Protein AF-0000000080645502 (afdb_homodimer)

Organism: NCBI:txid888439

Solvent-accessible surface area (backbone atoms only — not comparable to full-atom values): 72955 Å² total; per-residue (Å²): 133,84,83,88,88,81,82,86,79,70,79,77,79,74,80,78,76,74,77,74,76,73,73,73,72,70,74,73,75,67,79,70,60,66,45,68,38,36,40,39,33,38,14,36,26,18,20,40,46,55,22,43,16,29,44,40,41,53,53,50,52,47,36,72,76,34,77,43,48,46,37,34,31,11,18,19,49,37,43,72,16,32,44,56,15,42,35,40,73,32,48,62,31,35,47,50,44,33,72,65,47,37,47,42,24,15,46,22,63,34,53,33,60,76,7,53,37,32,37,67,64,46,47,58,77,51,42,66,48,45,40,17,35,47,20,55,45,71,64,59,54,90,67,39,19,58,54,47,79,47,67,41,95,88,62,53,29,36,26,36,35,12,16,34,46,57,60,42,67,33,73,32,59,52,45,34,43,58,77,51,45,67,40,57,29,57,61,29,46,44,51,52,35,44,44,22,60,64,82,43,68,89,69,39,66,35,56,40,28,37,39,21,28,15,31,43,53,76,57,54,30,66,38,51,74,58,40,55,31,35,36,16,14,76,70,48,44,77,47,79,53,47,21,86,73,59,24,49,27,38,14,31,23,32,42,44,41,22,37,27,42,35,41,35,34,24,34,64,84,78,43,39,76,77,44,75,48,72,49,78,40,81,38,55,50,44,84,79,39,82,83,52,78,55,30,81,72,48,41,56,54,42,50,50,44,43,59,70,37,42,59,42,28,65,38,78,39,31,29,36,67,51,87,32,33,45,20,28,39,62,49,95,84,53,40,76,13,43,9,27,65,29,43,33,37,24,48,48,4,29,20,36,31,53,33,39,39,73,55,47,62,61,48,70,41,12,40,28,58,38,85,51,56,64,38,66,38,46,43,79,82,69,76,39,59,29,25,42,34,38,52,31,35,25,42,43,69,76,42,45,24,27,36,33,27,32,24,44,34,49,49,55,51,48,62,31,41,27,54,44,60,90,86,46,96,51,54,22,51,25,68,22,40,12,84,52,39,38,37,34,26,26,87,79,52,59,92,76,58,28,68,72,49,43,25,51,75,85,35,76,57,54,66,83,36,79,72,59,75,40,33,36,24,29,40,43,57,49,57,64,15,32,76,57,33,55,59,38,64,70,39,46,78,52,34,49,48,81,40,38,20,38,50,23,34,32,41,52,33,34,47,75,35,68,53,34,71,60,68,84,61,72,51,43,39,32,51,38,65,84,57,74,42,44,34,64,37,76,46,60,36,40,37,21,24,65,31,55,46,59,90,62,94,60,44,59,46,39,37,35,26,50,84,85,38,78,61,38,66,28,60,37,46,59,61,50,42,64,47,33,59,41,16,13,30,32,64,42,57,37,61,36,64,82,48,93,60,61,43,75,42,56,36,35,39,38,40,70,90,35,75,46,78,43,78,30,35,33,38,35,69,76,71,81,70,73,83,73,77,87,76,77,88,79,79,84,81,81,84,77,77,79,81,82,76,78,83,79,81,81,86,74,78,86,74,80,82,83,76,77,89,85,83,76,84,71,86,84,80,85,88,78,86,73,88,77,90,84,88,92,80,91,83,87,75,80,91,83,134,136,87,81,79,81,77,80,80,73,79,74,80,84,76,80,78,75,77,74,76,74,74,74,74,73,67,74,72,75,68,79,72,58,66,45,68,37,36,41,38,33,39,12,36,26,18,20,40,47,54,21,44,16,28,46,41,40,52,52,51,51,48,34,72,75,33,76,43,48,44,37,34,30,10,15,20,50,37,43,71,15,31,45,57,14,41,36,39,74,32,49,61,32,36,47,47,44,31,72,66,48,38,46,40,25,15,46,23,65,34,52,32,60,74,8,54,38,32,37,68,64,47,47,59,76,52,43,67,47,46,40,17,35,48,20,56,43,72,62,60,55,89,67,40,18,57,54,47,78,46,69,40,96,89,63,52,30,36,27,38,36,12,14,34,45,58,59,41,70,33,74,35,60,52,46,36,44,59,74,50,44,66,39,58,29,57,62,30,46,43,51,52,35,43,46,22,63,64,84,44,69,89,69,38,67,34,58,41,30,37,38,19,29,15,29,43,54,75,56,53,30,67,40,51,76,58,40,56,30,35,36,15,14,77,70,49,45,77,48,78,52,48,20,85,74,60,24,48,27,36,14,31,24,33,42,42,41,23,37,27,42,36,41,37,34,24,34,62,84,79,43,39,76,76,45,76,49,74,48,76,41,83,36,55,51,45,82,79,38,82,84,50,78,55,30,81,70,48,41,55,54,42,51,49,44,42,60,71,37,42,57,44,28,64,37,75,39,31,29,38,65,50,86,32,33,44,21,29,38,61,48,94,84,54,41,75,15,42,9,28,65,31,44,32,38,25,47,47,3,30,20,36,31,53,34,39,40,73,55,48,63,62,47,71,43,13,40,29,59,38,86,51,57,64,41,66,38,47,42,77,82,68,77,40,58,29,25,42,35,38,52,32,33,24,42,42,69,78,42,45,23,27,37,32,26,33,24,44,34,47,48,54,50,48,64,32,44,24,54,44,59,88,86,45,96,51,52,22,51,25,69,24,40,12,84,53,40,37,36,33,26,26,87,79,53,58,91,77,58,25,67,72,51,43,25,50,77,83,36,76,56,52,65,82,36,78,71,57,76,39,33,36,22,30,38,43,57,47,58,62,14,33,76,59,34,56,59,37,64,70,40,45,78,52,34,47,47,81,38,38,22,39,51,23,35,32,40,53,33,34,49,75,35,67,53,36,72,62,68,83,61,72,52,44,39,32,52,39,64,83,56,74,42,44,33,64,38,75,45,62,36,39,37,20,24,66,31,58,46,59,89,60,92,60,45,59,45,38,36,35,25,49,86,86,38,76,61,36,69,28,61,37,46,58,61,50,41,65,45,33,60,41,16,12,32,31,63,43,58,36,61,36,64,81,46,94,61,60,43,77,42,57,35,34,39,39,38,70,87,35,76,44,78,45,79,30,36,34,39,37,66,74,72,79,70,72,80,71,75,83,75,76,86,70,80,88,73,80,78,78,68,78,76,76,79,64,81,66,83,81,79,79,88,82,86,80,87,71,80,80,81,89,78,77,82,80,82,86,80,84,89,82,88,84,90,81,86,83,85,92,83,92,82,80,94,87,78,81,134

InterPro domains:
  IPR004843 Calcineurin-like, phosphoesterase domain [PF00149] (38-237)
  IPR006179 5'-Nucleotidase/apyrase [PR01607] (35-53)
  IPR006179 5'-Nucleotidase/apyrase [PR01607] (220-243)
  IPR006179 5'-Nucleotidase/apyrase [PR01607] (247-267)
  IPR006179 5'-Nucleotidase/apyrase [PR01607] (385-408)
  IPR006179 5'-Nucleotidase/apyrase [PR01607] (463-482)
  IPR006179 5'-Nucleotidase/apyrase [PTHR11575] (16-509)
  IPR008334 5'-Nucleotidase, C-terminal [PF02872] (327-490)
  IPR029052 Metallo-dependent phosphatase-like [G3DSA:3.60.21.10] (33-312)
  IPR029052 Metallo-dependent phosphatase-like [SSF56300] (31-312)
  IPR036907 5'-Nucleotidase, C-terminal domain superfamily [G3DSA:3.90.780.10] (329-524)
  IPR036907 5'-Nucleotidase, C-terminal domain superfamily [SSF55816] (336-517)

Secondary structure (DSSP, 8-state):
---------------------------------EEEEEEEEE---TT-GGGHHHHHHHHHHHHHH-S-EEEEE-S-SSSS--HHHHTTTTHHHHHHHHHHT--EE---GGGGTT-HHHIIIIIHHH-SSEEE-SSEETS-TTTEES-EEEE-TT--EEEEEEEE-TTHHHHS-GGGGTT-EE--HHHHHHHHHHHTTSS-GGG---SEEEEEEES-HHHHTT--TT-SEEE--SS--EEEEE-TT--EEEEE-STTSEEEEEEEEEETTT--EEEEEEEEEE---TTT-TTS---TTHHHHHHHHHHHHHHHHTSEEEEBSS--B--B-SSTT--B-TTS--HHHHHHHHHHHHHHHHTT---SEEEEEGGG--SSBSSTT-SSEEEHHHHHHHSTT--EEEEEEE-HHHHHHHHHTTBPPTT-SSSB-PEEE-TTEEEEE-SSS-TT--EEEEEETTEE--TT--S--EEEEEEHHHHTTGGG-GGGGG-EEEEEEEEEEHHHHHHHHHHHSTTB------SEEEEES-SEEETT-EEEEEEE--S-SSSS---SEEEEEETTEEEEEEE-B-PPPTTSS--SBEEEEEEPPP-SS-EEEEEEEEETTEEEEEEEEEEPP--------------------------------------------------------------------/---------------------------------EEEEEEEEE---TT-GGGHHHHHHHHHHHHHH-S-EEEEE-S-SSSS--HHHHTTTTHHHHHHHHHHT--EE---GGGGTT-HHHIIIIIHHH-SSEEE-SSEETS-TTTEES-EEEE-TT--EEEEEEEE-TTHHHHS-GGGGTT-EE--HHHHHHHHHHHTTSS-GGG---SEEEEEEES-HHHHTT--TT-SEEE--SS--EEEEE-TT--EEEEE-STTSEEEEEEEEEETTT--EEEEEEEEEE---TTT-TTS---TTHHHHHHHHHHHHHHHHTSEEEEBSS--B--B-SSTT--B-TTS--HHHHHHHHHHHHHHHHTT---SEEEEEGGG--SSBSSTT-SSEEEHHHHHHHSTT--EEEEEEE-HHHHHHHHHTTBPPTT-SSSB-PEEE-TTEEEEE-SSSPTT--EEEEEETTEE--TT-SS--EEEEEEHHHHTTGGG-GGGGG-EEEEEEEEEEHHHHHHHHHHHSTTB------SEEEEES-SEEETT-EEEEEEE--S-SSSS---SEEEEEETTEEEEEEE-B-PPPTTSS--SBEEEEEEPPP-SS-EEEEEEEEETTEEEEEEEEEEPP--------------------------------------------------------------------

pLDDT: mean 84.31, std 25.76, range [13.66, 98.94]

Radius of gyration: 44.19 Å; Cα contacts (8 Å, |Δi|>4): 3180; chains: 2; bounding box: 154×186×158 Å

Sequence (1378 aa):
MLRPKHRASYLPILFAMAVSLFTLSAPQARAAAQVEISIAAITDFHGHIEMAPNLSEQVTRMRAQNPNTFLVSTGDSVGGSTYVSSIAKDEPTMKILTKLGLEVSALGNHEFDAGYSDIVSRQLGQVGWDFVGSNISGVDTSKVLPYKIKTTKEGIRVGFIGATTADLPNLVNPAGLEGLAISDPVTALNNSAAALKDGDDANGEADVVVALLHEDYTAAARLGANVDAAVAGHTHTNKTTQTASGAPVVQPDCFGRLLADIELSVDASTRKVIAANSKMRTIKDATKDPSVPSDATILPMVQQATAQAKELGKEKVGTIANAAKRGVQGDPEGTENRGAESTLGNLIAEGFYQYAKGEGATPSFAIMNAGGLRTPSLDANSDGIVTVEESYNVQPFNGDMGTIDLTPAQVYKLVEQQWKPEGASRPMLKLAFSNNFFYTYDPSPNLGSKVIDIYIDKKKLDRGDTTSKLRVAGGTFLLNGGDGYTVMKEGTNFAQLPGINDLGAFNHFLAAHPGYAVSQSQGSVGITGPRNLKAGQKVTLGLSSLSWTTDEPNADTVTVQFQGKQVAAAPIDNRVVQSLDETGRSRVSFTVPQVKKSGYYPLELQFGVNKVTYPLYVQAASKPTPPSPADHADQPASVSSRPTQHRKAKKRDAGAKELAGTGISLFAAATLATALSTGGLVLLQRKRGMLRPKHRASYLPILFAMAVSLFTLSAPQARAAAQVEISIAAITDFHGHIEMAPNLSEQVTRMRAQNPNTFLVSTGDSVGGSTYVSSIAKDEPTMKILTKLGLEVSALGNHEFDAGYSDIVSRQLGQVGWDFVGSNISGVDTSKVLPYKIKTTKEGIRVGFIGATTADLPNLVNPAGLEGLAISDPVTALNNSAAALKDGDDANGEADVVVALLHEDYTAAARLGANVDAAVAGHTHTNKTTQTASGAPVVQPDCFGRLLADIELSVDASTRKVIAANSKMRTIKDATKDPSVPSDATILPMVQQATAQAKELGKEKVGTIANAAKRGVQGDPEGTENRGAESTLGNLIAEGFYQYAKGEGATPSFAIMNAGGLRTPSLDANSDGIVTVEESYNVQPFNGDMGTIDLTPAQVYKLVEQQWKPEGASRPMLKLAFSNNFFYTYDPSPNLGSKVIDIYIDKKKLDRGDTTSKLRVAGGTFLLNGGDGYTVMKEGTNFAQLPGINDLGAFNHFLAAHPGYAVSQSQGSVGITGPRNLKAGQKVTLGLSSLSWTTDEPNADTVTVQFQGKQVAAAPIDNRVVQSLDETGRSRVSFTVPQVKKSGYYPLELQFGVNKVTYPLYVQAASKPTPPSPADHADQPASVSSRPTQHRKAKKRDAGAKELAGTGISLFAAATLATALSTGGLVLLQRKRG

Nearest PDB structures (foldseek):
  1hpu-assembly2_B  TM=7.828E-01  e=1.671E-34  Escherichia coli
  1oi8-assembly1_A  TM=6.873E-01  e=1.334E-34  Escherichia coli
  4wwl-assembly1_A  TM=6.831E-01  e=1.671E-34  Escherichia coli K-12
  1oie-assembly1_A  TM=5.760E-01  e=3.284E-34  Escherichia coli
  1oid-assembly2_B  TM=5.645E-01  e=2.356E-33  Escherichia coli

Structure (mmCIF, N/CA/C/O backbone):
data_AF-0000000080645502-model_v1
#
loop_
_entity.id
_entity.type
_entity.pdbx_description
1 polymer "5'-Nucleotidase C-terminal domain-containing protein"
#
loop_
_atom_site.group_PDB
_atom_site.id
_atom_site.type_symbol
_atom_site.label_atom_id
_atom_site.label_alt_id
_atom_site.label_comp_id
_atom_site.label_asym_id
_atom_site.label_entity_id
_atom_site.label_seq_id
_atom_site.pdbx_PDB_ins_code
_atom_site.Cartn_x
_atom_site.Cartn_y
_atom_site.Cartn_z
_atom_site.occupancy
_atom_site.B_iso_or_equiv
_atom_site.auth_seq_id
_atom_site.auth_comp_id
_atom_site.auth_asym_id
_atom_site.auth_atom_id
_atom_site.pdbx_PDB_model_num
ATOM 1 N N . MET A 1 1 ? -52.969 126.875 -41.531 1 20.17 1 MET A N 1
ATOM 2 C CA . MET A 1 1 ? -53.75 126 -42.375 1 20.17 1 MET A CA 1
ATOM 3 C C . MET A 1 1 ? -53.188 124.562 -42.375 1 20.17 1 MET A C 1
ATOM 5 O O . MET A 1 1 ? -53.906 123.625 -42.562 1 20.17 1 MET A O 1
ATOM 9 N N . LEU A 1 2 ? -51.969 124.5 -42.719 1 18.64 2 LEU A N 1
ATOM 10 C CA . LEU A 1 2 ? -51.5 123.375 -43.531 1 18.64 2 LEU A CA 1
ATOM 11 C C . LEU A 1 2 ? -51.5 122.125 -42.75 1 18.64 2 LEU A C 1
ATOM 13 O O . LEU A 1 2 ? -51.188 122.125 -41.531 1 18.64 2 LEU A O 1
ATOM 17 N N . ARG A 1 3 ? -51.562 121 -43.531 1 16.94 3 ARG A N 1
ATOM 18 C CA . ARG A 1 3 ? -52.156 119.688 -43.531 1 16.94 3 ARG A CA 1
ATOM 19 C C . ARG A 1 3 ? -51.312 118.688 -42.75 1 16.94 3 ARG A C 1
ATOM 21 O O . ARG A 1 3 ? -50.156 119 -42.406 1 16.94 3 ARG A O 1
ATOM 28 N N . PRO A 1 4 ? -50.969 117.5 -43.469 1 19.77 4 PRO A N 1
ATOM 29 C CA . PRO A 1 4 ? -51.531 116.125 -43.344 1 19.77 4 PRO A CA 1
ATOM 30 C C . PRO A 1 4 ? -50.688 115.188 -42.5 1 19.77 4 PRO A C 1
ATOM 32 O O . PRO A 1 4 ? -49.594 115.562 -42.094 1 19.77 4 PRO A O 1
ATOM 35 N N . LYS A 1 5 ? -50.281 113.938 -43.156 1 18.31 5 LYS A N 1
ATOM 36 C CA . LYS A 1 5 ? -50.656 112.5 -43.188 1 18.31 5 LYS A CA 1
ATOM 37 C C . LYS A 1 5 ? -49.594 111.625 -42.562 1 18.31 5 LYS A C 1
ATOM 39 O O . LYS A 1 5 ? -48.438 112.062 -42.406 1 18.31 5 LYS A O 1
ATOM 44 N N . HIS A 1 6 ? -49.562 110.312 -43 1 18.72 6 HIS A N 1
ATOM 45 C CA . HIS A 1 6 ? -49.656 108.938 -42.562 1 18.72 6 HIS A CA 1
ATOM 46 C C . HIS A 1 6 ? -48.312 108.25 -42.5 1 18.72 6 HIS A C 1
ATOM 48 O O . HIS A 1 6 ? -48.031 107.5 -41.594 1 18.72 6 HIS A O 1
ATOM 54 N N . ARG A 1 7 ? -47.406 108.375 -43.625 1 18.27 7 ARG A N 1
ATOM 55 C CA . ARG A 1 7 ? -47.125 107.062 -44.188 1 18.27 7 ARG A CA 1
ATOM 56 C C . ARG A 1 7 ? -46.188 106.25 -43.281 1 18.27 7 ARG A C 1
ATOM 58 O O . ARG A 1 7 ? -46.5 105.062 -42.938 1 18.27 7 ARG A O 1
ATOM 65 N N . ALA A 1 8 ? -44.875 106.188 -43.656 1 19.28 8 ALA A N 1
ATOM 66 C CA . ALA A 1 8 ? -44.031 105.125 -44.219 1 19.28 8 ALA A CA 1
ATOM 67 C C . ALA A 1 8 ? -43.406 104.312 -43.125 1 19.28 8 ALA A C 1
ATOM 69 O O . ALA A 1 8 ? -43.094 104.812 -42.031 1 19.28 8 ALA A O 1
ATOM 70 N N . SER A 1 9 ? -43.281 102.938 -43.344 1 22.91 9 SER A N 1
ATOM 71 C CA . SER A 1 9 ? -43.156 101.5 -43.031 1 22.91 9 SER A CA 1
ATOM 72 C C . SER A 1 9 ? -41.719 101.188 -42.625 1 22.91 9 SER A C 1
ATOM 74 O O . SER A 1 9 ? -41.406 100 -42.5 1 22.91 9 SER A O 1
ATOM 76 N N . TYR A 1 10 ? -40.781 102.125 -42.312 1 19.52 10 TYR A N 1
ATOM 77 C CA . TYR A 1 10 ? -39.438 101.688 -42.594 1 19.52 10 TYR A CA 1
ATOM 78 C C . TYR A 1 10 ? -39.062 100.438 -41.781 1 19.52 10 TYR A C 1
ATOM 80 O O . TYR A 1 10 ? -38.312 99.625 -42.25 1 19.52 10 TYR A O 1
ATOM 88 N N . LEU A 1 11 ? -39.312 100.312 -40.5 1 23.84 11 LEU A N 1
ATOM 89 C CA . LEU A 1 11 ? -38.094 99.938 -39.812 1 23.84 11 LEU A CA 1
ATOM 90 C C . LEU A 1 11 ? -37.844 98.438 -39.938 1 23.84 11 LEU A C 1
ATOM 92 O O . LEU A 1 11 ? -38.688 97.688 -39.625 1 23.84 11 LEU A O 1
ATOM 96 N N . PRO A 1 12 ? -36.812 98 -40.844 1 22.19 12 PRO A N 1
ATOM 97 C CA . PRO A 1 12 ? -36.469 96.625 -41.094 1 22.19 12 PRO A CA 1
ATOM 98 C C . PRO A 1 12 ? -36.156 95.812 -39.812 1 22.19 12 PRO A C 1
ATOM 100 O O . PRO A 1 12 ? -35.562 96.375 -38.875 1 22.19 12 PRO A O 1
ATOM 103 N N . ILE A 1 13 ? -37.031 95 -39.344 1 24.91 13 ILE A N 1
ATOM 104 C CA . ILE A 1 13 ? -37.062 94 -38.25 1 24.91 13 ILE A CA 1
ATOM 105 C C . ILE A 1 13 ? -35.906 93 -38.375 1 24.91 13 ILE A C 1
ATOM 107 O O . ILE A 1 13 ? -35.969 92.125 -39.219 1 24.91 13 ILE A O 1
ATOM 111 N N . LEU A 1 14 ? -34.719 93.562 -38.625 1 22.25 14 LEU A N 1
ATOM 112 C CA . LEU A 1 14 ? -33.781 92.438 -38.969 1 22.25 14 LEU A CA 1
ATOM 113 C C . LEU A 1 14 ? -33.844 91.375 -37.906 1 22.25 14 LEU A C 1
ATOM 115 O O . LEU A 1 14 ? -34.312 91.562 -36.781 1 22.25 14 LEU A O 1
ATOM 119 N N . PHE A 1 15 ? -32.938 90.312 -38.094 1 24.19 15 PHE A N 1
ATOM 120 C CA . PHE A 1 15 ? -32.594 88.875 -38.188 1 24.19 15 PHE A CA 1
ATOM 121 C C . PHE A 1 15 ? -32.156 88.375 -36.844 1 24.19 15 PHE A C 1
ATOM 123 O O . PHE A 1 15 ? -31.031 88.562 -36.406 1 24.19 15 PHE A O 1
ATOM 130 N N . ALA A 1 16 ? -32.75 88.688 -35.688 1 24.88 16 ALA A N 1
ATOM 131 C CA . ALA A 1 16 ? -32.094 88.062 -34.531 1 24.88 16 ALA A CA 1
ATOM 132 C C . ALA A 1 16 ? -32.125 86.562 -34.625 1 24.88 16 ALA A C 1
ATOM 134 O O . ALA A 1 16 ? -33.188 85.938 -34.562 1 24.88 16 ALA A O 1
ATOM 135 N N . MET A 1 17 ? -31.234 86 -35.406 1 26.31 17 MET A N 1
ATOM 136 C CA . MET A 1 17 ? -31.047 84.5 -35.469 1 26.31 17 MET A CA 1
ATOM 137 C C . MET A 1 17 ? -30.812 83.938 -34.062 1 26.31 17 MET A C 1
ATOM 139 O O . MET A 1 17 ? -29.891 84.375 -33.375 1 26.31 17 MET A O 1
ATOM 143 N N . ALA A 1 18 ? -31.859 83.625 -33.375 1 28.8 18 ALA A N 1
ATOM 144 C CA . ALA A 1 18 ? -31.812 82.875 -32.125 1 28.8 18 ALA A CA 1
ATOM 145 C C . ALA A 1 18 ? -30.984 81.625 -32.312 1 28.8 18 ALA A C 1
ATOM 147 O O . ALA A 1 18 ? -31.312 80.75 -33.125 1 28.8 18 ALA A O 1
ATOM 148 N N . VAL A 1 19 ? -29.688 81.625 -32.125 1 32.03 19 VAL A N 1
ATOM 149 C CA . VAL A 1 19 ? -28.844 80.438 -32.031 1 32.03 19 VAL A CA 1
ATOM 150 C C . VAL A 1 19 ? -29.375 79.5 -30.938 1 32.03 19 VAL A C 1
ATOM 152 O O . VAL A 1 19 ? -29.453 79.875 -29.766 1 32.03 19 VAL A O 1
ATOM 155 N N . SER A 1 20 ? -30.438 78.75 -31.281 1 31.56 20 SER A N 1
ATOM 156 C CA . SER A 1 20 ? -30.844 77.625 -30.406 1 31.56 20 SER A CA 1
ATOM 157 C C . SER A 1 20 ? -29.641 76.812 -29.984 1 31.56 20 SER A C 1
ATOM 159 O O . SER A 1 20 ? -28.922 76.25 -30.828 1 31.56 20 SER A O 1
ATOM 161 N N . LEU A 1 21 ? -29.031 77.188 -28.922 1 32.97 21 LEU A N 1
ATOM 162 C CA . LEU A 1 21 ? -28.062 76.312 -28.266 1 32.97 21 LEU A CA 1
ATOM 163 C C . LEU A 1 21 ? -28.625 74.875 -28.062 1 32.97 21 LEU A C 1
ATOM 165 O O . LEU A 1 21 ? -29.609 74.75 -27.344 1 32.97 21 LEU A O 1
ATOM 169 N N . PHE A 1 22 ? -28.547 74.062 -29.094 1 36.84 22 PHE A N 1
ATOM 170 C CA . PHE A 1 22 ? -28.719 72.625 -28.922 1 36.84 22 PHE A CA 1
ATOM 171 C C . PHE A 1 22 ? -27.922 72.125 -27.719 1 36.84 22 PHE A C 1
ATOM 173 O O . PHE A 1 22 ? -26.688 72.25 -27.703 1 36.84 22 PHE A O 1
ATOM 180 N N . THR A 1 23 ? -28.516 72.25 -26.594 1 34.69 23 THR A N 1
ATOM 181 C CA . THR A 1 23 ? -27.938 71.5 -25.516 1 34.69 23 THR A CA 1
ATOM 182 C C . THR A 1 23 ? -27.766 70.062 -25.922 1 34.69 23 THR A C 1
ATOM 184 O O . THR A 1 23 ? -28.75 69.375 -26.219 1 34.69 23 THR A O 1
ATOM 187 N N . LEU A 1 24 ? -26.703 69.688 -26.531 1 36.75 24 LEU A N 1
ATOM 188 C CA . LEU A 1 24 ? -26.328 68.25 -26.625 1 36.75 24 LEU A CA 1
ATOM 189 C C . LEU A 1 24 ? -26.484 67.562 -25.281 1 36.75 24 LEU A C 1
ATOM 191 O O . LEU A 1 24 ? -25.828 67.938 -24.297 1 36.75 24 LEU A O 1
ATOM 195 N N . SER A 1 25 ? -27.656 67.062 -25.047 1 37.78 25 SER A N 1
ATOM 196 C CA . SER A 1 25 ? -27.75 66.125 -23.938 1 37.78 25 SER A CA 1
ATOM 197 C C . SER A 1 25 ? -26.578 65.125 -23.969 1 37.78 25 SER A C 1
ATOM 199 O O . SER A 1 25 ? -26.312 64.5 -24.984 1 37.78 25 SER A O 1
ATOM 201 N N . ALA A 1 26 ? -25.641 65.312 -23.172 1 39.97 26 ALA A N 1
ATOM 202 C CA . ALA A 1 26 ? -24.609 64.312 -22.953 1 39.97 26 ALA A CA 1
ATOM 203 C C . ALA A 1 26 ? -25.234 62.938 -22.828 1 39.97 26 ALA A C 1
ATOM 205 O O . ALA A 1 26 ? -26.234 62.75 -22.125 1 39.97 26 ALA A O 1
ATOM 206 N N . PRO A 1 27 ? -25.094 62.031 -23.797 1 39.38 27 PRO A N 1
ATOM 207 C CA . PRO A 1 27 ? -25.594 60.688 -23.562 1 39.38 27 PRO A CA 1
ATOM 208 C C . PRO A 1 27 ? -25.406 60.219 -22.125 1 39.38 27 PRO A C 1
ATOM 210 O O . PRO A 1 27 ? -24.359 60.469 -21.516 1 39.38 27 PRO A O 1
ATOM 213 N N . GLN A 1 28 ? -26.453 60.25 -21.344 1 35.44 28 GLN A N 1
ATOM 214 C CA . GLN A 1 28 ? -26.359 59.5 -20.094 1 35.44 28 GLN A CA 1
ATOM 215 C C . GLN A 1 28 ? -25.484 58.25 -20.266 1 35.44 28 GLN A C 1
ATOM 217 O O . GLN A 1 28 ? -25.719 57.438 -21.156 1 35.44 28 GLN A O 1
ATOM 222 N N . ALA A 1 29 ? -24.281 58.219 -19.891 1 39.03 29 ALA A N 1
ATOM 223 C CA . ALA A 1 29 ? -23.5 57 -19.781 1 39.03 29 ALA A CA 1
ATOM 224 C C . ALA A 1 29 ? -24.391 55.812 -19.359 1 39.03 29 ALA A C 1
ATOM 226 O O . ALA A 1 29 ? -24.953 55.812 -18.266 1 39.03 29 ALA A O 1
ATOM 227 N N . ARG A 1 30 ? -25.109 55.188 -20.156 1 39.12 30 ARG A N 1
ATOM 228 C CA . ARG A 1 30 ? -25.781 53.938 -19.844 1 39.12 30 ARG A CA 1
ATOM 229 C C . ARG A 1 30 ? -24.969 53.125 -18.844 1 39.12 30 ARG A C 1
ATOM 231 O O . ARG A 1 30 ? -23.797 52.812 -19.078 1 39.12 30 ARG A O 1
ATOM 238 N N . ALA A 1 31 ? -25.266 53.219 -17.5 1 45 31 ALA A N 1
ATOM 239 C CA . ALA A 1 31 ? -24.703 52.25 -16.578 1 45 31 ALA A CA 1
ATOM 240 C C . ALA A 1 31 ? -24.375 50.938 -17.281 1 45 31 ALA A C 1
ATOM 242 O O . ALA A 1 31 ? -25.234 50.312 -17.906 1 45 31 ALA A O 1
ATOM 243 N N . ALA A 1 32 ? -23.25 50.75 -17.781 1 54.38 32 ALA A N 1
ATOM 244 C CA . ALA A 1 32 ? -22.766 49.594 -18.547 1 54.38 32 ALA A CA 1
ATOM 245 C C . ALA A 1 32 ? -23.281 48.281 -17.953 1 54.38 32 ALA A C 1
ATOM 247 O O . ALA A 1 32 ? -23.359 48.125 -16.734 1 54.38 32 ALA A O 1
ATOM 248 N N . ALA A 1 33 ? -24.031 47.469 -18.625 1 81.38 33 ALA A N 1
ATOM 249 C CA . ALA A 1 33 ? -24.562 46.156 -18.281 1 81.38 33 ALA A CA 1
ATOM 250 C C . ALA A 1 33 ? -23.484 45.281 -17.641 1 81.38 33 ALA A C 1
ATOM 252 O O . ALA A 1 33 ? -22.312 45.344 -18.031 1 81.38 33 ALA A O 1
ATOM 253 N N . GLN A 1 34 ? -23.719 45 -16.328 1 92.5 34 GLN A N 1
ATOM 254 C CA . GLN A 1 34 ? -22.797 44.156 -15.555 1 92.5 34 GLN A CA 1
ATOM 255 C C . GLN A 1 34 ? -23.234 42.688 -15.586 1 92.5 34 GLN A C 1
ATOM 257 O O . GLN A 1 34 ? -24.438 42.406 -15.625 1 92.5 34 GLN A O 1
ATOM 262 N N . VAL A 1 35 ? -22.234 41.875 -15.734 1 96.62 35 VAL A N 1
ATOM 263 C CA . VAL A 1 35 ? -22.438 40.438 -15.602 1 96.62 35 VAL A CA 1
ATOM 264 C C . VAL A 1 35 ? -21.938 39.969 -14.234 1 96.62 35 VAL A C 1
ATOM 266 O O . VAL A 1 35 ? -20.781 40.219 -13.875 1 96.62 35 VAL A O 1
ATOM 269 N N . GLU A 1 36 ? -22.844 39.344 -13.438 1 97.31 36 GLU A N 1
ATOM 270 C CA . GLU A 1 36 ? -22.469 38.844 -12.125 1 97.31 36 GLU A CA 1
ATOM 271 C C . GLU A 1 36 ? -22.016 37.375 -12.195 1 97.31 36 GLU A C 1
ATOM 273 O O . GLU A 1 36 ? -22.672 36.531 -12.82 1 97.31 36 GLU A O 1
ATOM 278 N N . ILE A 1 37 ? -20.859 37.156 -11.633 1 98.19 37 ILE A N 1
ATOM 279 C CA . ILE A 1 37 ? -20.297 35.812 -11.562 1 98.19 37 ILE A CA 1
ATOM 280 C C . ILE A 1 37 ? -20.094 35.406 -10.102 1 98.19 37 ILE A C 1
ATOM 282 O O . ILE A 1 37 ? -19.547 36.188 -9.312 1 98.19 37 ILE A O 1
ATOM 286 N N . SER A 1 38 ? -20.578 34.219 -9.742 1 98.25 38 SER A N 1
ATOM 287 C CA . SER A 1 38 ? -20.375 33.688 -8.391 1 98.25 38 SER A CA 1
ATOM 288 C C . SER A 1 38 ? -19.469 32.469 -8.414 1 98.25 38 SER A C 1
ATOM 290 O O . SER A 1 38 ? -19.656 31.578 -9.227 1 98.25 38 SER A O 1
ATOM 292 N N . ILE A 1 39 ? -18.453 32.531 -7.535 1 98.69 39 ILE A N 1
ATOM 293 C CA . ILE A 1 39 ? -17.594 31.375 -7.32 1 98.69 39 ILE A CA 1
ATOM 294 C C . ILE A 1 39 ? -17.891 30.766 -5.953 1 98.69 39 ILE A C 1
ATOM 296 O O . ILE A 1 39 ? -17.656 31.391 -4.918 1 98.69 39 ILE A O 1
ATOM 300 N N . ALA A 1 40 ? -18.469 29.609 -5.914 1 98.75 40 ALA A N 1
ATOM 301 C CA . ALA A 1 40 ? -18.609 28.781 -4.715 1 98.75 40 ALA A CA 1
ATOM 302 C C . ALA A 1 40 ? -17.422 27.828 -4.562 1 98.75 40 ALA A C 1
ATOM 304 O O . ALA A 1 40 ? -17.172 27 -5.43 1 98.75 40 ALA A O 1
ATOM 305 N N . ALA A 1 41 ? -16.672 28 -3.432 1 98.81 41 ALA A N 1
ATOM 306 C CA . ALA A 1 41 ? -15.422 27.266 -3.371 1 98.81 41 ALA A CA 1
ATOM 307 C C . ALA A 1 41 ? -15.297 26.5 -2.051 1 98.81 41 ALA A C 1
ATOM 309 O O . ALA A 1 41 ? -15.664 27.031 -0.993 1 98.81 41 ALA A O 1
ATOM 310 N N . ILE A 1 42 ? -14.82 25.266 -2.123 1 98.69 42 ILE A N 1
ATOM 311 C CA . ILE A 1 42 ? -14.422 24.484 -0.958 1 98.69 42 ILE A CA 1
ATOM 312 C C . ILE A 1 42 ? -12.953 24.094 -1.075 1 98.69 42 ILE A C 1
ATOM 314 O O . ILE A 1 42 ? -12.344 24.25 -2.135 1 98.69 42 ILE A O 1
ATOM 318 N N . THR A 1 43 ? -12.391 23.703 -0.02 1 98.44 43 THR A N 1
ATOM 319 C CA . THR A 1 43 ? -11.039 23.156 0.026 1 98.44 43 THR A CA 1
ATOM 320 C C . THR A 1 43 ? -10.93 22.078 1.097 1 98.44 43 THR A C 1
ATOM 322 O O . THR A 1 43 ? -11.703 22.062 2.053 1 98.44 43 THR A O 1
ATOM 325 N N . ASP A 1 44 ? -10.031 21.094 0.867 1 98.06 44 ASP A N 1
ATOM 326 C CA . ASP A 1 44 ? -9.711 20.109 1.903 1 98.06 44 ASP A CA 1
ATOM 327 C C . ASP A 1 44 ? -10.977 19.469 2.453 1 98.06 44 ASP A C 1
ATOM 329 O O . ASP A 1 44 ? -11.188 19.422 3.668 1 98.06 44 ASP A O 1
ATOM 333 N N . PHE A 1 45 ? -11.797 18.953 1.506 1 98.25 45 PHE A N 1
ATOM 334 C CA . PHE A 1 45 ? -13.047 18.312 1.887 1 98.25 45 PHE A CA 1
ATOM 335 C C . PHE A 1 45 ? -12.789 17.016 2.635 1 98.25 45 PHE A C 1
ATOM 337 O O . PHE A 1 45 ? -13.539 16.641 3.539 1 98.25 45 PHE A O 1
ATOM 344 N N . HIS A 1 46 ? -11.82 16.234 2.271 1 97.31 46 HIS A N 1
ATOM 345 C CA . HIS A 1 46 ? -11.305 15.055 2.957 1 97.31 46 HIS A CA 1
ATOM 346 C C . HIS A 1 46 ? -12.43 14.055 3.246 1 97.31 46 HIS A C 1
ATOM 348 O O . HIS A 1 46 ? -12.477 13.461 4.328 1 97.31 46 HIS A O 1
ATOM 354 N N . GLY A 1 47 ? -13.383 13.906 2.359 1 97.19 47 GLY A N 1
ATOM 355 C CA . GLY A 1 47 ? -14.375 12.852 2.428 1 97.19 47 GLY A CA 1
ATOM 356 C C . GLY A 1 47 ? -15.469 13.125 3.447 1 97.19 47 GLY A C 1
ATOM 357 O O . GLY A 1 47 ? -16.234 12.227 3.807 1 97.19 47 GLY A O 1
ATOM 358 N N . HIS A 1 48 ? -15.555 14.312 3.943 1 96 48 HIS A N 1
ATOM 359 C CA . HIS A 1 48 ? -16.594 14.664 4.902 1 96 48 HIS A CA 1
ATOM 360 C C . HIS A 1 48 ? -17.953 14.781 4.227 1 96 48 HIS A C 1
ATOM 362 O O . HIS A 1 48 ? -18.578 15.844 4.246 1 96 48 HIS A O 1
ATOM 368 N N . ILE A 1 49 ? -18.5 13.656 3.814 1 96.69 49 ILE A N 1
ATOM 369 C CA . ILE A 1 49 ? -19.688 13.641 2.977 1 96.69 49 ILE A CA 1
ATOM 370 C C . ILE A 1 49 ? -20.922 13.992 3.814 1 96.69 49 ILE A C 1
ATOM 372 O O . ILE A 1 49 ? -21.969 14.344 3.271 1 96.69 49 ILE A O 1
ATOM 376 N N . GLU A 1 50 ? -20.844 13.938 5.176 1 93.44 50 GLU A N 1
ATOM 377 C CA . GLU A 1 50 ? -21.938 14.344 6.043 1 93.44 50 GLU A CA 1
ATOM 378 C C . GLU A 1 50 ? -22.266 15.82 5.867 1 93.44 50 GLU A C 1
ATOM 380 O O . GLU A 1 50 ? -23.375 16.266 6.176 1 93.44 50 GLU A O 1
ATOM 385 N N . MET A 1 51 ? -21.328 16.609 5.328 1 95.44 51 MET A N 1
ATOM 386 C CA . MET A 1 51 ? -21.516 18.047 5.109 1 95.44 51 MET A CA 1
ATOM 387 C C . MET A 1 51 ? -22.203 18.297 3.773 1 95.44 51 MET A C 1
ATOM 389 O O . MET A 1 51 ? -22.766 19.375 3.555 1 95.44 51 MET A O 1
ATOM 393 N N . ALA A 1 52 ? -22.25 17.328 2.891 1 96.62 52 ALA A N 1
ATOM 394 C CA . ALA A 1 52 ? -22.562 17.516 1.475 1 96.62 52 ALA A CA 1
ATOM 395 C C . ALA A 1 52 ? -24.031 17.891 1.278 1 96.62 52 ALA A C 1
ATOM 397 O O . ALA A 1 52 ? -24.359 18.703 0.415 1 96.62 52 ALA A O 1
ATOM 398 N N . PRO A 1 53 ? -24.969 17.328 2.094 1 95.56 53 PRO A N 1
ATOM 399 C CA . PRO A 1 53 ? -26.375 17.688 1.847 1 95.56 53 PRO A CA 1
ATOM 400 C C . PRO A 1 53 ? -26.641 19.172 2.047 1 95.56 53 PRO A C 1
ATOM 402 O O . PRO A 1 53 ? -27.297 19.812 1.218 1 95.56 53 PRO A O 1
ATOM 405 N N . ASN A 1 54 ? -26.125 19.734 3.084 1 95 54 ASN A N 1
ATOM 406 C CA . ASN A 1 54 ? -26.312 21.156 3.342 1 95 54 ASN A CA 1
ATOM 407 C C . ASN A 1 54 ? -25.469 22.016 2.406 1 95 54 ASN A C 1
ATOM 409 O O . ASN A 1 54 ? -25.891 23.109 2.023 1 95 54 ASN A O 1
ATOM 413 N N . LEU A 1 55 ? -24.297 21.531 2.08 1 96.44 55 LEU A N 1
ATOM 414 C CA . LEU A 1 55 ? -23.5 22.203 1.066 1 96.44 55 LEU A CA 1
ATOM 415 C C . LEU A 1 55 ? -24.25 22.312 -0.253 1 96.44 55 LEU A C 1
ATOM 417 O O . LEU A 1 55 ? -24.266 23.375 -0.881 1 96.44 55 LEU A O 1
ATOM 421 N N . SER A 1 56 ? -24.844 21.219 -0.642 1 95.81 56 SER A N 1
ATOM 422 C CA . SER A 1 56 ? -25.625 21.156 -1.872 1 95.81 56 SER A CA 1
ATOM 423 C C . SER A 1 56 ? -26.781 22.156 -1.848 1 95.81 56 SER A C 1
ATOM 425 O O . SER A 1 56 ? -27.047 22.828 -2.85 1 95.81 56 SER A O 1
ATOM 427 N N . GLU A 1 57 ? -27.422 22.219 -0.769 1 94.31 57 GLU A N 1
ATOM 428 C CA . GLU A 1 57 ? -28.516 23.172 -0.637 1 94.31 57 GLU A CA 1
ATOM 429 C C . GLU A 1 57 ? -28.047 24.609 -0.853 1 94.31 57 GLU A C 1
ATOM 431 O O . GLU A 1 57 ? -28.703 25.391 -1.55 1 94.31 57 GLU A O 1
ATOM 436 N N . GLN A 1 58 ? -26.953 24.938 -0.229 1 94.94 58 GLN A N 1
ATOM 437 C CA . GLN A 1 58 ? -26.422 26.297 -0.361 1 94.94 58 GLN A CA 1
ATOM 438 C C . GLN A 1 58 ? -26.016 26.594 -1.802 1 94.94 58 GLN A C 1
ATOM 440 O O . GLN A 1 58 ? -26.297 27.672 -2.324 1 94.94 58 GLN A O 1
ATOM 445 N N . VAL A 1 59 ? -25.375 25.703 -2.443 1 96.94 59 VAL A N 1
ATOM 446 C CA . VAL A 1 59 ? -24.922 25.891 -3.82 1 96.94 59 VAL A CA 1
ATOM 447 C C . VAL A 1 59 ? -26.141 26.016 -4.742 1 96.94 59 VAL A C 1
ATOM 449 O O . VAL A 1 59 ? -26.141 26.844 -5.66 1 96.94 59 VAL A O 1
ATOM 452 N N . THR A 1 60 ? -27.141 25.219 -4.492 1 95.25 60 THR A N 1
ATOM 453 C CA . THR A 1 60 ? -28.375 25.281 -5.277 1 95.25 60 THR A CA 1
ATOM 454 C C . THR A 1 60 ? -29.016 26.656 -5.148 1 95.25 60 THR A C 1
ATOM 456 O O . THR A 1 60 ? -29.484 27.234 -6.137 1 95.25 60 THR A O 1
ATOM 459 N N . ARG A 1 61 ? -29.031 27.156 -3.98 1 94.62 61 ARG A N 1
ATOM 460 C CA . ARG A 1 61 ? -29.594 28.484 -3.758 1 94.62 61 ARG A CA 1
ATOM 461 C C . ARG A 1 61 ? -28.766 29.547 -4.492 1 94.62 61 ARG A C 1
ATOM 463 O O . ARG A 1 61 ? -29.328 30.469 -5.09 1 94.62 61 ARG A O 1
ATOM 470 N N . MET A 1 62 ? -27.5 29.438 -4.418 1 96.62 62 MET A N 1
ATOM 471 C CA . MET A 1 62 ? -26.625 30.375 -5.125 1 96.62 62 MET A CA 1
ATOM 472 C C . MET A 1 62 ? -26.891 30.328 -6.629 1 96.62 62 MET A C 1
ATOM 474 O O . MET A 1 62 ? -26.969 31.359 -7.281 1 96.62 62 MET A O 1
ATOM 478 N N . ARG A 1 63 ? -27.047 29.141 -7.172 1 96.81 63 ARG A N 1
ATOM 479 C CA . ARG A 1 63 ? -27.281 28.969 -8.602 1 96.81 63 ARG A CA 1
ATOM 480 C C . ARG A 1 63 ? -28.656 29.5 -9 1 96.81 63 ARG A C 1
ATOM 482 O O . ARG A 1 63 ? -28.812 30.031 -10.102 1 96.81 63 ARG A O 1
ATOM 489 N N . ALA A 1 64 ? -29.578 29.406 -8.117 1 95.88 64 ALA A N 1
ATOM 490 C CA . ALA A 1 64 ? -30.906 29.953 -8.375 1 95.88 64 ALA A CA 1
ATOM 491 C C . ALA A 1 64 ? -30.859 31.469 -8.43 1 95.88 64 ALA A C 1
ATOM 493 O O . ALA A 1 64 ? -31.594 32.094 -9.203 1 95.88 64 ALA A O 1
ATOM 494 N N . GLN A 1 65 ? -30.016 32.031 -7.641 1 96.44 65 GLN A N 1
ATOM 495 C CA . GLN A 1 65 ? -29.891 33.469 -7.574 1 96.44 65 GLN A CA 1
ATOM 496 C C . GLN A 1 65 ? -29.062 34.031 -8.734 1 96.44 65 GLN A C 1
ATOM 498 O O . GLN A 1 65 ? -29.312 35.125 -9.234 1 96.44 65 GLN A O 1
ATOM 503 N N . ASN A 1 66 ? -28.078 33.281 -9.055 1 97 66 ASN A N 1
ATOM 504 C CA . ASN A 1 66 ? -27.156 33.625 -10.141 1 97 66 ASN A CA 1
ATOM 505 C C . ASN A 1 66 ? -26.75 32.406 -10.953 1 97 66 ASN A C 1
ATOM 507 O O . ASN A 1 66 ? -25.938 31.594 -10.5 1 97 66 ASN A O 1
ATOM 511 N N . PRO A 1 67 ? -27.219 32.312 -12.125 1 95.31 67 PRO A N 1
ATOM 512 C CA . PRO A 1 67 ? -26.922 31.109 -12.922 1 95.31 67 PRO A CA 1
ATOM 513 C C . PRO A 1 67 ? -25.453 31.016 -13.305 1 95.31 67 PRO A C 1
ATOM 515 O O . PRO A 1 67 ? -24.969 29.938 -13.688 1 95.31 67 PRO A O 1
ATOM 518 N N . ASN A 1 68 ? -24.75 32.125 -13.219 1 97.69 68 ASN A N 1
ATOM 519 C CA . ASN A 1 68 ? -23.312 32.094 -13.438 1 97.69 68 ASN A CA 1
ATOM 520 C C . ASN A 1 68 ? -22.547 31.766 -12.156 1 97.69 68 ASN A C 1
ATOM 522 O O . ASN A 1 68 ? -21.672 32.531 -11.742 1 97.69 68 ASN A O 1
ATOM 526 N N . THR A 1 69 ? -22.953 30.656 -11.531 1 98.25 69 THR A N 1
ATOM 527 C CA . THR A 1 69 ? -22.297 30.156 -10.312 1 98.25 69 THR A CA 1
ATOM 528 C C . THR A 1 69 ? -21.484 28.906 -10.602 1 98.25 69 THR A C 1
ATOM 530 O O . THR A 1 69 ? -22.016 27.922 -11.133 1 98.25 69 THR A O 1
ATOM 533 N N . PHE A 1 70 ? -20.188 28.953 -10.25 1 98.56 70 PHE A N 1
ATOM 534 C CA . PHE A 1 70 ? -19.297 27.812 -10.453 1 98.56 70 PHE A CA 1
ATOM 535 C C . PHE A 1 70 ? -18.828 27.234 -9.117 1 98.56 70 PHE A C 1
ATOM 537 O O . PHE A 1 70 ? -18.234 27.953 -8.305 1 98.56 70 PHE A O 1
ATOM 544 N N . LEU A 1 71 ? -19.109 25.922 -8.867 1 98.75 71 LEU A N 1
ATOM 545 C CA . LEU A 1 71 ? -18.562 25.234 -7.703 1 98.75 71 LEU A CA 1
ATOM 546 C C . LEU A 1 71 ? -17.172 24.688 -7.996 1 98.75 71 LEU A C 1
ATOM 548 O O . LEU A 1 71 ? -16.984 23.922 -8.945 1 98.75 71 LEU A O 1
ATOM 552 N N . VAL A 1 72 ? -16.172 25.125 -7.145 1 98.88 72 VAL A N 1
ATOM 553 C CA . VAL A 1 72 ? -14.781 24.75 -7.402 1 98.88 72 VAL A CA 1
ATOM 554 C C . VAL A 1 72 ? -14.125 24.281 -6.105 1 98.88 72 VAL A C 1
ATOM 556 O O . VAL A 1 72 ? -14.672 24.469 -5.02 1 98.88 72 VAL A O 1
ATOM 559 N N . SER A 1 73 ? -12.992 23.547 -6.203 1 98.81 73 SER A N 1
ATOM 560 C CA . SER A 1 73 ? -12.188 23.094 -5.074 1 98.81 73 SER A CA 1
ATOM 561 C C . SER A 1 73 ? -10.703 23.344 -5.312 1 98.81 73 SER A C 1
ATOM 563 O O . SER A 1 73 ? -10.266 23.484 -6.457 1 98.81 73 SER A O 1
ATOM 565 N N . THR A 1 74 ? -9.984 23.484 -4.23 1 98.75 74 THR A N 1
ATOM 566 C CA . THR A 1 74 ? -8.547 23.656 -4.383 1 98.75 74 THR A CA 1
ATOM 567 C C . THR A 1 74 ? -7.816 22.344 -4.141 1 98.75 74 THR A C 1
ATOM 569 O O . THR A 1 74 ? -6.586 22.312 -4.098 1 98.75 74 THR A O 1
ATOM 572 N N . GLY A 1 75 ? -8.586 21.281 -3.986 1 98.44 75 GLY A N 1
ATOM 573 C CA . GLY A 1 75 ? -7.953 19.984 -3.814 1 98.44 75 GLY A CA 1
ATOM 574 C C . GLY A 1 75 ? -8.156 19.406 -2.43 1 98.44 75 GLY A C 1
ATOM 575 O O . GLY A 1 75 ? -8.836 20 -1.591 1 98.44 75 GLY A O 1
ATOM 576 N N . ASP A 1 76 ? -7.637 18.109 -2.244 1 98.12 76 ASP A N 1
ATOM 577 C CA . ASP A 1 76 ? -7.801 17.312 -1.037 1 98.12 76 ASP A CA 1
ATOM 578 C C . ASP A 1 76 ? -9.281 17.062 -0.742 1 98.12 76 ASP A C 1
ATOM 580 O O . ASP A 1 76 ? -9.719 17.188 0.401 1 98.12 76 ASP A O 1
ATOM 584 N N . SER A 1 77 ? -10.008 16.891 -1.859 1 98.44 77 SER A N 1
ATOM 585 C CA . SER A 1 77 ? -11.383 16.438 -1.684 1 98.44 77 SER A CA 1
ATOM 586 C C . SER A 1 77 ? -11.438 15 -1.173 1 98.44 77 SER A C 1
ATOM 588 O O . SER A 1 77 ? -12.344 14.633 -0.423 1 98.44 77 SER A O 1
ATOM 590 N N . VAL A 1 78 ? -10.422 14.266 -1.646 1 96.69 78 VAL A N 1
ATOM 591 C CA . VAL A 1 78 ? -10.234 12.883 -1.22 1 96.69 78 VAL A CA 1
ATOM 592 C C . VAL A 1 78 ? -8.883 12.742 -0.52 1 96.69 78 VAL A C 1
ATOM 594 O O . VAL A 1 78 ? -8.07 13.664 -0.532 1 96.69 78 VAL A O 1
ATOM 597 N N . GLY A 1 79 ? -8.68 11.516 0.092 1 93.38 79 GLY A N 1
ATOM 598 C CA . GLY A 1 79 ? -7.453 11.297 0.84 1 93.38 79 GLY A CA 1
ATOM 599 C C . GLY A 1 79 ? -7.469 11.938 2.215 1 93.38 79 GLY A C 1
ATOM 600 O O . GLY A 1 79 ? -8.008 13.031 2.389 1 93.38 79 GLY A O 1
ATOM 601 N N . GLY A 1 80 ? -6.82 11.219 3.219 1 91.31 80 GLY A N 1
ATOM 602 C CA . GLY A 1 80 ? -7.02 11.68 4.582 1 91.31 80 GLY A CA 1
ATOM 603 C C . GLY A 1 80 ? -8.484 11.789 4.969 1 91.31 80 GLY A C 1
ATOM 604 O O . GLY A 1 80 ? -8.875 12.711 5.695 1 91.31 80 GLY A O 1
ATOM 605 N N . SER A 1 81 ? -9.289 10.922 4.379 1 93.94 81 SER A N 1
ATOM 606 C CA . SER A 1 81 ? -10.742 11.031 4.441 1 93.94 81 SER A CA 1
ATOM 607 C C . SER A 1 81 ? -11.289 10.398 5.719 1 93.94 81 SER A C 1
ATOM 609 O O . SER A 1 81 ? -10.633 9.555 6.332 1 93.94 81 SER A O 1
ATOM 611 N N . THR A 1 82 ? -12.492 10.812 6.082 1 92.75 82 THR A N 1
ATOM 612 C CA . THR A 1 82 ? -13.242 10.188 7.164 1 92.75 82 THR A CA 1
ATOM 613 C C . THR A 1 82 ? -13.445 8.703 6.895 1 92.75 82 THR A C 1
ATOM 615 O O . THR A 1 82 ? -13.344 8.25 5.75 1 92.75 82 THR A O 1
ATOM 618 N N . TYR A 1 83 ? -13.758 7.973 8 1 93.06 83 TYR A N 1
ATOM 619 C CA . TYR A 1 83 ? -13.938 6.527 7.969 1 93.06 83 TYR A CA 1
ATOM 620 C C . TYR A 1 83 ? -14.922 6.121 6.879 1 93.06 83 TYR A C 1
ATOM 622 O O . TYR A 1 83 ? -14.617 5.266 6.043 1 93.06 83 TYR A O 1
ATOM 630 N N . VAL A 1 84 ? -16.047 6.77 6.797 1 92.19 84 VAL A N 1
ATOM 631 C CA . VAL A 1 84 ? -17.156 6.383 5.918 1 92.19 84 VAL A CA 1
ATOM 632 C C . VAL A 1 84 ? -16.703 6.461 4.461 1 92.19 84 VAL A C 1
ATOM 634 O O . VAL A 1 84 ? -16.984 5.562 3.668 1 92.19 84 VAL A O 1
ATOM 637 N N . SER A 1 85 ? -15.984 7.469 4.09 1 94.06 85 SER A N 1
ATOM 638 C CA . SER A 1 85 ? -15.492 7.637 2.727 1 94.06 85 SER A CA 1
ATOM 639 C C . SER A 1 85 ? -14.281 6.746 2.461 1 94.06 85 SER A C 1
ATOM 641 O O . SER A 1 85 ? -14.195 6.102 1.413 1 94.06 85 SER A O 1
ATOM 643 N N . SER A 1 86 ? -13.422 6.652 3.406 1 92.75 86 SER A N 1
ATOM 644 C CA . SER A 1 86 ? -12.109 6.035 3.205 1 92.75 86 SER A CA 1
ATOM 645 C C . SER A 1 86 ? -12.234 4.527 3.025 1 92.75 86 SER A C 1
ATOM 647 O O . SER A 1 86 ? -11.516 3.932 2.219 1 92.75 86 SER A O 1
ATOM 649 N N . ILE A 1 87 ? -13.094 3.867 3.785 1 89.88 87 ILE A N 1
ATOM 650 C CA . ILE A 1 87 ? -13.156 2.41 3.75 1 89.88 87 ILE A CA 1
ATOM 651 C C . ILE A 1 87 ? -13.656 1.95 2.381 1 89.88 87 ILE A C 1
ATOM 653 O O . ILE A 1 87 ? -13.477 0.789 2.008 1 89.88 87 ILE A O 1
ATOM 657 N N . ALA A 1 88 ? -14.32 2.877 1.692 1 90 88 ALA A N 1
ATOM 658 C CA . ALA A 1 88 ? -14.773 2.6 0.331 1 90 88 ALA A CA 1
ATOM 659 C C . ALA A 1 88 ? -13.875 3.281 -0.695 1 90 88 ALA A C 1
ATOM 661 O O . ALA A 1 88 ? -14.32 3.629 -1.789 1 90 88 ALA A O 1
ATOM 662 N N . LYS A 1 89 ? -12.68 3.578 -0.383 1 88.62 89 LYS A N 1
ATOM 663 C CA . LYS A 1 89 ? -11.68 4.199 -1.247 1 88.62 89 LYS A CA 1
ATOM 664 C C . LYS A 1 89 ? -12.188 5.523 -1.811 1 88.62 89 LYS A C 1
ATOM 666 O O . LYS A 1 89 ? -11.961 5.828 -2.984 1 88.62 89 LYS A O 1
ATOM 671 N N . ASP A 1 90 ? -12.961 6.254 -1.119 1 95 90 ASP A N 1
ATOM 672 C CA . ASP A 1 90 ? -13.469 7.598 -1.385 1 95 90 ASP A CA 1
ATOM 673 C C . ASP A 1 90 ? -14.484 7.586 -2.529 1 95 90 ASP A C 1
ATOM 675 O O . ASP A 1 90 ? -14.812 8.641 -3.082 1 95 90 ASP A O 1
ATOM 679 N N . GLU A 1 91 ? -15.016 6.434 -2.881 1 93.5 91 GLU A N 1
ATOM 680 C CA . GLU A 1 91 ? -16.016 6.355 -3.934 1 93.5 91 GLU A CA 1
ATOM 681 C C . GLU A 1 91 ? -17.25 7.199 -3.588 1 93.5 91 GLU A C 1
ATOM 683 O O . GLU A 1 91 ? -17.734 7.969 -4.422 1 93.5 91 GLU A O 1
ATOM 688 N N . PRO A 1 92 ? -17.781 7.148 -2.332 1 95.19 92 PRO A N 1
ATOM 689 C CA . PRO A 1 92 ? -18.938 7.992 -2.02 1 95.19 92 PRO A CA 1
ATOM 690 C C . PRO A 1 92 ? -18.641 9.477 -2.184 1 95.19 92 PRO A C 1
ATOM 692 O O . PRO A 1 92 ? -19.484 10.227 -2.678 1 95.19 92 PRO A O 1
ATOM 695 N N . THR A 1 93 ? -17.438 9.906 -1.803 1 97.88 93 THR A N 1
ATOM 696 C CA . THR A 1 93 ? -17.062 11.312 -1.901 1 97.88 93 THR A CA 1
ATOM 697 C C . THR A 1 93 ? -17.047 11.766 -3.359 1 97.88 93 THR A C 1
ATOM 699 O O . THR A 1 93 ? -17.625 12.797 -3.703 1 97.88 93 THR A O 1
ATOM 702 N N . MET A 1 94 ? -16.359 10.953 -4.199 1 97.75 94 MET A N 1
ATOM 703 C CA . MET A 1 94 ? -16.25 11.305 -5.613 1 97.75 94 MET A CA 1
ATOM 704 C C . MET A 1 94 ? -17.625 11.328 -6.281 1 97.75 94 MET A C 1
ATOM 706 O O . MET A 1 94 ? -17.938 12.258 -7.02 1 97.75 94 MET A O 1
ATOM 710 N N . LYS A 1 95 ? -18.5 10.438 -5.941 1 96.44 95 LYS A N 1
ATOM 711 C CA . LYS A 1 95 ? -19.844 10.383 -6.504 1 96.44 95 LYS A CA 1
ATOM 712 C C . LYS A 1 95 ? -20.688 11.562 -6.031 1 96.44 95 LYS A C 1
ATOM 714 O O . LYS A 1 95 ? -21.391 12.188 -6.824 1 96.44 95 LYS A O 1
ATOM 719 N N . ILE A 1 96 ? -20.594 11.852 -4.812 1 97.44 96 ILE A N 1
ATOM 720 C CA . ILE A 1 96 ? -21.453 12.883 -4.211 1 97.44 96 ILE A CA 1
ATOM 721 C C . ILE A 1 96 ? -21.016 14.258 -4.707 1 97.44 96 ILE A C 1
ATOM 723 O O . ILE A 1 96 ? -21.859 15.086 -5.074 1 97.44 96 ILE A O 1
ATOM 727 N N . LEU A 1 97 ? -19.703 14.555 -4.742 1 98.38 97 LEU A N 1
ATOM 728 C CA . LEU A 1 97 ? -19.234 15.859 -5.223 1 98.38 97 LEU A CA 1
ATOM 729 C C . LEU A 1 97 ? -19.531 16.016 -6.715 1 98.38 97 LEU A C 1
ATOM 731 O O . LEU A 1 97 ? -19.797 17.125 -7.184 1 98.38 97 LEU A O 1
ATOM 735 N N . THR A 1 98 ? -19.5 14.898 -7.457 1 97.62 98 THR A N 1
ATOM 736 C CA . THR A 1 98 ? -19.922 14.922 -8.852 1 97.62 98 THR A CA 1
ATOM 737 C C . THR A 1 98 ? -21.406 15.305 -8.961 1 97.62 98 THR A C 1
ATOM 739 O O . THR A 1 98 ? -21.766 16.156 -9.781 1 97.62 98 THR A O 1
ATOM 742 N N . LYS A 1 99 ? -22.203 14.742 -8.141 1 96.56 99 LYS A N 1
ATOM 743 C CA . LYS A 1 99 ? -23.641 15.008 -8.148 1 96.56 99 LYS A CA 1
ATOM 744 C C . LYS A 1 99 ? -23.922 16.438 -7.723 1 96.56 99 LYS A C 1
ATOM 746 O O . LYS A 1 99 ? -24.875 17.062 -8.211 1 96.56 99 LYS A O 1
ATOM 751 N N . LEU A 1 100 ? -23.078 17 -6.863 1 96.75 100 LEU A N 1
ATOM 752 C CA . LEU A 1 100 ? -23.188 18.375 -6.422 1 96.75 100 LEU A CA 1
ATOM 753 C C . LEU A 1 100 ? -22.859 19.344 -7.562 1 96.75 100 LEU A C 1
ATOM 755 O O . LEU A 1 100 ? -23.203 20.531 -7.5 1 96.75 100 LEU A O 1
ATOM 759 N N . GLY A 1 101 ? -22.203 18.859 -8.516 1 97.06 101 GLY A N 1
ATOM 760 C CA . GLY A 1 101 ? -21.875 19.688 -9.664 1 97.06 101 GLY A CA 1
ATOM 761 C C . GLY A 1 101 ? -20.531 20.391 -9.516 1 97.06 101 GLY A C 1
ATOM 762 O O . GLY A 1 101 ? -20.359 21.5 -10 1 97.06 101 GLY A O 1
ATOM 763 N N . LEU A 1 102 ? -19.641 19.797 -8.68 1 98.44 102 LEU A N 1
ATOM 764 C CA . LEU A 1 102 ? -18.281 20.328 -8.719 1 98.44 102 LEU A CA 1
ATOM 765 C C . LEU A 1 102 ? -17.75 20.359 -10.148 1 98.44 102 LEU A C 1
ATOM 767 O O . LEU A 1 102 ? -17.875 19.375 -10.891 1 98.44 102 LEU A O 1
ATOM 771 N N . GLU A 1 103 ? -17.156 21.484 -10.523 1 98.06 103 GLU A N 1
ATOM 772 C CA . GLU A 1 103 ? -16.828 21.656 -11.938 1 98.06 103 GLU A CA 1
ATOM 773 C C . GLU A 1 103 ? -15.328 21.578 -12.172 1 98.06 103 GLU A C 1
ATOM 775 O O . GLU A 1 103 ? -14.875 20.984 -13.148 1 98.06 103 GLU A O 1
ATOM 780 N N . VAL A 1 104 ? -14.586 22.266 -11.281 1 98.69 104 VAL A N 1
ATOM 781 C CA . VAL A 1 104 ? -13.141 22.344 -11.445 1 98.69 104 VAL A CA 1
ATOM 782 C C . VAL A 1 104 ? -12.453 22.234 -10.086 1 98.69 104 VAL A C 1
ATOM 784 O O . VAL A 1 104 ? -12.945 22.766 -9.086 1 98.69 104 VAL A O 1
ATOM 787 N N . SER A 1 105 ? -11.367 21.5 -10.039 1 98.81 105 SER A N 1
ATOM 788 C CA . SER A 1 105 ? -10.578 21.391 -8.82 1 98.81 105 SER A CA 1
ATOM 789 C C . SER A 1 105 ? -9.086 21.391 -9.125 1 98.81 105 SER A C 1
ATOM 791 O O . SER A 1 105 ? -8.648 20.766 -10.102 1 98.81 105 SER A O 1
ATOM 793 N N . ALA A 1 106 ? -8.367 22.125 -8.328 1 98.75 106 ALA A N 1
ATOM 794 C CA . ALA A 1 106 ? -6.938 21.828 -8.266 1 98.75 106 ALA A CA 1
ATOM 795 C C . ALA A 1 106 ? -6.684 20.484 -7.602 1 98.75 106 ALA A C 1
ATOM 797 O O . ALA A 1 106 ? -7.625 19.797 -7.203 1 98.75 106 ALA A O 1
ATOM 798 N N . LEU A 1 107 ? -5.426 20.047 -7.594 1 98.25 107 LEU A N 1
ATOM 799 C CA . LEU A 1 107 ? -5.008 18.844 -6.891 1 98.25 107 LEU A CA 1
ATOM 800 C C . LEU A 1 107 ? -4.355 19.188 -5.559 1 98.25 107 LEU A C 1
ATOM 802 O O . LEU A 1 107 ? -3.443 20.016 -5.504 1 98.25 107 LEU A O 1
ATOM 806 N N . GLY A 1 108 ? -4.84 18.672 -4.504 1 97.94 108 GLY A N 1
ATOM 807 C CA . GLY A 1 108 ? -4.121 18.688 -3.238 1 97.94 108 GLY A CA 1
ATOM 808 C C . GLY A 1 108 ? -3.139 17.547 -3.094 1 97.94 108 GLY A C 1
ATOM 809 O O . GLY A 1 108 ? -3.039 16.688 -3.977 1 97.94 108 GLY A O 1
ATOM 810 N N . ASN A 1 109 ? -2.352 17.594 -2.049 1 95.5 109 ASN A N 1
ATOM 811 C CA . ASN A 1 109 ? -1.37 16.531 -1.861 1 95.5 109 ASN A CA 1
ATOM 812 C C . ASN A 1 109 ? -2.045 15.18 -1.604 1 95.5 109 ASN A C 1
ATOM 814 O O . ASN A 1 109 ? -1.519 14.133 -1.987 1 95.5 109 ASN A O 1
ATOM 818 N N . HIS A 1 110 ? -3.189 15.117 -1.088 1 95.38 110 HIS A N 1
ATOM 819 C CA . HIS A 1 110 ? -3.775 13.844 -0.677 1 95.38 110 HIS A CA 1
ATOM 820 C C . HIS A 1 110 ? -4.434 13.133 -1.855 1 95.38 110 HIS A C 1
ATOM 822 O O . HIS A 1 110 ? -4.715 11.938 -1.784 1 95.38 110 HIS A O 1
ATOM 828 N N . GLU A 1 111 ? -4.73 13.859 -2.955 1 96.81 111 GLU A N 1
ATOM 829 C CA . GLU A 1 111 ? -5.062 13.133 -4.172 1 96.81 111 GLU A CA 1
ATOM 830 C C . GLU A 1 111 ? -3.934 12.188 -4.578 1 96.81 111 GLU A C 1
ATOM 832 O O . GLU A 1 111 ? -4.168 11.18 -5.246 1 96.81 111 GLU A O 1
ATOM 837 N N . PHE A 1 112 ? -2.717 12.492 -4.102 1 91.69 112 PHE A N 1
ATOM 838 C CA . PHE A 1 112 ? -1.527 11.75 -4.496 1 91.69 112 PHE A CA 1
ATOM 839 C C . PHE A 1 112 ? -1.177 10.695 -3.451 1 91.69 112 PHE A C 1
ATOM 841 O O . PHE A 1 112 ? -0.128 10.047 -3.539 1 91.69 112 PHE A O 1
ATOM 848 N N . ASP A 1 113 ? -1.972 10.484 -2.473 1 88.5 113 ASP A N 1
ATOM 849 C CA . ASP A 1 113 ? -1.65 9.547 -1.396 1 88.5 113 ASP A CA 1
ATOM 850 C C . ASP A 1 113 ? -1.299 8.172 -1.949 1 88.5 113 ASP A C 1
ATOM 852 O O . ASP A 1 113 ? -0.383 7.512 -1.453 1 88.5 113 ASP A O 1
ATOM 856 N N . ALA A 1 114 ? -2.072 7.758 -2.939 1 82.19 114 ALA A N 1
ATOM 857 C CA . ALA A 1 114 ? -1.815 6.461 -3.561 1 82.19 114 ALA A CA 1
ATOM 858 C C . ALA A 1 114 ? -1.015 6.617 -4.852 1 82.19 114 ALA A C 1
ATOM 860 O O . ALA A 1 114 ? -1.024 5.73 -5.707 1 82.19 114 ALA A O 1
ATOM 861 N N . GLY A 1 115 ? -0.44 7.855 -5.051 1 84.44 115 GLY A N 1
ATOM 862 C CA . GLY A 1 115 ? 0.412 8.133 -6.195 1 84.44 115 GLY A CA 1
ATOM 863 C C . GLY A 1 115 ? -0.342 8.727 -7.371 1 84.44 115 GLY A C 1
ATOM 864 O O . GLY A 1 115 ? -1.573 8.68 -7.414 1 84.44 115 GLY A O 1
ATOM 865 N N . TYR A 1 116 ? 0.431 9.227 -8.375 1 88.81 116 TYR A N 1
ATOM 866 C CA . TYR A 1 116 ? -0.135 9.828 -9.578 1 88.81 116 TYR A CA 1
ATOM 867 C C . TYR A 1 116 ? -0.887 8.789 -10.398 1 88.81 116 TYR A C 1
ATOM 869 O O . TYR A 1 116 ? -1.91 9.102 -11.016 1 88.81 116 TYR A O 1
ATOM 877 N N . SER A 1 117 ? -0.418 7.613 -10.367 1 81.12 117 SER A N 1
ATOM 878 C CA . SER A 1 117 ? -1.054 6.555 -11.148 1 81.12 117 SER A CA 1
ATOM 879 C C . SER A 1 117 ? -2.482 6.305 -10.672 1 81.12 117 SER A C 1
ATOM 881 O O . SER A 1 117 ? -3.359 5.984 -11.477 1 81.12 117 SER A O 1
ATOM 883 N N . ASP A 1 118 ? -2.691 6.422 -9.406 1 87.69 118 ASP A N 1
ATOM 884 C CA . ASP A 1 118 ? -4.035 6.238 -8.859 1 87.69 118 ASP A CA 1
ATOM 885 C C . ASP A 1 118 ? -4.977 7.34 -9.344 1 87.69 118 ASP A C 1
ATOM 887 O O . ASP A 1 118 ? -6.16 7.09 -9.586 1 87.69 118 ASP A O 1
ATOM 891 N N . ILE A 1 119 ? -4.5 8.539 -9.43 1 91.19 119 ILE A N 1
ATOM 892 C CA . ILE A 1 119 ? -5.297 9.648 -9.938 1 91.19 119 ILE A CA 1
ATOM 893 C C . ILE A 1 119 ? -5.766 9.336 -11.352 1 91.19 119 ILE A C 1
ATOM 895 O O . ILE A 1 119 ? -6.953 9.461 -11.664 1 91.19 119 ILE A O 1
ATOM 899 N N . VAL A 1 120 ? -4.918 8.883 -12.148 1 86.88 120 VAL A N 1
ATOM 900 C CA . VAL A 1 120 ? -5.184 8.719 -13.578 1 86.88 120 VAL A CA 1
ATOM 901 C C . VAL A 1 120 ? -6.039 7.473 -13.797 1 86.88 120 VAL A C 1
ATOM 903 O O . VAL A 1 120 ? -6.977 7.488 -14.594 1 86.88 120 VAL A O 1
ATOM 906 N N . SER A 1 121 ? -5.785 6.434 -13.055 1 80.69 121 SER A N 1
ATOM 907 C CA . SER A 1 121 ? -6.395 5.148 -13.375 1 80.69 121 SER A CA 1
ATOM 908 C C . SER A 1 121 ? -7.707 4.953 -12.625 1 80.69 121 SER A C 1
ATOM 910 O O . SER A 1 121 ? -8.57 4.188 -13.055 1 80.69 121 SER A O 1
ATOM 912 N N . ARG A 1 122 ? -7.812 5.613 -11.547 1 87.06 122 ARG A N 1
ATOM 913 C CA . ARG A 1 122 ? -8.984 5.352 -10.719 1 87.06 122 ARG A CA 1
ATOM 914 C C . ARG A 1 122 ? -9.797 6.625 -10.5 1 87.06 122 ARG A C 1
ATOM 916 O O . ARG A 1 122 ? -10.969 6.688 -10.867 1 87.06 122 ARG A O 1
ATOM 923 N N . GLN A 1 123 ? -9.188 7.645 -9.961 1 92.06 123 GLN A N 1
ATOM 924 C CA . GLN A 1 123 ? -9.953 8.82 -9.547 1 92.06 123 GLN A CA 1
ATOM 925 C C . GLN A 1 123 ? -10.617 9.492 -10.742 1 92.06 123 GLN A C 1
ATOM 927 O O . GLN A 1 123 ? -11.805 9.812 -10.695 1 92.06 123 GLN A O 1
ATOM 932 N N . LEU A 1 124 ? -9.945 9.664 -11.82 1 92.25 124 LEU A N 1
ATOM 933 C CA . LEU A 1 124 ? -10.461 10.383 -12.977 1 92.25 124 LEU A CA 1
ATOM 934 C C . LEU A 1 124 ? -11.688 9.672 -13.555 1 92.25 124 LEU A C 1
ATOM 936 O O . LEU A 1 124 ? -12.57 10.312 -14.125 1 92.25 124 LEU A O 1
ATOM 940 N N . GLY A 1 125 ? -11.711 8.383 -13.406 1 89.5 125 GLY A N 1
ATOM 941 C CA . GLY A 1 125 ? -12.852 7.637 -13.922 1 89.5 125 GLY A CA 1
ATOM 942 C C . GLY A 1 125 ? -14.078 7.738 -13.031 1 89.5 125 GLY A C 1
ATOM 943 O O . GLY A 1 125 ? -15.18 7.355 -13.438 1 89.5 125 GLY A O 1
ATOM 944 N N . GLN A 1 126 ? -13.891 8.328 -11.891 1 92.88 126 GLN A N 1
ATOM 945 C CA . GLN A 1 126 ? -14.977 8.328 -10.914 1 92.88 126 GLN A CA 1
ATOM 946 C C . GLN A 1 126 ? -15.453 9.742 -10.617 1 92.88 126 GLN A C 1
ATOM 948 O O . GLN A 1 126 ? -16.453 9.938 -9.93 1 92.88 126 GLN A O 1
ATOM 953 N N . VAL A 1 127 ? -14.766 10.734 -11.133 1 95.94 127 VAL A N 1
ATOM 954 C CA . VAL A 1 127 ? -15.141 12.109 -10.828 1 95.94 127 VAL A CA 1
ATOM 955 C C . VAL A 1 127 ? -15.781 12.75 -12.062 1 95.94 127 VAL A C 1
ATOM 957 O O . VAL A 1 127 ? -15.547 12.312 -13.188 1 95.94 127 VAL A O 1
ATOM 960 N N . GLY A 1 128 ? -16.625 13.781 -11.797 1 96.25 128 GLY A N 1
ATOM 961 C CA . GLY A 1 128 ? -17.281 14.516 -12.875 1 96.25 128 GLY A CA 1
ATOM 962 C C . GLY A 1 128 ? -16.719 15.914 -13.07 1 96.25 128 GLY A C 1
ATOM 963 O O . GLY A 1 128 ? -17.312 16.734 -13.766 1 96.25 128 GLY A O 1
ATOM 964 N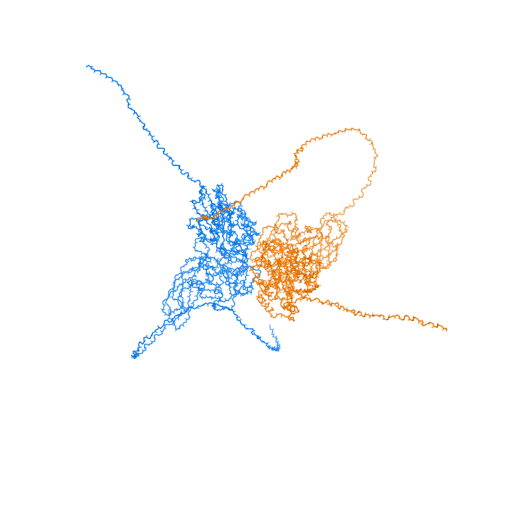 N . TRP A 1 129 ? -15.602 16.25 -12.453 1 97.94 129 TRP A N 1
ATOM 965 C CA . TRP A 1 129 ? -15 17.562 -12.586 1 97.94 129 TRP A CA 1
ATOM 966 C C . TRP A 1 129 ? -13.641 17.484 -13.281 1 97.94 129 TRP A C 1
ATOM 968 O O . TRP A 1 129 ? -13.102 16.391 -13.453 1 97.94 129 TRP A O 1
ATOM 978 N N . ASP A 1 130 ? -13.18 18.641 -13.695 1 97.81 130 ASP A N 1
ATOM 979 C CA . ASP A 1 130 ? -11.867 18.734 -14.32 1 97.81 130 ASP A CA 1
ATOM 980 C C . ASP A 1 130 ? -10.797 19.094 -13.289 1 97.81 130 ASP A C 1
ATOM 982 O O . ASP A 1 130 ? -11.016 19.953 -12.438 1 97.81 130 ASP A O 1
ATOM 986 N N . PHE A 1 131 ? -9.695 18.375 -13.391 1 98.31 131 PHE A N 1
ATOM 987 C CA . PHE A 1 131 ? -8.523 18.766 -12.609 1 98.31 131 PHE A CA 1
ATOM 988 C C . PHE A 1 131 ? -7.672 19.766 -13.383 1 98.31 131 PHE A C 1
ATOM 990 O O . PHE A 1 131 ? -7.473 19.625 -14.586 1 98.31 131 PHE A O 1
ATOM 997 N N . VAL A 1 132 ? -7.215 20.797 -12.648 1 98.5 132 VAL A N 1
ATOM 998 C CA . VAL A 1 132 ? -6.293 21.75 -13.242 1 98.5 132 VAL A CA 1
ATOM 999 C C . VAL A 1 132 ? -5.004 21.812 -12.422 1 98.5 132 VAL A C 1
ATOM 1001 O O . VAL A 1 132 ? -5.035 21.688 -11.195 1 98.5 132 VAL A O 1
ATOM 1004 N N . GLY A 1 133 ? -3.9 21.859 -13.016 1 97.69 133 GLY A N 1
ATOM 1005 C CA . GLY A 1 133 ? -2.584 21.953 -12.406 1 97.69 133 GLY A CA 1
ATOM 1006 C C . GLY A 1 133 ? -1.552 22.609 -13.305 1 97.69 133 GLY A C 1
ATOM 1007 O O . GLY A 1 133 ? -1.273 22.094 -14.398 1 97.69 133 GLY A O 1
ATOM 1008 N N . SER A 1 134 ? -0.929 23.641 -12.766 1 96.19 134 SER A N 1
ATOM 1009 C CA . SER A 1 134 ? -0.015 24.422 -13.602 1 96.19 134 SER A CA 1
ATOM 1010 C C . SER A 1 134 ? 1.435 24.203 -13.172 1 96.19 134 SER A C 1
ATOM 1012 O O . SER A 1 134 ? 2.359 24.547 -13.922 1 96.19 134 SER A O 1
ATOM 1014 N N . ASN A 1 135 ? 1.599 23.609 -11.992 1 97.69 135 ASN A N 1
ATOM 1015 C CA . ASN A 1 135 ? 2.969 23.641 -11.492 1 97.69 135 ASN A CA 1
ATOM 1016 C C . ASN A 1 135 ? 3.537 22.219 -11.359 1 97.69 135 ASN A C 1
ATOM 1018 O O . ASN A 1 135 ? 4.574 22.031 -10.727 1 97.69 135 ASN A O 1
ATOM 1022 N N . ILE A 1 136 ? 2.867 21.281 -11.867 1 95.75 136 ILE A N 1
ATOM 1023 C CA . ILE A 1 136 ? 3.365 19.906 -11.852 1 95.75 136 ILE A CA 1
ATOM 1024 C C . ILE A 1 136 ? 3.721 19.469 -13.273 1 95.75 136 ILE A C 1
ATOM 1026 O O . ILE A 1 136 ? 2.836 19.281 -14.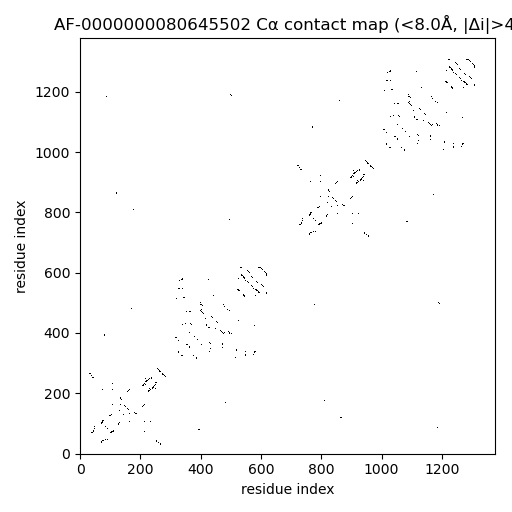109 1 95.75 136 ILE A O 1
ATOM 1030 N N . SER A 1 137 ? 4.941 19.266 -13.516 1 92.44 137 SER A N 1
ATOM 1031 C CA . SER A 1 137 ? 5.383 18.766 -14.812 1 92.44 137 SER A CA 1
ATOM 1032 C C . SER A 1 137 ? 5.434 17.25 -14.828 1 92.44 137 SER A C 1
ATOM 1034 O O . SER A 1 137 ? 5.598 16.609 -13.781 1 92.44 137 SER A O 1
ATOM 1036 N N . GLY A 1 138 ? 5.258 16.719 -16.016 1 87.38 138 GLY A N 1
ATOM 1037 C CA . GLY A 1 138 ? 5.289 15.281 -16.156 1 87.38 138 GLY A CA 1
ATOM 1038 C C . GLY A 1 138 ? 3.91 14.648 -16.156 1 87.38 138 GLY A C 1
ATOM 1039 O O . GLY A 1 138 ? 3.76 13.469 -16.469 1 87.38 138 GLY A O 1
ATOM 1040 N N . VAL A 1 139 ? 2.93 15.359 -15.82 1 89.75 139 VAL A N 1
ATOM 1041 C CA . VAL A 1 139 ? 1.562 14.852 -15.844 1 89.75 139 VAL A CA 1
ATOM 1042 C C . VAL A 1 139 ? 1.048 14.805 -17.281 1 89.75 139 VAL A C 1
ATOM 1044 O O . VAL A 1 139 ? 1.559 15.516 -18.156 1 89.75 139 VAL A O 1
ATOM 1047 N N . ASP A 1 140 ? 0.086 13.914 -17.531 1 86.56 140 ASP A N 1
ATOM 1048 C CA . ASP A 1 140 ? -0.675 13.945 -18.781 1 86.56 140 ASP A CA 1
ATOM 1049 C C . ASP A 1 140 ? -1.608 15.148 -18.828 1 86.56 140 ASP A C 1
ATOM 1051 O O . ASP A 1 140 ? -2.645 15.164 -18.156 1 86.56 140 ASP A O 1
ATOM 1055 N N . THR A 1 141 ? -1.352 16.094 -19.625 1 92.5 141 THR A N 1
ATOM 1056 C CA . THR A 1 141 ? -2.059 17.375 -19.641 1 92.5 141 THR A CA 1
ATOM 1057 C C . THR A 1 141 ? -3.455 17.203 -20.219 1 92.5 141 THR A C 1
ATOM 1059 O O . THR A 1 141 ? -4.277 18.125 -20.156 1 92.5 141 THR A O 1
ATOM 1062 N N . SER A 1 142 ? -3.727 16.062 -20.75 1 91.94 142 SER A N 1
ATOM 1063 C CA . SER A 1 142 ? -5.09 15.781 -21.172 1 91.94 142 SER A CA 1
ATOM 1064 C C . SER A 1 142 ? -5.953 15.32 -20 1 91.94 142 SER A C 1
ATOM 1066 O O . SER A 1 142 ? -7.184 15.336 -20.094 1 91.94 142 SER A O 1
ATOM 1068 N N . LYS A 1 143 ? -5.332 14.953 -18.953 1 91.81 143 LYS A N 1
ATOM 1069 C CA . LYS A 1 143 ? -6.016 14.461 -17.766 1 91.81 143 LYS A CA 1
ATOM 1070 C C . LYS A 1 143 ? -6.012 15.508 -16.656 1 91.81 143 LYS A C 1
ATOM 1072 O O . LYS A 1 143 ? -7.027 15.711 -15.992 1 91.81 143 LYS A O 1
ATOM 1077 N N . VAL A 1 144 ? -4.859 16.062 -16.438 1 94.94 144 VAL A N 1
ATOM 1078 C CA . VAL A 1 144 ? -4.707 17.234 -15.594 1 94.94 144 VAL A CA 1
ATOM 1079 C C . VAL A 1 144 ? -4.465 18.469 -16.453 1 94.94 144 VAL A C 1
ATOM 1081 O O . VAL A 1 144 ? -3.342 18.703 -16.922 1 94.94 144 VAL A O 1
ATOM 1084 N N . LEU A 1 145 ? -5.516 19.328 -16.562 1 96.44 145 LEU A N 1
ATOM 1085 C CA . LEU A 1 145 ? -5.516 20.422 -17.531 1 96.44 145 LEU A CA 1
ATOM 1086 C C . LEU A 1 145 ? -4.672 21.578 -17.031 1 96.44 145 LEU A C 1
ATOM 1088 O O . LEU A 1 145 ? -4.668 21.891 -15.836 1 96.44 145 LEU A O 1
ATOM 1092 N N . PRO A 1 146 ? -3.99 22.188 -17.984 1 95.81 146 PRO A N 1
ATOM 1093 C CA . PRO A 1 146 ? -3.287 23.391 -17.562 1 95.81 146 PRO A CA 1
ATOM 1094 C C . PRO A 1 146 ? -4.238 24.5 -17.094 1 95.81 146 PRO A C 1
ATOM 1096 O O . PRO A 1 146 ? -3.865 25.328 -16.266 1 95.81 146 PRO A O 1
ATOM 1099 N N . TYR A 1 147 ? -5.375 24.516 -17.719 1 97.75 147 TYR A N 1
ATOM 1100 C CA . TYR A 1 147 ? -6.453 25.438 -17.375 1 97.75 147 TYR A CA 1
ATOM 1101 C C . TYR A 1 147 ? -7.801 24.906 -17.844 1 97.75 147 TYR A C 1
ATOM 1103 O O . TYR A 1 147 ? -7.859 23.953 -18.625 1 97.75 147 TYR A O 1
ATOM 1111 N N . LYS A 1 148 ? -8.844 25.453 -17.25 1 98.31 148 LYS A N 1
ATOM 1112 C CA . LYS A 1 148 ? -10.195 25.172 -17.734 1 98.31 148 LYS A CA 1
ATOM 1113 C C . LYS A 1 148 ? -10.984 26.469 -17.938 1 98.31 148 LYS A C 1
ATOM 1115 O O . LYS A 1 148 ? -11.008 27.328 -17.047 1 98.31 148 LYS A O 1
ATOM 1120 N N . ILE A 1 149 ? -11.602 26.594 -19.156 1 98.06 149 ILE A N 1
ATOM 1121 C CA . ILE A 1 149 ? -12.406 27.781 -19.438 1 98.06 149 ILE A CA 1
ATOM 1122 C C . ILE A 1 149 ? -13.891 27.422 -19.375 1 98.06 149 ILE A C 1
ATOM 1124 O O . ILE A 1 149 ? -14.328 26.422 -19.953 1 98.06 149 ILE A O 1
ATOM 1128 N N . LYS A 1 150 ? -14.578 28.203 -18.562 1 97.56 150 LYS A N 1
ATOM 1129 C CA . LYS A 1 150 ? -16.031 28.172 -18.516 1 97.56 150 LYS A CA 1
ATOM 1130 C C . LYS A 1 150 ? -16.625 29.484 -19.016 1 97.56 150 LYS A C 1
ATOM 1132 O O . LYS A 1 150 ? -16.203 30.562 -18.594 1 97.56 150 LYS A O 1
ATOM 1137 N N . THR A 1 151 ? -17.672 29.391 -19.938 1 96.31 151 THR A N 1
ATOM 1138 C CA . THR A 1 151 ? -18.25 30.609 -20.516 1 96.31 151 THR A CA 1
ATOM 1139 C C . THR A 1 151 ? -19.672 30.828 -19.984 1 96.31 151 THR A C 1
ATOM 1141 O O . THR A 1 151 ? -20.5 29.922 -20.016 1 96.31 151 THR A O 1
ATOM 1144 N N . THR A 1 152 ? -19.875 32.062 -19.5 1 96.56 152 THR A N 1
ATOM 1145 C CA . THR A 1 152 ? -21.219 32.438 -19.031 1 96.56 152 THR A CA 1
ATOM 1146 C C . THR A 1 152 ? -22.172 32.562 -20.219 1 96.56 152 THR A C 1
ATOM 1148 O O . THR A 1 152 ? -21.75 32.562 -21.375 1 96.56 152 THR A O 1
ATOM 1151 N N . LYS A 1 153 ? -23.422 32.688 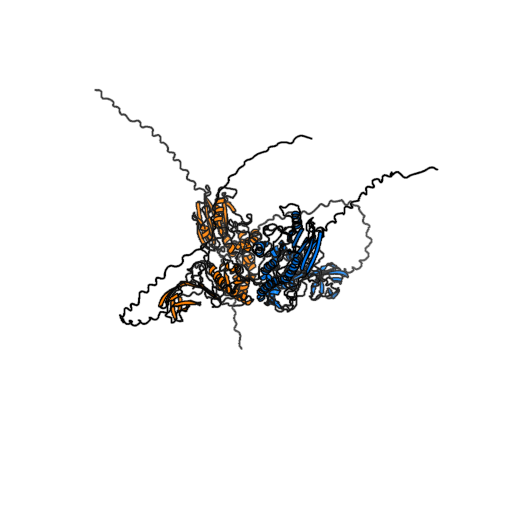-19.875 1 93 153 LYS A N 1
ATOM 1152 C CA . LYS A 1 153 ? -24.438 32.844 -20.922 1 93 153 LYS A CA 1
ATOM 1153 C C . LYS A 1 153 ? -24.25 34.156 -21.672 1 93 153 LYS A C 1
ATOM 1155 O O . LYS A 1 153 ? -24.562 34.25 -22.859 1 93 153 LYS A O 1
ATOM 1160 N N . GLU A 1 154 ? -23.688 35.125 -21.016 1 94.25 154 GLU A N 1
ATOM 1161 C CA . GLU A 1 154 ? -23.469 36.469 -21.594 1 94.25 154 GLU A CA 1
ATOM 1162 C C . GLU A 1 154 ? -22.156 36.5 -22.391 1 94.25 154 GLU A C 1
ATOM 1164 O O . GLU A 1 154 ? -21.828 37.562 -22.969 1 94.25 154 GLU A O 1
ATOM 1169 N N . GLY A 1 155 ? -21.391 35.375 -22.312 1 95.62 155 GLY A N 1
ATOM 1170 C CA . GLY A 1 155 ? -20.219 35.281 -23.156 1 95.62 155 GLY A CA 1
ATOM 1171 C C . GLY A 1 155 ? -18.938 35.625 -22.422 1 95.62 155 GLY A C 1
ATOM 1172 O O . GLY A 1 155 ? -17.875 35.719 -23.031 1 95.62 155 GLY A O 1
ATOM 1173 N N . ILE A 1 156 ? -19.047 35.812 -21.109 1 97.12 156 ILE A N 1
ATOM 1174 C CA . ILE A 1 156 ? -17.828 36.062 -20.344 1 97.12 156 ILE A CA 1
ATOM 1175 C C . ILE A 1 156 ? -17.062 34.75 -20.156 1 97.12 156 ILE A C 1
ATOM 1177 O O . ILE A 1 156 ? -17.594 33.75 -19.656 1 97.12 156 ILE A O 1
ATOM 1181 N N . ARG A 1 157 ? -15.75 34.719 -20.562 1 97.69 157 ARG A N 1
ATOM 1182 C CA . ARG A 1 157 ? -14.891 33.562 -20.406 1 97.69 157 ARG A CA 1
ATOM 1183 C C . ARG A 1 157 ? -14.18 33.594 -19.047 1 97.69 157 ARG A C 1
ATOM 1185 O O . ARG A 1 157 ? -13.359 34.469 -18.797 1 97.69 157 ARG A O 1
ATOM 1192 N N . VAL A 1 158 ? -14.523 32.625 -18.25 1 98.5 158 VAL A N 1
ATOM 1193 C CA . VAL A 1 158 ? -13.891 32.5 -16.938 1 98.5 158 VAL A CA 1
ATOM 1194 C C . VAL A 1 158 ? -12.859 31.359 -16.984 1 98.5 158 VAL A C 1
ATOM 1196 O O . VAL A 1 158 ? -13.211 30.203 -17.172 1 98.5 158 VAL A O 1
ATOM 1199 N N . GLY A 1 159 ? -11.555 31.719 -16.828 1 98.75 159 GLY A N 1
ATOM 1200 C CA . GLY A 1 159 ? -10.484 30.734 -16.797 1 98.75 159 GLY A CA 1
ATOM 1201 C C . GLY A 1 159 ? -10.117 30.297 -15.391 1 98.75 159 GLY A C 1
ATOM 1202 O O . GLY A 1 159 ? -9.859 31.125 -14.516 1 98.75 159 GLY A O 1
ATOM 1203 N N . PHE A 1 160 ? -10.148 29.047 -15.172 1 98.88 160 PHE A N 1
ATOM 1204 C CA . PHE A 1 160 ? -9.703 28.453 -13.914 1 98.88 160 PHE A CA 1
ATOM 1205 C C . PHE A 1 160 ? -8.32 27.828 -14.07 1 98.88 160 PHE A C 1
ATOM 1207 O O . PHE A 1 160 ? -8.086 27.031 -14.969 1 98.88 160 PHE A O 1
ATOM 1214 N N . ILE A 1 161 ? -7.398 28.266 -13.203 1 98.81 161 ILE A N 1
ATOM 1215 C CA . ILE A 1 161 ? -6.047 27.719 -13.148 1 98.81 161 ILE A CA 1
ATOM 1216 C C . ILE A 1 161 ? -5.77 27.156 -11.758 1 98.81 161 ILE A C 1
ATOM 1218 O O . ILE A 1 161 ? -6.355 27.625 -10.773 1 98.81 161 ILE A O 1
ATOM 1222 N N . GLY A 1 162 ? -4.953 26.109 -11.664 1 98.75 162 GLY A N 1
ATOM 1223 C CA . GLY A 1 162 ? -4.695 25.469 -10.391 1 98.75 162 GLY A CA 1
ATOM 1224 C C . GLY A 1 162 ? -3.227 25.172 -10.156 1 98.75 162 GLY A C 1
ATOM 1225 O O . GLY A 1 162 ? -2.443 25.094 -11.102 1 98.75 162 GLY A O 1
ATOM 1226 N N . ALA A 1 163 ? -2.859 25.094 -8.906 1 98.75 163 ALA A N 1
ATOM 1227 C CA . ALA A 1 163 ? -1.518 24.672 -8.516 1 98.75 163 ALA A CA 1
ATOM 1228 C C . ALA A 1 163 ? -1.537 23.984 -7.152 1 98.75 163 ALA A C 1
ATOM 1230 O O . ALA A 1 163 ? -2.455 24.188 -6.355 1 98.75 163 ALA A O 1
ATOM 1231 N N . THR A 1 164 ? -0.531 23.156 -6.969 1 98.12 164 THR A N 1
ATOM 1232 C CA . THR A 1 164 ? -0.338 22.391 -5.742 1 98.12 164 THR A CA 1
ATOM 1233 C C . THR A 1 164 ? 0.872 22.906 -4.969 1 98.12 164 THR A C 1
ATOM 1235 O O . THR A 1 164 ? 1.797 23.469 -5.555 1 98.12 164 THR A O 1
ATOM 1238 N N . THR A 1 165 ? 0.857 22.75 -3.678 1 96 165 THR A N 1
ATOM 1239 C CA . THR A 1 165 ? 1.978 23.188 -2.846 1 96 165 THR A CA 1
ATOM 1240 C C . THR A 1 165 ? 3.287 22.594 -3.361 1 96 165 THR A C 1
ATOM 1242 O O . THR A 1 165 ? 3.33 21.438 -3.785 1 96 165 THR A O 1
ATOM 1245 N N . ALA A 1 166 ? 4.348 23.391 -3.291 1 93.81 166 ALA A N 1
ATOM 1246 C CA . ALA A 1 166 ? 5.668 22.953 -3.719 1 93.81 166 ALA A CA 1
ATOM 1247 C C . ALA A 1 166 ? 6.246 21.922 -2.748 1 93.81 166 ALA A C 1
ATOM 1249 O O . ALA A 1 166 ? 7.207 21.219 -3.072 1 93.81 166 ALA A O 1
ATOM 1250 N N . ASP A 1 167 ? 5.605 21.781 -1.609 1 91.75 167 ASP A N 1
ATOM 1251 C CA . ASP A 1 167 ? 6.078 20.875 -0.574 1 91.75 167 ASP A CA 1
ATOM 1252 C C . ASP A 1 167 ? 5.57 19.453 -0.817 1 91.75 167 ASP A C 1
ATOM 1254 O O . ASP A 1 167 ? 5.832 18.547 -0.02 1 91.75 167 ASP A O 1
ATOM 1258 N N . LEU A 1 168 ? 4.902 19.172 -1.923 1 92.81 168 LEU A N 1
ATOM 1259 C CA . LEU A 1 168 ? 4.262 17.906 -2.26 1 92.81 168 LEU A CA 1
ATOM 1260 C C . LEU A 1 168 ? 5.23 16.734 -2.082 1 92.81 168 LEU A C 1
ATOM 1262 O O . LEU A 1 168 ? 4.879 15.719 -1.482 1 92.81 168 LEU A O 1
ATOM 1266 N N . PRO A 1 169 ? 6.508 16.828 -2.455 1 87.5 169 PRO A N 1
ATOM 1267 C CA . PRO A 1 169 ? 7.418 15.688 -2.338 1 87.5 169 PRO A CA 1
ATOM 1268 C C . PRO A 1 169 ? 7.652 15.266 -0.888 1 87.5 169 PRO A C 1
ATOM 1270 O O . PRO A 1 169 ? 8.055 14.133 -0.629 1 87.5 169 PRO A O 1
ATOM 1273 N N . ASN A 1 170 ? 7.379 16.203 0.058 1 86.5 170 ASN A N 1
ATOM 1274 C CA . ASN A 1 170 ? 7.586 15.898 1.47 1 86.5 170 ASN A CA 1
ATOM 1275 C C . ASN A 1 170 ? 6.297 15.43 2.135 1 86.5 170 ASN A C 1
ATOM 1277 O O . ASN A 1 170 ? 6.309 14.984 3.283 1 86.5 170 ASN A O 1
ATOM 1281 N N . LEU A 1 171 ? 5.184 15.5 1.426 1 89.94 171 LEU A N 1
ATOM 1282 C CA . LEU A 1 171 ? 3.885 15.328 2.064 1 89.94 171 LEU A CA 1
ATOM 1283 C C . LEU A 1 171 ? 3.26 13.992 1.67 1 89.94 171 LEU A C 1
ATOM 1285 O O . LEU A 1 171 ? 2.252 13.578 2.246 1 89.94 171 LEU A O 1
ATOM 1289 N N . VAL A 1 172 ? 3.846 13.336 0.678 1 86.56 172 VAL A N 1
ATOM 1290 C CA . VAL A 1 172 ? 3.381 12.023 0.228 1 86.56 172 VAL A CA 1
ATOM 1291 C C . VAL A 1 172 ? 4.574 11.102 -0.007 1 86.56 172 VAL A C 1
ATOM 1293 O O . VAL A 1 172 ? 5.727 11.539 0.079 1 86.56 172 VAL A O 1
ATOM 1296 N N . ASN A 1 173 ? 4.242 9.836 -0.139 1 74 173 ASN A N 1
ATOM 1297 C CA . ASN A 1 173 ? 5.316 8.914 -0.498 1 74 173 ASN A CA 1
ATOM 1298 C C . ASN A 1 173 ? 5.984 9.312 -1.809 1 74 173 ASN A C 1
ATOM 1300 O O . ASN A 1 173 ? 5.336 9.359 -2.855 1 74 173 ASN A O 1
ATOM 1304 N N . PRO A 1 174 ? 7.184 9.609 -1.752 1 70.62 174 PRO A N 1
ATOM 1305 C CA . PRO A 1 174 ? 7.891 10.094 -2.939 1 70.62 174 PRO A CA 1
ATOM 1306 C C . PRO A 1 174 ? 7.809 9.125 -4.113 1 70.62 174 PRO A C 1
ATOM 1308 O O . PRO A 1 174 ? 7.816 9.547 -5.273 1 70.62 174 PRO A O 1
ATOM 1311 N N . ALA A 1 175 ? 7.703 7.887 -3.84 1 65 175 ALA A N 1
ATOM 1312 C CA . ALA A 1 175 ? 7.621 6.895 -4.91 1 65 175 ALA A CA 1
ATOM 1313 C C . ALA A 1 175 ? 6.383 7.117 -5.773 1 65 175 ALA A C 1
ATOM 1315 O O . ALA A 1 175 ? 6.383 6.797 -6.965 1 65 175 ALA A O 1
ATOM 1316 N N . GLY A 1 176 ? 5.445 7.766 -5.199 1 76.38 176 GLY A N 1
ATOM 1317 C CA . GLY A 1 176 ? 4.203 8.023 -5.91 1 76.38 176 GLY A CA 1
ATOM 1318 C C . GLY A 1 176 ? 4.273 9.234 -6.816 1 76.38 176 GLY A C 1
ATOM 1319 O O . GLY A 1 176 ? 3.355 9.484 -7.602 1 76.38 176 GLY A O 1
ATOM 1320 N N . LEU A 1 177 ? 5.41 9.984 -6.801 1 79.12 177 LEU A N 1
ATOM 1321 C CA . LEU A 1 177 ? 5.539 11.227 -7.555 1 79.12 177 LEU A CA 1
ATOM 1322 C C . LEU A 1 177 ? 6.613 11.102 -8.633 1 79.12 177 LEU A C 1
ATOM 1324 O O . LEU A 1 177 ? 7.07 12.109 -9.18 1 79.12 177 LEU A O 1
ATOM 1328 N N . GLU A 1 178 ? 7.004 10.047 -8.844 1 65.25 178 GLU A N 1
ATOM 1329 C CA . GLU A 1 178 ? 8.109 9.875 -9.773 1 65.25 178 GLU A CA 1
ATOM 1330 C C . GLU A 1 178 ? 7.75 10.391 -11.164 1 65.25 178 GLU A C 1
ATOM 1332 O O . GLU A 1 178 ? 6.648 10.141 -11.656 1 65.25 178 GLU A O 1
ATOM 1337 N N . GLY A 1 179 ? 8.688 11.023 -11.781 1 73.62 179 GLY A N 1
ATOM 1338 C CA . GLY A 1 179 ? 8.492 11.625 -13.094 1 73.62 179 GLY A CA 1
ATOM 1339 C C . GLY A 1 179 ? 7.855 13 -13.023 1 73.62 179 GLY A C 1
ATOM 1340 O O . GLY A 1 179 ? 7.754 13.695 -14.047 1 73.62 179 GLY A O 1
ATOM 1341 N N . LEU A 1 180 ? 7.508 13.227 -11.789 1 87.19 180 LEU A N 1
ATOM 1342 C CA . LEU A 1 180 ? 6.875 14.531 -11.625 1 87.19 180 LEU A CA 1
ATOM 1343 C C . LEU A 1 180 ? 7.855 15.539 -11.023 1 87.19 180 LEU A C 1
ATOM 1345 O O . LEU A 1 180 ? 8.711 15.172 -10.219 1 87.19 180 LEU A O 1
ATOM 1349 N N . ALA A 1 181 ? 7.805 16.703 -11.477 1 89.94 181 ALA A N 1
ATOM 1350 C CA . ALA A 1 181 ? 8.523 17.828 -10.891 1 89.94 181 ALA A CA 1
ATOM 1351 C C . ALA A 1 181 ? 7.555 18.938 -10.461 1 89.94 181 ALA A C 1
ATOM 1353 O O . ALA A 1 181 ? 6.629 19.281 -11.195 1 89.94 181 ALA A O 1
ATOM 1354 N N . ILE A 1 182 ? 7.785 19.406 -9.312 1 94.94 182 ILE A N 1
ATOM 1355 C CA . ILE A 1 182 ? 6.898 20.406 -8.742 1 94.94 182 ILE A CA 1
ATOM 1356 C C . ILE A 1 182 ? 7.617 21.766 -8.672 1 94.94 182 ILE A C 1
ATOM 1358 O O . ILE A 1 182 ? 8.664 21.875 -8.031 1 94.94 182 ILE A O 1
ATOM 1362 N N . SER A 1 183 ? 7.066 22.75 -9.297 1 96.19 183 SER A N 1
ATOM 1363 C CA . SER A 1 183 ? 7.652 24.094 -9.289 1 96.19 183 SER A CA 1
ATOM 1364 C C . SER A 1 183 ? 6.898 25.016 -8.336 1 96.19 183 SER A C 1
ATOM 1366 O O . SER A 1 183 ? 5.941 24.594 -7.684 1 96.19 183 SER A O 1
ATOM 1368 N N . ASP A 1 184 ? 7.402 26.219 -8.203 1 96.12 184 ASP A N 1
ATOM 1369 C CA . ASP A 1 184 ? 6.758 27.203 -7.336 1 96.12 184 ASP A CA 1
ATOM 1370 C C . ASP A 1 184 ? 5.34 27.5 -7.809 1 96.12 184 ASP A C 1
ATOM 1372 O O . ASP A 1 184 ? 5.133 27.922 -8.945 1 96.12 184 ASP A O 1
ATOM 1376 N N . PRO A 1 185 ? 4.426 27.281 -6.922 1 97.88 185 PRO A N 1
ATOM 1377 C CA . PRO A 1 185 ? 3.039 27.391 -7.379 1 97.88 185 PRO A CA 1
ATOM 1378 C C . PRO A 1 185 ? 2.648 28.828 -7.727 1 97.88 185 PRO A C 1
ATOM 1380 O O . PRO A 1 185 ? 1.863 29.062 -8.648 1 97.88 185 PRO A O 1
ATOM 1383 N N . VAL A 1 186 ? 3.139 29.859 -7.051 1 98 186 VAL A N 1
ATOM 1384 C CA . VAL A 1 186 ? 2.791 31.25 -7.316 1 98 186 VAL A CA 1
ATOM 1385 C C . VAL A 1 186 ? 3.312 31.672 -8.688 1 98 186 VAL A C 1
ATOM 1387 O O . VAL A 1 186 ? 2.58 32.25 -9.484 1 98 186 VAL A O 1
ATOM 1390 N N . THR A 1 187 ? 4.535 31.281 -8.945 1 98.12 187 THR A N 1
ATOM 1391 C CA . THR A 1 187 ? 5.133 31.594 -10.242 1 98.12 187 THR A CA 1
ATOM 1392 C C . THR A 1 187 ? 4.359 30.906 -11.367 1 98.12 187 THR A C 1
ATOM 1394 O O . THR A 1 187 ? 4.062 31.531 -12.391 1 98.12 187 THR A O 1
ATOM 1397 N N . ALA A 1 188 ? 4.059 29.688 -11.148 1 98.25 188 ALA A N 1
ATOM 1398 C CA . ALA A 1 188 ? 3.352 28.922 -12.172 1 98.25 188 ALA A CA 1
ATOM 1399 C C . ALA A 1 188 ? 1.975 29.516 -12.445 1 98.25 188 ALA A C 1
ATOM 1401 O O . ALA A 1 188 ? 1.566 29.641 -13.602 1 98.25 188 ALA A O 1
ATOM 1402 N N . LEU A 1 189 ? 1.239 29.875 -11.445 1 98.75 189 LEU A N 1
ATOM 1403 C CA . LEU A 1 189 ? -0.088 30.453 -11.594 1 98.75 189 LEU A CA 1
ATOM 1404 C C . LEU A 1 189 ? -0.007 31.812 -12.281 1 98.75 189 LEU A C 1
ATOM 1406 O O . LEU A 1 189 ? -0.841 32.125 -13.133 1 98.75 189 LEU A O 1
ATOM 1410 N N . ASN A 1 190 ? 0.944 32.625 -11.898 1 98.62 190 ASN A N 1
ATOM 1411 C CA . ASN A 1 190 ? 1.111 33.938 -12.539 1 98.62 190 ASN A CA 1
ATOM 1412 C C . ASN A 1 190 ? 1.402 33.781 -14.031 1 98.62 190 ASN A C 1
ATOM 1414 O O . ASN A 1 190 ? 0.872 34.531 -14.852 1 98.62 190 ASN A O 1
ATOM 1418 N N . ASN A 1 191 ? 2.238 32.812 -14.344 1 97.94 191 ASN A N 1
ATOM 1419 C CA . ASN A 1 191 ? 2.529 32.562 -15.75 1 97.94 191 ASN A CA 1
ATOM 1420 C C . ASN A 1 191 ? 1.28 32.125 -16.516 1 97.94 191 ASN A C 1
ATOM 1422 O O . ASN A 1 191 ? 1.037 32.594 -17.625 1 97.94 191 ASN A O 1
ATOM 1426 N N . SER A 1 192 ? 0.553 31.25 -15.914 1 98.12 192 SER A N 1
ATOM 1427 C CA . SER A 1 192 ? -0.67 30.766 -16.547 1 98.12 192 SER A CA 1
ATOM 1428 C C . SER A 1 192 ? -1.687 31.891 -16.719 1 98.12 192 SER A C 1
ATOM 1430 O O . SER A 1 192 ? -2.334 31.984 -17.766 1 98.12 192 SER A O 1
ATOM 1432 N N . ALA A 1 193 ? -1.864 32.719 -15.703 1 98.56 193 ALA A N 1
ATOM 1433 C CA . ALA A 1 193 ? -2.793 33.844 -15.773 1 98.56 193 ALA A CA 1
ATOM 1434 C C . ALA A 1 193 ? -2.387 34.812 -16.875 1 98.56 193 ALA A C 1
ATOM 1436 O O . ALA A 1 193 ? -3.232 35.312 -17.625 1 98.56 193 ALA A O 1
ATOM 1437 N N . ALA A 1 194 ? -1.146 35.125 -16.953 1 97.94 194 ALA A N 1
ATOM 1438 C CA . ALA A 1 194 ? -0.635 36 -17.984 1 97.94 194 ALA A CA 1
ATOM 1439 C C . ALA A 1 194 ? -0.896 35.438 -19.375 1 97.94 194 ALA A C 1
ATOM 1441 O O . ALA A 1 194 ? -1.269 36.188 -20.297 1 97.94 194 ALA A O 1
ATOM 1442 N N . ALA A 1 195 ? -0.668 34.188 -19.484 1 97.44 195 ALA A N 1
ATOM 1443 C CA . ALA A 1 195 ? -0.878 33.531 -20.766 1 97.44 195 ALA A CA 1
ATOM 1444 C C . ALA A 1 195 ? -2.34 33.625 -21.203 1 97.44 195 ALA A C 1
ATOM 1446 O O . ALA A 1 195 ? -2.633 33.812 -22.391 1 97.44 195 ALA A O 1
ATOM 1447 N N . LEU A 1 196 ? -3.285 33.531 -20.312 1 98 196 LEU A N 1
ATOM 1448 C CA . LEU A 1 196 ? -4.711 33.531 -20.625 1 98 196 LEU A CA 1
ATOM 1449 C C . LEU A 1 196 ? -5.176 34.969 -20.938 1 98 196 LEU A C 1
ATOM 1451 O O . LEU A 1 196 ? -6.316 35.156 -21.359 1 98 196 LEU A O 1
ATOM 1455 N N . LYS A 1 197 ? -4.301 35.938 -20.719 1 96.88 197 LYS A N 1
ATOM 1456 C CA . LYS A 1 197 ? -4.699 37.312 -20.938 1 96.88 197 LYS A CA 1
ATOM 1457 C C . LYS A 1 197 ? -3.742 38.031 -21.906 1 96.88 197 LYS A C 1
ATOM 1459 O O . LYS A 1 197 ? -3.662 39.25 -21.938 1 96.88 197 LYS A O 1
ATOM 1464 N N . ASP A 1 198 ? -3.033 37.281 -22.688 1 95.31 198 ASP A N 1
ATOM 1465 C CA . ASP A 1 198 ? -2.01 37.875 -23.547 1 95.31 198 ASP A CA 1
ATOM 1466 C C . ASP A 1 198 ? -2.539 38.125 -24.953 1 95.31 198 ASP A C 1
ATOM 1468 O O . ASP A 1 198 ? -1.818 38.625 -25.812 1 95.31 198 ASP A O 1
ATOM 1472 N N . GLY A 1 199 ? -3.689 37.719 -25.266 1 93.56 199 GLY A N 1
ATOM 1473 C CA . GLY A 1 199 ? -4.297 38 -26.547 1 93.56 199 GLY A CA 1
ATOM 1474 C C . GLY A 1 199 ? -4.043 36.906 -27.562 1 93.56 199 GLY A C 1
ATOM 1475 O O . GLY A 1 199 ? -4.457 37 -28.719 1 93.56 199 GLY A O 1
ATOM 1476 N N . ASP A 1 200 ? -3.426 35.812 -27.094 1 94.44 200 ASP A N 1
ATOM 1477 C CA . ASP A 1 200 ? -3.135 34.719 -28 1 94.44 200 ASP A CA 1
ATOM 1478 C C . ASP A 1 200 ? -4.141 33.562 -27.812 1 94.44 200 ASP A C 1
ATOM 1480 O O . ASP A 1 200 ? -4.039 32.812 -26.859 1 94.44 200 ASP A O 1
ATOM 1484 N N . ASP A 1 201 ? -4.941 33.312 -28.734 1 89.06 201 ASP A N 1
ATOM 1485 C CA . ASP A 1 201 ? -6.008 32.312 -28.656 1 89.06 201 ASP A CA 1
ATOM 1486 C C . ASP A 1 201 ? -5.438 30.906 -28.609 1 89.06 201 ASP A C 1
ATOM 1488 O O . ASP A 1 201 ? -6.094 29.984 -28.125 1 89.06 201 ASP A O 1
ATOM 1492 N N . ALA A 1 202 ? -4.266 30.734 -29.031 1 88 202 ALA A N 1
ATOM 1493 C CA . ALA A 1 202 ? -3.658 29.406 -29.094 1 88 202 ALA A CA 1
ATOM 1494 C C . ALA A 1 202 ? -3.418 28.828 -27.703 1 88 202 ALA A C 1
ATOM 1496 O O . ALA A 1 202 ? -3.422 27.609 -27.516 1 88 202 ALA A O 1
ATOM 1497 N N . ASN A 1 203 ? -3.271 29.672 -26.781 1 89.06 203 ASN A N 1
ATOM 1498 C CA . ASN A 1 203 ? -3.025 29.188 -25.422 1 89.06 203 ASN A CA 1
ATOM 1499 C C . ASN A 1 203 ? -4.211 29.469 -24.5 1 89.06 203 ASN A C 1
ATOM 1501 O O . ASN A 1 203 ? -4.074 29.469 -23.281 1 89.06 203 ASN A O 1
ATOM 1505 N N . GLY A 1 204 ? -5.352 29.719 -25.141 1 90.12 204 GLY A N 1
ATOM 1506 C CA . GLY A 1 204 ? -6.562 30.031 -24.391 1 90.12 204 GLY A CA 1
ATOM 1507 C C . GLY A 1 204 ? -6.629 31.469 -23.922 1 90.12 204 GLY A C 1
ATOM 1508 O O . GLY A 1 204 ? -5.602 32.062 -23.609 1 90.12 204 GLY A O 1
ATOM 1509 N N . GLU A 1 205 ? -7.754 32.031 -23.922 1 95.56 205 GLU A N 1
ATOM 1510 C CA . GLU A 1 205 ? -7.984 33.375 -23.453 1 95.56 205 GLU A CA 1
ATOM 1511 C C . GLU A 1 205 ? -9.156 33.438 -22.469 1 95.56 205 GLU A C 1
ATOM 1513 O O . GLU A 1 205 ? -10.164 32.75 -22.672 1 95.56 205 GLU A O 1
ATOM 1518 N N . ALA A 1 206 ? -9.016 34.219 -21.5 1 98.19 206 ALA A N 1
ATOM 1519 C CA . ALA A 1 206 ? -10.062 34.406 -20.5 1 98.19 206 ALA A CA 1
ATOM 1520 C C . ALA A 1 206 ? -10.227 35.875 -20.125 1 98.19 206 ALA A C 1
ATOM 1522 O O . ALA A 1 206 ? -9.242 36.625 -20.109 1 98.19 206 ALA A O 1
ATOM 1523 N N . ASP A 1 207 ? -11.445 36.281 -19.859 1 97.81 207 ASP A N 1
ATOM 1524 C CA . ASP A 1 207 ? -11.758 37.625 -19.375 1 97.81 207 ASP A CA 1
ATOM 1525 C C . ASP A 1 207 ? -11.523 37.75 -17.875 1 97.81 207 ASP A C 1
ATOM 1527 O O . ASP A 1 207 ? -11.039 38.75 -17.391 1 97.81 207 ASP A O 1
ATOM 1531 N N . VAL A 1 208 ? -11.945 36.75 -17.141 1 98.38 208 VAL A N 1
ATOM 1532 C CA . VAL A 1 208 ? -11.773 36.594 -15.695 1 98.38 208 VAL A CA 1
ATOM 1533 C C . VAL A 1 208 ? -10.93 35.375 -15.398 1 98.38 208 VAL A C 1
ATOM 1535 O O . VAL A 1 208 ? -11.148 34.312 -15.977 1 98.38 208 VAL A O 1
ATOM 1538 N N . VAL A 1 209 ? -9.922 35.5 -14.539 1 98.75 209 VAL A N 1
ATOM 1539 C CA . VAL A 1 209 ? -9.078 34.375 -14.172 1 98.75 209 VAL A CA 1
ATOM 1540 C C . VAL A 1 209 ? -9.211 34.094 -12.672 1 98.75 209 VAL A C 1
ATOM 1542 O O . VAL A 1 209 ? -9.008 35 -11.852 1 98.75 209 VAL A O 1
ATOM 1545 N N . VAL A 1 210 ? -9.578 32.906 -12.32 1 98.88 210 VAL A N 1
ATOM 1546 C CA . VAL A 1 210 ? -9.688 32.469 -10.945 1 98.88 210 VAL A CA 1
ATOM 1547 C C . VAL A 1 210 ? -8.602 31.422 -10.656 1 98.88 210 VAL A C 1
ATOM 1549 O O . VAL A 1 210 ? -8.508 30.406 -11.352 1 98.88 210 VAL A O 1
ATOM 1552 N N . ALA A 1 211 ? -7.773 31.688 -9.609 1 98.94 211 ALA A N 1
ATOM 1553 C CA . ALA A 1 211 ? -6.695 30.781 -9.219 1 98.94 211 ALA A CA 1
ATOM 1554 C C . ALA A 1 211 ? -7.137 29.859 -8.086 1 98.94 211 ALA A C 1
ATOM 1556 O O . ALA A 1 211 ? -7.633 30.328 -7.059 1 98.94 211 ALA A O 1
ATOM 1557 N N . LEU A 1 212 ? -7.016 28.578 -8.305 1 98.94 212 LEU A N 1
ATOM 1558 C CA . LEU A 1 212 ? -7.223 27.547 -7.297 1 98.94 212 LEU A CA 1
ATOM 1559 C C . LEU A 1 212 ? -5.891 27.016 -6.789 1 98.94 212 LEU A C 1
ATOM 1561 O O . LEU A 1 212 ? -5.25 26.203 -7.457 1 98.94 212 LEU A O 1
ATOM 1565 N N . LEU A 1 213 ? -5.512 27.438 -5.598 1 98.88 213 LEU A N 1
ATOM 1566 C CA . LEU A 1 213 ? -4.18 27.141 -5.086 1 98.88 213 LEU A CA 1
ATOM 1567 C C . LEU A 1 213 ? -4.262 26.281 -3.822 1 98.88 213 LEU A C 1
ATOM 1569 O O . LEU A 1 213 ? -4.723 26.766 -2.781 1 98.88 213 LEU A O 1
ATOM 1573 N N . HIS A 1 214 ? -3.768 25.047 -3.914 1 98.62 214 HIS A N 1
ATOM 1574 C CA . HIS A 1 214 ? -3.684 24.203 -2.73 1 98.62 214 HIS A CA 1
ATOM 1575 C C . HIS A 1 214 ? -2.439 24.516 -1.909 1 98.62 214 HIS A C 1
ATOM 1577 O O . HIS A 1 214 ? -1.525 23.703 -1.807 1 98.62 214 HIS A O 1
ATOM 1583 N N . GLU A 1 215 ? -2.412 25.641 -1.39 1 97.25 215 GLU A N 1
ATOM 1584 C CA . GLU A 1 215 ? -1.419 26.234 -0.498 1 97.25 215 GLU A CA 1
ATOM 1585 C C . GLU A 1 215 ? -2.037 27.328 0.366 1 97.25 215 GLU A C 1
ATOM 1587 O O . GLU A 1 215 ? -3.158 27.781 0.109 1 97.25 215 GLU A O 1
ATOM 1592 N N . ASP A 1 216 ? -1.312 27.812 1.362 1 95.25 216 ASP A N 1
ATOM 1593 C CA . ASP A 1 216 ? -1.813 28.781 2.338 1 95.25 216 ASP A CA 1
ATOM 1594 C C . ASP A 1 216 ? -2.174 30.109 1.668 1 95.25 216 ASP A C 1
ATOM 1596 O O . ASP A 1 216 ? -1.586 30.469 0.648 1 95.25 216 ASP A O 1
ATOM 1600 N N . TYR A 1 217 ? -3.102 30.859 2.311 1 96.56 217 TYR A N 1
ATOM 1601 C CA . TYR A 1 217 ? -3.562 32.156 1.805 1 96.56 217 TYR A CA 1
ATOM 1602 C C . TYR A 1 217 ? -2.398 33.125 1.647 1 96.56 217 TYR A C 1
ATOM 1604 O O . TYR A 1 217 ? -2.439 34 0.802 1 96.56 217 TYR A O 1
ATOM 1612 N N . THR A 1 218 ? -1.327 32.938 2.455 1 95 218 THR A N 1
ATOM 1613 C CA . THR A 1 218 ? -0.186 33.844 2.367 1 95 218 THR A CA 1
ATOM 1614 C C . THR A 1 218 ? 0.49 33.719 1.004 1 95 218 THR A C 1
ATOM 1616 O O . THR A 1 218 ? 0.998 34.719 0.473 1 95 218 THR A O 1
ATOM 1619 N N . ALA A 1 219 ? 0.493 32.5 0.453 1 96.31 219 ALA A N 1
ATOM 1620 C CA . ALA A 1 219 ? 1.018 32.312 -0.897 1 96.31 219 ALA A CA 1
ATOM 1621 C C . ALA A 1 219 ? 0.068 32.906 -1.94 1 96.31 219 ALA A C 1
ATOM 1623 O O . ALA A 1 219 ? 0.503 33.562 -2.883 1 96.31 219 ALA A O 1
ATOM 1624 N N . ALA A 1 220 ? -1.199 32.688 -1.784 1 98.12 220 ALA A N 1
ATOM 1625 C CA . ALA A 1 220 ? -2.201 33.156 -2.736 1 98.12 220 ALA A CA 1
ATOM 1626 C C . ALA A 1 220 ? -2.229 34.688 -2.793 1 98.12 220 ALA A C 1
ATOM 1628 O O . ALA A 1 220 ? -2.475 35.25 -3.852 1 98.12 220 ALA A O 1
ATOM 1629 N N . ALA A 1 221 ? -1.947 35.281 -1.687 1 97.62 221 ALA A N 1
ATOM 1630 C CA . ALA A 1 221 ? -1.979 36.75 -1.606 1 97.62 221 ALA A CA 1
ATOM 1631 C C . ALA A 1 221 ? -0.858 37.375 -2.438 1 97.62 221 ALA A C 1
ATOM 1633 O O . ALA A 1 221 ? -0.891 38.562 -2.746 1 97.62 221 ALA A O 1
ATOM 1634 N N . ARG A 1 222 ? 0.046 36.562 -2.867 1 97.88 222 ARG A N 1
ATOM 1635 C CA . ARG A 1 222 ? 1.188 37.062 -3.627 1 97.88 222 ARG A CA 1
ATOM 1636 C C . ARG A 1 222 ? 0.92 36.969 -5.125 1 97.88 222 ARG A C 1
ATOM 1638 O O . ARG A 1 222 ? 1.763 37.375 -5.93 1 97.88 222 ARG A O 1
ATOM 1645 N N . LEU A 1 223 ? -0.209 36.562 -5.512 1 98.62 223 LEU A N 1
ATOM 1646 C CA . LEU A 1 223 ? -0.524 36.469 -6.93 1 98.62 223 LEU A CA 1
ATOM 1647 C C . LEU A 1 223 ? -0.654 37.844 -7.57 1 98.62 223 LEU A C 1
ATOM 1649 O O . LEU A 1 223 ? -1.01 38.812 -6.902 1 98.62 223 LEU A O 1
ATOM 1653 N N . GLY A 1 224 ? -0.42 37.875 -8.891 1 98.12 224 GLY A N 1
ATOM 1654 C CA . GLY A 1 224 ? -0.304 39.125 -9.602 1 98.12 224 GLY A CA 1
ATOM 1655 C C . GLY A 1 224 ? -1.634 39.656 -10.117 1 98.12 224 GLY A C 1
ATOM 1656 O O . GLY A 1 224 ? -2.686 39.062 -9.828 1 98.12 224 GLY A O 1
ATOM 1657 N N . ALA A 1 225 ? -1.577 40.656 -10.922 1 97.62 225 ALA A N 1
ATOM 1658 C CA . ALA A 1 225 ? -2.73 41.469 -11.289 1 97.62 225 ALA A CA 1
ATOM 1659 C C . ALA A 1 225 ? -3.594 40.75 -12.336 1 97.62 225 ALA A C 1
ATOM 1661 O O . ALA A 1 225 ? -4.746 41.156 -12.555 1 97.62 225 ALA A O 1
ATOM 1662 N N . ASN A 1 226 ? -3.027 39.75 -12.945 1 98.25 226 ASN A N 1
ATOM 1663 C CA . ASN A 1 226 ? -3.812 39.031 -13.953 1 98.25 226 ASN A CA 1
ATOM 1664 C C . ASN A 1 226 ? -4.805 38.062 -13.305 1 98.25 226 ASN A C 1
ATOM 1666 O O . ASN A 1 226 ? -5.699 37.562 -13.977 1 98.25 226 ASN A O 1
ATOM 1670 N N . VAL A 1 227 ? -4.707 37.812 -12.023 1 98.69 227 VAL A N 1
ATOM 1671 C CA . VAL A 1 227 ? -5.648 37 -11.289 1 98.69 227 VAL A CA 1
ATOM 1672 C C . VAL A 1 227 ? -6.766 37.844 -10.711 1 98.69 227 VAL A C 1
ATOM 1674 O O . VAL A 1 227 ? -6.5 38.844 -10.008 1 98.69 227 VAL A O 1
ATOM 1677 N N . ASP A 1 228 ? -7.965 37.438 -10.922 1 98.56 228 ASP A N 1
ATOM 1678 C CA . ASP A 1 228 ? -9.102 38.25 -10.516 1 98.56 228 ASP A CA 1
ATOM 1679 C C . ASP A 1 228 ? -9.703 37.75 -9.211 1 98.56 228 ASP A C 1
ATOM 1681 O O . ASP A 1 228 ? -10.445 38.469 -8.539 1 98.56 228 ASP A O 1
ATOM 1685 N N . ALA A 1 229 ? -9.477 36.562 -8.812 1 98.81 229 ALA A N 1
ATOM 1686 C CA . ALA A 1 229 ? -9.844 35.938 -7.547 1 98.81 229 ALA A CA 1
ATOM 1687 C C . ALA A 1 229 ? -8.977 34.719 -7.266 1 98.81 229 ALA A C 1
ATOM 1689 O O . ALA A 1 229 ? -8.508 34.062 -8.195 1 98.81 229 ALA A O 1
ATOM 1690 N N . ALA A 1 230 ? -8.766 34.469 -5.969 1 98.88 230 ALA A N 1
ATOM 1691 C CA . ALA A 1 230 ? -7.969 33.312 -5.594 1 98.88 230 ALA A CA 1
ATOM 1692 C C . ALA A 1 230 ? -8.602 32.562 -4.426 1 98.88 230 ALA A C 1
ATOM 1694 O O . ALA A 1 230 ? -9.117 33.188 -3.492 1 98.88 230 ALA A O 1
ATOM 1695 N N . VAL A 1 231 ? -8.625 31.281 -4.527 1 98.88 231 VAL A N 1
ATOM 1696 C CA . VAL A 1 231 ? -9.008 30.391 -3.432 1 98.88 231 VAL A CA 1
ATOM 1697 C C . VAL A 1 231 ? -7.797 29.594 -2.961 1 98.88 231 VAL A C 1
ATOM 1699 O O . VAL A 1 231 ? -7.078 29 -3.775 1 98.88 231 VAL A O 1
ATOM 1702 N N . ALA A 1 232 ? -7.52 29.688 -1.674 1 98.56 232 ALA A N 1
ATOM 1703 C CA . ALA A 1 232 ? -6.395 29 -1.062 1 98.56 232 ALA A CA 1
ATOM 1704 C C . ALA A 1 232 ? -6.859 27.766 -0.292 1 98.56 232 ALA A C 1
ATOM 1706 O O . ALA A 1 232 ? -8.055 27.453 -0.279 1 98.56 232 ALA A O 1
ATOM 1707 N N . GLY A 1 233 ? -5.883 26.938 0.218 1 97.75 233 GLY A N 1
ATOM 1708 C CA . GLY A 1 233 ? -6.18 25.719 0.954 1 97.75 233 GLY A CA 1
ATOM 1709 C C . GLY A 1 233 ? -4.961 25.125 1.642 1 97.75 233 GLY A C 1
ATOM 1710 O O . GLY A 1 233 ? -4.082 25.859 2.1 1 97.75 233 GLY A O 1
ATOM 1711 N N . HIS A 1 234 ? -4.988 23.828 1.925 1 94.5 234 HIS A N 1
ATOM 1712 C CA . HIS A 1 234 ? -3.861 23.016 2.373 1 94.5 234 HIS A CA 1
ATOM 1713 C C . HIS A 1 234 ? -3.648 23.156 3.877 1 94.5 234 HIS A C 1
ATOM 1715 O O . HIS A 1 234 ? -3.418 22.156 4.57 1 94.5 234 HIS A O 1
ATOM 1721 N N . THR A 1 235 ? -3.705 24.422 4.484 1 91.31 235 THR A N 1
ATOM 1722 C CA . THR A 1 235 ? -3.33 24.656 5.875 1 91.31 235 THR A CA 1
ATOM 1723 C C . THR A 1 235 ? -4.555 24.625 6.781 1 91.31 235 THR A C 1
ATOM 1725 O O . THR A 1 235 ? -4.445 24.828 7.992 1 91.31 235 THR A O 1
ATOM 1728 N N . HIS A 1 236 ? -5.73 24.422 6.25 1 92 236 HIS A N 1
ATOM 1729 C CA . HIS A 1 236 ? -6.969 24.266 7 1 92 236 HIS A CA 1
ATOM 1730 C C . HIS A 1 236 ? -7.281 25.5 7.824 1 92 236 HIS A C 1
ATOM 1732 O O . HIS A 1 236 ? -7.668 25.406 8.992 1 92 236 HIS A O 1
ATOM 1738 N N . THR A 1 237 ? -7.113 26.688 7.223 1 90.5 237 THR A N 1
ATOM 1739 C CA . THR A 1 237 ? -7.328 27.953 7.914 1 90.5 237 THR A CA 1
ATOM 1740 C C . THR A 1 237 ? -8.492 28.719 7.293 1 90.5 237 THR A C 1
ATOM 1742 O O . THR A 1 237 ? -8.758 28.594 6.094 1 90.5 237 THR A O 1
ATOM 1745 N N . ASN A 1 238 ? -9.234 29.406 8.133 1 93.62 238 ASN A N 1
ATOM 1746 C CA . ASN A 1 238 ? -10.258 30.344 7.676 1 93.62 238 ASN A CA 1
ATOM 1747 C C . ASN A 1 238 ? -9.703 31.75 7.551 1 93.62 238 ASN A C 1
ATOM 1749 O O . ASN A 1 238 ? -9.461 32.438 8.555 1 93.62 238 ASN A O 1
ATOM 1753 N N . LYS A 1 239 ? -9.5 32.188 6.309 1 94.19 239 LYS A N 1
ATOM 1754 C CA . LYS A 1 239 ? -8.93 33.531 6.102 1 94.19 239 LYS A CA 1
ATOM 1755 C C . LYS A 1 239 ? -9.516 34.188 4.863 1 94.19 239 LYS A C 1
ATOM 1757 O O . LYS A 1 239 ? -9.789 33.531 3.863 1 94.19 239 LYS A O 1
ATOM 1762 N N . THR A 1 240 ? -9.836 35.469 4.977 1 96.38 240 THR A N 1
ATOM 1763 C CA . THR A 1 240 ? -10.148 36.312 3.852 1 96.38 240 THR A CA 1
ATOM 1764 C C . THR A 1 240 ? -9.148 37.469 3.768 1 96.38 240 THR A C 1
ATOM 1766 O O . THR A 1 240 ? -8.898 38.156 4.762 1 96.38 240 THR A O 1
ATOM 1769 N N . THR A 1 241 ? -8.531 37.625 2.637 1 96.94 241 THR A N 1
ATOM 1770 C CA . THR A 1 241 ? -7.605 38.719 2.371 1 96.94 241 THR A CA 1
ATOM 1771 C C . THR A 1 241 ? -7.633 39.125 0.895 1 96.94 241 THR A C 1
ATOM 1773 O O . THR A 1 241 ? -8.625 38.875 0.205 1 96.94 241 THR A O 1
ATOM 1776 N N . GLN A 1 242 ? -6.711 39.875 0.435 1 97.5 242 GLN A N 1
ATOM 1777 C CA . GLN A 1 242 ? -6.633 40.281 -0.958 1 97.5 242 GLN A CA 1
ATOM 1778 C C . GLN A 1 242 ? -5.188 40.281 -1.454 1 97.5 242 GLN A C 1
ATOM 1780 O O . GLN A 1 242 ? -4.25 40.312 -0.653 1 97.5 242 GLN A O 1
ATOM 1785 N N . THR A 1 243 ? -5.113 40.156 -2.764 1 97.62 243 THR A N 1
ATOM 1786 C CA . THR A 1 243 ? -3.803 40.406 -3.365 1 97.62 243 THR A CA 1
ATOM 1787 C C . THR A 1 243 ? -3.436 41.875 -3.328 1 97.62 243 THR A C 1
ATOM 1789 O O . THR A 1 243 ? -4.262 42.719 -2.975 1 97.62 243 THR A O 1
ATOM 1792 N N . ALA A 1 244 ? -2.199 42.125 -3.697 1 96.88 244 ALA A N 1
ATOM 1793 C CA . ALA A 1 244 ? -1.763 43.531 -3.768 1 96.88 244 ALA A CA 1
ATOM 1794 C C . ALA A 1 244 ? -2.582 44.312 -4.789 1 96.88 244 ALA A C 1
ATOM 1796 O O . ALA A 1 244 ? -2.842 45.5 -4.609 1 96.88 244 ALA A O 1
ATOM 1797 N N . SER A 1 245 ? -3.027 43.625 -5.812 1 96 245 SER A N 1
ATOM 1798 C CA . SER A 1 245 ? -3.781 44.25 -6.879 1 96 245 SER A CA 1
ATOM 1799 C C . SER A 1 245 ? -5.266 44.344 -6.535 1 96 245 SER A C 1
ATOM 1801 O O . SER A 1 245 ? -6.055 44.906 -7.309 1 96 245 SER A O 1
ATOM 1803 N N . GLY A 1 246 ? -5.641 43.719 -5.43 1 96.31 246 GLY A N 1
ATOM 1804 C CA . GLY A 1 246 ? -7 43.938 -4.941 1 96.31 246 GLY A CA 1
ATOM 1805 C C . GLY A 1 246 ? -7.895 42.719 -5.172 1 96.31 246 GLY A C 1
ATOM 1806 O O . GLY A 1 246 ? -9.055 42.719 -4.75 1 96.31 246 GLY A O 1
ATOM 1807 N N . ALA A 1 247 ? -7.484 41.719 -5.805 1 97.5 247 ALA A N 1
ATOM 1808 C CA . ALA A 1 247 ? -8.297 40.531 -6.012 1 97.5 247 ALA A CA 1
ATOM 1809 C C . ALA A 1 247 ? -8.586 39.844 -4.688 1 97.5 247 ALA A C 1
ATOM 1811 O O . ALA A 1 247 ? -7.695 39.688 -3.844 1 97.5 247 ALA A O 1
ATOM 1812 N N . PRO A 1 248 ? -9.82 39.375 -4.422 1 98.25 248 PRO A N 1
ATOM 1813 C CA . PRO A 1 248 ? -10.109 38.625 -3.191 1 98.25 248 PRO A CA 1
ATOM 1814 C C . PRO A 1 248 ? -9.344 37.312 -3.104 1 98.25 248 PRO A C 1
ATOM 1816 O O . PRO A 1 248 ? -9.18 36.625 -4.113 1 98.25 248 PRO A O 1
ATOM 1819 N N . VAL A 1 249 ? -8.828 37.031 -1.924 1 98.44 249 VAL A N 1
ATOM 1820 C CA . VAL A 1 249 ? -8.219 35.75 -1.559 1 98.44 249 VAL A CA 1
ATOM 1821 C C . VAL A 1 249 ? -8.977 35.125 -0.388 1 98.44 249 VAL A C 1
ATOM 1823 O O . VAL A 1 249 ? -9.07 35.75 0.685 1 98.44 249 VAL A O 1
ATOM 1826 N N . VAL A 1 250 ? -9.5 33.938 -0.612 1 98.5 250 VAL A N 1
ATOM 1827 C CA . VAL A 1 250 ? -10.273 33.281 0.439 1 98.5 250 VAL A CA 1
ATOM 1828 C C . VAL A 1 250 ? -9.734 31.891 0.689 1 98.5 250 VAL A C 1
ATOM 1830 O O . VAL A 1 250 ? -9.312 31.203 -0.245 1 98.5 250 VAL A O 1
ATOM 1833 N N . GLN A 1 251 ? -9.648 31.469 1.887 1 97.75 251 GLN A N 1
ATOM 1834 C CA . GLN A 1 251 ? -9.406 30.094 2.312 1 97.75 251 GLN A CA 1
ATOM 1835 C C . GLN A 1 251 ? -10.508 29.609 3.248 1 97.75 251 GLN A C 1
ATOM 1837 O O . GLN A 1 251 ? -10.531 29.953 4.43 1 97.75 251 GLN A O 1
ATOM 1842 N N . PRO A 1 252 ? -11.328 28.781 2.746 1 97.5 252 PRO A N 1
ATOM 1843 C CA . PRO A 1 252 ? -12.523 28.406 3.498 1 97.5 252 PRO A CA 1
ATOM 1844 C C . PRO A 1 252 ? -12.305 27.203 4.402 1 97.5 252 PRO A C 1
ATOM 1846 O O . PRO A 1 252 ? -13.094 26.25 4.383 1 97.5 252 PRO A O 1
ATOM 1849 N N . ASP A 1 253 ? -11.305 27.297 5.254 1 95.19 253 ASP A N 1
ATOM 1850 C CA . ASP A 1 253 ? -11.055 26.297 6.297 1 95.19 253 ASP A CA 1
ATOM 1851 C C . ASP A 1 253 ? -10.836 24.922 5.699 1 95.19 253 ASP A C 1
ATOM 1853 O O . ASP A 1 253 ? -9.906 24.719 4.906 1 95.19 253 ASP A O 1
ATOM 1857 N N . CYS A 1 254 ? -11.727 23.984 6.031 1 95.69 254 CYS A N 1
ATOM 1858 C CA . CYS A 1 254 ? -11.617 22.609 5.566 1 95.69 254 CYS A CA 1
ATOM 1859 C C . CYS A 1 254 ? -12.875 21.812 5.906 1 95.69 254 CYS A C 1
ATOM 1861 O O . CYS A 1 254 ? -13.812 22.359 6.496 1 95.69 254 CYS A O 1
ATOM 1863 N N . PHE A 1 255 ? -13.008 20.531 5.324 1 95.56 255 PHE A N 1
ATOM 1864 C CA . PHE A 1 255 ? -13.969 19.484 5.688 1 95.56 255 PHE A CA 1
ATOM 1865 C C . PHE A 1 255 ? -15.375 19.875 5.262 1 95.56 255 PHE A C 1
ATOM 1867 O O . PHE A 1 255 ? -16.359 19.25 5.672 1 95.56 255 PHE A O 1
ATOM 1874 N N . GLY A 1 256 ? -15.508 20.953 4.496 1 96 256 GLY A N 1
ATOM 1875 C CA . GLY A 1 256 ? -16.812 21.406 4.047 1 96 256 GLY A CA 1
ATOM 1876 C C . GLY A 1 256 ? -17.531 22.281 5.059 1 96 256 GLY A C 1
ATOM 1877 O O . GLY A 1 256 ? -18.703 22.594 4.895 1 96 256 GLY A O 1
ATOM 1878 N N . ARG A 1 257 ? -16.812 22.734 6.059 1 93.88 257 ARG A N 1
ATOM 1879 C CA . ARG A 1 257 ? -17.422 23.5 7.137 1 93.88 257 ARG A CA 1
ATOM 1880 C C . ARG A 1 257 ? -17.766 24.922 6.676 1 93.88 257 ARG A C 1
ATOM 1882 O O . ARG A 1 257 ? -18.688 25.547 7.215 1 93.88 257 ARG A O 1
ATOM 1889 N N . LEU A 1 258 ? -16.969 25.391 5.738 1 96.25 258 LEU A N 1
ATOM 1890 C CA . LEU A 1 258 ? -17.219 26.703 5.148 1 96.25 258 LEU A CA 1
ATOM 1891 C C . LEU A 1 258 ? -17.281 26.609 3.629 1 96.25 258 LEU A C 1
ATOM 1893 O O . LEU A 1 258 ? -16.562 25.812 3.021 1 96.25 258 LEU A O 1
ATOM 1897 N N . LEU A 1 259 ? -18.141 27.344 3.092 1 98.06 259 LEU A N 1
ATOM 1898 C CA . LEU A 1 259 ? -18.25 27.594 1.659 1 98.06 259 LEU A CA 1
ATOM 1899 C C . LEU A 1 259 ? -17.891 29.047 1.341 1 98.06 259 LEU A C 1
ATOM 1901 O O . LEU A 1 259 ? -18.547 29.969 1.817 1 98.06 259 LEU A O 1
ATOM 1905 N N . ALA A 1 260 ? -16.844 29.203 0.595 1 98.62 260 ALA A N 1
ATOM 1906 C CA . ALA A 1 260 ? -16.516 30.562 0.143 1 98.62 260 ALA A CA 1
ATOM 1907 C C . ALA A 1 260 ? -17.469 31.016 -0.961 1 98.62 260 ALA A C 1
ATOM 1909 O O . ALA A 1 260 ? -17.75 30.266 -1.898 1 98.62 260 ALA A O 1
ATOM 1910 N N . ASP A 1 261 ? -17.953 32.156 -0.812 1 98.06 261 ASP A N 1
ATOM 1911 C CA . ASP A 1 261 ? -18.812 32.844 -1.781 1 98.06 261 ASP A CA 1
ATOM 1912 C C . ASP A 1 261 ? -18.141 34.125 -2.303 1 98.06 261 ASP A C 1
ATOM 1914 O O . ASP A 1 261 ? -18.156 35.156 -1.631 1 98.06 261 ASP A O 1
ATOM 1918 N N . ILE A 1 262 ? -17.578 34 -3.508 1 98.44 262 ILE A N 1
ATOM 1919 C CA . ILE A 1 262 ? -16.938 35.125 -4.156 1 98.44 262 ILE A CA 1
ATOM 1920 C C . ILE A 1 262 ? -17.859 35.688 -5.246 1 98.44 262 ILE A C 1
ATOM 1922 O O . ILE A 1 262 ? -18.281 34.969 -6.145 1 98.44 262 ILE A O 1
ATOM 1926 N N . GLU A 1 263 ? -18.141 36.938 -5.188 1 97.75 263 GLU A N 1
ATOM 1927 C CA . GLU A 1 263 ? -18.969 37.625 -6.18 1 97.75 263 GLU A CA 1
ATOM 1928 C C . GLU A 1 263 ? -18.156 38.625 -6.984 1 97.75 263 GLU A C 1
ATOM 1930 O O . GLU A 1 263 ? -17.547 39.562 -6.418 1 97.75 263 GLU A O 1
ATOM 1935 N N . LEU A 1 264 ? -18.172 38.438 -8.258 1 98.12 264 LEU A N 1
ATOM 1936 C CA . LEU A 1 264 ? -17.469 39.312 -9.18 1 98.12 264 LEU A CA 1
ATOM 1937 C C . LEU A 1 264 ? -18.453 40.031 -10.094 1 98.12 264 LEU A C 1
ATOM 1939 O O . LEU A 1 264 ? -19.344 39.406 -10.68 1 98.12 264 LEU A O 1
ATOM 1943 N N . SER A 1 265 ? -18.312 41.312 -10.188 1 97.5 265 SER A N 1
ATOM 1944 C CA . SER A 1 265 ? -19.047 42.094 -11.188 1 97.5 265 SER A CA 1
ATOM 1945 C C . SER A 1 265 ? -18.156 42.438 -12.375 1 97.5 265 SER A C 1
ATOM 1947 O O . SER A 1 265 ? -17.094 43.031 -12.219 1 97.5 265 SER A O 1
ATOM 1949 N N . VAL A 1 266 ? -18.641 42 -13.547 1 97.62 266 VAL A N 1
ATOM 1950 C CA . VAL A 1 266 ? -17.859 42.219 -14.766 1 97.62 266 VAL A CA 1
ATOM 1951 C C . VAL A 1 266 ? -18.562 43.219 -15.672 1 97.62 266 VAL A C 1
ATOM 1953 O O . VAL A 1 266 ? -19.766 43.062 -15.93 1 97.62 266 VAL A O 1
ATOM 1956 N N . ASP A 1 267 ? -17.766 44.188 -16.156 1 96.12 267 ASP A N 1
ATOM 1957 C CA . ASP A 1 267 ? -18.312 45.094 -17.141 1 96.12 267 ASP A CA 1
ATOM 1958 C C . ASP A 1 267 ? -18.562 44.406 -18.469 1 96.12 267 ASP A C 1
ATOM 1960 O O . ASP A 1 267 ? -17.641 43.781 -19.031 1 96.12 267 ASP A O 1
ATOM 1964 N N . ALA A 1 268 ? -19.688 44.469 -18.953 1 92.62 268 ALA A N 1
ATOM 1965 C CA . ALA A 1 268 ? -20.062 43.719 -20.141 1 92.62 268 ALA A CA 1
ATOM 1966 C C . ALA A 1 268 ? -19.328 44.219 -21.375 1 92.62 268 ALA A C 1
ATOM 1968 O O . ALA A 1 268 ? -19.094 43.438 -22.312 1 92.62 268 ALA A O 1
ATOM 1969 N N . SER A 1 269 ? -18.922 45.406 -21.391 1 92 269 SER A N 1
ATOM 1970 C CA . SER A 1 269 ? -18.281 46 -22.562 1 92 269 SER A CA 1
ATOM 1971 C C . SER A 1 269 ? -16.766 45.75 -22.531 1 92 269 SER A C 1
ATOM 1973 O O . SER A 1 269 ? -16.203 45.281 -23.516 1 92 269 SER A O 1
ATOM 1975 N N . THR A 1 270 ? -16.203 46.062 -21.406 1 93.88 270 THR A N 1
ATOM 1976 C CA . THR A 1 270 ? -14.758 45.938 -21.312 1 93.88 270 THR A CA 1
ATOM 1977 C C . THR A 1 270 ? -14.352 44.531 -20.906 1 93.88 270 THR A C 1
ATOM 1979 O O . THR A 1 270 ? -13.188 44.156 -21.031 1 93.88 270 THR A O 1
ATOM 1982 N N . ARG A 1 271 ? -15.281 43.844 -20.344 1 95.19 271 ARG A N 1
ATOM 1983 C CA . ARG A 1 271 ? -15.102 42.469 -19.875 1 95.19 271 ARG A CA 1
ATOM 1984 C C . ARG A 1 271 ? -14.078 42.375 -18.75 1 95.19 271 ARG A C 1
ATOM 1986 O O . ARG A 1 271 ? -13.352 41.406 -18.641 1 95.19 271 ARG A O 1
ATOM 1993 N N . LYS A 1 272 ? -14 43.438 -18.047 1 95.25 272 LYS A N 1
ATOM 1994 C CA . LYS A 1 272 ? -13.109 43.531 -16.891 1 95.25 272 LYS A CA 1
ATOM 1995 C C . LYS A 1 272 ? -13.898 43.5 -15.594 1 95.25 272 LYS A C 1
ATOM 1997 O O . LYS A 1 272 ? -15.031 43.969 -15.531 1 95.25 272 LYS A O 1
ATOM 2002 N N . VAL A 1 273 ? -13.297 42.938 -14.562 1 96.81 273 VAL A N 1
ATOM 2003 C CA . VAL A 1 273 ? -13.906 42.938 -13.234 1 96.81 273 VAL A CA 1
ATOM 2004 C C . VAL A 1 273 ? -13.898 44.344 -12.656 1 96.81 273 VAL A C 1
ATOM 2006 O O . VAL A 1 273 ? -12.852 45 -12.586 1 96.81 273 VAL A O 1
ATOM 2009 N N . ILE A 1 274 ? -15.008 44.812 -12.18 1 95.19 274 ILE A N 1
ATOM 2010 C CA . ILE A 1 274 ? -15.094 46.188 -11.688 1 95.19 274 ILE A CA 1
ATOM 2011 C C . ILE A 1 274 ? -15.398 46.156 -10.188 1 95.19 274 ILE A C 1
ATOM 2013 O O . ILE A 1 274 ? -15.234 47.188 -9.508 1 95.19 274 ILE A O 1
ATOM 2017 N N . ALA A 1 275 ? -15.875 45.062 -9.672 1 94.94 275 ALA A N 1
ATOM 2018 C CA . ALA A 1 275 ? -16.109 44.875 -8.242 1 94.94 275 ALA A CA 1
ATOM 2019 C C . ALA A 1 275 ? -15.977 43.406 -7.84 1 94.94 275 ALA A C 1
ATOM 2021 O O . ALA A 1 275 ? -16.297 42.531 -8.617 1 94.94 275 ALA A O 1
ATOM 2022 N N . ALA A 1 276 ? -15.469 43.281 -6.645 1 96 276 ALA A N 1
ATOM 2023 C CA . ALA A 1 276 ? -15.336 41.938 -6.086 1 96 276 ALA A CA 1
ATOM 2024 C C . ALA A 1 276 ? -15.641 41.906 -4.59 1 96 276 ALA A C 1
ATOM 2026 O O . ALA A 1 276 ? -15.219 42.812 -3.861 1 96 276 ALA A O 1
ATOM 2027 N N . ASN A 1 277 ? -16.422 41 -4.148 1 94.38 277 ASN A N 1
ATOM 2028 C CA . ASN A 1 277 ? -16.734 40.75 -2.746 1 94.38 277 ASN A CA 1
ATOM 2029 C C . ASN A 1 277 ? -16.656 39.25 -2.404 1 94.38 277 ASN A C 1
ATOM 2031 O O . ASN A 1 277 ? -16.797 38.406 -3.287 1 94.38 277 ASN A O 1
ATOM 2035 N N . SER A 1 278 ? -16.281 39.031 -1.136 1 96.19 278 SER A N 1
ATOM 2036 C CA . SER A 1 278 ? -16.25 37.656 -0.717 1 96.19 278 SER A CA 1
ATOM 2037 C C . SER A 1 278 ? -16.812 37.469 0.694 1 96.19 278 SER A C 1
ATOM 2039 O O . SER A 1 278 ? -16.719 38.406 1.514 1 96.19 278 SER A O 1
ATOM 2041 N N . LYS A 1 279 ? -17.422 36.406 0.943 1 95.69 279 LYS A N 1
ATOM 2042 C CA . LYS A 1 279 ? -17.891 36 2.271 1 95.69 279 LYS A CA 1
ATOM 2043 C C . LYS A 1 279 ? -17.812 34.5 2.471 1 95.69 279 LYS A C 1
ATOM 2045 O O . LYS A 1 279 ? -17.672 33.75 1.503 1 95.69 279 LYS A O 1
ATOM 2050 N N . MET A 1 280 ? -17.812 34.156 3.719 1 96.69 280 MET A N 1
ATOM 2051 C CA . MET A 1 280 ? -17.828 32.719 4.086 1 96.69 280 MET A CA 1
ATOM 2052 C C . MET A 1 280 ? -19.203 32.312 4.59 1 96.69 280 MET A C 1
ATOM 2054 O O . MET A 1 280 ? -19.797 32.969 5.426 1 96.69 280 MET A O 1
ATOM 2058 N N . ARG A 1 281 ? -19.672 31.25 4.02 1 95.88 281 ARG A N 1
ATOM 2059 C CA . ARG A 1 281 ? -20.922 30.656 4.492 1 95.88 281 ARG A CA 1
ATOM 2060 C C . ARG A 1 281 ? -20.656 29.438 5.355 1 95.88 281 ARG A C 1
ATOM 2062 O O . ARG A 1 281 ? -19.969 28.5 4.93 1 95.88 281 ARG A O 1
ATOM 2069 N N . THR A 1 282 ? -21.219 29.422 6.508 1 93.38 282 THR A N 1
ATOM 2070 C CA . THR A 1 282 ? -21.078 28.281 7.402 1 93.38 282 THR A CA 1
ATOM 2071 C C . THR A 1 282 ? -21.984 27.141 6.957 1 93.38 282 THR A C 1
ATOM 2073 O O . THR A 1 282 ? -23.172 27.344 6.668 1 93.38 282 THR A O 1
ATOM 2076 N N . ILE A 1 283 ? -21.422 25.984 6.844 1 93.62 283 ILE A N 1
ATOM 2077 C CA . ILE A 1 283 ? -22.156 24.766 6.516 1 93.62 283 ILE A CA 1
ATOM 2078 C C . ILE A 1 283 ? -22.234 23.859 7.742 1 93.62 283 ILE A C 1
ATOM 2080 O O . ILE A 1 283 ? -21.234 23.609 8.406 1 93.62 283 ILE A O 1
ATOM 2084 N N . LYS A 1 284 ? -23.406 23.375 8.016 1 89.25 284 LYS A N 1
ATOM 2085 C CA . LYS A 1 284 ? -23.594 22.5 9.164 1 89.25 284 LYS A CA 1
ATOM 2086 C C . LYS A 1 284 ? -23.672 21.031 8.727 1 89.25 284 LYS A C 1
ATOM 2088 O O . LYS A 1 284 ? -24.078 20.734 7.602 1 89.25 284 LYS A O 1
ATOM 2093 N N . ASP A 1 285 ? -23.281 20.172 9.594 1 87.56 285 ASP A N 1
ATOM 2094 C CA . ASP A 1 285 ? -23.391 18.734 9.398 1 87.56 285 ASP A CA 1
ATOM 2095 C C . ASP A 1 285 ? -24.859 18.297 9.305 1 87.56 285 ASP A C 1
ATOM 2097 O O . ASP A 1 285 ? -25.625 18.469 10.258 1 87.56 285 ASP A O 1
ATOM 2101 N N . ALA A 1 286 ? -25.234 17.719 8.227 1 84.88 286 ALA A N 1
ATOM 2102 C CA . ALA A 1 286 ? -26.625 17.375 7.938 1 84.88 286 ALA A CA 1
ATOM 2103 C C . ALA A 1 286 ? -27.094 16.219 8.805 1 84.88 286 ALA A C 1
ATOM 2105 O O . ALA A 1 286 ? -28.297 16.016 8.977 1 84.88 286 ALA A O 1
ATOM 2106 N N . THR A 1 287 ? -26.156 15.438 9.289 1 80.44 287 THR A N 1
ATOM 2107 C CA . THR A 1 287 ? -26.516 14.25 10.047 1 80.44 287 THR A CA 1
ATOM 2108 C C . THR A 1 287 ? -26.719 14.586 11.523 1 80.44 287 THR A C 1
ATOM 2110 O O . THR A 1 287 ? -27.25 13.773 12.289 1 80.44 287 THR A O 1
ATOM 2113 N N . LYS A 1 288 ? -26.375 15.773 11.938 1 79.94 288 LYS A N 1
ATOM 2114 C CA . LYS A 1 288 ? -26.438 16.125 13.352 1 79.94 288 LYS A CA 1
ATOM 2115 C C . LYS A 1 288 ? -27.562 17.125 13.609 1 79.94 288 LYS A C 1
ATOM 2117 O O . LYS A 1 288 ? -28 17.297 14.75 1 79.94 288 LYS A O 1
ATOM 2122 N N . ASP A 1 289 ? -27.969 17.906 12.531 1 77.81 289 ASP A N 1
ATOM 2123 C CA . ASP A 1 289 ? -28.984 18.922 12.719 1 77.81 289 ASP A CA 1
ATOM 2124 C C . ASP A 1 289 ? -30.156 18.719 11.75 1 77.81 289 ASP A C 1
ATOM 2126 O O . ASP A 1 289 ? -30.125 19.203 10.617 1 77.81 289 ASP A O 1
ATOM 2130 N N . PRO A 1 290 ? -31.109 18.047 12.234 1 68.81 290 PRO A N 1
ATOM 2131 C CA . PRO A 1 290 ? -32.25 17.719 11.352 1 68.81 290 PRO A CA 1
ATOM 2132 C C . PRO A 1 290 ? -33.062 18.953 10.977 1 68.81 290 PRO A C 1
ATOM 2134 O O . PRO A 1 290 ? -33.906 18.891 10.07 1 68.81 290 PRO A O 1
ATOM 2137 N N . SER A 1 291 ? -32.812 20.047 11.594 1 72.94 291 SER A N 1
ATOM 2138 C CA . SER A 1 291 ? -33.625 21.219 11.352 1 72.94 291 SER A CA 1
ATOM 2139 C C . SER A 1 291 ? -33.219 21.953 10.078 1 72.94 291 SER A C 1
ATOM 2141 O O . SER A 1 291 ? -33.969 22.781 9.555 1 72.94 291 SER A O 1
ATOM 2143 N N . VAL A 1 292 ? -32.188 21.641 9.656 1 71.69 292 VAL A N 1
ATOM 2144 C CA . VAL A 1 292 ? -31.703 22.297 8.445 1 71.69 292 VAL A CA 1
ATOM 2145 C C . VAL A 1 292 ? -32.125 21.5 7.215 1 71.69 292 VAL A C 1
ATOM 2147 O O . VAL A 1 292 ? -31.875 20.297 7.148 1 71.69 292 VAL A O 1
ATOM 2150 N N . PRO A 1 293 ? -32.875 22.172 6.379 1 71.94 293 PRO A N 1
ATOM 2151 C CA . PRO A 1 293 ? -33.219 21.453 5.16 1 71.94 293 PRO A CA 1
ATOM 2152 C C . PRO A 1 293 ? -32 20.891 4.426 1 71.94 293 PRO A C 1
ATOM 2154 O O . PRO A 1 293 ? -30.984 21.562 4.348 1 71.94 293 PRO A O 1
ATOM 2157 N N . SER A 1 294 ? -32.156 19.609 4.098 1 81 294 SER A N 1
ATOM 2158 C CA . SER A 1 294 ? -31.062 18.938 3.402 1 81 294 SER A CA 1
ATOM 2159 C C . SER A 1 294 ? -31.5 18.469 2.018 1 81 294 SER A C 1
ATOM 2161 O O . SER A 1 294 ? -32.688 18.156 1.805 1 81 294 SER A O 1
ATOM 2163 N N . ASP A 1 295 ? -30.562 18.562 1.118 1 88.44 295 ASP A N 1
ATOM 2164 C CA . ASP A 1 295 ? -30.812 18.125 -0.25 1 88.44 295 ASP A CA 1
ATOM 2165 C C . ASP A 1 295 ? -31.312 16.688 -0.274 1 88.44 295 ASP A C 1
ATOM 2167 O O . ASP A 1 295 ? -30.625 15.766 0.189 1 88.44 295 ASP A O 1
ATOM 2171 N N . ALA A 1 296 ? -32.438 16.484 -0.935 1 88.94 296 ALA A N 1
ATOM 2172 C CA . ALA A 1 296 ? -33.156 15.211 -0.888 1 88.94 296 ALA A CA 1
ATOM 2173 C C . ALA A 1 296 ? -32.5 14.164 -1.773 1 88.94 296 ALA A C 1
ATOM 2175 O O . ALA A 1 296 ? -32.75 12.969 -1.653 1 88.94 296 ALA A O 1
ATOM 2176 N N . THR A 1 297 ? -31.656 14.617 -2.584 1 91.69 297 THR A N 1
ATOM 2177 C CA . THR A 1 297 ? -30.953 13.68 -3.449 1 91.69 297 THR A CA 1
ATOM 2178 C C . THR A 1 297 ? -29.641 13.242 -2.809 1 91.69 297 THR A C 1
ATOM 2180 O O . THR A 1 297 ? -29.266 12.07 -2.879 1 91.69 297 THR A O 1
ATOM 2183 N N . ILE A 1 298 ? -28.953 14.219 -2.176 1 95.12 298 ILE A N 1
ATOM 2184 C CA . ILE A 1 298 ? -27.625 13.969 -1.655 1 95.12 298 ILE A CA 1
ATOM 2185 C C . ILE A 1 298 ? -27.719 13.234 -0.318 1 95.12 298 ILE A C 1
ATOM 2187 O O . ILE A 1 298 ? -26.906 12.359 -0.022 1 95.12 298 ILE A O 1
ATOM 2191 N N . LEU A 1 299 ? -28.656 13.562 0.479 1 93.56 299 LEU A N 1
ATOM 2192 C CA . LEU A 1 299 ? -28.766 13.016 1.825 1 93.56 299 LEU A CA 1
ATOM 2193 C C . LEU A 1 299 ? -28.891 11.492 1.78 1 93.56 299 LEU A C 1
ATOM 2195 O O . LEU A 1 299 ? -28.203 10.789 2.525 1 93.56 299 LEU A O 1
ATOM 2199 N N . PRO A 1 300 ? -29.719 10.875 0.879 1 92.12 300 PRO A N 1
ATOM 2200 C CA . PRO A 1 300 ? -29.797 9.414 0.816 1 92.12 300 PRO A CA 1
ATOM 2201 C C . PRO A 1 300 ? -28.469 8.773 0.423 1 92.12 300 PRO A C 1
ATOM 2203 O O . PRO A 1 300 ? -28.156 7.668 0.873 1 92.12 300 PRO A O 1
ATOM 2206 N N . MET A 1 301 ? -27.719 9.43 -0.412 1 94.25 301 MET A N 1
ATOM 2207 C CA . MET A 1 301 ? -26.406 8.906 -0.783 1 94.25 301 MET A CA 1
ATOM 2208 C C . MET A 1 301 ? -25.484 8.828 0.431 1 94.25 301 MET A C 1
ATOM 2210 O O . MET A 1 301 ? -24.766 7.844 0.615 1 94.25 301 MET A O 1
ATOM 2214 N N . VAL A 1 302 ? -25.5 9.898 1.217 1 94.38 302 VAL A N 1
ATOM 2215 C CA . VAL A 1 302 ? -24.719 9.945 2.439 1 94.38 302 VAL A CA 1
ATOM 2216 C C . VAL A 1 302 ? -25.172 8.852 3.398 1 94.38 302 VAL A C 1
ATOM 2218 O O . VAL A 1 302 ? -24.359 8.156 4 1 94.38 302 VAL A O 1
ATOM 2221 N N . GLN A 1 303 ? -26.469 8.688 3.525 1 91.56 303 GLN A N 1
ATOM 2222 C CA . GLN A 1 303 ? -27.031 7.688 4.422 1 91.56 303 GLN A CA 1
ATOM 2223 C C . GLN A 1 303 ? -26.656 6.277 3.982 1 91.56 303 GLN A C 1
ATOM 2225 O O . GLN A 1 303 ? -26.359 5.418 4.816 1 91.56 303 GLN A O 1
ATOM 2230 N N . GLN A 1 304 ? -26.656 6.074 2.727 1 90.69 304 GLN A N 1
ATOM 2231 C CA . GLN A 1 304 ? -26.281 4.766 2.199 1 90.69 304 GLN A CA 1
ATOM 2232 C C . GLN A 1 304 ? -24.812 4.449 2.516 1 90.69 304 GLN A C 1
ATOM 2234 O O . GLN A 1 304 ? -24.5 3.348 2.971 1 90.69 304 GLN A O 1
ATOM 2239 N N . ALA A 1 305 ? -23.938 5.387 2.225 1 92.5 305 ALA A N 1
ATOM 2240 C CA . ALA A 1 305 ? -22.531 5.191 2.52 1 92.5 305 ALA A CA 1
ATOM 2241 C C . ALA A 1 305 ? -22.297 4.965 4.012 1 92.5 305 ALA A C 1
ATOM 2243 O O . ALA A 1 305 ? -21.5 4.117 4.402 1 92.5 305 ALA A O 1
ATOM 2244 N N . THR A 1 306 ? -23.016 5.73 4.82 1 91.56 306 THR A N 1
ATOM 2245 C CA . THR A 1 306 ? -22.891 5.617 6.27 1 91.56 306 THR A CA 1
ATOM 2246 C C . THR A 1 306 ? -23.375 4.25 6.746 1 91.56 306 THR A C 1
ATOM 2248 O O . THR A 1 306 ? -22.75 3.633 7.613 1 91.56 306 THR A O 1
ATOM 2251 N N . ALA A 1 307 ? -24.453 3.762 6.227 1 87.56 307 ALA A N 1
ATOM 2252 C CA . ALA A 1 307 ? -25 2.461 6.594 1 87.56 307 ALA A CA 1
ATOM 2253 C C . ALA A 1 307 ? -24.031 1.336 6.246 1 87.56 307 ALA A C 1
ATOM 2255 O O . ALA A 1 307 ? -23.891 0.379 7.012 1 87.56 307 ALA A O 1
ATOM 2256 N N . GLN A 1 308 ? -23.453 1.506 5.168 1 83.88 308 GLN A N 1
ATOM 2257 C CA . GLN A 1 308 ? -22.5 0.496 4.703 1 83.88 308 GLN A CA 1
ATOM 2258 C C . GLN A 1 308 ? -21.297 0.397 5.641 1 83.88 308 GLN A C 1
ATOM 2260 O O . GLN A 1 308 ? -20.75 -0.687 5.836 1 83.88 308 GLN A O 1
ATOM 2265 N N . ALA A 1 309 ? -20.938 1.51 6.199 1 88.31 309 ALA A N 1
ATOM 2266 C CA . ALA A 1 309 ? -19.719 1.572 7.016 1 88.31 309 ALA A CA 1
ATOM 2267 C C . ALA A 1 309 ? -20.031 1.279 8.477 1 88.31 309 ALA A C 1
ATOM 2269 O O . ALA A 1 309 ? -19.125 1 9.266 1 88.31 309 ALA A O 1
ATOM 2270 N N . LYS A 1 310 ? -21.234 1.326 8.844 1 85.69 310 LYS A N 1
ATOM 2271 C CA . LYS A 1 310 ? -21.672 1.431 10.234 1 85.69 310 LYS A CA 1
ATOM 2272 C C . LYS A 1 310 ? -21.297 0.173 11.016 1 85.69 310 LYS A C 1
ATOM 2274 O O . LYS A 1 310 ? -20.844 0.258 12.156 1 85.69 310 LYS A O 1
ATOM 2279 N N . GLU A 1 311 ? -21.484 -0.974 10.438 1 79.75 311 GLU A N 1
ATOM 2280 C CA . GLU A 1 311 ? -21.344 -2.209 11.203 1 79.75 311 GLU A CA 1
ATOM 2281 C C . GLU A 1 311 ? -19.906 -2.406 11.672 1 79.75 311 GLU A C 1
ATOM 2283 O O . GLU A 1 311 ? -19.672 -2.711 12.844 1 79.75 311 GLU A O 1
ATOM 2288 N N . LEU A 1 312 ? -19 -2.18 10.836 1 81.94 312 LEU A N 1
ATOM 2289 C CA . LEU A 1 312 ? -17.594 -2.309 11.219 1 81.94 312 LEU A CA 1
ATOM 2290 C C . LEU A 1 312 ? -17.156 -1.129 12.078 1 81.94 312 LEU A C 1
ATOM 2292 O O . LEU A 1 312 ? -16.375 -1.296 13.016 1 81.94 312 LEU A O 1
ATOM 2296 N N . GLY A 1 313 ? -17.656 -0.018 11.82 1 90 313 GLY A N 1
ATOM 2297 C CA . GLY A 1 313 ? -17.219 1.213 12.469 1 90 313 GLY A CA 1
ATOM 2298 C C . GLY A 1 313 ? -17.609 1.282 13.938 1 90 313 GLY A C 1
ATOM 2299 O O . GLY A 1 313 ? -16.906 1.914 14.734 1 90 313 GLY A O 1
ATOM 2300 N N . LYS A 1 314 ? -18.656 0.54 14.312 1 90.88 314 LYS A N 1
ATOM 2301 C CA . LYS A 1 314 ? -19.188 0.647 15.672 1 90.88 314 LYS A CA 1
ATOM 2302 C C . LYS A 1 314 ? -18.438 -0.289 16.625 1 90.88 314 LYS A C 1
ATOM 2304 O O . LYS A 1 314 ? -18.594 -0.187 17.844 1 90.88 314 LYS A O 1
ATOM 2309 N N . GLU A 1 315 ? -17.656 -1.185 16.094 1 89.69 315 GLU A N 1
ATOM 2310 C CA . GLU A 1 315 ? -16.953 -2.143 16.938 1 89.69 315 GLU A CA 1
ATOM 2311 C C . GLU A 1 315 ? -16 -1.435 17.906 1 89.69 315 GLU A C 1
ATOM 2313 O O . GLU A 1 315 ? -15.359 -0.45 17.547 1 89.69 315 GLU A O 1
ATOM 2318 N N . LYS A 1 316 ? -15.938 -1.999 19.156 1 93.06 316 LYS A N 1
ATOM 2319 C CA . LYS A 1 316 ? -15.094 -1.427 20.203 1 93.06 316 LYS A CA 1
ATOM 2320 C C . LYS A 1 316 ? -13.633 -1.828 20.016 1 93.06 316 LYS A C 1
ATOM 2322 O O . LYS A 1 316 ? -13.328 -3.006 19.812 1 93.06 316 LYS A O 1
ATOM 2327 N N . VAL A 1 317 ? -12.734 -0.911 20.016 1 94.62 317 VAL A N 1
ATOM 2328 C CA . VAL A 1 317 ? -11.297 -1.129 19.969 1 94.62 317 VAL A CA 1
ATOM 2329 C C . VAL A 1 317 ? -10.75 -1.243 21.391 1 94.62 317 VAL A C 1
ATOM 2331 O O . VAL A 1 317 ? -9.953 -2.141 21.688 1 94.62 317 VAL A O 1
ATOM 2334 N N . GLY A 1 318 ? -11.117 -0.292 22.234 1 97.25 318 GLY A N 1
ATOM 2335 C CA . GLY A 1 318 ? -10.656 -0.214 23.609 1 97.25 318 GLY A CA 1
ATOM 2336 C C . GLY A 1 318 ? -11.281 0.93 24.375 1 97.25 318 GLY A C 1
ATOM 2337 O O . GLY A 1 318 ? -12.273 1.512 23.938 1 97.25 318 GLY A O 1
ATOM 2338 N N . THR A 1 319 ? -10.766 1.122 25.641 1 97.75 319 THR A N 1
ATOM 2339 C CA . THR A 1 319 ? -11.297 2.166 26.5 1 97.75 319 THR A CA 1
ATOM 2340 C C . THR A 1 319 ? -10.164 3.021 27.062 1 97.75 319 THR A C 1
ATOM 2342 O O . THR A 1 319 ? -9.031 2.553 27.219 1 97.75 319 THR A O 1
ATOM 2345 N N . ILE A 1 320 ? -10.469 4.285 27.25 1 98.06 320 ILE A N 1
ATOM 2346 C CA . ILE A 1 320 ? -9.523 5.211 27.875 1 98.06 320 ILE A CA 1
ATOM 2347 C C . ILE A 1 320 ? -10.164 5.844 29.109 1 98.06 320 ILE A C 1
ATOM 2349 O O . ILE A 1 320 ? -11.383 6.012 29.172 1 98.06 320 ILE A O 1
ATOM 2353 N N . ALA A 1 321 ? -9.305 6.203 30.062 1 97.5 321 ALA A N 1
ATOM 2354 C CA . ALA A 1 321 ? -9.773 6.727 31.344 1 97.5 321 ALA A CA 1
ATOM 2355 C C . ALA A 1 321 ? -9.938 8.242 31.281 1 97.5 321 ALA A C 1
ATOM 2357 O O . ALA A 1 321 ? -10.641 8.828 32.125 1 97.5 321 ALA A O 1
ATOM 2358 N N . ASN A 1 322 ? -9.273 8.906 30.406 1 96.94 322 ASN A N 1
ATOM 2359 C CA . ASN A 1 322 ? -9.352 10.352 30.188 1 96.94 322 ASN A CA 1
ATOM 2360 C C . ASN A 1 322 ? -9.086 10.703 28.734 1 96.94 322 ASN A C 1
ATOM 2362 O O . ASN A 1 322 ? -8.562 9.883 27.969 1 96.94 322 ASN A O 1
ATOM 2366 N N . ALA A 1 323 ? -9.406 11.914 28.375 1 95.94 323 ALA A N 1
ATOM 2367 C CA . ALA A 1 323 ? -9.414 12.328 26.969 1 95.94 323 ALA A CA 1
ATOM 2368 C C . ALA A 1 323 ? -7.988 12.438 26.422 1 95.94 323 ALA A C 1
ATOM 2370 O O . ALA A 1 323 ? -7.062 12.781 27.156 1 95.94 323 ALA A O 1
ATOM 2371 N N . ALA A 1 324 ? -7.805 12.141 25.172 1 98.12 324 ALA A N 1
ATOM 2372 C CA . ALA A 1 324 ? -6.633 12.438 24.359 1 98.12 324 ALA A CA 1
ATOM 2373 C C . ALA A 1 324 ? -6.977 13.391 23.219 1 98.12 324 ALA A C 1
ATOM 2375 O O . ALA A 1 324 ? -7.824 13.086 22.375 1 98.12 324 ALA A O 1
ATOM 2376 N N . LYS A 1 325 ? -6.254 14.523 23.203 1 97.69 325 LYS A N 1
ATOM 2377 C CA . LYS A 1 325 ? -6.68 15.578 22.281 1 97.69 325 LYS A CA 1
ATOM 2378 C C . LYS A 1 325 ? -5.504 16.109 21.469 1 97.69 325 LYS A C 1
ATOM 2380 O O . LYS A 1 325 ? -4.359 16.062 21.922 1 97.69 325 LYS A O 1
ATOM 2385 N N . ARG A 1 326 ? -5.816 16.594 20.25 1 96.94 326 ARG A N 1
ATOM 2386 C CA . ARG A 1 326 ? -4.832 17.219 19.375 1 96.94 326 ARG A CA 1
ATOM 2387 C C . ARG A 1 326 ? -4.582 18.672 19.781 1 96.94 326 ARG A C 1
ATOM 2389 O O . ARG A 1 326 ? -5.426 19.297 20.438 1 96.94 326 ARG A O 1
ATOM 2396 N N . GLY A 1 327 ? -3.424 19.266 19.375 1 97.12 327 GLY A N 1
ATOM 2397 C CA . GLY A 1 327 ? -3.162 20.672 19.609 1 97.12 327 GLY A CA 1
ATOM 2398 C C . GLY A 1 327 ? -4.051 21.594 18.797 1 97.12 327 GLY A C 1
ATOM 2399 O O . GLY A 1 327 ? -4.41 21.266 17.656 1 97.12 327 GLY A O 1
ATOM 2400 N N . VAL A 1 328 ? -4.367 22.719 19.406 1 95.88 328 VAL A N 1
ATOM 2401 C CA . VAL A 1 328 ? -5.207 23.672 18.688 1 95.88 328 VAL A CA 1
ATOM 2402 C C . VAL A 1 328 ? -4.562 25.062 18.75 1 95.88 328 VAL A C 1
ATOM 2404 O O . VAL A 1 328 ? -3.689 25.312 19.578 1 95.88 328 VAL A O 1
ATOM 2407 N N . GLN A 1 329 ? -5.02 25.984 17.938 1 94.25 329 GLN A N 1
ATOM 2408 C CA . GLN A 1 329 ? -4.477 27.328 17.797 1 94.25 329 GLN A CA 1
ATOM 2409 C C . GLN A 1 329 ? -5.027 28.266 18.875 1 94.25 329 GLN A C 1
ATOM 2411 O O . GLN A 1 329 ? -4.523 29.375 19.062 1 94.25 329 GLN A O 1
ATOM 2416 N N . GLY A 1 330 ? -5.938 27.859 19.656 1 92.5 330 GLY A N 1
ATOM 2417 C CA . GLY A 1 330 ? -6.508 28.703 20.688 1 92.5 330 GLY A CA 1
ATOM 2418 C C . GLY A 1 330 ? -7.617 29.609 20.188 1 92.5 330 GLY A C 1
ATOM 2419 O O . GLY A 1 330 ? -8.148 30.422 20.938 1 92.5 330 GLY A O 1
ATOM 2420 N N . ASP A 1 331 ? -8.023 29.484 18.969 1 88.44 331 ASP A N 1
ATOM 2421 C CA . ASP A 1 331 ? -9.141 30.25 18.406 1 88.44 331 ASP A CA 1
ATOM 2422 C C . ASP A 1 331 ? -10.469 29.562 18.719 1 88.44 331 ASP A C 1
ATOM 2424 O O . ASP A 1 331 ? -10.492 28.391 19.109 1 88.44 331 ASP A O 1
ATOM 2428 N N . PRO A 1 332 ? -11.539 30.281 18.688 1 81.94 332 PRO A N 1
ATOM 2429 C CA . PRO A 1 332 ? -12.844 29.734 19.031 1 81.94 332 PRO A CA 1
ATOM 2430 C C . PRO A 1 332 ? -13.219 28.516 18.188 1 81.94 332 PRO A C 1
ATOM 2432 O O . PRO A 1 332 ? -13.953 27.641 18.641 1 81.94 332 PRO A O 1
ATOM 2435 N N . GLU A 1 333 ? -12.703 28.406 17.016 1 78.56 333 GLU A N 1
ATOM 2436 C CA . GLU A 1 333 ? -13.047 27.312 16.094 1 78.56 333 GLU A CA 1
ATOM 2437 C C . GLU A 1 333 ? -12.273 26.047 16.438 1 78.56 333 GLU A C 1
ATOM 2439 O O . GLU A 1 333 ? -12.633 24.953 15.992 1 78.56 333 GLU A O 1
ATOM 2444 N N . GLY A 1 334 ? -11.289 26.188 17.203 1 87.81 334 GLY A N 1
ATOM 2445 C CA . GLY A 1 334 ? -10.484 25.031 17.562 1 87.81 334 GLY A CA 1
ATOM 2446 C C . GLY A 1 334 ? -9.625 24.531 16.406 1 87.81 334 GLY A C 1
ATOM 2447 O O . GLY A 1 334 ? -9.438 23.328 16.25 1 87.81 334 GLY A O 1
ATOM 2448 N N . THR A 1 335 ? -9.094 25.453 15.617 1 88.5 335 THR A N 1
ATOM 2449 C CA . THR A 1 335 ? -8.242 25.125 14.484 1 88.5 335 THR A CA 1
ATOM 2450 C C . THR A 1 335 ? -7.035 24.297 14.938 1 88.5 335 THR A C 1
ATOM 2452 O O . THR A 1 335 ? -6.453 24.578 15.992 1 88.5 335 THR A O 1
ATOM 2455 N N . GLU A 1 336 ? -6.684 23.328 14.148 1 92.88 336 GLU A N 1
ATOM 2456 C CA . GLU A 1 336 ? -5.566 22.453 14.477 1 92.88 336 GLU A CA 1
ATOM 2457 C C . GLU A 1 336 ? -4.254 23.219 14.555 1 92.88 336 GLU A C 1
ATOM 2459 O O . GLU A 1 336 ? -4.023 24.141 13.758 1 92.88 336 GLU A O 1
ATOM 2464 N N . ASN A 1 337 ? -3.428 22.875 15.5 1 95.81 337 ASN A N 1
ATOM 2465 C CA . ASN A 1 337 ? -2.062 23.375 15.656 1 95.81 337 ASN A CA 1
ATOM 2466 C C . ASN A 1 337 ? -1.046 22.234 15.531 1 95.81 337 ASN A C 1
ATOM 2468 O O . ASN A 1 337 ? -0.757 21.547 16.516 1 95.81 337 ASN A O 1
ATOM 2472 N N . ARG A 1 338 ? -0.438 22.094 14.359 1 96.12 338 ARG A N 1
ATOM 2473 C CA . ARG A 1 338 ? 0.474 20.984 14.102 1 96.12 338 ARG A CA 1
ATOM 2474 C C . ARG A 1 338 ? 1.863 21.266 14.656 1 96.12 338 ARG A C 1
ATOM 2476 O O . ARG A 1 338 ? 2.746 20.406 14.625 1 96.12 338 ARG A O 1
ATOM 2483 N N . GLY A 1 339 ? 2.082 22.469 15.242 1 97.44 339 GLY A N 1
ATOM 2484 C CA . GLY A 1 339 ? 3.328 22.812 15.906 1 97.44 339 GLY A CA 1
ATOM 2485 C C . GLY A 1 339 ? 3.309 22.531 17.391 1 97.44 339 GLY A C 1
ATOM 2486 O O . GLY A 1 339 ? 4.336 22.656 18.062 1 97.44 339 GLY A O 1
ATOM 2487 N N . ALA A 1 340 ? 2.209 22.172 17.875 1 97.56 340 ALA A N 1
ATOM 2488 C CA . ALA A 1 340 ? 2.064 21.984 19.312 1 97.56 340 ALA A CA 1
ATOM 2489 C C . ALA A 1 340 ? 2.156 20.5 19.688 1 97.56 340 ALA A C 1
ATOM 2491 O O . ALA A 1 340 ? 1.692 19.641 18.938 1 97.56 340 ALA A O 1
ATOM 2492 N N . GLU A 1 341 ? 2.744 20.219 20.828 1 97.94 341 GLU A N 1
ATOM 2493 C CA . GLU A 1 341 ? 2.623 18.906 21.422 1 97.94 341 GLU A CA 1
ATOM 2494 C C . GLU A 1 341 ? 1.178 18.594 21.812 1 97.94 341 GLU A C 1
ATOM 2496 O O . GLU A 1 341 ? 0.41 19.516 22.125 1 97.94 341 GLU A O 1
ATOM 2501 N N . SER A 1 342 ? 0.785 17.344 21.766 1 98.12 342 SER A N 1
ATOM 2502 C CA . SER A 1 342 ? -0.583 16.953 22.094 1 98.12 342 SER A CA 1
ATOM 2503 C C . SER A 1 342 ? -0.617 15.617 22.828 1 98.12 342 SER A C 1
ATOM 2505 O O . SER A 1 342 ? 0.258 14.773 22.641 1 98.12 342 SER A O 1
ATOM 2507 N N . THR A 1 343 ? -1.623 15.453 23.688 1 98.44 343 THR A N 1
ATOM 2508 C CA . THR A 1 343 ? -1.807 14.188 24.391 1 98.44 343 THR A CA 1
ATOM 2509 C C . THR A 1 343 ? -2.18 13.078 23.422 1 98.44 343 THR A C 1
ATOM 2511 O O . THR A 1 343 ? -1.772 11.93 23.594 1 98.44 343 THR A O 1
ATOM 2514 N N . LEU A 1 344 ? -2.906 13.438 22.391 1 98.56 344 LEU A N 1
ATOM 2515 C CA . LEU A 1 344 ? -3.303 12.461 21.375 1 98.56 344 LEU A CA 1
ATOM 2516 C C . LEU A 1 344 ? -2.086 11.922 20.641 1 98.56 344 LEU A C 1
ATOM 2518 O O . LEU A 1 344 ? -1.955 10.711 20.438 1 98.56 344 LEU A O 1
ATOM 2522 N N . GLY A 1 345 ? -1.225 12.836 20.188 1 98.5 345 GLY A N 1
ATOM 2523 C CA . GLY A 1 345 ? -0.006 12.406 19.516 1 98.5 345 GLY A CA 1
ATOM 2524 C C . GLY A 1 345 ? 0.875 11.531 20.391 1 98.5 345 GLY A C 1
ATOM 2525 O O . GLY A 1 345 ? 1.354 10.484 19.938 1 98.5 345 GLY A O 1
ATOM 2526 N N . ASN A 1 346 ? 1.09 11.945 21.641 1 98.69 346 ASN A N 1
ATOM 2527 C CA . ASN A 1 346 ? 1.896 11.18 22.578 1 98.69 346 ASN A CA 1
ATOM 2528 C C . ASN A 1 346 ? 1.295 9.797 22.844 1 98.69 346 ASN A C 1
ATOM 2530 O O . ASN A 1 346 ? 2.023 8.812 22.969 1 98.69 346 ASN A O 1
ATOM 2534 N N . LEU A 1 347 ? -0.025 9.75 22.938 1 98.75 347 LEU A N 1
ATOM 2535 C CA . LEU A 1 347 ? -0.698 8.477 23.172 1 98.75 347 LEU A CA 1
ATOM 2536 C C . LEU A 1 347 ? -0.452 7.512 22.016 1 98.75 347 LEU A C 1
ATOM 2538 O O . LEU A 1 347 ? -0.17 6.332 22.234 1 98.75 347 LEU A O 1
ATOM 2542 N N . ILE A 1 348 ? -0.586 7.988 20.797 1 98.62 348 ILE A N 1
ATOM 2543 C CA . ILE A 1 348 ? -0.411 7.129 19.641 1 98.62 348 ILE A CA 1
ATOM 2544 C C . ILE A 1 348 ? 1.044 6.68 19.531 1 98.62 348 ILE A C 1
ATOM 2546 O O . ILE A 1 348 ? 1.321 5.504 19.281 1 98.62 348 ILE A O 1
ATOM 2550 N N . ALA A 1 349 ? 1.985 7.617 19.766 1 98.75 349 ALA A N 1
ATOM 2551 C CA . ALA A 1 349 ? 3.393 7.227 19.797 1 98.75 349 ALA A CA 1
ATOM 2552 C C . ALA A 1 349 ? 3.645 6.156 20.844 1 98.75 349 ALA A C 1
ATOM 2554 O O . ALA A 1 349 ? 4.367 5.188 20.594 1 98.75 349 ALA A O 1
ATOM 2555 N N . GLU A 1 350 ? 3.047 6.332 22.047 1 98.75 350 GLU A N 1
ATOM 2556 C CA . GLU A 1 350 ? 3.166 5.324 23.094 1 98.75 350 GLU A CA 1
ATOM 2557 C C . GLU A 1 350 ? 2.582 3.988 22.641 1 98.75 350 GLU A C 1
ATOM 2559 O O . GLU A 1 350 ? 3.146 2.932 22.938 1 98.75 350 GLU A O 1
ATOM 2564 N N . GLY A 1 351 ? 1.419 4.043 22 1 98.69 351 GLY A N 1
ATOM 2565 C CA . GLY A 1 351 ? 0.833 2.826 21.453 1 98.69 351 GLY A CA 1
ATOM 2566 C C . GLY A 1 351 ? 1.753 2.096 20.5 1 98.69 351 GLY A C 1
ATOM 2567 O O . GLY A 1 351 ? 1.891 0.873 20.578 1 98.69 351 GLY A O 1
ATOM 2568 N N . PHE A 1 352 ? 2.387 2.834 19.562 1 98.5 352 PHE A N 1
ATOM 2569 C CA . PHE A 1 352 ? 3.346 2.252 18.625 1 98.5 352 PHE A CA 1
ATOM 2570 C C . PHE A 1 352 ? 4.5 1.597 19.375 1 98.5 352 PHE A C 1
ATOM 2572 O O . PHE A 1 352 ? 4.918 0.489 19.031 1 98.5 352 PHE A O 1
ATOM 2579 N N . TYR A 1 353 ? 5 2.289 20.422 1 98.62 353 TYR A N 1
ATOM 2580 C CA . TYR A 1 353 ? 6.125 1.823 21.219 1 98.62 353 TYR A CA 1
ATOM 2581 C C . TYR A 1 353 ? 5.801 0.502 21.906 1 98.62 353 TYR A C 1
ATOM 2583 O O . TYR A 1 353 ? 6.543 -0.473 21.781 1 98.62 353 TYR A O 1
ATOM 2591 N N . GLN A 1 354 ? 4.676 0.461 22.578 1 98.19 354 GLN A N 1
ATOM 2592 C CA . GLN A 1 354 ? 4.289 -0.714 23.359 1 98.19 354 GLN A CA 1
ATOM 2593 C C . GLN A 1 354 ? 3.969 -1.893 22.438 1 98.19 354 GLN A C 1
ATOM 2595 O O . GLN A 1 354 ? 4.332 -3.031 22.734 1 98.19 354 GLN A O 1
ATOM 2600 N N . TYR A 1 355 ? 3.312 -1.604 21.344 1 96.69 355 TYR A N 1
ATOM 2601 C CA . TYR A 1 355 ? 2.982 -2.68 20.422 1 96.69 355 TYR A CA 1
ATOM 2602 C C . TYR A 1 355 ? 4.242 -3.299 19.828 1 96.69 355 TYR A C 1
ATOM 2604 O O . TYR A 1 355 ? 4.395 -4.523 19.828 1 96.69 355 TYR A O 1
ATOM 2612 N N . ALA A 1 356 ? 5.094 -2.426 19.281 1 96.19 356 ALA A N 1
ATOM 2613 C CA . ALA A 1 356 ? 6.324 -2.922 18.672 1 96.19 356 ALA A CA 1
ATOM 2614 C C . ALA A 1 356 ? 7.141 -3.734 19.672 1 96.19 356 ALA A C 1
ATOM 2616 O O . ALA A 1 356 ? 7.711 -4.77 19.312 1 96.19 356 ALA A O 1
ATOM 2617 N N . LYS A 1 357 ? 7.211 -3.262 20.875 1 94.44 357 LYS A N 1
ATOM 2618 C CA . LYS A 1 357 ? 7.906 -3.982 21.938 1 94.44 357 LYS A CA 1
ATOM 2619 C C . LYS A 1 357 ? 7.285 -5.355 22.172 1 94.44 357 LYS A C 1
ATOM 2621 O O . LYS A 1 357 ? 8 -6.355 22.297 1 94.44 357 LYS A O 1
ATOM 2626 N N . GLY A 1 358 ? 6.008 -5.402 22.203 1 91.69 358 GLY A N 1
ATOM 2627 C CA . GLY A 1 358 ? 5.297 -6.652 22.422 1 91.69 358 GLY A CA 1
ATOM 2628 C C . GLY A 1 358 ? 5.484 -7.648 21.281 1 91.69 358 GLY A C 1
ATOM 2629 O O . GLY A 1 358 ? 5.391 -8.859 21.5 1 91.69 358 GLY A O 1
ATOM 2630 N N . GLU A 1 359 ? 5.777 -7.113 20.109 1 88.38 359 GLU A N 1
ATOM 2631 C CA . GLU A 1 359 ? 5.949 -7.969 18.938 1 88.38 359 GLU A CA 1
ATOM 2632 C C . GLU A 1 359 ? 7.402 -8.406 18.781 1 88.38 359 GLU A C 1
ATOM 2634 O O . GLU A 1 359 ? 7.75 -9.078 17.812 1 88.38 359 GLU A O 1
ATOM 2639 N N . GLY A 1 360 ? 8.305 -7.973 19.688 1 86.62 360 GLY A N 1
ATOM 2640 C CA . GLY A 1 360 ? 9.695 -8.398 19.672 1 86.62 360 GLY A CA 1
ATOM 2641 C C . GLY A 1 360 ? 10.594 -7.492 18.859 1 86.62 360 GLY A C 1
ATOM 2642 O O . GLY A 1 360 ? 11.766 -7.812 18.625 1 86.62 360 GLY A O 1
ATOM 2643 N N . ALA A 1 361 ? 10.07 -6.312 18.406 1 90.75 361 ALA A N 1
ATOM 2644 C CA . ALA A 1 361 ? 10.875 -5.414 17.578 1 90.75 361 ALA A CA 1
ATOM 2645 C C . ALA A 1 361 ? 11.812 -4.574 18.438 1 90.75 361 ALA A C 1
ATOM 2647 O O . ALA A 1 361 ? 12.672 -3.857 17.922 1 90.75 361 ALA A O 1
ATOM 2648 N N . THR A 1 362 ? 11.727 -4.516 19.719 1 91.75 362 THR A N 1
ATOM 2649 C CA . THR A 1 362 ? 12.602 -3.939 20.734 1 91.75 362 THR A CA 1
ATOM 2650 C C . THR A 1 362 ? 12.906 -2.48 20.406 1 91.75 362 THR A C 1
ATOM 2652 O O . THR A 1 362 ? 14.07 -2.08 20.375 1 91.75 362 THR A O 1
ATOM 2655 N N . PRO A 1 363 ? 11.977 -1.623 20.203 1 97.44 363 PRO A N 1
ATOM 2656 C CA . PRO A 1 363 ? 12.234 -0.201 19.969 1 97.44 363 PRO A CA 1
ATOM 2657 C C . PRO A 1 363 ? 12.797 0.513 21.188 1 97.44 363 PRO A C 1
ATOM 2659 O O . PRO A 1 363 ? 12.477 0.141 22.328 1 97.44 363 PRO A O 1
ATOM 2662 N N . SER A 1 364 ? 13.672 1.551 20.906 1 98.69 364 SER A N 1
ATOM 2663 C CA . SER A 1 364 ? 14.102 2.453 21.969 1 98.69 364 SER A CA 1
ATOM 2664 C C . SER A 1 364 ? 13.039 3.508 22.266 1 98.69 364 SER A C 1
ATOM 2666 O O . SER A 1 364 ? 12.906 3.963 23.406 1 98.69 364 SER A O 1
ATOM 2668 N N . PHE A 1 365 ? 12.359 3.973 21.312 1 98.81 365 PHE A N 1
ATOM 2669 C CA . PHE A 1 365 ? 11.242 4.902 21.406 1 98.81 365 PHE A CA 1
ATOM 2670 C C . PHE A 1 365 ? 10.398 4.875 20.141 1 98.81 365 PHE A C 1
ATOM 2672 O O . PHE A 1 365 ? 10.688 4.113 19.203 1 98.81 365 PHE A O 1
ATOM 2679 N N . ALA A 1 366 ? 9.234 5.559 20.125 1 98.88 366 ALA A N 1
ATOM 2680 C CA . ALA A 1 366 ? 8.367 5.656 18.953 1 98.88 366 ALA A CA 1
ATOM 2681 C C . ALA A 1 366 ? 7.945 7.102 18.703 1 98.88 366 ALA A C 1
ATOM 2683 O O . ALA A 1 366 ? 8.078 7.953 19.594 1 98.88 366 ALA A O 1
ATOM 2684 N N . ILE A 1 367 ? 7.473 7.336 17.438 1 98.75 367 ILE A N 1
ATOM 2685 C CA . ILE A 1 367 ? 7.164 8.695 17.016 1 98.75 367 ILE A CA 1
ATOM 2686 C C . ILE A 1 367 ? 5.832 8.719 16.266 1 98.75 367 ILE A C 1
ATOM 2688 O O . ILE A 1 367 ? 5.418 7.707 15.703 1 98.75 367 ILE A O 1
ATOM 2692 N N . MET A 1 368 ? 5.191 9.852 16.297 1 98.44 368 MET A N 1
ATOM 2693 C CA . MET A 1 368 ? 3.965 10.164 15.555 1 98.44 368 MET A CA 1
ATOM 2694 C C . MET A 1 368 ? 3.965 11.609 15.086 1 98.44 368 MET A C 1
ATOM 2696 O O . MET A 1 368 ? 4.34 12.516 15.844 1 98.44 368 MET A O 1
ATOM 2700 N N . ASN A 1 369 ? 3.693 11.836 13.797 1 96.88 369 ASN A N 1
ATOM 2701 C CA . ASN A 1 369 ? 3.682 13.195 13.281 1 96.88 369 ASN A CA 1
ATOM 2702 C C . ASN A 1 369 ? 2.354 13.891 13.562 1 96.88 369 ASN A C 1
ATOM 2704 O O . ASN A 1 369 ? 1.302 13.25 13.578 1 96.88 369 ASN A O 1
ATOM 2708 N N . ALA A 1 370 ? 2.389 15.148 13.672 1 96 370 ALA A N 1
ATOM 2709 C CA . ALA A 1 370 ? 1.217 15.953 14.008 1 96 370 ALA A CA 1
ATOM 2710 C C . ALA A 1 370 ? 0.19 15.922 12.875 1 96 370 ALA A C 1
ATOM 2712 O O . ALA A 1 370 ? -1.018 15.922 13.125 1 96 370 ALA A O 1
ATOM 2713 N N . GLY A 1 371 ? 0.658 15.898 11.648 1 92.62 371 GLY A N 1
ATOM 2714 C CA . GLY A 1 371 ? -0.237 15.914 10.5 1 92.62 371 GLY A CA 1
ATOM 2715 C C . GLY A 1 371 ? -1.067 14.656 10.375 1 92.62 371 GLY A C 1
ATOM 2716 O O . GLY A 1 371 ? -2.07 14.633 9.656 1 92.62 371 GLY A O 1
ATOM 2717 N N . GLY A 1 372 ? -0.678 13.656 11.086 1 93.62 372 GLY A N 1
ATOM 2718 C CA . GLY A 1 372 ? -1.403 12.398 11.055 1 93.62 372 GLY A CA 1
ATOM 2719 C C . GLY A 1 372 ? -2.6 12.367 11.984 1 93.62 372 GLY A C 1
ATOM 2720 O O . GLY A 1 372 ? -3.42 11.453 11.922 1 93.62 372 GLY A O 1
ATOM 2721 N N . LEU A 1 373 ? -2.762 13.328 12.844 1 96.12 373 LEU A N 1
ATOM 2722 C CA . LEU A 1 373 ? -3.865 13.43 13.797 1 96.12 373 LEU A CA 1
ATOM 2723 C C . LEU A 1 373 ? -5.004 14.266 13.211 1 96.12 373 LEU A C 1
ATOM 2725 O O . LEU A 1 373 ? -4.941 15.5 13.211 1 96.12 373 LEU A O 1
ATOM 2729 N N . ARG A 1 374 ? -6.109 13.586 12.852 1 93.12 374 ARG A N 1
ATOM 2730 C CA . ARG A 1 374 ? -7.004 14.305 11.945 1 93.12 374 ARG A CA 1
ATOM 2731 C C . ARG A 1 374 ? -8.297 14.688 12.656 1 93.12 374 ARG A C 1
ATOM 2733 O O . ARG A 1 374 ? -9.109 15.43 12.109 1 93.12 374 ARG A O 1
ATOM 2740 N N . THR A 1 375 ? -8.555 14.266 13.883 1 94.19 375 THR A N 1
ATOM 2741 C CA . THR A 1 375 ? -9.703 14.711 14.672 1 94.19 375 THR A CA 1
ATOM 2742 C C . THR A 1 375 ? -9.242 15.391 15.961 1 94.19 375 THR A C 1
ATOM 2744 O O . THR A 1 375 ? -8.133 15.148 16.438 1 94.19 375 THR A O 1
ATOM 2747 N N . PRO A 1 376 ? -10.094 16.219 16.5 1 94 376 PRO A N 1
ATOM 2748 C CA . PRO A 1 376 ? -9.695 16.953 17.703 1 94 376 PRO A CA 1
ATOM 2749 C C . PRO A 1 376 ? -9.5 16.047 18.906 1 94 376 PRO A C 1
ATOM 2751 O O . PRO A 1 376 ? -8.727 16.375 19.812 1 94 376 PRO A O 1
ATOM 2754 N N . SER A 1 377 ? -10.25 14.93 18.906 1 96.62 377 SER A N 1
ATOM 2755 C CA . SER A 1 377 ? -10.203 14.008 20.047 1 96.62 377 SER A CA 1
ATOM 2756 C C . SER A 1 377 ? -10.336 12.562 19.578 1 96.62 377 SER A C 1
ATOM 2758 O O . SER A 1 377 ? -11.016 12.281 18.594 1 96.62 377 SER A O 1
ATOM 2760 N N . LEU A 1 378 ? -9.648 11.672 20.344 1 97.38 378 LEU A N 1
ATOM 2761 C CA . LEU A 1 378 ? -9.758 10.25 20.062 1 97.38 378 LEU A CA 1
ATOM 2762 C C . LEU A 1 378 ? -11.164 9.742 20.344 1 97.38 378 LEU A C 1
ATOM 2764 O O . LEU A 1 378 ? -11.734 8.984 19.547 1 97.38 378 LEU A O 1
ATOM 2768 N N . ASP A 1 379 ? -11.711 10.102 21.484 1 96.06 379 ASP A N 1
ATOM 2769 C CA . ASP A 1 379 ? -13.047 9.742 21.938 1 96.06 379 ASP A CA 1
ATOM 2770 C C . ASP A 1 379 ? -14.031 10.891 21.719 1 96.06 379 ASP A C 1
ATOM 2772 O O . ASP A 1 379 ? -14.344 11.633 22.656 1 96.06 379 ASP A O 1
ATOM 2776 N N . ALA A 1 380 ? -14.555 10.953 20.547 1 91.19 380 ALA A N 1
ATOM 2777 C CA . ALA A 1 380 ? -15.305 12.125 20.094 1 91.19 380 ALA A CA 1
ATOM 2778 C C . ALA A 1 380 ? -16.578 12.32 20.922 1 91.19 380 ALA A C 1
ATOM 2780 O O . ALA A 1 380 ? -17 13.453 21.141 1 91.19 380 ALA A O 1
ATOM 2781 N N . ASN A 1 381 ? -17.172 11.258 21.453 1 92.62 381 ASN A N 1
ATOM 2782 C CA . ASN A 1 381 ? -18.422 11.391 22.203 1 92.62 381 ASN A CA 1
ATOM 2783 C C . ASN A 1 381 ? -18.188 11.367 23.703 1 92.62 381 ASN A C 1
ATOM 2785 O O . ASN A 1 381 ? -19.141 11.406 24.484 1 92.62 381 ASN A O 1
ATOM 2789 N N . SER A 1 382 ? -17 11.18 24.125 1 93.69 382 SER A N 1
ATOM 2790 C CA . SER A 1 382 ? -16.547 11.305 25.5 1 93.69 382 SER A CA 1
ATOM 2791 C C . SER A 1 382 ? -17.188 10.25 26.391 1 93.69 382 SER A C 1
ATOM 2793 O O . SER A 1 382 ? -17.531 10.523 27.547 1 93.69 382 SER A O 1
ATOM 2795 N N . ASP A 1 383 ? -17.469 9.055 25.875 1 95.88 383 ASP A N 1
ATOM 2796 C CA . ASP A 1 383 ? -18.078 8.008 26.703 1 95.88 383 ASP A CA 1
ATOM 2797 C C . ASP A 1 383 ? -17.016 7.023 27.203 1 95.88 383 ASP A C 1
ATOM 2799 O O . ASP A 1 383 ? -17.344 6.039 27.859 1 95.88 383 ASP A O 1
ATOM 2803 N N . GLY A 1 384 ? -15.805 7.293 26.859 1 96.62 384 GLY A N 1
ATOM 2804 C CA . GLY A 1 384 ? -14.703 6.469 27.328 1 96.62 384 GLY A CA 1
ATOM 2805 C C . GLY A 1 384 ? -14.453 5.25 26.469 1 96.62 384 GLY A C 1
ATOM 2806 O O . GLY A 1 384 ? -13.477 4.527 26.672 1 96.62 384 GLY A O 1
ATOM 2807 N N . ILE A 1 385 ? -15.344 5.004 25.484 1 97.06 385 ILE A N 1
ATOM 2808 C CA . ILE A 1 385 ? -15.203 3.887 24.562 1 97.06 385 ILE A CA 1
ATOM 2809 C C . ILE A 1 385 ? -14.672 4.387 23.219 1 97.06 385 ILE A C 1
ATOM 2811 O O . ILE A 1 385 ? -15.227 5.32 22.641 1 97.06 385 ILE A O 1
ATOM 2815 N N . VAL A 1 386 ? -13.531 3.887 22.797 1 97.94 386 VAL A N 1
ATOM 2816 C CA . VAL A 1 386 ? -13 4.188 21.484 1 97.94 386 VAL A CA 1
ATOM 2817 C C . VAL A 1 386 ? -13.453 3.121 20.484 1 97.94 386 VAL A C 1
ATOM 2819 O O . VAL A 1 386 ? -13.18 1.934 20.672 1 97.94 386 VAL A O 1
ATOM 2822 N N . THR A 1 387 ? -14.156 3.523 19.422 1 95.5 387 THR A N 1
ATOM 2823 C CA . THR A 1 387 ? -14.625 2.611 18.391 1 95.5 387 THR A CA 1
ATOM 2824 C C . THR A 1 387 ? -13.648 2.576 17.219 1 95.5 387 THR A C 1
ATOM 2826 O O . THR A 1 387 ? -12.727 3.385 17.156 1 95.5 387 THR A O 1
ATOM 2829 N N . VAL A 1 388 ? -13.867 1.604 16.297 1 93.5 388 VAL A N 1
ATOM 2830 C CA . VAL A 1 388 ? -13.078 1.509 15.062 1 93.5 388 VAL A CA 1
ATOM 2831 C C . VAL A 1 388 ? -13.188 2.812 14.281 1 93.5 388 VAL A C 1
ATOM 2833 O O . VAL A 1 388 ? -12.18 3.342 13.797 1 93.5 388 VAL A O 1
ATOM 2836 N N . GLU A 1 389 ? -14.375 3.367 14.164 1 93.62 389 GLU A N 1
ATOM 2837 C CA . GLU A 1 389 ? -14.586 4.609 13.43 1 93.62 389 GLU A CA 1
ATOM 2838 C C . GLU A 1 389 ? -13.828 5.77 14.078 1 93.62 389 GLU A C 1
ATOM 2840 O O . GLU A 1 389 ? -13.18 6.551 13.383 1 93.62 389 GLU A O 1
ATOM 2845 N N . GLU A 1 390 ? -13.922 5.891 15.391 1 95.38 390 GLU A N 1
ATOM 2846 C CA . GLU A 1 390 ? -13.234 6.969 16.094 1 95.38 390 GLU A CA 1
ATOM 2847 C C . GLU A 1 390 ? -11.727 6.879 15.898 1 95.38 390 GLU A C 1
ATOM 2849 O O . GLU A 1 390 ? -11.07 7.879 15.602 1 95.38 390 GLU A O 1
ATOM 2854 N N . SER A 1 391 ? -11.211 5.672 16.094 1 96.94 391 SER A N 1
ATOM 2855 C CA . SER A 1 391 ? -9.773 5.465 15.906 1 96.94 391 SER A CA 1
ATOM 2856 C C . SER A 1 391 ? -9.352 5.762 14.477 1 96.94 391 SER A C 1
ATOM 2858 O O . SER A 1 391 ? -8.336 6.418 14.25 1 96.94 391 SER A O 1
ATOM 2860 N N . TYR A 1 392 ? -10.109 5.289 13.531 1 94.88 392 TYR A N 1
ATOM 2861 C CA . TYR A 1 392 ? -9.805 5.5 12.117 1 94.88 392 TYR A CA 1
ATOM 2862 C C . TYR A 1 392 ? -9.836 6.98 11.766 1 94.88 392 TYR A C 1
ATOM 2864 O O . TYR A 1 392 ? -8.977 7.465 11.023 1 94.88 392 TYR A O 1
ATOM 2872 N N . ASN A 1 393 ? -10.773 7.699 12.266 1 94.38 393 ASN A N 1
ATOM 2873 C CA . ASN A 1 393 ? -10.914 9.117 11.945 1 94.38 393 ASN A CA 1
ATOM 2874 C C . ASN A 1 393 ? -9.719 9.922 12.438 1 94.38 393 ASN A C 1
ATOM 2876 O O . ASN A 1 393 ? -9.359 10.945 11.844 1 94.38 393 ASN A O 1
ATOM 2880 N N . VAL A 1 394 ? -9.086 9.43 13.469 1 95.88 394 VAL A N 1
ATOM 2881 C CA . VAL A 1 394 ? -7.902 10.109 13.984 1 95.88 394 VAL A CA 1
ATOM 2882 C C . VAL A 1 394 ? -6.723 9.859 13.047 1 95.88 394 VAL A C 1
ATOM 2884 O O . VAL A 1 394 ? -5.973 10.789 12.727 1 95.88 394 VAL A O 1
ATOM 2887 N N . GLN A 1 395 ? -6.523 8.578 12.609 1 94.38 395 GLN A N 1
ATOM 2888 C CA . GLN A 1 395 ? -5.402 8.164 11.773 1 94.38 395 GLN A CA 1
ATOM 2889 C C . GLN A 1 395 ? -5.891 7.543 10.469 1 94.38 395 GLN A C 1
ATOM 2891 O O . GLN A 1 395 ? -5.691 6.352 10.227 1 94.38 395 GLN A O 1
ATOM 2896 N N . PRO A 1 396 ? -6.277 8.336 9.539 1 91.06 396 PRO A N 1
ATOM 2897 C CA . PRO A 1 396 ? -7 7.766 8.398 1 91.06 396 PRO A CA 1
ATOM 2898 C C . PRO A 1 396 ? -6.09 7.465 7.215 1 91.06 396 PRO A C 1
ATOM 2900 O O . PRO A 1 396 ? -6.527 7.543 6.062 1 91.06 396 PRO A O 1
ATOM 2903 N N . PHE A 1 397 ? -4.828 7.078 7.352 1 85.19 397 PHE A N 1
ATOM 2904 C CA . PHE A 1 397 ? -3.895 7.043 6.23 1 85.19 397 PHE A CA 1
ATOM 2905 C C . PHE A 1 397 ? -3.51 5.605 5.895 1 85.19 397 PHE A C 1
ATOM 2907 O O . PHE A 1 397 ? -2.959 5.34 4.824 1 85.19 397 PHE A O 1
ATOM 2914 N N . ASN A 1 398 ? -3.734 4.684 6.773 1 83 398 ASN A N 1
ATOM 2915 C CA . ASN A 1 398 ? -3.508 3.264 6.535 1 83 398 ASN A CA 1
ATOM 2916 C C . ASN A 1 398 ? -2.059 2.984 6.145 1 83 398 ASN A C 1
ATOM 2918 O O . ASN A 1 398 ? -1.794 2.156 5.273 1 83 398 ASN A O 1
ATOM 2922 N N . GLY A 1 399 ? -1.17 3.729 6.68 1 86.06 399 GLY A N 1
ATOM 2923 C CA . GLY A 1 399 ? 0.239 3.479 6.426 1 86.06 399 GLY A CA 1
ATOM 2924 C C . GLY A 1 399 ? 0.777 2.277 7.18 1 86.06 399 GLY A C 1
ATOM 2925 O O . GLY A 1 399 ? 0.267 1.927 8.25 1 86.06 399 GLY A O 1
ATOM 2926 N N . ASP A 1 400 ? 1.837 1.668 6.637 1 88.31 400 ASP A N 1
ATOM 2927 C CA . ASP A 1 400 ? 2.482 0.543 7.309 1 88.31 400 ASP A CA 1
ATOM 2928 C C . ASP A 1 400 ? 3.244 1.005 8.547 1 88.31 400 ASP A C 1
ATOM 2930 O O . ASP A 1 400 ? 3.494 2.201 8.719 1 88.31 400 ASP A O 1
ATOM 2934 N N . MET A 1 401 ? 3.477 0.013 9.383 1 93.94 401 MET A N 1
ATOM 2935 C CA . MET A 1 401 ? 4.273 0.229 10.586 1 93.94 401 MET A CA 1
ATOM 2936 C C . MET A 1 401 ? 5.645 -0.427 10.453 1 93.94 401 MET A C 1
ATOM 2938 O O . MET A 1 401 ? 5.785 -1.463 9.797 1 93.94 401 MET A O 1
ATOM 2942 N N . GLY A 1 402 ? 6.664 0.241 11.008 1 94.88 402 GLY A N 1
ATOM 2943 C CA . GLY A 1 402 ? 7.992 -0.349 10.984 1 94.88 402 GLY A CA 1
ATOM 2944 C C . GLY A 1 402 ? 8.938 0.249 12.008 1 94.88 402 GLY A C 1
ATOM 2945 O O . GLY A 1 402 ? 8.492 0.927 12.945 1 94.88 402 GLY A O 1
ATOM 2946 N N . THR A 1 403 ? 10.188 -0.158 11.898 1 96.31 403 THR A N 1
ATOM 2947 C CA . THR A 1 403 ? 11.266 0.37 12.734 1 96.31 403 THR A CA 1
ATOM 2948 C C . THR A 1 403 ? 12.469 0.758 11.883 1 96.31 403 THR A C 1
ATOM 2950 O O . THR A 1 403 ? 12.602 0.303 10.742 1 96.31 403 THR A O 1
ATOM 2953 N N . ILE A 1 404 ? 13.297 1.661 12.367 1 96.44 404 ILE A N 1
ATOM 2954 C CA . ILE A 1 404 ? 14.555 2.08 11.758 1 96.44 404 ILE A CA 1
ATOM 2955 C C . ILE A 1 404 ? 15.555 2.457 12.852 1 96.44 404 ILE A C 1
ATOM 2957 O O . ILE A 1 404 ? 15.164 2.885 13.938 1 96.44 404 ILE A O 1
ATOM 2961 N N . ASP A 1 405 ? 16.812 2.188 12.625 1 97.5 405 ASP A N 1
ATOM 2962 C CA . ASP A 1 405 ? 17.844 2.535 13.594 1 97.5 405 ASP A CA 1
ATOM 2963 C C . ASP A 1 405 ? 18.453 3.904 13.289 1 97.5 405 ASP A C 1
ATOM 2965 O O . ASP A 1 405 ? 18.797 4.195 12.141 1 97.5 405 ASP A O 1
ATOM 2969 N N . LEU A 1 406 ? 18.562 4.727 14.297 1 98.56 406 LEU A N 1
ATOM 2970 C CA . LEU A 1 406 ? 19.297 5.988 14.266 1 98.56 406 LEU A CA 1
ATOM 2971 C C . LEU A 1 406 ? 20.391 6.008 15.312 1 98.56 406 LEU A C 1
ATOM 2973 O O . LEU A 1 406 ? 20.297 5.309 16.328 1 98.56 406 LEU A O 1
ATOM 2977 N N . THR A 1 407 ? 21.438 6.789 15.023 1 98.5 407 THR A N 1
ATOM 2978 C CA . THR A 1 407 ? 22.406 7.09 16.078 1 98.5 407 THR A CA 1
ATOM 2979 C C . THR A 1 407 ? 21.891 8.203 16.984 1 98.5 407 THR A C 1
ATOM 2981 O O . THR A 1 407 ? 20.984 8.945 16.609 1 98.5 407 THR A O 1
ATOM 2984 N N . PRO A 1 408 ? 22.484 8.289 18.234 1 98.62 408 PRO A N 1
ATOM 2985 C CA . PRO A 1 408 ? 22.109 9.422 19.078 1 98.62 408 PRO A CA 1
ATOM 2986 C C . PRO A 1 408 ? 22.281 10.766 18.375 1 98.62 408 PRO A C 1
ATOM 2988 O O . PRO A 1 408 ? 21.438 11.648 18.5 1 98.62 408 PRO A O 1
ATOM 2991 N N . ALA A 1 409 ? 23.359 10.953 17.625 1 98.62 409 ALA A N 1
ATOM 2992 C CA . ALA A 1 409 ? 23.562 12.188 16.859 1 98.62 409 ALA A CA 1
ATOM 2993 C C . ALA A 1 409 ? 22.422 12.422 15.883 1 98.62 409 ALA A C 1
ATOM 2995 O O . ALA A 1 409 ? 21.953 13.555 15.727 1 98.62 409 ALA A O 1
ATOM 2996 N N . GLN A 1 410 ? 22 11.344 15.242 1 98.62 410 GLN A N 1
ATOM 2997 C CA . GLN A 1 410 ? 20.906 11.453 14.297 1 98.62 410 GLN A CA 1
ATOM 2998 C C . GLN A 1 410 ? 19.578 11.734 15.008 1 98.62 410 GLN A C 1
ATOM 3000 O O . GLN A 1 410 ? 18.719 12.422 14.469 1 98.62 410 GLN A O 1
ATOM 3005 N N . VAL A 1 411 ? 19.391 11.234 16.219 1 98.81 411 VAL A N 1
ATOM 3006 C CA . VAL A 1 411 ? 18.188 11.523 16.984 1 98.81 411 VAL A CA 1
ATOM 3007 C C . VAL A 1 411 ? 18.141 13.008 17.328 1 98.81 411 VAL A C 1
ATOM 3009 O O . VAL A 1 411 ? 17.062 13.625 17.281 1 98.81 411 VAL A O 1
ATOM 3012 N N . TYR A 1 412 ? 19.266 13.648 17.719 1 98.69 412 TYR A N 1
ATOM 3013 C CA . TYR A 1 412 ? 19.297 15.094 17.938 1 98.69 412 TYR A CA 1
ATOM 3014 C C . TYR A 1 412 ? 18.875 15.836 16.672 1 98.69 412 TYR A C 1
ATOM 3016 O O . TYR A 1 412 ? 18.094 16.797 16.734 1 98.69 412 TYR A O 1
ATOM 3024 N N . LYS A 1 413 ? 19.391 15.414 15.539 1 98.44 413 LYS A N 1
ATOM 3025 C CA . LYS A 1 413 ? 19.016 16.016 14.266 1 98.44 413 LYS A CA 1
ATOM 3026 C C . LYS A 1 413 ? 17.516 15.859 14.008 1 98.44 413 LYS A C 1
ATOM 3028 O O . LYS A 1 413 ? 16.875 16.781 13.5 1 98.44 413 LYS A O 1
ATOM 3033 N N . LEU A 1 414 ? 17 14.656 14.297 1 98.62 414 LEU A N 1
ATOM 3034 C CA . LEU A 1 414 ? 15.578 14.383 14.141 1 98.62 414 LEU A CA 1
ATOM 3035 C C . LEU A 1 414 ? 14.734 15.391 14.914 1 98.62 414 LEU A C 1
ATOM 3037 O O . LEU A 1 414 ? 13.797 15.977 14.375 1 98.62 414 LEU A O 1
ATOM 3041 N N . VAL A 1 415 ? 15.07 15.617 16.172 1 98.81 415 VAL A N 1
ATOM 3042 C CA . VAL A 1 415 ? 14.312 16.531 17.016 1 98.81 415 VAL A CA 1
ATOM 3043 C C . VAL A 1 415 ? 14.461 17.953 16.516 1 98.81 415 VAL A C 1
ATOM 3045 O O . VAL A 1 415 ? 13.508 18.734 16.531 1 98.81 415 VAL A O 1
ATOM 3048 N N . GLU A 1 416 ? 15.625 18.344 16.016 1 98.5 416 GLU A N 1
ATOM 3049 C CA . GLU A 1 416 ? 15.875 19.672 15.469 1 98.5 416 GLU A CA 1
ATOM 3050 C C . GLU A 1 416 ? 15.008 19.938 14.242 1 98.5 416 GLU A C 1
ATOM 3052 O O . GLU A 1 416 ? 14.578 21.078 14.008 1 98.5 416 GLU A O 1
ATOM 3057 N N . GLN A 1 417 ? 14.742 18.875 13.5 1 97.62 417 GLN A N 1
ATOM 3058 C CA . GLN A 1 417 ? 14.062 19.031 12.219 1 97.62 417 GLN A CA 1
ATOM 3059 C C . GLN A 1 417 ? 12.578 19.344 12.422 1 97.62 417 GLN A C 1
ATOM 3061 O O . GLN A 1 417 ? 11.852 19.562 11.445 1 97.62 417 GLN A O 1
ATOM 3066 N N . GLN A 1 418 ? 12.117 19.406 13.68 1 98.12 418 GLN A N 1
ATOM 3067 C CA . GLN A 1 418 ? 10.75 19.844 13.953 1 98.12 418 GLN A CA 1
ATOM 3068 C C . GLN A 1 418 ? 10.547 21.297 13.547 1 98.12 418 GLN A C 1
ATOM 3070 O O . GLN A 1 418 ? 9.445 21.688 13.141 1 98.12 418 GLN A O 1
ATOM 3075 N N . TRP A 1 419 ? 11.555 22.094 13.789 1 97.81 419 TRP A N 1
ATOM 3076 C CA . TRP A 1 419 ? 11.523 23.5 13.359 1 97.81 419 TRP A CA 1
ATOM 3077 C C . TRP A 1 419 ? 11.82 23.609 11.867 1 97.81 419 TRP A C 1
ATOM 3079 O O . TRP A 1 419 ? 12.742 22.969 11.359 1 97.81 419 TRP A O 1
ATOM 3089 N N . LYS A 1 420 ? 11.008 24.344 11.164 1 94.12 420 LYS A N 1
ATOM 3090 C CA . LYS A 1 420 ? 11.125 24.453 9.711 1 94.12 420 LYS A CA 1
ATOM 3091 C C . LYS A 1 420 ? 11.766 25.766 9.305 1 94.12 420 LYS A C 1
ATOM 3093 O O . LYS A 1 420 ? 11.781 26.719 10.086 1 94.12 420 LYS A O 1
ATOM 3098 N N . PRO A 1 421 ? 12.336 25.828 8.109 1 89.94 421 PRO A N 1
ATOM 3099 C CA . PRO A 1 421 ? 13 27.047 7.656 1 89.94 421 PRO A CA 1
ATOM 3100 C C . PRO A 1 421 ? 12.039 28.219 7.457 1 89.94 421 PRO A C 1
ATOM 3102 O O . PRO A 1 421 ? 10.828 28 7.352 1 89.94 421 PRO A O 1
ATOM 3105 N N . GLU A 1 422 ? 12.656 29.312 7.453 1 86.44 422 GLU A N 1
ATOM 3106 C CA . GLU A 1 422 ? 11.883 30.516 7.191 1 86.44 422 GLU A CA 1
ATOM 3107 C C . GLU A 1 422 ? 11.133 30.406 5.867 1 86.44 422 GLU A C 1
ATOM 3109 O O . GLU A 1 422 ? 11.68 29.922 4.875 1 86.44 422 GLU A O 1
ATOM 3114 N N . GLY A 1 423 ? 9.898 30.828 5.902 1 79.06 423 GLY A N 1
ATOM 3115 C CA . GLY A 1 423 ? 9.102 30.797 4.684 1 79.06 423 GLY A CA 1
ATOM 3116 C C . GLY A 1 423 ? 8.211 29.578 4.578 1 79.06 423 GLY A C 1
ATOM 3117 O O . GLY A 1 423 ? 7.281 29.547 3.771 1 79.06 423 GLY A O 1
ATOM 3118 N N . ALA A 1 424 ? 8.461 28.609 5.426 1 84.38 424 ALA A N 1
ATOM 3119 C CA . ALA A 1 424 ? 7.586 27.453 5.445 1 84.38 424 ALA A CA 1
ATOM 3120 C C . ALA A 1 424 ? 6.176 27.828 5.887 1 84.38 424 ALA A C 1
ATOM 3122 O O . ALA A 1 424 ? 6 28.703 6.742 1 84.38 424 ALA A O 1
ATOM 3123 N N . SER A 1 425 ? 5.176 27.172 5.289 1 81.88 425 SER A N 1
ATOM 3124 C CA . SER A 1 425 ? 3.789 27.453 5.645 1 81.88 425 SER A CA 1
ATOM 3125 C C . SER A 1 425 ? 3.516 27.109 7.105 1 81.88 425 SER A C 1
ATOM 3127 O O . SER A 1 425 ? 2.605 27.672 7.719 1 81.88 425 SER A O 1
ATOM 3129 N N . ARG A 1 426 ? 4.227 26.219 7.625 1 89.81 426 ARG A N 1
ATOM 3130 C CA . ARG A 1 426 ? 4.219 25.875 9.047 1 89.81 426 ARG A CA 1
ATOM 3131 C C . ARG A 1 426 ? 5.617 25.969 9.641 1 89.81 426 ARG A C 1
ATOM 3133 O O . ARG A 1 426 ? 6.508 25.188 9.273 1 89.81 426 ARG A O 1
ATOM 3140 N N . PRO A 1 427 ? 5.766 26.906 10.586 1 93.25 427 PRO A N 1
ATOM 3141 C CA . PRO A 1 427 ? 7.105 27.109 11.141 1 93.25 427 PRO A CA 1
ATOM 3142 C C . PRO A 1 427 ? 7.598 25.922 11.953 1 93.25 427 PRO A C 1
ATOM 3144 O O . PRO A 1 427 ? 8.797 25.797 12.219 1 93.25 427 PRO A O 1
ATOM 3147 N N . MET A 1 428 ? 6.688 25.062 12.344 1 95.75 428 MET A N 1
ATOM 3148 C CA . MET A 1 428 ? 7.027 23.859 13.094 1 95.75 428 MET A CA 1
ATOM 3149 C C . MET A 1 428 ? 6.059 22.734 12.766 1 95.75 428 MET A C 1
ATOM 3151 O O . MET A 1 428 ? 4.867 22.969 12.555 1 95.75 428 MET A O 1
ATOM 3155 N N . LEU A 1 429 ? 6.582 21.562 12.617 1 96.81 429 LEU A N 1
ATOM 3156 C CA . LEU A 1 429 ? 5.832 20.297 12.617 1 96.81 429 LEU A CA 1
ATOM 3157 C C . LEU A 1 429 ? 6.277 19.406 13.766 1 96.81 429 LEU A C 1
ATOM 3159 O O . LEU A 1 429 ? 7.312 18.734 13.672 1 96.81 429 LEU A O 1
ATOM 3163 N N . LYS A 1 430 ? 5.441 19.406 14.75 1 97.88 430 LYS A N 1
ATOM 3164 C CA . LYS A 1 430 ? 5.801 18.75 16 1 97.88 430 LYS A CA 1
ATOM 3165 C C . LYS A 1 430 ? 5.781 17.234 15.859 1 97.88 430 LYS A C 1
ATOM 3167 O O . LYS A 1 430 ? 4.883 16.688 15.227 1 97.88 430 LYS A O 1
ATOM 3172 N N . LEU A 1 431 ? 6.82 16.594 16.391 1 98.06 431 LEU A N 1
ATOM 3173 C CA . LEU A 1 431 ? 6.824 15.148 16.578 1 98.06 431 LEU A CA 1
ATOM 3174 C C . LEU A 1 431 ? 6.363 14.773 17.969 1 98.06 431 LEU A C 1
ATOM 3176 O O . LEU A 1 431 ? 6.789 15.383 18.953 1 98.06 431 LEU A O 1
ATOM 3180 N N . ALA A 1 432 ? 5.438 13.883 18.047 1 98.44 432 ALA A N 1
ATOM 3181 C CA . ALA A 1 432 ? 5.113 13.25 19.328 1 98.44 432 ALA A CA 1
ATOM 3182 C C . ALA A 1 432 ? 6.016 12.055 19.594 1 98.44 432 ALA A C 1
ATOM 3184 O O . ALA A 1 432 ? 6.434 11.359 18.656 1 98.44 432 ALA A O 1
ATOM 3185 N N . PHE A 1 433 ? 6.309 11.859 20.828 1 98.69 433 PHE A N 1
ATOM 3186 C CA . PHE A 1 433 ? 7.184 10.773 21.25 1 98.69 433 PHE A CA 1
ATOM 3187 C C . PHE A 1 433 ? 6.496 9.891 22.281 1 98.69 433 PHE A C 1
ATOM 3189 O O . PHE A 1 433 ? 5.578 10.336 22.969 1 98.69 433 PHE A O 1
ATOM 3196 N N . SER A 1 434 ? 6.953 8.609 22.328 1 98.81 434 SER A N 1
ATOM 3197 C CA . SER A 1 434 ? 6.508 7.723 23.406 1 98.81 434 SER A CA 1
ATOM 3198 C C . SER A 1 434 ? 6.879 8.289 24.766 1 98.81 434 SER A C 1
ATOM 3200 O O . SER A 1 434 ? 7.773 9.133 24.875 1 98.81 434 SER A O 1
ATOM 3202 N N . ASN A 1 435 ? 6.223 7.781 25.812 1 98.31 435 ASN A N 1
ATOM 3203 C CA . ASN A 1 435 ? 6.277 8.359 27.141 1 98.31 435 ASN A CA 1
ATOM 3204 C C . ASN A 1 435 ? 7.684 8.297 27.734 1 98.31 435 ASN A C 1
ATOM 3206 O O . ASN A 1 435 ? 8.008 9.023 28.672 1 98.31 435 ASN A O 1
ATOM 3210 N N . ASN A 1 436 ? 8.523 7.465 27.25 1 98.44 436 ASN A N 1
ATOM 3211 C CA . ASN A 1 436 ? 9.867 7.293 27.812 1 98.44 436 ASN A CA 1
ATOM 3212 C C . ASN A 1 436 ? 10.852 8.281 27.203 1 98.44 436 ASN A C 1
ATOM 3214 O O . ASN A 1 436 ? 12.047 8.242 27.5 1 98.44 436 ASN A O 1
ATOM 3218 N N . PHE A 1 437 ? 10.367 9.148 26.281 1 98.69 437 PHE A N 1
ATOM 3219 C CA . PHE A 1 437 ? 11.203 10.109 25.578 1 98.69 437 PHE A CA 1
ATOM 3220 C C . PHE A 1 437 ? 10.922 11.523 26.062 1 98.69 437 PHE A C 1
ATOM 3222 O O . PHE A 1 437 ? 9.766 11.945 26.141 1 98.69 437 PHE A O 1
ATOM 3229 N N . PHE A 1 438 ? 12 12.273 26.438 1 98.5 438 PHE A N 1
ATOM 3230 C CA . PHE A 1 438 ? 11.891 13.648 26.906 1 98.5 438 PHE A CA 1
ATOM 3231 C C . PHE A 1 438 ? 13.055 14.492 26.406 1 98.5 438 PHE A C 1
ATOM 3233 O O . PHE A 1 438 ? 14.18 13.992 26.266 1 98.5 438 PHE A O 1
ATOM 3240 N N . TYR A 1 439 ? 12.719 15.852 26.078 1 98.62 439 TYR A N 1
ATOM 3241 C CA . TYR A 1 439 ? 13.844 16.703 25.688 1 98.62 439 TYR A CA 1
ATOM 3242 C C . TYR A 1 439 ? 13.617 18.141 26.125 1 98.62 439 TYR A C 1
ATOM 3244 O O . TYR A 1 439 ? 12.484 18.547 26.391 1 98.62 439 TYR A O 1
ATOM 3252 N N . THR A 1 440 ? 14.734 18.891 26.312 1 98 440 THR A N 1
ATOM 3253 C CA . THR A 1 440 ? 14.734 20.328 26.531 1 98 440 THR A CA 1
ATOM 3254 C C . THR A 1 440 ? 15.312 21.078 25.328 1 98 440 THR A C 1
ATOM 3256 O O . THR A 1 440 ? 16.141 20.516 24.594 1 98 440 THR A O 1
ATOM 3259 N N . TYR A 1 441 ? 14.805 22.25 25.156 1 98.12 441 TYR A N 1
ATOM 3260 C CA . TYR A 1 441 ? 15.266 23.047 24.016 1 98.12 441 TYR A CA 1
ATOM 3261 C C . TYR A 1 441 ? 15.281 24.531 24.359 1 98.12 441 TYR A C 1
ATOM 3263 O O . TYR A 1 441 ? 14.711 24.953 25.359 1 98.12 441 TYR A O 1
ATOM 3271 N N . ASP A 1 442 ? 16.031 25.344 23.641 1 97.62 442 ASP A N 1
ATOM 3272 C CA . ASP A 1 442 ? 16.016 26.797 23.609 1 97.62 442 ASP A CA 1
ATOM 3273 C C . ASP A 1 442 ? 15.5 27.312 22.266 1 97.62 442 ASP A C 1
ATOM 3275 O O . ASP A 1 442 ? 16.141 27.109 21.219 1 97.62 442 ASP A O 1
ATOM 3279 N N . PRO A 1 443 ? 14.32 27.984 22.312 1 95.31 443 PRO A N 1
ATOM 3280 C CA . PRO A 1 443 ? 13.75 28.422 21.047 1 95.31 443 PRO A CA 1
ATOM 3281 C C . PRO A 1 443 ? 14.555 29.547 20.391 1 95.31 443 PRO A C 1
ATOM 3283 O O . PRO A 1 443 ? 14.32 29.891 19.234 1 95.31 443 PRO A O 1
ATOM 3286 N N . SER A 1 444 ? 15.547 30.094 20.969 1 92.25 444 SER A N 1
ATOM 3287 C CA . SER A 1 444 ? 16.203 31.328 20.547 1 92.25 444 SER A CA 1
ATOM 3288 C C . SER A 1 444 ? 17.234 31.062 19.453 1 92.25 444 SER A C 1
ATOM 3290 O O . SER A 1 444 ? 17.328 31.828 18.5 1 92.25 444 SER A O 1
ATOM 3292 N N . PRO A 1 445 ? 17.984 30 19.562 1 87.88 445 PRO A N 1
ATOM 3293 C CA . PRO A 1 445 ? 19.047 29.797 18.578 1 87.88 445 PRO A CA 1
ATOM 3294 C C . PRO A 1 445 ? 18.516 29.531 17.172 1 87.88 445 PRO A C 1
ATOM 3296 O O . PRO A 1 445 ? 17.312 29.328 17 1 87.88 445 PRO A O 1
ATOM 3299 N N . ASN A 1 446 ? 19.484 29.469 16.25 1 90.19 446 ASN A N 1
ATOM 3300 C CA . ASN A 1 446 ? 19.188 29.172 14.859 1 90.19 446 ASN A CA 1
ATOM 3301 C C . ASN A 1 446 ? 18.75 27.719 14.68 1 90.19 446 ASN A C 1
ATOM 3303 O O . ASN A 1 446 ? 18.953 26.891 15.562 1 90.19 446 ASN A O 1
ATOM 3307 N N . LEU A 1 447 ? 18.156 27.516 13.453 1 93.38 447 LEU A N 1
ATOM 3308 C CA . LEU A 1 447 ? 17.75 26.172 13.094 1 93.38 447 LEU A CA 1
ATOM 3309 C C . LEU A 1 447 ? 18.906 25.188 13.203 1 93.38 447 LEU A C 1
ATOM 3311 O O . LEU A 1 447 ? 20.031 25.5 12.781 1 93.38 447 LEU A O 1
ATOM 3315 N N . GLY A 1 448 ? 18.688 24.094 13.883 1 94.75 448 GLY A N 1
ATOM 3316 C CA . GLY A 1 448 ? 19.688 23.047 14.016 1 94.75 448 GLY A CA 1
ATOM 3317 C C . GLY A 1 448 ? 20.438 23.109 15.328 1 94.75 448 GLY A C 1
ATOM 3318 O O . GLY A 1 448 ? 21.234 22.219 15.625 1 94.75 448 GLY A O 1
ATOM 3319 N N . SER A 1 449 ? 20.125 24.125 16.141 1 96.31 449 SER A N 1
ATOM 3320 C CA . SER A 1 449 ? 20.875 24.266 17.391 1 96.31 449 SER A CA 1
ATOM 3321 C C . SER A 1 449 ? 19.953 24.562 18.562 1 96.31 449 SER A C 1
ATOM 3323 O O . SER A 1 449 ? 20.375 25.172 19.547 1 96.31 449 SER A O 1
ATOM 3325 N N . LYS A 1 450 ? 18.766 24.141 18.484 1 97.94 450 LYS A N 1
ATOM 3326 C CA . LYS A 1 450 ? 17.797 24.516 19.516 1 97.94 450 LYS A CA 1
ATOM 3327 C C . LYS A 1 450 ? 17.719 23.469 20.609 1 97.94 450 LYS A C 1
ATOM 3329 O O . LYS A 1 450 ? 17.406 23.766 21.766 1 97.94 450 LYS A O 1
ATOM 3334 N N . VAL A 1 451 ? 17.969 22.219 20.359 1 98.5 451 VAL A N 1
ATOM 3335 C CA . VAL A 1 451 ? 17.812 21.125 21.312 1 98.5 451 VAL A CA 1
ATOM 3336 C C . VAL A 1 451 ? 18.969 21.141 22.312 1 98.5 451 VAL A C 1
ATOM 3338 O O . VAL A 1 451 ? 20.125 21.172 21.922 1 98.5 451 VAL A O 1
ATOM 3341 N N . ILE A 1 452 ? 18.672 21.141 23.578 1 97 452 ILE A N 1
ATOM 3342 C CA . ILE A 1 452 ? 19.672 21.172 24.625 1 97 452 ILE A CA 1
ATOM 3343 C C . ILE A 1 452 ? 20.062 19.734 25 1 97 452 ILE A C 1
ATOM 3345 O O . ILE A 1 452 ? 21.188 19.312 24.734 1 97 452 ILE A O 1
ATOM 3349 N N . ASP A 1 453 ? 19.109 19.016 25.578 1 97.31 453 ASP A N 1
ATOM 3350 C CA . ASP A 1 453 ? 19.359 17.625 25.953 1 97.31 453 ASP A CA 1
ATOM 3351 C C . ASP A 1 453 ? 18.172 16.734 25.594 1 97.31 453 ASP A C 1
ATOM 3353 O O . ASP A 1 453 ? 17.031 17.203 25.578 1 97.31 453 ASP A O 1
ATOM 3357 N N . ILE A 1 454 ? 18.5 15.469 25.281 1 98.56 454 ILE A N 1
ATOM 3358 C CA . ILE A 1 454 ? 17.5 14.438 25.047 1 98.56 454 ILE A CA 1
ATOM 3359 C C . ILE A 1 454 ? 17.688 13.312 26.062 1 98.56 454 ILE A C 1
ATOM 3361 O O . ILE A 1 454 ? 18.812 12.906 26.359 1 98.56 454 ILE A O 1
ATOM 3365 N N . TYR A 1 455 ? 16.562 12.859 26.594 1 98.25 455 TYR A N 1
ATOM 3366 C CA . TYR A 1 455 ? 16.562 11.75 27.531 1 98.25 455 TYR A CA 1
ATOM 3367 C C . TYR A 1 455 ? 15.664 10.617 27.047 1 98.25 455 TYR A C 1
ATOM 3369 O O . TYR A 1 455 ? 14.539 10.859 26.609 1 98.25 455 TYR A O 1
ATOM 3377 N N . ILE A 1 456 ? 16.141 9.375 27.078 1 98.5 456 ILE A N 1
ATOM 3378 C CA . ILE A 1 456 ? 15.367 8.156 26.859 1 98.5 456 ILE A CA 1
ATOM 3379 C C . ILE A 1 456 ? 15.453 7.266 28.109 1 98.5 456 ILE A C 1
ATOM 3381 O O . ILE A 1 456 ? 16.547 6.961 28.578 1 98.5 456 ILE A O 1
ATOM 3385 N N . ASP A 1 457 ? 14.32 6.906 28.609 1 97.75 457 ASP A N 1
ATOM 3386 C CA . ASP A 1 457 ? 14.273 6.168 29.875 1 97.75 457 ASP A CA 1
ATOM 3387 C C . ASP A 1 457 ? 15.047 6.895 30.969 1 97.75 457 ASP A C 1
ATOM 3389 O O . ASP A 1 457 ? 15.82 6.277 31.703 1 97.75 457 ASP A O 1
ATOM 3393 N N . LYS A 1 458 ? 14.945 8.188 30.938 1 95.5 458 LYS A N 1
ATOM 3394 C CA . LYS A 1 458 ? 15.523 9.078 31.938 1 95.5 458 LYS A CA 1
ATOM 3395 C C . LYS A 1 458 ? 17.047 9.086 31.859 1 95.5 458 LYS A C 1
ATOM 3397 O O . LYS A 1 458 ? 17.719 9.562 32.781 1 95.5 458 LYS A O 1
ATOM 3402 N N . LYS A 1 459 ? 17.531 8.578 30.828 1 97.06 459 LYS A N 1
ATOM 3403 C CA . LYS A 1 459 ? 18.969 8.617 30.594 1 97.06 459 LYS A CA 1
ATOM 3404 C C . LYS A 1 459 ? 19.312 9.594 29.469 1 97.06 459 LYS A C 1
ATOM 3406 O O . LYS A 1 459 ? 18.75 9.516 28.375 1 97.06 459 LYS A O 1
ATOM 3411 N N . LYS A 1 460 ? 20.281 10.422 29.766 1 97.06 460 LYS A N 1
ATOM 3412 C CA . LYS A 1 460 ? 20.703 11.414 28.781 1 97.06 460 LYS A CA 1
ATOM 3413 C C . LYS A 1 460 ? 21.391 10.758 27.594 1 97.06 460 LYS A C 1
ATOM 3415 O O . LYS A 1 460 ? 22.234 9.875 27.766 1 97.06 460 LYS A O 1
ATOM 3420 N N . LEU A 1 461 ? 20.938 11.172 26.453 1 98 461 LEU A N 1
ATOM 3421 C CA . LEU A 1 461 ? 21.562 10.703 25.234 1 98 461 LEU A CA 1
ATOM 3422 C C . LEU A 1 461 ? 22.828 11.484 24.938 1 98 461 LEU A C 1
ATOM 3424 O O . LEU A 1 461 ? 22.859 12.711 25.078 1 98 461 LEU A O 1
ATOM 3428 N N . ASP A 1 462 ? 23.906 10.82 24.469 1 97.81 462 ASP A N 1
ATOM 3429 C CA . ASP A 1 462 ? 25.156 11.461 24.094 1 97.81 462 ASP A CA 1
ATOM 3430 C C . ASP A 1 462 ? 25.047 12.078 22.703 1 97.81 462 ASP A C 1
ATOM 3432 O O . ASP A 1 462 ? 25.047 11.359 21.703 1 97.81 462 ASP A O 1
ATOM 3436 N N . ARG A 1 463 ? 25.109 13.367 22.641 1 97.25 463 ARG A N 1
ATOM 3437 C CA . ARG A 1 463 ? 24.938 14.109 21.391 1 97.25 463 ARG A CA 1
ATOM 3438 C C . ARG A 1 463 ? 26.047 13.773 20.391 1 97.25 463 ARG A C 1
ATOM 3440 O O . ARG A 1 463 ? 25.828 13.844 19.188 1 97.25 463 ARG A O 1
ATOM 3447 N N . GLY A 1 464 ? 27.172 13.445 20.859 1 97.25 464 GLY A N 1
ATOM 3448 C CA . GLY A 1 464 ? 28.328 13.211 20.016 1 97.25 464 GLY A CA 1
ATOM 3449 C C . GLY A 1 464 ? 28.453 11.773 19.547 1 97.25 464 GLY A C 1
ATOM 3450 O O . GLY A 1 464 ? 29.312 11.445 18.734 1 97.25 464 GLY A O 1
ATOM 3451 N N . ASP A 1 465 ? 27.547 10.844 19.969 1 98.06 465 ASP A N 1
ATOM 3452 C CA . ASP A 1 465 ? 27.609 9.422 19.625 1 98.06 465 ASP A CA 1
ATOM 3453 C C . ASP A 1 465 ? 27.062 9.164 18.234 1 98.06 465 ASP A C 1
ATOM 3455 O O . ASP A 1 465 ? 25.859 9.258 18 1 98.06 465 ASP A O 1
ATOM 3459 N N . THR A 1 466 ? 27.953 8.75 17.297 1 97.94 466 THR A N 1
ATOM 3460 C CA . THR A 1 466 ? 27.609 8.5 15.914 1 97.94 466 THR A CA 1
ATOM 3461 C C . THR A 1 466 ? 27.641 7.008 15.594 1 97.94 466 THR A C 1
ATOM 3463 O O . THR A 1 466 ? 27.672 6.617 14.43 1 97.94 466 THR A O 1
ATOM 3466 N N . THR A 1 467 ? 27.609 6.172 16.578 1 97 467 THR A N 1
ATOM 3467 C CA . THR A 1 467 ? 27.859 4.758 16.312 1 97 467 THR A CA 1
ATOM 3468 C C . THR A 1 467 ? 26.781 3.889 16.922 1 97 467 THR A C 1
ATOM 3470 O O . THR A 1 467 ? 26.297 2.939 16.297 1 97 467 THR A O 1
ATOM 3473 N N . SER A 1 468 ? 26.391 4.188 18.219 1 97.44 468 SER A N 1
ATOM 3474 C CA . SER A 1 468 ? 25.344 3.393 18.859 1 97.44 468 SER A CA 1
ATOM 3475 C C . SER A 1 468 ? 24.062 3.414 18.047 1 97.44 468 SER A C 1
ATOM 3477 O O . SER A 1 468 ? 23.859 4.297 17.219 1 97.44 468 SER A O 1
ATOM 3479 N N . LYS A 1 469 ? 23.266 2.379 18.203 1 96.75 469 LYS A N 1
ATOM 3480 C CA . LYS A 1 469 ? 22 2.277 17.469 1 96.75 469 LYS A CA 1
ATOM 3481 C C . LYS A 1 469 ? 20.812 2.383 18.406 1 96.75 469 LYS A C 1
ATOM 3483 O O . LYS A 1 469 ? 20.766 1.712 19.438 1 96.75 469 LYS A O 1
ATOM 3488 N N . LEU A 1 470 ? 19.953 3.287 18.078 1 98.31 470 LEU A N 1
ATOM 3489 C CA . LEU A 1 470 ? 18.641 3.422 18.703 1 98.31 470 LEU A CA 1
ATOM 3490 C C . LEU A 1 470 ? 17.531 3.096 17.719 1 98.31 470 LEU A C 1
ATOM 3492 O O . LEU A 1 470 ? 17.375 3.773 16.703 1 98.31 470 LEU A O 1
ATOM 3496 N N . ARG A 1 471 ? 16.781 2.043 18.062 1 97.5 471 ARG A N 1
ATOM 3497 C CA . ARG A 1 471 ? 15.695 1.632 17.188 1 97.5 471 ARG A CA 1
ATOM 3498 C C . ARG A 1 471 ? 14.453 2.482 17.422 1 97.5 471 ARG A C 1
ATOM 3500 O O . ARG A 1 471 ? 13.953 2.564 18.547 1 97.5 471 ARG A O 1
ATOM 3507 N N . VAL A 1 472 ? 13.961 3.092 16.328 1 98.69 472 VAL A N 1
ATOM 3508 C CA . VAL A 1 472 ? 12.789 3.963 16.344 1 98.69 472 VAL A CA 1
ATOM 3509 C C . VAL A 1 472 ? 11.609 3.252 15.695 1 98.69 472 VAL A C 1
ATOM 3511 O O . VAL A 1 472 ? 11.719 2.729 14.586 1 98.69 472 VAL A O 1
ATOM 3514 N N . ALA A 1 473 ? 10.453 3.219 16.391 1 98.5 473 ALA A N 1
ATOM 3515 C CA . ALA A 1 473 ? 9.219 2.68 15.812 1 98.5 473 ALA A CA 1
ATOM 3516 C C . ALA A 1 473 ? 8.289 3.801 15.359 1 98.5 473 ALA A C 1
ATOM 3518 O O . ALA A 1 473 ? 8.227 4.859 15.992 1 98.5 473 ALA A O 1
ATOM 3519 N N . GLY A 1 474 ? 7.602 3.605 14.258 1 97.75 474 GLY A N 1
ATOM 3520 C CA . GLY A 1 474 ? 6.633 4.566 13.758 1 97.75 474 GLY A CA 1
ATOM 3521 C C . GLY A 1 474 ? 6.062 4.191 12.406 1 97.75 474 GLY A C 1
ATOM 3522 O O . GLY A 1 474 ? 6.336 3.107 11.891 1 97.75 474 GLY A O 1
ATOM 3523 N N . GLY A 1 475 ? 5.172 5.008 11.906 1 94.56 475 GLY A N 1
ATOM 3524 C CA . GLY A 1 475 ? 4.672 4.824 10.555 1 94.56 475 GLY A CA 1
ATOM 3525 C C . GLY A 1 475 ? 5.746 4.98 9.492 1 94.56 475 GLY A C 1
ATOM 3526 O O . GLY A 1 475 ? 6.668 5.785 9.648 1 94.56 475 GLY A O 1
ATOM 3527 N N . THR A 1 476 ? 5.57 4.273 8.406 1 90.81 476 THR A N 1
ATOM 3528 C CA . THR A 1 476 ? 6.613 4.238 7.383 1 90.81 476 THR A CA 1
ATOM 3529 C C . THR A 1 476 ? 6.715 5.582 6.668 1 90.81 476 THR A C 1
ATOM 3531 O O . THR A 1 476 ? 7.766 5.922 6.117 1 90.81 476 THR A O 1
ATOM 3534 N N . PHE A 1 477 ? 5.707 6.398 6.648 1 90.12 477 PHE A N 1
ATOM 3535 C CA . PHE A 1 477 ? 5.781 7.746 6.094 1 90.12 477 PHE A CA 1
ATOM 3536 C C . PHE A 1 477 ? 6.91 8.539 6.738 1 90.12 477 PHE A C 1
ATOM 3538 O O . PHE A 1 477 ? 7.77 9.086 6.043 1 90.12 477 PHE A O 1
ATOM 3545 N N . LEU A 1 478 ? 6.957 8.555 8.062 1 93.88 478 LEU A N 1
ATOM 3546 C CA . LEU A 1 478 ? 8.016 9.25 8.789 1 93.88 478 LEU A CA 1
ATOM 3547 C C . LEU A 1 478 ? 9.344 8.531 8.633 1 93.88 478 LEU A C 1
ATOM 3549 O O . LEU A 1 478 ? 10.383 9.164 8.445 1 93.88 478 LEU A O 1
ATOM 3553 N N . LEU A 1 479 ? 9.281 7.211 8.742 1 94 479 LEU A N 1
ATOM 3554 C CA . LEU A 1 479 ? 10.516 6.438 8.695 1 94 479 LEU A CA 1
ATOM 3555 C C . LEU A 1 479 ? 11.203 6.578 7.34 1 94 479 LEU A C 1
ATOM 3557 O O . LEU A 1 479 ? 12.391 6.293 7.211 1 94 479 LEU A O 1
ATOM 3561 N N . ASN A 1 480 ? 10.422 7.059 6.426 1 87.31 480 ASN A N 1
ATOM 3562 C CA . ASN A 1 480 ? 10.977 7.297 5.098 1 87.31 480 ASN A CA 1
ATOM 3563 C C . ASN A 1 480 ? 11.273 8.773 4.867 1 87.31 480 ASN A C 1
ATOM 3565 O O . ASN A 1 480 ? 11.492 9.203 3.734 1 87.31 480 ASN A O 1
ATOM 3569 N N . GLY A 1 481 ? 11.141 9.586 5.883 1 90.81 481 GLY A N 1
ATOM 3570 C CA . GLY A 1 481 ? 11.562 10.969 5.809 1 90.81 481 GLY A CA 1
ATOM 3571 C C . GLY A 1 481 ? 10.414 11.93 5.574 1 90.81 481 GLY A C 1
ATOM 3572 O O . GLY A 1 481 ? 10.633 13.117 5.305 1 90.81 481 GLY A O 1
ATOM 3573 N N . GLY A 1 482 ? 9.258 11.477 5.648 1 88.88 482 GLY A N 1
ATOM 3574 C CA . GLY A 1 482 ? 8.094 12.32 5.434 1 88.88 482 GLY A CA 1
ATOM 3575 C C . GLY A 1 482 ? 8.062 13.531 6.352 1 88.88 482 GLY A C 1
ATOM 3576 O O . GLY A 1 482 ? 8.664 13.516 7.43 1 88.88 482 GLY A O 1
ATOM 3577 N N . ASP A 1 483 ? 7.336 14.602 5.977 1 92.06 483 ASP A N 1
ATOM 3578 C CA . ASP A 1 483 ? 7.156 15.852 6.695 1 92.06 483 ASP A CA 1
ATOM 3579 C C . ASP A 1 483 ? 8.484 16.594 6.859 1 92.06 483 ASP A C 1
ATOM 3581 O O . ASP A 1 483 ? 8.641 17.406 7.777 1 92.06 483 ASP A O 1
ATOM 3585 N N . GLY A 1 484 ? 9.461 16.25 6.027 1 90.31 484 GLY A N 1
ATOM 3586 C CA . GLY A 1 484 ? 10.734 16.938 6.035 1 90.31 484 GLY A CA 1
ATOM 3587 C C . GLY A 1 484 ? 11.703 16.406 7.074 1 90.31 484 GLY A C 1
ATOM 3588 O O . GLY A 1 484 ? 12.703 17.047 7.395 1 90.31 484 GLY A O 1
ATOM 3589 N N . TYR A 1 485 ? 11.422 15.242 7.629 1 95.38 485 TYR A N 1
ATOM 3590 C CA . TYR A 1 485 ? 12.359 14.602 8.547 1 95.38 485 TYR A CA 1
ATOM 3591 C C . TYR A 1 485 ? 13.383 13.766 7.781 1 95.38 485 TYR A C 1
ATOM 3593 O O . TYR A 1 485 ? 13.438 12.547 7.945 1 95.38 485 TYR A O 1
ATOM 3601 N N . THR A 1 486 ? 14.273 14.398 7.121 1 93.38 486 THR A N 1
ATOM 3602 C CA . THR A 1 486 ? 15.172 13.82 6.129 1 93.38 486 THR A CA 1
ATOM 3603 C C . THR A 1 486 ? 16.219 12.938 6.801 1 93.38 486 THR A C 1
ATOM 3605 O O . THR A 1 486 ? 16.766 12.031 6.172 1 93.38 486 THR A O 1
ATOM 3608 N N . VAL A 1 487 ? 16.484 13.195 8.102 1 97.12 487 VAL A N 1
ATOM 3609 C CA . VAL A 1 487 ? 17.5 12.406 8.805 1 97.12 487 VAL A CA 1
ATOM 3610 C C . VAL A 1 487 ? 17.078 10.938 8.852 1 97.12 487 VAL A C 1
ATOM 3612 O O . VAL A 1 487 ? 17.922 10.047 8.938 1 97.12 487 VAL A O 1
ATOM 3615 N N . MET A 1 488 ? 15.773 10.703 8.781 1 95.12 488 MET A N 1
ATOM 3616 C CA . MET A 1 488 ? 15.273 9.328 8.797 1 95.12 488 MET A CA 1
ATOM 3617 C C . MET A 1 488 ? 15.828 8.539 7.613 1 95.12 488 MET A C 1
ATOM 3619 O O . MET A 1 488 ? 16.047 7.332 7.719 1 95.12 488 MET A O 1
ATOM 3623 N N . LYS A 1 489 ? 16.062 9.18 6.484 1 89.12 489 LYS A N 1
ATOM 3624 C CA . LYS A 1 489 ? 16.609 8.539 5.293 1 89.12 489 LYS A CA 1
ATOM 3625 C C . LYS A 1 489 ? 18.062 8.094 5.527 1 89.12 489 LYS A C 1
ATOM 3627 O O . LYS A 1 489 ? 18.594 7.281 4.773 1 89.12 489 LYS A O 1
ATOM 3632 N N . GLU A 1 490 ? 18.656 8.656 6.555 1 94.38 490 GLU A N 1
ATOM 3633 C CA . GLU A 1 490 ? 20.031 8.297 6.898 1 94.38 490 GLU A CA 1
ATOM 3634 C C . GLU A 1 490 ? 20.078 7.078 7.812 1 94.38 490 GLU A C 1
ATOM 3636 O O . GLU A 1 490 ? 21.141 6.516 8.062 1 94.38 490 GLU A O 1
ATOM 3641 N N . GLY A 1 491 ? 18.938 6.672 8.281 1 95.69 491 GLY A N 1
ATOM 3642 C CA . GLY A 1 491 ? 18.891 5.539 9.195 1 95.69 491 GLY A CA 1
ATOM 3643 C C . GLY A 1 491 ? 19.266 4.223 8.531 1 95.69 491 GLY A C 1
ATOM 3644 O O . GLY A 1 491 ? 19.453 4.168 7.316 1 95.69 491 GLY A O 1
ATOM 3645 N N . THR A 1 492 ? 19.438 3.186 9.406 1 92.75 492 THR A N 1
ATOM 3646 C CA . THR A 1 492 ? 19.812 1.859 8.93 1 92.75 492 THR A CA 1
ATOM 3647 C C . THR A 1 492 ? 18.875 0.793 9.5 1 92.75 492 THR A C 1
ATOM 3649 O O . THR A 1 492 ? 18.094 1.07 10.406 1 92.75 492 THR A O 1
ATOM 3652 N N . ASN A 1 493 ? 18.859 -0.382 8.898 1 92.06 493 ASN A N 1
ATOM 3653 C CA . ASN A 1 493 ? 18.156 -1.563 9.375 1 92.06 493 ASN A CA 1
ATOM 3654 C C . ASN A 1 493 ? 16.641 -1.336 9.414 1 92.06 493 ASN A C 1
ATOM 3656 O O . ASN A 1 493 ? 15.992 -1.651 10.414 1 92.06 493 ASN A O 1
ATOM 3660 N N . PHE A 1 494 ? 16.172 -0.675 8.414 1 92.31 494 PHE A N 1
ATOM 3661 C CA . PHE A 1 494 ? 14.727 -0.562 8.297 1 92.31 494 PHE A CA 1
ATOM 3662 C C . PHE A 1 494 ? 14.07 -1.939 8.289 1 92.31 494 PHE A C 1
ATOM 3664 O O . PHE A 1 494 ? 14.586 -2.871 7.664 1 92.31 494 PHE A O 1
ATOM 3671 N N . ALA A 1 495 ? 12.945 -2.121 9.055 1 91.81 495 ALA A N 1
ATOM 3672 C CA . ALA A 1 495 ? 12.148 -3.344 9.055 1 91.81 495 ALA A CA 1
ATOM 3673 C C . ALA A 1 495 ? 10.664 -3.027 9.172 1 91.81 495 ALA A C 1
ATOM 3675 O O . ALA A 1 495 ? 10.242 -2.314 10.094 1 91.81 495 ALA A O 1
ATOM 3676 N N . GLN A 1 496 ? 9.93 -3.473 8.219 1 91.12 496 GLN A N 1
ATOM 3677 C CA . GLN A 1 496 ? 8.477 -3.383 8.32 1 91.12 496 GLN A CA 1
ATOM 3678 C C . GLN A 1 496 ? 7.922 -4.438 9.273 1 91.12 496 GLN A C 1
ATOM 3680 O O . GLN A 1 496 ? 8.383 -5.582 9.281 1 91.12 496 GLN A O 1
ATOM 3685 N N . LEU A 1 497 ? 6.957 -4.078 10.117 1 91.25 497 LEU A N 1
ATOM 3686 C CA . LEU A 1 497 ? 6.254 -5.07 10.922 1 91.25 497 LEU A CA 1
ATOM 3687 C C . LEU A 1 497 ? 5.227 -5.824 10.086 1 91.25 497 LEU A C 1
ATOM 3689 O O . LEU A 1 497 ? 4.355 -5.211 9.469 1 91.25 497 LEU A O 1
ATOM 3693 N N . PRO A 1 498 ? 5.371 -7.094 10.062 1 87.88 498 PRO A N 1
ATOM 3694 C CA . PRO A 1 498 ? 4.488 -7.859 9.18 1 87.88 498 PRO A CA 1
ATOM 3695 C C . PRO A 1 498 ? 3.053 -7.93 9.695 1 87.88 498 PRO A C 1
ATOM 3697 O O . PRO A 1 498 ? 2.832 -8.031 10.906 1 87.88 498 PRO A O 1
ATOM 3700 N N . GLY A 1 499 ? 2.098 -7.867 8.805 1 88.88 499 GLY A N 1
ATOM 3701 C CA . GLY A 1 499 ? 0.713 -8.211 9.086 1 88.88 499 GLY A CA 1
ATOM 3702 C C . GLY A 1 499 ? -0.058 -7.094 9.758 1 88.88 499 GLY A C 1
ATOM 3703 O O . GLY A 1 499 ? -1.213 -7.273 10.148 1 88.88 499 GLY A O 1
ATOM 3704 N N . ILE A 1 500 ? 0.618 -5.871 9.922 1 90.5 500 ILE A N 1
ATOM 3705 C CA . ILE A 1 500 ? -0.044 -4.812 10.68 1 90.5 500 ILE A CA 1
ATOM 3706 C C . ILE A 1 500 ? 0.271 -3.457 10.055 1 90.5 500 ILE A C 1
ATOM 3708 O O . ILE A 1 500 ? 1.334 -3.273 9.461 1 90.5 500 ILE A O 1
ATOM 3712 N N . ASN A 1 501 ? -0.673 -2.562 10.039 1 92.19 501 ASN A N 1
ATOM 3713 C CA . ASN A 1 501 ? -0.393 -1.165 9.727 1 92.19 501 ASN A CA 1
ATOM 3714 C C . ASN A 1 501 ? -0.391 -0.302 10.984 1 92.19 501 ASN A C 1
ATOM 3716 O O . ASN A 1 501 ? -0.519 -0.816 12.094 1 92.19 501 ASN A O 1
ATOM 3720 N N . ASP A 1 502 ? -0.131 0.972 10.859 1 94.19 502 ASP A N 1
ATOM 3721 C CA . ASP A 1 502 ? 0.031 1.853 12.016 1 94.19 502 ASP A CA 1
ATOM 3722 C C . ASP A 1 502 ? -1.265 1.951 12.82 1 94.19 502 ASP A C 1
ATOM 3724 O O . ASP A 1 502 ? -1.247 1.863 14.047 1 94.19 502 ASP A O 1
ATOM 3728 N N . LEU A 1 503 ? -2.451 2.062 12.125 1 94.88 503 LEU A N 1
ATOM 3729 C CA . LEU A 1 503 ? -3.738 2.082 12.812 1 94.88 503 LEU A CA 1
ATOM 3730 C C . LEU A 1 503 ? -3.939 0.811 13.625 1 94.88 503 LEU A C 1
ATOM 3732 O O . LEU A 1 503 ? -4.359 0.872 14.789 1 94.88 503 LEU A O 1
ATOM 3736 N N . GLY A 1 504 ? -3.668 -0.302 13.016 1 94.88 504 GLY A N 1
ATOM 3737 C CA . GLY A 1 504 ? -3.814 -1.579 13.703 1 94.88 504 GLY A CA 1
ATOM 3738 C C . GLY A 1 504 ? -2.928 -1.707 14.922 1 94.88 504 GLY A C 1
ATOM 3739 O O . GLY A 1 504 ? -3.354 -2.242 15.953 1 94.88 504 GLY A O 1
ATOM 3740 N N . ALA A 1 505 ? -1.686 -1.24 14.836 1 96.69 505 ALA A N 1
ATOM 3741 C CA . ALA A 1 505 ? -0.769 -1.279 15.977 1 96.69 505 ALA A CA 1
ATOM 3742 C C . ALA A 1 505 ? -1.338 -0.513 17.156 1 96.69 505 ALA A C 1
ATOM 3744 O O . ALA A 1 505 ? -1.304 -1 18.297 1 96.69 505 ALA A O 1
ATOM 3745 N N . PHE A 1 506 ? -1.866 0.646 16.906 1 98.12 506 PHE A N 1
ATOM 3746 C CA . PHE A 1 506 ? -2.457 1.45 17.969 1 98.12 506 PHE A CA 1
ATOM 3747 C C . PHE A 1 506 ? -3.693 0.767 18.547 1 98.12 506 PHE A C 1
ATOM 3749 O O . PHE A 1 506 ? -3.875 0.717 19.766 1 98.12 506 PHE A O 1
ATOM 3756 N N . ASN A 1 507 ? -4.562 0.247 17.672 1 96.75 507 ASN A N 1
ATOM 3757 C CA . ASN A 1 507 ? -5.785 -0.416 18.109 1 96.75 507 ASN A CA 1
ATOM 3758 C C . ASN A 1 507 ? -5.473 -1.632 18.984 1 96.75 507 ASN A C 1
ATOM 3760 O O . ASN A 1 507 ? -6.141 -1.862 20 1 96.75 507 ASN A O 1
ATOM 3764 N N . HIS A 1 508 ? -4.488 -2.412 18.609 1 95.31 508 HIS A N 1
ATOM 3765 C CA . HIS A 1 508 ? -4.09 -3.566 19.406 1 95.31 508 HIS A CA 1
ATOM 3766 C C . HIS A 1 508 ? -3.586 -3.141 20.781 1 95.31 508 HIS A C 1
ATOM 3768 O O . HIS A 1 508 ? -3.877 -3.795 21.781 1 95.31 508 HIS A O 1
ATOM 3774 N N . PHE A 1 509 ? -2.836 -2.043 20.812 1 97.69 509 PHE A N 1
ATOM 3775 C CA . PHE A 1 509 ? -2.371 -1.504 22.078 1 97.69 509 PHE A CA 1
ATOM 3776 C C . PHE A 1 509 ? -3.547 -1.153 22.984 1 97.69 509 PHE A C 1
ATOM 3778 O O . PHE A 1 509 ? -3.578 -1.546 24.156 1 97.69 509 PHE A O 1
ATOM 3785 N N . LEU A 1 510 ? -4.473 -0.437 22.422 1 97.75 510 LEU A N 1
ATOM 3786 C CA . LEU A 1 510 ? -5.602 -0.002 23.234 1 97.75 510 LEU A CA 1
ATOM 3787 C C . LEU A 1 510 ? -6.41 -1.198 23.719 1 97.75 510 LEU A C 1
ATOM 3789 O O . LEU A 1 510 ? -6.887 -1.208 24.859 1 97.75 510 LEU A O 1
ATOM 3793 N N . ALA A 1 511 ? -6.598 -2.205 22.875 1 95.81 511 ALA A N 1
ATOM 3794 C CA . ALA A 1 511 ? -7.332 -3.412 23.234 1 95.81 511 ALA A CA 1
ATOM 3795 C C . ALA A 1 511 ? -6.625 -4.156 24.375 1 95.81 511 ALA A C 1
ATOM 3797 O O . ALA A 1 511 ? -7.273 -4.734 25.234 1 95.81 511 ALA A O 1
ATOM 3798 N N . ALA A 1 512 ? -5.348 -4.117 24.391 1 96.25 512 ALA A N 1
ATOM 3799 C CA . ALA A 1 512 ? -4.539 -4.848 25.359 1 96.25 512 ALA A CA 1
ATOM 3800 C C . ALA A 1 512 ? -4.457 -4.094 26.688 1 96.25 512 ALA A C 1
ATOM 3802 O O . ALA A 1 512 ? -4.031 -4.652 27.703 1 96.25 512 ALA A O 1
ATOM 3803 N N . HIS A 1 513 ? -4.941 -2.83 26.703 1 97.44 513 HIS A N 1
ATOM 3804 C CA . HIS A 1 513 ? -4.828 -1.998 27.891 1 97.44 513 HIS A CA 1
ATOM 3805 C C . HIS A 1 513 ? -6.152 -1.32 28.219 1 97.44 513 HIS A C 1
ATOM 3807 O O . HIS A 1 513 ? -6.254 -0.092 28.188 1 97.44 513 HIS A O 1
ATOM 3813 N N . PRO A 1 514 ? -7.148 -2.084 28.625 1 97 514 PRO A N 1
ATOM 3814 C CA . PRO A 1 514 ? -8.453 -1.487 28.906 1 97 514 PRO A CA 1
ATOM 3815 C C . PRO A 1 514 ? -8.383 -0.397 29.984 1 97 514 PRO A C 1
ATOM 3817 O O . PRO A 1 514 ? -7.672 -0.55 30.969 1 97 514 PRO A O 1
ATOM 3820 N N . GLY A 1 515 ? -9.086 0.637 29.797 1 97.81 515 GLY A N 1
ATOM 3821 C CA . GLY A 1 515 ? -9.109 1.749 30.734 1 97.81 515 GLY A CA 1
ATOM 3822 C C . GLY A 1 515 ? -7.801 2.516 30.781 1 97.81 515 GLY A C 1
ATOM 3823 O O . GLY A 1 515 ? -7.414 3.029 31.828 1 97.81 515 GLY A O 1
ATOM 3824 N N . TYR A 1 516 ? -7.133 2.605 29.656 1 98.12 516 TYR A N 1
ATOM 3825 C CA . TYR A 1 516 ? -5.805 3.215 29.609 1 98.12 516 TYR A CA 1
ATOM 3826 C C . TYR A 1 516 ? -5.859 4.664 30.078 1 98.12 516 TYR A C 1
ATOM 3828 O O . TYR A 1 516 ? -6.68 5.449 29.594 1 98.12 516 TYR A O 1
ATOM 3836 N N . ALA A 1 517 ? -4.965 4.98 31.016 1 98 517 ALA A N 1
ATOM 3837 C CA . ALA A 1 517 ? -4.828 6.355 31.5 1 98 517 ALA A CA 1
ATOM 3838 C C . ALA A 1 517 ? -3.871 7.152 30.625 1 98 517 ALA A C 1
ATOM 3840 O O . ALA A 1 517 ? -2.66 6.918 30.641 1 98 517 ALA A O 1
ATOM 3841 N N . VAL A 1 518 ? -4.375 8.102 29.875 1 98.06 518 VAL A N 1
ATOM 3842 C CA . VAL A 1 518 ? -3.586 8.922 28.969 1 98.06 518 VAL A CA 1
ATOM 3843 C C . VAL A 1 518 ? -2.66 9.836 29.766 1 98.06 518 VAL A C 1
ATOM 3845 O O . VAL A 1 518 ? -3.107 10.555 30.656 1 98.06 518 VAL A O 1
ATOM 3848 N N . SER A 1 519 ? -1.401 9.781 29.438 1 97.56 519 SER A N 1
ATOM 3849 C CA . SER A 1 519 ? -0.428 10.617 30.141 1 97.56 519 SER A CA 1
ATOM 3850 C C . SER A 1 519 ? -0.72 12.102 29.922 1 97.56 519 SER A C 1
ATOM 3852 O O . SER A 1 519 ? -1.081 12.508 28.812 1 97.56 519 SER A O 1
ATOM 3854 N N . GLN A 1 520 ? -0.478 12.867 30.984 1 96.31 520 GLN A N 1
ATOM 3855 C CA . GLN A 1 520 ? -0.641 14.312 30.922 1 96.31 520 GLN A CA 1
ATOM 3856 C C . GLN A 1 520 ? 0.697 15.031 31.094 1 96.31 520 GLN A C 1
ATOM 3858 O O . GLN A 1 520 ? 0.736 16.234 31.359 1 96.31 520 GLN A O 1
ATOM 3863 N N . SER A 1 521 ? 1.728 14.289 30.984 1 96.75 521 SER A N 1
ATOM 3864 C CA . SER A 1 521 ? 3.059 14.867 31.125 1 96.75 521 SER A CA 1
ATOM 3865 C C . SER A 1 521 ? 3.551 15.453 29.812 1 96.75 521 SER A C 1
ATOM 3867 O O . SER A 1 521 ? 3.33 14.867 28.75 1 96.75 521 SER A O 1
ATOM 3869 N N . GLN A 1 522 ? 4.227 16.562 29.922 1 97.38 522 GLN A N 1
ATOM 3870 C CA . GLN A 1 522 ? 4.875 17.141 28.75 1 97.38 522 GLN A CA 1
ATOM 3871 C C . GLN A 1 522 ? 6.086 16.312 28.328 1 97.38 522 GLN A C 1
ATOM 3873 O O . GLN A 1 522 ? 6.816 15.797 29.172 1 97.38 522 GLN A O 1
ATOM 3878 N N . GLY A 1 523 ? 6.242 16.219 27.016 1 97.75 523 GLY A N 1
ATOM 3879 C CA . GLY A 1 523 ? 7.387 15.508 26.469 1 97.75 523 GLY A CA 1
ATOM 3880 C C . GLY A 1 523 ? 8.578 16.406 26.203 1 97.75 523 GLY A C 1
ATOM 3881 O O . GLY A 1 523 ? 9.672 15.93 25.906 1 97.75 523 GLY A O 1
ATOM 3882 N N . SER A 1 524 ? 8.406 17.734 26.344 1 98.25 524 SER A N 1
ATOM 3883 C CA . SER A 1 524 ? 9.492 18.688 26.141 1 98.25 524 SER A CA 1
ATOM 3884 C C . SER A 1 524 ? 9.258 19.969 26.938 1 98.25 524 SER A C 1
ATOM 3886 O O . SER A 1 524 ? 8.117 20.297 27.266 1 98.25 524 SER A O 1
ATOM 3888 N N . VAL A 1 525 ? 10.336 20.641 27.266 1 98.5 525 VAL A N 1
ATOM 3889 C CA . VAL A 1 525 ? 10.305 21.922 27.953 1 98.5 525 VAL A CA 1
ATOM 3890 C C . VAL A 1 525 ? 11.328 22.859 27.328 1 98.5 525 VAL A C 1
ATOM 3892 O O . VAL A 1 525 ? 12.477 22.469 27.094 1 98.5 525 VAL A O 1
ATOM 3895 N N . GLY A 1 526 ? 10.859 24.109 27.031 1 98.31 526 GLY A N 1
ATOM 3896 C CA . GLY A 1 526 ? 11.773 25.141 26.578 1 98.31 526 GLY A CA 1
ATOM 3897 C C . GLY A 1 526 ? 12.422 25.906 27.719 1 98.31 526 GLY A C 1
ATOM 3898 O O . GLY A 1 526 ? 11.758 26.25 28.703 1 98.31 526 GLY A O 1
ATOM 3899 N N . ILE A 1 527 ? 13.703 26.109 27.625 1 97.5 527 ILE A N 1
ATOM 3900 C CA . ILE A 1 527 ? 14.453 26.859 28.641 1 97.5 527 ILE A CA 1
ATOM 3901 C C . ILE A 1 527 ? 15.406 27.828 27.953 1 97.5 527 ILE A C 1
ATOM 3903 O O . ILE A 1 527 ? 16.266 27.438 27.172 1 97.5 527 ILE A O 1
ATOM 3907 N N . THR A 1 528 ? 15.211 29.047 28.172 1 96.94 528 THR A N 1
ATOM 3908 C CA . THR A 1 528 ? 16.078 30.109 27.688 1 96.94 528 THR A CA 1
ATOM 3909 C C . THR A 1 528 ? 16.797 30.797 28.844 1 96.94 528 THR A C 1
ATOM 3911 O O . THR A 1 528 ? 16.172 31.125 29.859 1 96.94 528 THR A O 1
ATOM 3914 N N . GLY A 1 529 ? 18.141 31.078 28.688 1 94.38 529 GLY A N 1
ATOM 3915 C CA . GLY A 1 529 ? 18.922 31.734 29.719 1 94.38 529 GLY A CA 1
ATOM 3916 C C . GLY A 1 529 ? 20.312 31.125 29.875 1 94.38 529 GLY A C 1
ATOM 3917 O O . GLY A 1 529 ? 20.656 30.156 29.188 1 94.38 529 GLY A O 1
ATOM 3918 N N . PRO A 1 530 ? 21.047 31.75 30.766 1 92.38 530 PRO A N 1
ATOM 3919 C CA . PRO A 1 530 ? 22.406 31.25 30.953 1 92.38 530 PRO A CA 1
ATOM 3920 C C . PRO A 1 530 ? 22.453 29.859 31.609 1 92.38 530 PRO A C 1
ATOM 3922 O O . PRO A 1 530 ? 21.609 29.547 32.438 1 92.38 530 PRO A O 1
ATOM 3925 N N . ARG A 1 531 ? 23.438 29.078 31.25 1 90.12 531 ARG A N 1
ATOM 3926 C CA . ARG A 1 531 ? 23.578 27.719 31.781 1 90.12 531 ARG A CA 1
ATOM 3927 C C . ARG A 1 531 ? 24.781 27.609 32.719 1 90.12 531 ARG A C 1
ATOM 3929 O O . ARG A 1 531 ? 24.938 26.609 33.406 1 90.12 531 ARG A O 1
ATOM 3936 N N . ASN A 1 532 ? 25.594 28.531 32.656 1 92.31 532 ASN A N 1
ATOM 3937 C CA . ASN A 1 532 ? 26.703 28.703 33.594 1 92.31 532 ASN A CA 1
ATOM 3938 C C . ASN A 1 532 ? 26.469 29.859 34.562 1 92.31 532 ASN A C 1
ATOM 3940 O O . ASN A 1 532 ? 26.469 31.016 34.125 1 92.31 532 ASN A O 1
ATOM 3944 N N . LEU A 1 533 ? 26.312 29.469 35.75 1 93.69 533 LEU A N 1
ATOM 3945 C CA . LEU A 1 533 ? 25.906 30.469 36.75 1 93.69 533 LEU A CA 1
ATOM 3946 C C . LEU A 1 533 ? 26.969 30.609 37.844 1 93.69 533 LEU A C 1
ATOM 3948 O O . LEU A 1 533 ? 27.828 29.75 37.969 1 93.69 533 LEU A O 1
ATOM 3952 N N . LYS A 1 534 ? 26.812 31.734 38.469 1 94.12 534 LYS A N 1
ATOM 3953 C CA . LYS A 1 534 ? 27.641 31.984 39.656 1 94.12 534 LYS A CA 1
ATOM 3954 C C . LYS A 1 534 ? 26.797 32.031 40.906 1 94.12 534 LYS A C 1
ATOM 3956 O O . LYS A 1 534 ? 25.719 32.625 40.938 1 94.12 534 LYS A O 1
ATOM 3961 N N . ALA A 1 535 ? 27.359 31.359 41.906 1 94.25 535 ALA A N 1
ATOM 3962 C CA . ALA A 1 535 ? 26.641 31.422 43.188 1 94.25 535 ALA A CA 1
ATOM 3963 C C . ALA A 1 535 ? 26.406 32.875 43.625 1 94.25 535 ALA A C 1
ATOM 3965 O O . ALA A 1 535 ? 27.297 33.719 43.5 1 94.25 535 ALA A O 1
ATOM 3966 N N . GLY A 1 536 ? 25.203 33.156 44 1 93.44 536 GLY A N 1
ATOM 3967 C CA . GLY A 1 536 ? 24.859 34.5 44.438 1 93.44 536 GLY A CA 1
ATOM 3968 C C . GLY A 1 536 ? 24.328 35.406 43.344 1 93.44 536 GLY A C 1
ATOM 3969 O O . GLY A 1 536 ? 23.75 36.438 43.594 1 93.44 536 GLY A O 1
ATOM 3970 N N . GLN A 1 537 ? 24.5 35 42.219 1 93.25 537 GLN A N 1
ATOM 3971 C CA . GLN A 1 537 ? 24.062 35.75 41.062 1 93.25 537 GLN A CA 1
ATOM 3972 C C . GLN A 1 537 ? 22.547 35.688 40.875 1 93.25 537 GLN A C 1
ATOM 3974 O O . GLN A 1 537 ? 21.953 34.625 41.062 1 93.25 537 GLN A O 1
ATOM 3979 N N . LYS A 1 538 ? 21.953 36.812 40.531 1 95.19 538 LYS A N 1
ATOM 3980 C CA . LYS A 1 538 ? 20.547 36.781 40.156 1 95.19 538 LYS A CA 1
ATOM 3981 C C . LYS A 1 538 ? 20.391 36.375 38.688 1 95.19 538 LYS A C 1
ATOM 3983 O O . LYS A 1 538 ? 21.047 36.938 37.812 1 95.19 538 LYS A O 1
ATOM 3988 N N . VAL A 1 539 ? 19.578 35.438 38.469 1 95.44 539 VAL A N 1
ATOM 3989 C CA . VAL A 1 539 ? 19.391 34.938 37.125 1 95.44 539 VAL A CA 1
ATOM 3990 C C . VAL A 1 539 ? 17.906 34.844 36.812 1 95.44 539 VAL A C 1
ATOM 3992 O O . VAL A 1 539 ? 17.078 34.688 37.688 1 95.44 539 VAL A O 1
ATOM 3995 N N . THR A 1 540 ? 17.594 35.094 35.562 1 96.81 540 THR A N 1
ATOM 3996 C CA . THR A 1 540 ? 16.234 34.906 35.031 1 96.81 540 THR A CA 1
ATOM 3997 C C . THR A 1 540 ? 16.234 33.875 33.906 1 96.81 540 THR A C 1
ATOM 3999 O O . THR A 1 540 ? 17.016 33.969 32.969 1 96.81 540 THR A O 1
ATOM 4002 N N . LEU A 1 541 ? 15.406 32.938 34.031 1 96.5 541 LEU A N 1
ATOM 4003 C CA . LEU A 1 541 ? 15.203 31.922 33 1 96.5 541 LEU A CA 1
ATOM 4004 C C . LEU A 1 541 ? 13.836 32.094 32.344 1 96.5 541 LEU A C 1
ATOM 4006 O O . LEU A 1 541 ? 12.844 32.344 33 1 96.5 541 LEU A O 1
ATOM 4010 N N . GLY A 1 542 ? 13.781 32.062 30.984 1 98.12 542 GLY A N 1
ATOM 4011 C CA . GLY A 1 542 ? 12.539 31.922 30.25 1 98.12 542 GLY A CA 1
ATOM 4012 C C . GLY A 1 542 ? 12.141 30.469 30.031 1 98.12 542 GLY A C 1
ATOM 4013 O O . GLY A 1 542 ? 12.969 29.641 29.609 1 98.12 542 GLY A O 1
ATOM 4014 N N . LEU A 1 543 ? 10.945 30.141 30.406 1 98.38 543 LEU A N 1
ATOM 4015 C CA . LEU A 1 543 ? 10.438 28.781 30.234 1 98.38 543 LEU A CA 1
ATOM 4016 C C . LEU A 1 543 ? 9.297 28.75 29.219 1 98.38 543 LEU A C 1
ATOM 4018 O O . LEU A 1 543 ? 8.57 29.734 29.078 1 98.38 543 LEU A O 1
ATOM 4022 N N . SER A 1 544 ? 9.141 27.703 28.484 1 98.31 544 SER A N 1
ATOM 4023 C CA . SER A 1 544 ? 8.016 27.469 27.578 1 98.31 544 SER A CA 1
ATOM 4024 C C . SER A 1 544 ? 7.672 25.984 27.484 1 98.31 544 SER A C 1
ATOM 4026 O O . SER A 1 544 ? 8.383 25.156 28.047 1 98.31 544 SER A O 1
ATOM 4028 N N . SER A 1 545 ? 6.508 25.656 26.844 1 98.5 545 SER A N 1
ATOM 4029 C CA . SER A 1 545 ? 6 24.297 26.688 1 98.5 545 SER A CA 1
ATOM 4030 C C . SER A 1 545 ? 5.582 23.719 28.031 1 98.5 545 SER A C 1
ATOM 4032 O O . SER A 1 545 ? 5.805 22.531 28.297 1 98.5 545 SER A O 1
ATOM 4034 N N . LEU A 1 546 ? 4.977 24.578 28.891 1 98.69 546 LEU A N 1
ATOM 4035 C CA . LEU A 1 546 ? 4.566 24.125 30.203 1 98.69 546 LEU A CA 1
ATOM 4036 C C . LEU A 1 546 ? 3.094 23.734 30.219 1 98.69 546 LEU A C 1
ATOM 4038 O O . LEU A 1 546 ? 2.586 23.234 31.219 1 98.69 546 LEU A O 1
ATOM 4042 N N . SER A 1 547 ? 2.393 24 29.094 1 98.5 547 SER A N 1
ATOM 4043 C CA . SER A 1 547 ? 0.944 23.828 29.078 1 98.5 547 SER A CA 1
ATOM 4044 C C . SER A 1 547 ? 0.48 23.156 27.797 1 98.5 547 SER A C 1
ATOM 4046 O O . SER A 1 547 ? 1.146 23.25 26.766 1 98.5 547 SER A O 1
ATOM 4048 N N . TRP A 1 548 ? -0.625 22.422 27.922 1 98.06 548 TRP A N 1
ATOM 4049 C CA . TRP A 1 548 ? -1.356 21.938 26.766 1 98.06 548 TRP A CA 1
ATOM 4050 C C . TRP A 1 548 ? -2.164 23.062 26.109 1 98.06 548 TRP A C 1
ATOM 4052 O O . TRP A 1 548 ? -2.371 24.109 26.719 1 98.06 548 TRP A O 1
ATOM 4062 N N . THR A 1 549 ? -2.641 22.844 24.859 1 98.06 549 THR A N 1
ATOM 4063 C CA . THR A 1 549 ? -3.332 23.891 24.125 1 98.06 549 THR A CA 1
ATOM 4064 C C . THR A 1 549 ? -4.844 23.766 24.281 1 98.06 549 THR A C 1
ATOM 4066 O O . THR A 1 549 ? -5.598 24.641 23.859 1 98.06 549 THR A O 1
ATOM 4069 N N . THR A 1 550 ? -5.281 22.641 24.859 1 95 550 THR A N 1
ATOM 4070 C CA . THR A 1 550 ? -6.715 22.422 25 1 95 550 THR A CA 1
ATOM 4071 C C . THR A 1 550 ? -7.105 22.391 26.484 1 95 550 THR A C 1
ATOM 4073 O O . THR A 1 550 ? -6.602 23.188 27.281 1 95 550 THR A O 1
ATOM 4076 N N . ASP A 1 551 ? -8.125 21.578 26.859 1 91.81 551 ASP A N 1
ATOM 4077 C CA . ASP A 1 551 ? -8.688 21.688 28.203 1 91.81 551 ASP A CA 1
ATOM 4078 C C . ASP A 1 551 ? -8.094 20.625 29.125 1 91.81 551 ASP A C 1
ATOM 4080 O O . ASP A 1 551 ? -8.688 20.266 30.141 1 91.81 551 ASP A O 1
ATOM 4084 N N . GLU A 1 552 ? -6.977 20.047 28.719 1 94 552 GLU A N 1
ATOM 4085 C CA . GLU A 1 552 ? -6.199 19.281 29.672 1 94 552 GLU A CA 1
ATOM 4086 C C . GLU A 1 552 ? -5.836 20.109 30.891 1 94 552 GLU A C 1
ATOM 4088 O O . GLU A 1 552 ? -5.793 21.344 30.812 1 94 552 GLU A O 1
ATOM 4093 N N . PRO A 1 553 ? -5.488 19.438 32 1 93.81 553 PRO A N 1
ATOM 4094 C CA . PRO A 1 553 ? -5.109 20.219 33.188 1 93.81 553 PRO A CA 1
ATOM 4095 C C . PRO A 1 553 ? -3.799 20.984 32.969 1 93.81 553 PRO A C 1
ATOM 4097 O O . PRO A 1 553 ? -2.768 20.375 32.688 1 93.81 553 PRO A O 1
ATOM 4100 N N . ASN A 1 554 ? -3.865 22.312 33.062 1 97.38 554 ASN A N 1
ATOM 4101 C CA . ASN A 1 554 ? -2.693 23.188 33 1 97.38 554 ASN A CA 1
ATOM 4102 C C . ASN A 1 554 ? -2.418 23.828 34.375 1 97.38 554 ASN A C 1
ATOM 4104 O O . ASN A 1 554 ? -3.35 24.203 35.094 1 97.38 554 ASN A O 1
ATOM 4108 N N . ALA A 1 555 ? -1.139 23.875 34.719 1 97.81 555 ALA A N 1
ATOM 4109 C CA . ALA A 1 555 ? -0.749 24.516 35.969 1 97.81 555 ALA A CA 1
ATOM 4110 C C . ALA A 1 555 ? -0.748 26.031 35.844 1 97.81 555 ALA A C 1
ATOM 4112 O O . ALA A 1 555 ? -0.518 26.562 34.75 1 97.81 555 ALA A O 1
ATOM 4113 N N . ASP A 1 556 ? -0.919 26.688 37 1 97.81 556 ASP A N 1
ATOM 4114 C CA . ASP A 1 556 ? -0.897 28.156 37 1 97.81 556 ASP A CA 1
ATOM 4115 C C . ASP A 1 556 ? 0.485 28.672 37.375 1 97.81 556 ASP A C 1
ATOM 4117 O O . ASP A 1 556 ? 0.794 29.844 37.156 1 97.81 556 ASP A O 1
ATOM 4121 N N . THR A 1 557 ? 1.177 27.766 38.031 1 98.31 557 THR A N 1
ATOM 4122 C CA . THR A 1 557 ? 2.475 28.188 38.531 1 98.31 557 THR A CA 1
ATOM 4123 C C . THR A 1 557 ? 3.535 27.125 38.281 1 98.31 557 THR A C 1
ATOM 4125 O O . THR A 1 557 ? 3.223 25.938 38.219 1 98.31 557 THR A O 1
ATOM 4128 N N . VAL A 1 558 ? 4.73 27.562 38.031 1 98.56 558 VAL A N 1
ATOM 4129 C CA . VAL A 1 558 ? 5.906 26.703 38 1 98.56 558 VAL A CA 1
ATOM 4130 C C . VAL A 1 558 ? 6.801 27.031 39.219 1 98.56 558 VAL A C 1
ATOM 4132 O O . VAL A 1 558 ? 6.977 28.203 39.562 1 98.56 558 VAL A O 1
ATOM 4135 N N . THR A 1 559 ? 7.254 26.016 39.875 1 98 559 THR A N 1
ATOM 4136 C CA . THR A 1 559 ? 8.195 26.188 41 1 98 559 THR A CA 1
ATOM 4137 C C . THR A 1 559 ? 9.578 25.688 40.594 1 98 559 THR A C 1
ATOM 4139 O O . THR A 1 559 ? 9.703 24.75 39.812 1 98 559 THR A O 1
ATOM 4142 N N . VAL A 1 560 ? 10.57 26.328 41.062 1 96.75 560 VAL A N 1
ATOM 4143 C CA . VAL A 1 560 ? 11.969 25.984 40.844 1 96.75 560 VAL A CA 1
ATOM 4144 C C . VAL A 1 560 ? 12.625 25.578 42.156 1 96.75 560 VAL A C 1
ATOM 4146 O O . VAL A 1 560 ? 12.586 26.328 43.125 1 96.75 560 VAL A O 1
ATOM 4149 N N . GLN A 1 561 ? 13.203 24.422 42.094 1 96.06 561 GLN A N 1
ATOM 4150 C CA . GLN A 1 561 ? 13.914 23.922 43.281 1 96.06 561 GLN A CA 1
ATOM 4151 C C . GLN A 1 561 ? 15.391 23.688 42.969 1 96.06 561 GLN A C 1
ATOM 4153 O O . GLN A 1 561 ? 15.742 23.25 41.875 1 96.06 561 GLN A O 1
ATOM 4158 N N . PHE A 1 562 ? 16.188 24.047 43.844 1 93.81 562 PHE A N 1
ATOM 4159 C CA . PHE A 1 562 ? 17.641 23.812 43.812 1 93.81 562 PHE A CA 1
ATOM 4160 C C . PHE A 1 562 ? 18.078 23.031 45.031 1 93.81 562 PHE A C 1
ATOM 4162 O O . PHE A 1 562 ? 17.906 23.5 46.156 1 93.81 562 PHE A O 1
ATOM 4169 N N . GLN A 1 563 ? 18.562 21.875 44.781 1 90.12 563 GLN A N 1
ATOM 4170 C CA . GLN A 1 563 ? 19 21 45.844 1 90.12 563 GLN A CA 1
ATOM 4171 C C . GLN A 1 563 ? 17.906 20.797 46.906 1 90.12 563 GLN A C 1
ATOM 4173 O O . GLN A 1 563 ? 18.141 20.938 48.094 1 90.12 563 GLN A O 1
ATOM 4178 N N . GLY A 1 564 ? 16.766 20.672 46.438 1 89.5 564 GLY A N 1
ATOM 4179 C CA . GLY A 1 564 ? 15.641 20.297 47.281 1 89.5 564 GLY A CA 1
ATOM 4180 C C . GLY A 1 564 ? 14.93 21.5 47.906 1 89.5 564 GLY A C 1
ATOM 4181 O O . GLY A 1 564 ? 13.898 21.344 48.562 1 89.5 564 GLY A O 1
ATOM 4182 N N . LYS A 1 565 ? 15.414 22.672 47.719 1 93.31 565 LYS A N 1
ATOM 4183 C CA . LYS A 1 565 ? 14.789 23.875 48.281 1 93.31 565 LYS A CA 1
ATOM 4184 C C . LYS A 1 565 ? 14.188 24.734 47.156 1 93.31 565 LYS A C 1
ATOM 4186 O O . LYS A 1 565 ? 14.836 24.969 46.125 1 93.31 565 LYS A O 1
ATOM 4191 N N . GLN A 1 566 ? 13.047 25.172 47.469 1 96.12 566 GLN A N 1
ATOM 4192 C CA . GLN A 1 566 ? 12.414 26.062 46.469 1 96.12 566 GLN A CA 1
ATOM 4193 C C . GLN A 1 566 ? 13.102 27.422 46.438 1 96.12 566 GLN A C 1
ATOM 4195 O O . GLN A 1 566 ? 13.242 28.094 47.469 1 96.12 566 GLN A O 1
ATOM 4200 N N . VAL A 1 567 ? 13.43 27.891 45.312 1 96.06 567 VAL A N 1
ATOM 4201 C CA . VAL A 1 567 ? 14.172 29.141 45.188 1 96.06 567 VAL A CA 1
ATOM 4202 C C . VAL A 1 567 ? 13.344 30.156 44.438 1 96.06 567 VAL A C 1
ATOM 4204 O O . VAL A 1 567 ? 13.625 31.359 44.469 1 96.06 567 VAL A O 1
ATOM 4207 N N . ALA A 1 568 ? 12.352 29.719 43.781 1 97.12 568 ALA A N 1
ATOM 4208 C CA . ALA A 1 568 ? 11.508 30.641 43.031 1 97.12 568 ALA A CA 1
ATOM 4209 C C . ALA A 1 568 ? 10.172 30 42.656 1 97.12 568 ALA A C 1
ATOM 4211 O O . ALA A 1 568 ? 10.031 28.781 42.719 1 97.12 568 ALA A O 1
ATOM 4212 N N . ALA A 1 569 ? 9.203 30.688 42.406 1 97.94 569 ALA A N 1
ATOM 4213 C CA . ALA A 1 569 ? 7.918 30.344 41.781 1 97.94 569 ALA A CA 1
ATOM 4214 C C . ALA A 1 569 ? 7.438 31.453 40.844 1 97.94 569 ALA A C 1
ATOM 4216 O O . ALA A 1 569 ? 7.676 32.625 41.125 1 97.94 569 ALA A O 1
ATOM 4217 N N . ALA A 1 570 ? 6.863 31.172 39.812 1 98.44 570 ALA A N 1
ATOM 4218 C CA . ALA A 1 570 ? 6.387 32.188 38.875 1 98.44 570 ALA A CA 1
ATOM 4219 C C . ALA A 1 570 ? 5.098 31.719 38.188 1 98.44 570 ALA A C 1
ATOM 4221 O O . ALA A 1 570 ? 4.867 30.516 38.031 1 98.44 570 ALA A O 1
ATOM 4222 N N . PRO A 1 571 ? 4.238 32.688 37.875 1 98.44 571 PRO A N 1
ATOM 4223 C CA . PRO A 1 571 ? 3.025 32.312 37.156 1 98.44 571 PRO A CA 1
ATOM 4224 C C . PRO A 1 571 ? 3.318 31.797 35.75 1 98.44 571 PRO A C 1
ATOM 4226 O O . PRO A 1 571 ? 4.332 32.156 35.156 1 98.44 571 PRO A O 1
ATOM 4229 N N . ILE A 1 572 ? 2.471 30.906 35.281 1 98.62 572 ILE A N 1
ATOM 4230 C CA . ILE A 1 572 ? 2.52 30.391 33.906 1 98.62 572 ILE A CA 1
ATOM 4231 C C . ILE A 1 572 ? 1.462 31.094 33.062 1 98.62 572 ILE A C 1
ATOM 4233 O O . ILE A 1 572 ? 0.289 31.156 33.438 1 98.62 572 ILE A O 1
ATOM 4237 N N . ASP A 1 573 ? 1.896 31.734 31.953 1 98.56 573 ASP A N 1
ATOM 4238 C CA . ASP A 1 573 ? 0.97 32.219 30.938 1 98.56 573 ASP A CA 1
ATOM 4239 C C . ASP A 1 573 ? 0.496 31.078 30.031 1 98.56 573 ASP A C 1
ATOM 4241 O O . ASP A 1 573 ? 1.218 30.656 29.125 1 98.56 573 ASP A O 1
ATOM 4245 N N . ASN A 1 574 ? -0.681 30.609 30.234 1 98 574 ASN A N 1
ATOM 4246 C CA . ASN A 1 574 ? -1.21 29.438 29.562 1 98 574 ASN A CA 1
ATOM 4247 C C . ASN A 1 574 ? -1.858 29.781 28.219 1 98 574 ASN A C 1
ATOM 4249 O O . ASN A 1 574 ? -2.486 28.938 27.594 1 98 574 ASN A O 1
ATOM 4253 N N . ARG A 1 575 ? -1.747 31.047 27.75 1 95.5 575 ARG A N 1
ATOM 4254 C CA . ARG A 1 575 ? -2.271 31.406 26.438 1 95.5 575 ARG A CA 1
ATOM 4255 C C . ARG A 1 575 ? -1.578 30.609 25.344 1 95.5 575 ARG A C 1
ATOM 4257 O O . ARG A 1 575 ? -0.355 30.453 25.359 1 95.5 575 ARG A O 1
ATOM 4264 N N . VAL A 1 576 ? -2.426 30.156 24.453 1 97.88 576 VAL A N 1
ATOM 4265 C CA . VAL A 1 576 ? -1.901 29.312 23.375 1 97.88 576 VAL A CA 1
ATOM 4266 C C . VAL A 1 576 ? -0.93 30.109 22.516 1 97.88 576 VAL A C 1
ATOM 4268 O O . VAL A 1 576 ? -1.218 31.25 22.141 1 97.88 576 VAL A O 1
ATOM 4271 N N . VAL A 1 577 ? 0.233 29.609 22.297 1 96.75 577 VAL A N 1
ATOM 4272 C CA . VAL A 1 577 ? 1.161 30.125 21.297 1 96.75 577 VAL A CA 1
ATOM 4273 C C . VAL A 1 577 ? 0.93 29.406 19.953 1 96.75 577 VAL A C 1
ATOM 4275 O O . VAL A 1 577 ? 1.145 28.203 19.844 1 96.75 577 VAL A O 1
ATOM 4278 N N . GLN A 1 578 ? 0.568 30.094 18.969 1 93.75 578 GLN A N 1
ATOM 4279 C CA . GLN A 1 578 ? 0.131 29.531 17.703 1 93.75 578 GLN A CA 1
ATOM 4280 C C . GLN A 1 578 ? 1.308 28.938 16.922 1 93.75 578 GLN A C 1
ATOM 4282 O O . GLN A 1 578 ? 2.398 29.516 16.906 1 93.75 578 GLN A O 1
ATOM 4287 N N . SER A 1 579 ? 1.104 27.766 16.406 1 93.81 579 SER A N 1
ATOM 4288 C CA . SER A 1 579 ? 1.917 27.094 15.391 1 93.81 579 SER A CA 1
ATOM 4289 C C . SER A 1 579 ? 3.277 26.688 15.953 1 93.81 579 SER A C 1
ATOM 4291 O O . SER A 1 579 ? 4.168 26.281 15.203 1 93.81 579 SER A O 1
ATOM 4293 N N . LEU A 1 580 ? 3.521 26.875 17.297 1 95.81 580 LEU A N 1
ATOM 4294 C CA . LEU A 1 580 ? 4.762 26.484 17.953 1 95.81 580 LEU A CA 1
ATOM 4295 C C . LEU A 1 580 ? 4.477 25.688 19.219 1 95.81 580 LEU A C 1
ATOM 4297 O O . LEU A 1 580 ? 3.375 25.766 19.781 1 95.81 580 LEU A O 1
ATOM 4301 N N . ASP A 1 581 ? 5.5 24.953 19.641 1 97.38 581 ASP A N 1
ATOM 4302 C CA . ASP A 1 581 ? 5.395 24.234 20.906 1 97.38 581 ASP A CA 1
ATOM 4303 C C . ASP A 1 581 ? 5.902 25.078 22.078 1 97.38 581 ASP A C 1
ATOM 4305 O O . ASP A 1 581 ? 6.816 24.672 22.797 1 97.38 581 ASP A O 1
ATOM 4309 N N . GLU A 1 582 ? 5.203 26.219 22.328 1 98.25 582 GLU A N 1
ATOM 4310 C CA . GLU A 1 582 ? 5.672 27.141 23.375 1 98.25 582 GLU A CA 1
ATOM 4311 C C . GLU A 1 582 ? 4.531 27.547 24.297 1 98.25 582 GLU A C 1
ATOM 4313 O O . GLU A 1 582 ? 4.688 28.453 25.125 1 98.25 582 GLU A O 1
ATOM 4318 N N . THR A 1 583 ? 3.395 26.906 24.125 1 98.5 583 THR A N 1
ATOM 4319 C CA . THR A 1 583 ? 2.297 27.203 25.047 1 98.5 583 THR A CA 1
ATOM 4320 C C . THR A 1 583 ? 2.703 26.922 26.484 1 98.5 583 THR A C 1
ATOM 4322 O O . THR A 1 583 ? 3.303 25.875 26.781 1 98.5 583 THR A O 1
ATOM 4325 N N . GLY A 1 584 ? 2.326 27.828 27.375 1 98.56 584 GLY A N 1
ATOM 4326 C CA . GLY A 1 584 ? 2.809 27.781 28.75 1 98.56 584 GLY A CA 1
ATOM 4327 C C . GLY A 1 584 ? 4.164 28.422 28.938 1 98.56 584 GLY A C 1
ATOM 4328 O O . GLY A 1 584 ? 5.18 27.734 29.047 1 98.56 584 GLY A O 1
ATOM 4329 N N . ARG A 1 585 ? 4.152 29.766 28.969 1 98.62 585 ARG A N 1
ATOM 4330 C CA . ARG A 1 585 ? 5.387 30.531 29.125 1 98.62 585 ARG A CA 1
ATOM 4331 C C . ARG A 1 585 ? 5.516 31.078 30.547 1 98.62 585 ARG A C 1
ATOM 4333 O O . ARG A 1 585 ? 4.512 31.391 31.188 1 98.62 585 ARG A O 1
ATOM 4340 N N . SER A 1 586 ? 6.695 31.078 30.984 1 98.56 586 SER A N 1
ATOM 4341 C CA . SER A 1 586 ? 6.984 31.656 32.281 1 98.56 586 SER A CA 1
ATOM 4342 C C . SER A 1 586 ? 8.383 32.25 32.344 1 98.56 586 SER A C 1
ATOM 4344 O O . SER A 1 586 ? 9.25 31.891 31.531 1 98.56 586 SER A O 1
ATOM 4346 N N . ARG A 1 587 ? 8.516 33.25 33.062 1 98.12 587 ARG A N 1
ATOM 4347 C CA . ARG A 1 587 ? 9.812 33.812 33.406 1 98.12 587 ARG A CA 1
ATOM 4348 C C . ARG A 1 587 ? 10.109 33.688 34.906 1 98.12 587 ARG A C 1
ATOM 4350 O O . ARG A 1 587 ? 9.352 34.188 35.75 1 98.12 587 ARG A O 1
ATOM 4357 N N . VAL A 1 588 ? 11.18 33.031 35.219 1 97 588 VAL A N 1
ATOM 4358 C CA . VAL A 1 588 ? 11.5 32.75 36.625 1 97 588 VAL A CA 1
ATOM 4359 C C . VAL A 1 588 ? 12.836 33.406 36.969 1 97 588 VAL A C 1
ATOM 4361 O O . VAL A 1 588 ? 13.828 33.219 36.281 1 97 588 VAL A O 1
ATOM 4364 N N . SER A 1 589 ? 12.789 34.156 38 1 96.88 589 SER A N 1
ATOM 4365 C CA . SER A 1 589 ? 14 34.781 38.5 1 96.88 589 SER A CA 1
ATOM 4366 C C . SER A 1 589 ? 14.352 34.281 39.906 1 96.88 589 SER A C 1
ATOM 4368 O O . SER A 1 589 ? 13.469 34.062 40.75 1 96.88 589 SER A O 1
ATOM 4370 N N . PHE A 1 590 ? 15.641 34.062 40.156 1 95.5 590 PHE A N 1
ATOM 4371 C CA . PHE A 1 590 ? 16.109 33.656 41.5 1 95.5 590 PHE A CA 1
ATOM 4372 C C . PHE A 1 590 ? 17.594 33.969 41.656 1 95.5 590 PHE A C 1
ATOM 4374 O O . PHE A 1 590 ? 18.281 34.25 40.688 1 95.5 590 PHE A O 1
ATOM 4381 N N . THR A 1 591 ? 17.938 34 42.875 1 95.19 591 THR A N 1
ATOM 4382 C CA . THR A 1 591 ? 19.359 34.094 43.219 1 95.19 591 THR A CA 1
ATOM 4383 C C . THR A 1 591 ? 19.969 32.719 43.344 1 95.19 591 THR A C 1
ATOM 4385 O O . THR A 1 591 ? 19.484 31.875 44.094 1 95.19 591 THR A O 1
ATOM 4388 N N . VAL A 1 592 ? 21.031 32.469 42.656 1 94.56 592 VAL A N 1
ATOM 4389 C CA . VAL A 1 592 ? 21.703 31.172 42.656 1 94.56 592 VAL A CA 1
ATOM 4390 C C . VAL A 1 592 ? 22.234 30.875 44.062 1 94.56 592 VAL A C 1
ATOM 4392 O O . VAL A 1 592 ? 23.016 31.656 44.594 1 94.56 592 VAL A O 1
ATOM 4395 N N . PRO A 1 593 ? 21.844 29.859 44.594 1 94 593 PRO A N 1
ATOM 4396 C CA . PRO A 1 593 ? 22.312 29.562 45.938 1 94 593 PRO A CA 1
ATOM 4397 C C . PRO A 1 593 ? 23.828 29.312 46 1 94 593 PRO A C 1
ATOM 4399 O O . PRO A 1 593 ? 24.438 28.938 44.969 1 94 593 PRO A O 1
ATOM 4402 N N . GLN A 1 594 ? 24.344 29.438 47.188 1 92.56 594 GLN A N 1
ATOM 4403 C CA . GLN A 1 594 ? 25.75 29.125 47.406 1 92.56 594 GLN A CA 1
ATOM 4404 C C . GLN A 1 594 ? 26 27.625 47.344 1 92.56 594 GLN A C 1
ATOM 4406 O O . GLN A 1 594 ? 25.156 26.828 47.781 1 92.56 594 GLN A O 1
ATOM 4411 N N . VAL A 1 595 ? 27.125 27.266 46.719 1 93.94 595 VAL A N 1
ATOM 4412 C CA . VAL A 1 595 ? 27.531 25.859 46.688 1 93.94 595 VAL A CA 1
ATOM 4413 C C . VAL A 1 595 ? 28.953 25.703 47.188 1 93.94 595 VAL A C 1
ATOM 4415 O O . VAL A 1 595 ? 29.766 26.625 47.094 1 93.94 595 VAL A O 1
ATOM 4418 N N . LYS A 1 596 ? 29.25 24.594 47.688 1 91.94 596 LYS A N 1
ATOM 4419 C CA . LYS A 1 596 ? 30.578 24.328 48.25 1 91.94 596 LYS A CA 1
ATOM 4420 C C . LYS A 1 596 ? 31.609 24.109 47.125 1 91.94 596 LYS A C 1
ATOM 4422 O O . LYS A 1 596 ? 32.781 24.469 47.281 1 91.94 596 LYS A O 1
ATOM 4427 N N . LYS A 1 597 ? 31.203 23.422 46.062 1 95.06 597 LYS A N 1
ATOM 4428 C CA . LYS A 1 597 ? 32.062 23.094 44.938 1 95.06 597 LYS A CA 1
ATOM 4429 C C . LYS A 1 597 ? 31.422 23.469 43.594 1 95.06 597 LYS A C 1
ATOM 4431 O O . LYS A 1 597 ? 30.219 23.281 43.406 1 95.06 597 LYS A O 1
ATOM 4436 N N . SER A 1 598 ? 32.312 24.031 42.781 1 95.56 598 SER A N 1
ATOM 4437 C CA . SER A 1 598 ? 31.812 24.297 41.438 1 95.56 598 SER A CA 1
ATOM 4438 C C . SER A 1 598 ? 31.469 23 40.719 1 95.56 598 SER A C 1
ATOM 4440 O O . SER A 1 598 ? 32.156 21.984 40.906 1 95.56 598 SER A O 1
ATOM 4442 N N . GLY A 1 599 ? 30.359 23 39.938 1 94.94 599 GLY A N 1
ATOM 4443 C CA . GLY A 1 599 ? 29.922 21.812 39.219 1 94.94 599 GLY A CA 1
ATOM 4444 C C . GLY A 1 599 ? 28.484 21.906 38.719 1 94.94 599 GLY A C 1
ATOM 4445 O O . GLY A 1 599 ? 27.891 22.984 38.75 1 94.94 599 GLY A O 1
ATOM 4446 N N . TYR A 1 600 ? 28.062 20.75 38.188 1 94.12 600 TYR A N 1
ATOM 4447 C CA . TYR A 1 600 ? 26.672 20.688 37.719 1 94.12 600 TYR A CA 1
ATOM 4448 C C . TYR A 1 600 ? 25.734 20.344 38.875 1 94.12 600 TYR A C 1
ATOM 4450 O O . TYR A 1 600 ? 26 19.422 39.625 1 94.12 600 TYR A O 1
ATOM 4458 N N . TYR A 1 601 ? 24.688 21.125 38.969 1 94.31 601 TYR A N 1
ATOM 4459 C CA . TYR A 1 601 ? 23.641 20.891 39.969 1 94.31 601 TYR A CA 1
ATOM 4460 C C . TYR A 1 601 ? 22.266 20.812 39.312 1 94.31 601 TYR A C 1
ATOM 4462 O O . TYR A 1 601 ? 22 21.547 38.344 1 94.31 601 TYR A O 1
ATOM 4470 N N . PRO A 1 602 ? 21.469 19.953 39.844 1 93.69 602 PRO A N 1
ATOM 4471 C CA . PRO A 1 602 ? 20.141 19.844 39.25 1 93.69 602 PRO A CA 1
ATOM 4472 C C . PRO A 1 602 ? 19.219 20.984 39.656 1 93.69 602 PRO A C 1
ATOM 4474 O O . PRO A 1 602 ? 19.094 21.297 40.844 1 93.69 602 PRO A O 1
ATOM 4477 N N . LEU A 1 603 ? 18.75 21.641 38.719 1 94 603 LEU A N 1
ATOM 4478 C CA . LEU A 1 603 ? 17.594 22.5 38.875 1 94 603 LEU A CA 1
ATOM 4479 C C . LEU A 1 603 ? 16.297 21.75 38.594 1 94 603 LEU A C 1
ATOM 4481 O O . LEU A 1 603 ? 16.141 21.188 37.5 1 94 603 LEU A O 1
ATOM 4485 N N . GLU A 1 604 ? 15.367 21.719 39.5 1 96.56 604 GLU A N 1
ATOM 4486 C CA . GLU A 1 604 ? 14.125 20.984 39.312 1 96.56 604 GLU A CA 1
ATOM 4487 C C . GLU A 1 604 ? 12.953 21.922 39.062 1 96.56 604 GLU A C 1
ATOM 4489 O O . GLU A 1 604 ? 12.695 22.844 39.844 1 96.56 604 GLU A O 1
ATOM 4494 N N . LEU A 1 605 ? 12.328 21.734 38 1 97.5 605 LEU A N 1
ATOM 4495 C CA . LEU A 1 605 ? 11.094 22.438 37.656 1 97.5 605 LEU A CA 1
ATOM 4496 C C . LEU A 1 605 ? 9.875 21.578 37.969 1 97.5 605 LEU A C 1
ATOM 4498 O O . LEU A 1 605 ? 9.828 20.406 37.562 1 97.5 605 LEU A O 1
ATOM 4502 N N . GLN A 1 606 ? 8.922 22.141 38.656 1 97.69 606 GLN A N 1
ATOM 4503 C CA . GLN A 1 606 ? 7.68 21.422 38.938 1 97.69 606 GLN A CA 1
ATOM 4504 C C . GLN A 1 606 ? 6.469 22.234 38.5 1 97.69 606 GLN A C 1
ATOM 4506 O O . GLN A 1 606 ? 6.316 23.406 38.875 1 97.69 606 GLN A O 1
ATOM 4511 N N . PHE A 1 607 ? 5.637 21.734 37.688 1 97.69 607 PHE A N 1
ATOM 4512 C CA . PHE A 1 607 ? 4.375 22.312 37.25 1 97.69 607 PHE A CA 1
ATOM 4513 C C . PHE A 1 607 ? 3.373 21.219 36.906 1 97.69 607 PHE A C 1
ATOM 4515 O O . PHE A 1 607 ? 3.689 20.281 36.156 1 97.69 607 PHE A O 1
ATOM 4522 N N . GLY A 1 608 ? 2.158 21.312 37.469 1 95.81 608 GLY A N 1
ATOM 4523 C CA . GLY A 1 608 ? 1.216 20.203 37.312 1 95.81 608 GLY A CA 1
ATOM 4524 C C . GLY A 1 608 ? 1.792 18.859 37.688 1 95.81 608 GLY A C 1
ATOM 4525 O O . GLY A 1 608 ? 2.34 18.719 38.812 1 95.81 608 GLY A O 1
ATOM 4526 N N . VAL A 1 609 ? 1.63 17.891 36.781 1 96.25 609 VAL A N 1
ATOM 4527 C CA . VAL A 1 609 ? 2.109 16.547 37.094 1 96.25 609 VAL A CA 1
ATOM 4528 C C . VAL A 1 609 ? 3.574 16.422 36.656 1 96.25 609 VAL A C 1
ATOM 4530 O O . VAL A 1 609 ? 4.195 15.375 36.875 1 96.25 609 VAL A O 1
ATOM 4533 N N . ASN A 1 610 ? 4.137 17.453 36.094 1 96.94 610 ASN A N 1
ATOM 4534 C CA . ASN A 1 610 ? 5.465 17.406 35.5 1 96.94 610 ASN A CA 1
ATOM 4535 C C . ASN A 1 610 ? 6.555 17.734 36.5 1 96.94 610 ASN A C 1
ATOM 4537 O O . ASN A 1 610 ? 6.402 18.656 37.312 1 96.94 610 ASN A O 1
ATOM 4541 N N . LYS A 1 611 ? 7.574 16.922 36.5 1 95.31 611 LYS A N 1
ATOM 4542 C CA . LYS A 1 611 ? 8.836 17.156 37.188 1 95.31 611 LYS A CA 1
ATOM 4543 C C . LYS A 1 611 ? 10.016 17.031 36.219 1 95.31 611 LYS A C 1
ATOM 4545 O O . LYS A 1 611 ? 10.273 15.953 35.688 1 95.31 611 LYS A O 1
ATOM 4550 N N . VAL A 1 612 ? 10.672 18.125 36.031 1 96 612 VAL A N 1
ATOM 4551 C CA . VAL A 1 612 ? 11.758 18.172 35.062 1 96 612 VAL A CA 1
ATOM 4552 C C . VAL A 1 612 ? 13.062 18.547 35.75 1 96 612 VAL A C 1
ATOM 4554 O O . VAL A 1 612 ? 13.109 19.516 36.531 1 96 612 VAL A O 1
ATOM 4557 N N . THR A 1 613 ? 14.039 17.766 35.562 1 94.38 613 THR A N 1
ATOM 4558 C CA . THR A 1 613 ? 15.367 18.062 36.094 1 94.38 613 THR A CA 1
ATOM 4559 C C . THR A 1 613 ? 16.25 18.656 35 1 94.38 613 THR A C 1
ATOM 4561 O O . THR A 1 613 ? 16.406 18.078 33.906 1 94.38 613 THR A O 1
ATOM 4564 N N . TYR A 1 614 ? 16.828 19.75 35.25 1 93.62 614 TYR A N 1
ATOM 4565 C CA . TYR A 1 614 ? 17.688 20.5 34.344 1 93.62 614 TYR A CA 1
ATOM 4566 C C . TYR A 1 614 ? 19.047 20.781 34.969 1 93.62 614 TYR A C 1
ATOM 4568 O O . TYR A 1 614 ? 19.156 21.531 35.938 1 93.62 614 TYR A O 1
ATOM 4576 N N . PRO A 1 615 ? 20.094 20.203 34.438 1 93 615 PRO A N 1
ATOM 4577 C CA . PRO A 1 615 ? 21.422 20.438 35 1 93 615 PRO A CA 1
ATOM 4578 C C . PRO A 1 615 ? 21.969 21.828 34.688 1 93 615 PRO A C 1
ATOM 4580 O O . PRO A 1 615 ? 21.984 22.219 33.5 1 93 615 PRO A O 1
ATOM 4583 N N . LEU A 1 616 ? 22.469 22.516 35.688 1 92.5 616 LEU A N 1
ATOM 4584 C CA . LEU A 1 616 ? 23.109 23.812 35.531 1 92.5 616 LEU A CA 1
ATOM 4585 C C . LEU A 1 616 ? 24.5 23.812 36.156 1 92.5 616 LEU A C 1
ATOM 4587 O O . LEU A 1 616 ? 24.688 23.234 37.219 1 92.5 616 LEU A O 1
ATOM 4591 N N . TYR A 1 617 ? 25.391 24.406 35.469 1 94.06 617 TYR A N 1
ATOM 4592 C CA . TYR A 1 617 ? 26.703 24.594 36.094 1 94.06 617 TYR A CA 1
ATOM 4593 C C . TYR A 1 617 ? 26.734 25.797 37 1 94.06 617 TYR A C 1
ATOM 4595 O O . TYR A 1 617 ? 26.312 26.891 36.594 1 94.06 617 TYR A O 1
ATOM 4603 N N . VAL A 1 618 ? 27.234 25.609 38.25 1 95.19 618 VAL A N 1
ATOM 4604 C CA . VAL A 1 618 ? 27.312 26.688 39.219 1 95.19 618 VAL A CA 1
ATOM 4605 C C . VAL A 1 618 ? 28.766 26.844 39.688 1 95.19 618 VAL A C 1
ATOM 4607 O O . VAL A 1 618 ? 29.359 25.891 40.188 1 95.19 618 VAL A O 1
ATOM 4610 N N . GLN A 1 619 ? 29.266 28.031 39.5 1 95.25 619 GLN A N 1
ATOM 4611 C CA . GLN A 1 619 ? 30.578 28.359 40.031 1 95.25 619 GLN A CA 1
ATOM 4612 C C . GLN A 1 619 ? 30.484 28.781 41.5 1 95.25 619 GLN A C 1
ATOM 4614 O O . GLN A 1 619 ? 29.719 29.672 41.844 1 95.25 619 GLN A O 1
ATOM 4619 N N . ALA A 1 620 ? 31.281 28.141 42.344 1 92.94 620 ALA A N 1
ATOM 4620 C CA . ALA A 1 620 ? 31.281 28.453 43.781 1 92.94 620 ALA A CA 1
ATOM 4621 C C . ALA A 1 620 ? 31.906 29.828 44.031 1 92.94 620 ALA A C 1
ATOM 4623 O O . ALA A 1 620 ? 32.719 30.297 43.219 1 92.94 620 ALA A O 1
ATOM 4624 N N . ALA A 1 621 ? 31.469 30.578 45.062 1 81.12 621 ALA A N 1
ATOM 4625 C CA . ALA A 1 621 ? 32.031 31.875 45.438 1 81.12 621 ALA A CA 1
ATOM 4626 C C . ALA A 1 621 ? 33.5 31.719 45.844 1 81.12 621 ALA A C 1
ATOM 4628 O O . ALA A 1 621 ? 33.875 30.719 46.469 1 81.12 621 ALA A O 1
ATOM 4629 N N . SER A 1 622 ? 34.469 32.312 45.25 1 67.19 622 SER A N 1
ATOM 4630 C CA . SER A 1 622 ? 35.875 32.312 45.656 1 67.19 622 SER A CA 1
ATOM 4631 C C . SER A 1 622 ? 36 32.719 47.125 1 67.19 622 SER A C 1
ATOM 4633 O O . SER A 1 622 ? 35.344 33.656 47.594 1 67.19 622 SER A O 1
ATOM 4635 N N . LYS A 1 623 ? 36.469 31.891 48.062 1 57.34 623 LYS A N 1
ATOM 4636 C CA . LYS A 1 623 ? 36.812 32.375 49.375 1 57.34 623 LYS A CA 1
ATOM 4637 C C . LYS A 1 623 ? 37.625 33.656 49.312 1 57.34 623 LYS A C 1
ATOM 4639 O O . LYS A 1 623 ? 38.562 33.781 48.5 1 57.34 623 LYS A O 1
ATOM 4644 N N . PRO A 1 624 ? 37.156 34.75 49.875 1 50.16 624 PRO A N 1
ATOM 4645 C CA . PRO A 1 624 ? 38.062 35.875 49.906 1 50.16 624 PRO A CA 1
ATOM 4646 C C . PRO A 1 624 ? 39.469 35.5 50.375 1 50.16 624 PRO A C 1
ATOM 4648 O O . PRO A 1 624 ? 39.625 34.781 51.375 1 50.16 624 PRO A O 1
ATOM 4651 N N . THR A 1 625 ? 40.406 35.281 49.469 1 46.31 625 THR A N 1
ATOM 4652 C CA . THR A 1 625 ? 41.75 35.156 49.938 1 46.31 625 THR A CA 1
ATOM 4653 C C . THR A 1 625 ? 42.094 36.25 50.969 1 46.31 625 THR A C 1
ATOM 4655 O O . THR A 1 625 ? 41.812 37.406 50.719 1 46.31 625 THR A O 1
ATOM 4658 N N . PRO A 1 626 ? 42.406 35.938 52.156 1 47.09 626 PRO A N 1
ATOM 4659 C CA . PRO A 1 626 ? 42.812 37 53.062 1 47.09 626 PRO A CA 1
ATOM 4660 C C . PRO A 1 626 ? 43.812 37.969 52.438 1 47.09 626 PRO A C 1
ATOM 4662 O O . PRO A 1 626 ? 44.594 37.594 51.562 1 47.09 626 PRO A O 1
ATOM 4665 N N . PRO A 1 627 ? 43.688 39.281 52.594 1 40.16 627 PRO A N 1
ATOM 4666 C CA . PRO A 1 627 ? 44.594 40.281 52.031 1 40.16 627 PRO A CA 1
ATOM 4667 C C . PRO A 1 627 ? 46.062 39.938 52.25 1 40.16 627 PRO A C 1
ATOM 4669 O O . PRO A 1 627 ? 46.469 39.594 53.375 1 40.16 627 PRO A O 1
ATOM 4672 N N . SER A 1 628 ? 46.781 39.438 51.25 1 38.62 628 SER A N 1
ATOM 4673 C CA . SER A 1 628 ? 48.219 39.25 51.375 1 38.62 628 SER A CA 1
ATOM 4674 C C . SER A 1 628 ? 48.906 40.531 51.844 1 38.62 628 SER A C 1
ATOM 4676 O O . SER A 1 628 ? 48.5 41.625 51.469 1 38.62 628 SER A O 1
ATOM 4678 N N . PRO A 1 629 ? 49.781 40.531 52.844 1 38.81 629 PRO A N 1
ATOM 4679 C CA . PRO A 1 629 ? 50.5 41.719 53.312 1 38.81 629 PRO A CA 1
ATOM 4680 C C . PRO A 1 629 ? 51.125 42.531 52.188 1 38.81 629 PRO A C 1
ATOM 4682 O O . PRO A 1 629 ? 51.438 41.969 51.125 1 38.81 629 PRO A O 1
ATOM 4685 N N . ALA A 1 630 ? 51.188 43.781 52.312 1 34.75 630 ALA A N 1
ATOM 4686 C CA . ALA A 1 630 ? 51.594 44.906 51.438 1 34.75 630 ALA A CA 1
ATOM 4687 C C . ALA A 1 630 ? 53.031 44.719 50.938 1 34.75 630 ALA A C 1
ATOM 4689 O O . ALA A 1 630 ? 53.969 44.75 51.719 1 34.75 630 ALA A O 1
ATOM 4690 N N . ASP A 1 631 ? 53.188 43.844 49.781 1 25.72 631 ASP A N 1
ATOM 4691 C CA . ASP A 1 631 ? 54.531 43.719 49.188 1 25.72 631 ASP A CA 1
ATOM 4692 C C . ASP A 1 631 ? 55.062 45.062 48.719 1 25.72 631 ASP A C 1
ATOM 4694 O O . ASP A 1 631 ? 54.281 45.938 48.344 1 25.72 631 ASP A O 1
ATOM 4698 N N . HIS A 1 632 ? 56.375 45.344 48.875 1 28.09 632 HIS A N 1
ATOM 4699 C CA . HIS A 1 632 ? 57.25 46.469 48.656 1 28.09 632 HIS A CA 1
ATOM 4700 C C . HIS A 1 632 ? 57.25 46.906 47.188 1 28.09 632 HIS A C 1
ATOM 4702 O O . HIS A 1 632 ? 57 46.094 46.312 1 28.09 632 HIS A O 1
ATOM 4708 N N . ALA A 1 633 ? 57.375 48.188 46.969 1 26.27 633 ALA A N 1
ATOM 4709 C CA . ALA A 1 633 ? 57.344 49.156 45.875 1 26.27 633 ALA A CA 1
ATOM 4710 C C . ALA A 1 633 ? 58.375 48.812 44.812 1 26.27 633 ALA A C 1
ATOM 4712 O O . ALA A 1 633 ? 59.562 49.031 45 1 26.27 633 ALA A O 1
ATOM 4713 N N . ASP A 1 634 ? 58.156 47.5 44.062 1 20.86 634 ASP A N 1
ATOM 4714 C CA . ASP A 1 634 ? 59.188 47.312 43.031 1 20.86 634 ASP A CA 1
ATOM 4715 C C . ASP A 1 634 ? 59.125 48.406 41.969 1 20.86 634 ASP A C 1
ATOM 4717 O O . ASP A 1 634 ? 58.062 49 41.781 1 20.86 634 ASP A O 1
ATOM 4721 N N . GLN A 1 635 ? 60.188 48.562 41.219 1 22.33 635 GLN A N 1
ATOM 4722 C CA . GLN A 1 635 ? 60.906 49.531 40.406 1 22.33 635 GLN A CA 1
ATOM 4723 C C . GLN A 1 635 ? 60.281 49.688 39.031 1 22.33 635 GLN A C 1
ATOM 4725 O O . GLN A 1 635 ? 59.688 48.719 38.5 1 22.33 635 GLN A O 1
ATOM 4730 N N . PRO A 1 636 ? 60.25 50.812 38.344 1 19.92 636 PRO A N 1
ATOM 4731 C CA . PRO A 1 636 ? 59.625 51.438 37.219 1 19.92 636 PRO A CA 1
ATOM 4732 C C . PRO A 1 636 ? 60.062 50.844 35.875 1 19.92 636 PRO A C 1
ATOM 4734 O O . PRO A 1 636 ? 61.219 50.938 35.5 1 19.92 636 PRO A O 1
ATOM 4737 N N . ALA A 1 637 ? 59.562 49.562 35.531 1 21.33 637 ALA A N 1
ATOM 4738 C CA . ALA A 1 637 ? 60.094 49.125 34.25 1 21.33 637 ALA A CA 1
ATOM 4739 C C . ALA A 1 637 ? 59.781 50.125 33.156 1 21.33 637 ALA A C 1
ATOM 4741 O O . ALA A 1 637 ? 58.75 50.781 33.188 1 21.33 637 ALA A O 1
ATOM 4742 N N . SER A 1 638 ? 60.75 50.312 32.281 1 19.41 638 SER A N 1
ATOM 4743 C CA . SER A 1 638 ? 61.094 51.156 31.109 1 19.41 638 SER A CA 1
ATOM 4744 C C . SER A 1 638 ? 60.25 50.75 29.891 1 19.41 638 SER A C 1
ATOM 4746 O O . SER A 1 638 ? 60.062 49.562 29.625 1 19.41 638 SER A O 1
ATOM 4748 N N . VAL A 1 639 ? 59.375 51.625 29.297 1 20.38 639 VAL A N 1
ATOM 4749 C CA . VAL A 1 639 ? 58.281 51.656 28.328 1 20.38 639 VAL A CA 1
ATOM 4750 C C . VAL A 1 639 ? 58.844 51.469 26.906 1 20.38 639 VAL A C 1
ATOM 4752 O O . VAL A 1 639 ? 59.125 52.438 26.219 1 20.38 639 VAL A O 1
ATOM 4755 N N . SER A 1 640 ? 59.719 50.406 26.719 1 18.09 640 SER A N 1
ATOM 4756 C CA . SER A 1 640 ? 60.281 50.562 25.375 1 18.09 640 SER A CA 1
ATOM 4757 C C . SER A 1 640 ? 59.219 50.312 24.312 1 18.09 640 SER A C 1
ATOM 4759 O O . SER A 1 640 ? 58.25 49.562 24.547 1 18.09 640 SER A O 1
ATOM 4761 N N . SER A 1 641 ? 59.125 51.031 23.172 1 17.56 641 SER A N 1
ATOM 4762 C CA . SER A 1 641 ? 58.406 51.625 22.047 1 17.56 641 SER A CA 1
ATOM 4763 C C . SER A 1 641 ? 58.219 50.594 20.922 1 17.56 641 SER A C 1
ATOM 4765 O O . SER A 1 641 ? 57.656 50.906 19.875 1 17.56 641 SER A O 1
ATOM 4767 N N . ARG A 1 642 ? 58.562 49.188 21.172 1 18.36 642 ARG A N 1
ATOM 4768 C CA . ARG A 1 642 ? 58.906 48.781 19.797 1 18.36 642 ARG A CA 1
ATOM 4769 C C . ARG A 1 642 ? 57.656 48.75 18.922 1 18.36 642 ARG A C 1
ATOM 4771 O O . ARG A 1 642 ? 56.562 48.469 19.391 1 18.36 642 ARG A O 1
ATOM 4778 N N . PRO A 1 643 ? 57.875 48.719 17.547 1 19.64 643 PRO A N 1
ATOM 4779 C CA . PRO A 1 643 ? 57.25 49.125 16.281 1 19.64 643 PRO A CA 1
ATOM 4780 C C . PRO A 1 643 ? 56.375 48.031 15.68 1 19.64 643 PRO A C 1
ATOM 4782 O O . PRO A 1 643 ? 56.844 46.938 15.406 1 19.64 643 PRO A O 1
ATOM 4785 N N . THR A 1 644 ? 55.188 47.781 16.266 1 18.25 644 THR A N 1
ATOM 4786 C CA . THR A 1 644 ? 54.344 46.625 16.016 1 18.25 644 THR A CA 1
ATOM 4787 C C . THR A 1 644 ? 53.844 46.625 14.57 1 18.25 644 THR A C 1
ATOM 4789 O O . THR A 1 644 ? 53.188 47.562 14.125 1 18.25 644 THR A O 1
ATOM 4792 N N . GLN A 1 645 ? 54.656 45.844 13.812 1 17.48 645 GLN A N 1
ATOM 4793 C CA . GLN A 1 645 ? 54.531 45.656 12.375 1 17.48 645 GLN A CA 1
ATOM 4794 C C . GLN A 1 645 ? 53.219 44.938 12.047 1 17.48 645 GLN A C 1
ATOM 4796 O O . GLN A 1 645 ? 52.656 44.25 12.883 1 17.48 645 GLN A O 1
ATOM 4801 N N . HIS A 1 646 ? 52.531 45.25 10.945 1 17.75 646 HIS A N 1
ATOM 4802 C CA . HIS A 1 646 ? 51.281 45.312 10.211 1 17.75 646 HIS A CA 1
ATOM 4803 C C . HIS A 1 646 ? 50.906 43.938 9.633 1 17.75 646 HIS A C 1
ATOM 4805 O O . HIS A 1 646 ? 49.938 43.812 8.875 1 17.75 646 HIS A O 1
ATOM 4811 N N . ARG A 1 647 ? 51.406 42.844 10.328 1 16.25 647 ARG A N 1
ATOM 4812 C CA . ARG A 1 647 ? 51.281 41.781 9.336 1 16.25 647 ARG A CA 1
ATOM 4813 C C . ARG A 1 647 ? 49.812 41.469 9.023 1 16.25 647 ARG A C 1
ATOM 4815 O O . ARG A 1 647 ? 48.969 41.5 9.914 1 16.25 647 ARG A O 1
ATOM 4822 N N . LYS A 1 648 ? 49.562 41.156 7.703 1 17.03 648 LYS A N 1
ATOM 4823 C CA . LYS A 1 648 ? 48.562 41 6.668 1 17.03 648 LYS A CA 1
ATOM 4824 C C . LYS A 1 648 ? 47.875 39.625 6.754 1 17.03 648 LYS A C 1
ATOM 4826 O O . LYS A 1 648 ? 48.531 38.594 6.598 1 17.03 648 LYS A O 1
ATOM 4831 N N . ALA A 1 649 ? 46.938 39.406 7.562 1 16.64 649 ALA A N 1
ATOM 4832 C CA . ALA A 1 649 ? 46.281 38.156 7.887 1 16.64 649 ALA A CA 1
ATOM 4833 C C . ALA A 1 649 ? 45.5 37.625 6.695 1 16.64 649 ALA A C 1
ATOM 4835 O O . ALA A 1 649 ? 44.562 38.281 6.215 1 16.64 649 ALA A O 1
ATOM 4836 N N . LYS A 1 650 ? 46.156 36.812 5.98 1 16.42 650 LYS A N 1
ATOM 4837 C CA . LYS A 1 650 ? 45.594 36.094 4.848 1 16.42 650 LYS A CA 1
ATOM 4838 C C . LYS A 1 650 ? 44.375 35.25 5.277 1 16.42 650 LYS A C 1
ATOM 4840 O O . LYS A 1 650 ? 44.281 34.812 6.43 1 16.42 650 LYS A O 1
ATOM 4845 N N . LYS A 1 651 ? 43.469 35 4.301 1 16.62 651 LYS A N 1
ATOM 4846 C CA . LYS A 1 651 ? 42.156 34.531 3.873 1 16.62 651 LYS A CA 1
ATOM 4847 C C . LYS A 1 651 ? 42.094 33 3.891 1 16.62 651 LYS A C 1
ATOM 4849 O O . LYS A 1 651 ? 42.906 32.344 3.24 1 16.62 651 LYS A O 1
ATOM 4854 N N . ARG A 1 652 ? 41.562 32.344 4.797 1 15.48 652 ARG A N 1
ATOM 4855 C CA . ARG A 1 652 ? 41.469 30.938 5.18 1 15.48 652 ARG A CA 1
ATOM 4856 C C . ARG A 1 652 ? 40.875 30.094 4.066 1 15.48 652 ARG A C 1
ATOM 4858 O O . ARG A 1 652 ? 41.438 29.078 3.656 1 15.48 652 ARG A O 1
ATOM 4865 N N . ASP A 1 653 ? 39.594 29.547 3.984 1 16.33 653 ASP A N 1
ATOM 4866 C CA . ASP A 1 653 ? 39.375 28.188 4.449 1 16.33 653 ASP A CA 1
ATOM 4867 C C . ASP A 1 653 ? 38.844 27.297 3.32 1 16.33 653 ASP A C 1
ATOM 4869 O O . ASP A 1 653 ? 38.281 26.219 3.57 1 16.33 653 ASP A O 1
ATOM 4873 N N . ALA A 1 654 ? 39.156 27.328 2.082 1 17.28 654 ALA A N 1
ATOM 4874 C CA . ALA A 1 654 ? 38.375 26.562 1.103 1 17.28 654 ALA A CA 1
ATOM 4875 C C . ALA A 1 654 ? 38.375 25.078 1.448 1 17.28 654 ALA A C 1
ATOM 4877 O O . ALA A 1 654 ? 39.375 24.547 1.955 1 17.28 654 ALA A O 1
ATOM 4878 N N . GLY A 1 655 ? 37.281 24.344 1.557 1 16.83 655 GLY A N 1
ATOM 4879 C CA . GLY A 1 655 ? 36.656 23.094 1.942 1 16.83 655 GLY A CA 1
ATOM 4880 C C . GLY A 1 655 ? 37 21.938 1.035 1 16.83 655 GLY A C 1
ATOM 4881 O O . GLY A 1 655 ? 36.375 20.875 1.093 1 16.83 655 GLY A O 1
ATOM 4882 N N . ALA A 1 656 ? 38 21.922 0.24 1 15.62 656 ALA A N 1
ATOM 4883 C CA . ALA A 1 656 ? 37.906 20.906 -0.81 1 15.62 656 ALA A CA 1
ATOM 4884 C C . ALA A 1 656 ? 37.719 19.516 -0.215 1 15.62 656 ALA A C 1
ATOM 4886 O O . ALA A 1 656 ? 37.531 19.375 0.997 1 15.62 656 ALA A O 1
ATOM 4887 N N . LYS A 1 657 ? 38.594 18.5 -0.609 1 15.95 657 LYS A N 1
ATOM 4888 C CA . LYS A 1 657 ? 38.594 17.281 -1.431 1 15.95 657 LYS A CA 1
ATOM 4889 C C . LYS A 1 657 ? 38.625 16.031 -0.563 1 15.95 657 LYS A C 1
ATOM 4891 O O . LYS A 1 657 ? 39.469 15.891 0.323 1 15.95 657 LYS A O 1
ATOM 4896 N N . GLU A 1 658 ? 37.562 15.352 -0.373 1 16.27 658 GLU A N 1
ATOM 4897 C CA . GLU A 1 658 ? 37.219 14.102 0.286 1 16.27 658 GLU A CA 1
ATOM 4898 C C . GLU A 1 658 ? 38.094 12.945 -0.232 1 16.27 658 GLU A C 1
ATOM 4900 O O . GLU A 1 658 ? 37.906 11.797 0.182 1 16.27 658 GLU A O 1
ATOM 4905 N N . LEU A 1 659 ? 39.031 12.945 -1.024 1 15.53 659 LEU A N 1
ATOM 4906 C CA . LEU A 1 659 ? 39.125 11.758 -1.864 1 15.53 659 LEU A CA 1
ATOM 4907 C C . LEU A 1 659 ? 39.438 10.523 -1.03 1 15.53 659 LEU A C 1
ATOM 4909 O O . LEU A 1 659 ? 38.781 9.5 -1.125 1 15.53 659 LEU A O 1
ATOM 4913 N N . ALA A 1 660 ? 40.688 9.922 -0.899 1 15.64 660 ALA A N 1
ATOM 4914 C CA . ALA A 1 660 ? 41.25 8.773 -1.609 1 15.64 660 ALA A CA 1
ATOM 4915 C C . ALA A 1 660 ? 41.5 7.613 -0.657 1 15.64 660 ALA A C 1
ATOM 4917 O O . ALA A 1 660 ? 41.688 6.469 -1.093 1 15.64 660 ALA A O 1
ATOM 4918 N N . GLY A 1 661 ? 41.438 7.559 0.699 1 15.34 661 GLY A N 1
ATOM 4919 C CA . GLY A 1 661 ? 42.562 6.758 1.097 1 15.34 661 GLY A CA 1
ATOM 4920 C C . GLY A 1 661 ? 42.375 5.273 0.861 1 15.34 661 GLY A C 1
ATOM 4921 O O . GLY A 1 661 ? 41.25 4.812 0.668 1 15.34 661 GLY A O 1
ATOM 4922 N N . THR A 1 662 ? 43.406 4.488 1.45 1 16.25 662 THR A N 1
ATOM 4923 C CA . THR A 1 662 ? 44.375 3.426 1.183 1 16.25 662 THR A CA 1
ATOM 4924 C C . THR A 1 662 ? 43.812 2.074 1.636 1 16.25 662 THR A C 1
ATOM 4926 O O . THR A 1 662 ? 43.781 1.125 0.85 1 16.25 662 THR A O 1
ATOM 4929 N N . GLY A 1 663 ? 44.375 1.449 2.662 1 15.54 663 GLY A N 1
ATOM 4930 C CA . GLY A 1 663 ? 45.156 0.221 2.709 1 15.54 663 GLY A CA 1
ATOM 4931 C C . GLY A 1 663 ? 44.344 -0.969 3.213 1 15.54 663 GLY A C 1
ATOM 4932 O O . GLY A 1 663 ? 43.438 -0.811 4.008 1 15.54 663 GLY A O 1
ATOM 4933 N N . ILE A 1 664 ? 44.375 -2.172 2.611 1 16.52 664 ILE A N 1
ATOM 4934 C CA . ILE A 1 664 ? 43.844 -3.52 2.48 1 16.52 664 ILE A CA 1
ATOM 4935 C C . ILE A 1 664 ? 44.281 -4.379 3.656 1 16.52 664 ILE A C 1
ATOM 4937 O O . ILE A 1 664 ? 43.906 -5.539 3.777 1 16.52 664 ILE A O 1
ATOM 4941 N N . SER A 1 665 ? 44.781 -3.859 4.789 1 15.15 665 SER A N 1
ATOM 4942 C CA . SER A 1 665 ? 45.594 -4.945 5.316 1 15.15 665 SER A CA 1
ATOM 4943 C C . SER A 1 665 ? 44.75 -6.148 5.699 1 15.15 665 SER A C 1
ATOM 4945 O O . SER A 1 665 ? 43.562 -6 6.062 1 15.15 665 SER A O 1
ATOM 4947 N N . LEU A 1 666 ? 45.406 -7.398 5.68 1 16.03 666 LEU A N 1
ATOM 4948 C CA . LEU A 1 666 ? 45.406 -8.844 5.508 1 16.03 666 LEU A CA 1
ATOM 4949 C C . LEU A 1 666 ? 45.188 -9.547 6.844 1 16.03 666 LEU A C 1
ATOM 4951 O O . LEU A 1 666 ? 45.219 -10.781 6.918 1 16.03 666 LEU A O 1
ATOM 4955 N N . PHE A 1 667 ? 44.594 -8.93 7.777 1 15.39 667 PHE A N 1
ATOM 4956 C CA . PHE A 1 667 ? 44.969 -9.734 8.938 1 15.39 667 PHE A CA 1
ATOM 4957 C C . PHE A 1 667 ? 44.469 -11.164 8.789 1 15.39 667 PHE A C 1
ATOM 4959 O O . PHE A 1 667 ? 43.438 -11.406 8.188 1 15.39 667 PHE A O 1
ATOM 4966 N N . ALA A 1 668 ? 45.375 -12.094 9.289 1 15.43 668 ALA A N 1
ATOM 4967 C CA . ALA A 1 668 ? 45.781 -13.492 9.391 1 15.43 668 ALA A CA 1
ATOM 4968 C C . ALA A 1 668 ? 44.75 -14.305 10.18 1 15.43 668 ALA A C 1
ATOM 4970 O O . ALA A 1 668 ? 43.938 -13.742 10.922 1 15.43 668 ALA A O 1
ATOM 4971 N N . ALA A 1 669 ? 45.188 -15.523 10.586 1 15.23 669 ALA A N 1
ATOM 4972 C CA . ALA A 1 669 ? 44.906 -16.953 10.508 1 15.23 669 ALA A CA 1
ATOM 4973 C C . ALA A 1 669 ? 44.188 -17.438 11.758 1 15.23 669 ALA A C 1
ATOM 4975 O O . ALA A 1 669 ? 43.188 -18.156 11.664 1 15.23 669 ALA A O 1
ATOM 4976 N N . ALA A 1 670 ? 44.781 -17.391 13.039 1 14.88 670 ALA A N 1
ATOM 4977 C CA . ALA A 1 670 ? 45.156 -18.703 13.531 1 14.88 670 ALA A CA 1
ATOM 4978 C C . ALA A 1 670 ? 43.969 -19.406 14.18 1 14.88 670 ALA A C 1
ATOM 4980 O O . ALA A 1 670 ? 43.594 -20.5 13.773 1 14.88 670 ALA A O 1
ATOM 4981 N N . THR A 1 671 ? 44.031 -19.75 15.578 1 15.52 671 THR A N 1
ATOM 4982 C CA . THR A 1 671 ? 44.281 -21.016 16.25 1 15.52 671 THR A CA 1
ATOM 4983 C C . THR A 1 671 ? 42.969 -21.625 16.719 1 15.52 671 THR A C 1
ATOM 4985 O O . THR A 1 671 ? 42 -20.922 16.969 1 15.52 671 THR A O 1
ATOM 4988 N N . LEU A 1 672 ? 42.938 -23.047 16.969 1 15.84 672 LEU A N 1
ATOM 4989 C CA . LEU A 1 672 ? 42.25 -24.328 17.016 1 15.84 672 LEU A CA 1
ATOM 4990 C C . LEU A 1 672 ? 41.531 -24.516 18.344 1 15.84 672 LEU A C 1
ATOM 4992 O O . LEU A 1 672 ? 40.5 -25.188 18.391 1 15.84 672 LEU A O 1
ATOM 4996 N N . ALA A 1 673 ? 41.781 -23.797 19.453 1 15.8 673 ALA A N 1
ATOM 4997 C CA . ALA A 1 673 ? 41.906 -24.766 20.531 1 15.8 673 ALA A CA 1
ATOM 4998 C C . ALA A 1 673 ? 40.562 -25.406 20.844 1 15.8 673 ALA A C 1
ATOM 5000 O O . ALA A 1 673 ? 39.531 -24.75 20.781 1 15.8 673 ALA A O 1
ATOM 5001 N N . THR A 1 674 ? 40.594 -26.766 21.281 1 16.14 674 THR A N 1
ATOM 5002 C CA . THR A 1 674 ? 39.969 -28.062 21.453 1 16.14 674 THR A CA 1
ATOM 5003 C C . THR A 1 674 ? 39.094 -28.078 22.703 1 16.14 674 THR A C 1
ATOM 5005 O O . THR A 1 674 ? 38.219 -28.922 22.844 1 16.14 674 THR A O 1
ATOM 5008 N N . ALA A 1 675 ? 39 -27.141 23.609 1 15.69 675 ALA A N 1
ATOM 5009 C CA . ALA A 1 675 ? 38.969 -27.828 24.891 1 15.69 675 ALA A CA 1
ATOM 5010 C C . ALA A 1 675 ? 37.656 -28.625 25.031 1 15.69 675 ALA A C 1
ATOM 5012 O O . ALA A 1 675 ? 36.594 -28.125 24.734 1 15.69 675 ALA A O 1
ATOM 5013 N N . LEU A 1 676 ? 37.75 -29.969 25.531 1 15.88 676 LEU A N 1
ATOM 5014 C CA . LEU A 1 676 ? 37.094 -31.25 25.719 1 15.88 676 LEU A CA 1
ATOM 5015 C C . LEU A 1 676 ? 36.125 -31.172 26.906 1 15.88 676 LEU A C 1
ATOM 5017 O O . LEU A 1 676 ? 35.094 -31.875 26.922 1 15.88 676 LEU A O 1
ATOM 5021 N N . SER A 1 677 ? 36.281 -30.469 28.078 1 15.06 677 SER A N 1
ATOM 5022 C CA . SER A 1 677 ? 36.219 -31.344 29.234 1 15.06 677 SER A CA 1
ATOM 5023 C C . SER A 1 677 ? 34.812 -31.906 29.453 1 15.06 677 SER A C 1
ATOM 5025 O O . SER A 1 677 ? 33.844 -31.359 28.953 1 15.06 677 SER A O 1
ATOM 5027 N N . THR A 1 678 ? 34.656 -32.688 30.719 1 15.66 678 THR A N 1
ATOM 5028 C CA . THR A 1 678 ? 34.375 -33.938 31.391 1 15.66 678 THR A CA 1
ATOM 5029 C C . THR A 1 678 ? 32.938 -33.906 31.953 1 15.66 678 THR A C 1
ATOM 5031 O O . THR A 1 678 ? 32.156 -34.844 31.703 1 15.66 678 THR A O 1
ATOM 5034 N N . GLY A 1 679 ? 32.625 -33.469 33.312 1 15.45 679 GLY A N 1
ATOM 5035 C CA . GLY A 1 679 ? 32.375 -34.406 34.375 1 15.45 679 GLY A CA 1
ATOM 5036 C C . GLY A 1 679 ? 30.922 -34.781 34.531 1 15.45 679 GLY A C 1
ATOM 5037 O O . GLY A 1 679 ? 30.062 -34.188 33.844 1 15.45 679 GLY A O 1
ATOM 5038 N N . GLY A 1 680 ? 30.312 -34.688 35.875 1 16.34 680 GLY A N 1
ATOM 5039 C CA . GLY A 1 680 ? 29.906 -35.594 36.938 1 16.34 680 GLY A CA 1
ATOM 5040 C C . GLY A 1 680 ? 28.406 -35.844 36.969 1 16.34 680 GLY A C 1
ATOM 5041 O O . GLY A 1 680 ? 27.625 -35.094 36.406 1 16.34 680 GLY A O 1
ATOM 5042 N N . LEU A 1 681 ? 27.953 -36.875 37.906 1 16.7 681 LEU A N 1
ATOM 5043 C CA . LEU A 1 681 ? 27.109 -38 38.312 1 16.7 681 LEU A CA 1
ATOM 5044 C C . LEU A 1 681 ? 25.828 -37.531 38.969 1 16.7 681 LEU A C 1
ATOM 5046 O O . LEU A 1 681 ? 24.75 -38.062 38.688 1 16.7 681 LEU A O 1
ATOM 5050 N N . VAL A 1 682 ? 25.797 -36.75 40.094 1 17.03 682 VAL A N 1
ATOM 5051 C CA . VAL A 1 682 ? 25.281 -37.438 41.281 1 17.03 682 VAL A CA 1
ATOM 5052 C C . VAL A 1 682 ? 23.766 -37.562 41.219 1 17.03 682 VAL A C 1
ATOM 5054 O O . VAL A 1 682 ? 23.109 -36.812 40.5 1 17.03 682 VAL A O 1
ATOM 5057 N N . LEU A 1 683 ? 23.141 -38.031 42.5 1 17.12 683 LEU A N 1
ATOM 5058 C CA . LEU A 1 683 ? 22.422 -39.031 43.281 1 17.12 683 LEU A CA 1
ATOM 5059 C C . LEU A 1 683 ? 20.969 -38.594 43.469 1 17.12 683 LEU A C 1
ATOM 5061 O O . LEU A 1 683 ? 20.047 -39.375 43.219 1 17.12 683 LEU A O 1
ATOM 5065 N N . LEU A 1 684 ? 20.688 -37.969 44.656 1 17.89 684 LEU A N 1
ATOM 5066 C CA . LEU A 1 684 ? 19.953 -38.594 45.75 1 17.89 684 LEU A CA 1
ATOM 5067 C C . LEU A 1 684 ? 18.453 -38.469 45.562 1 17.89 684 LEU A C 1
ATOM 5069 O O . LEU A 1 684 ? 17.984 -37.562 44.875 1 17.89 684 LEU A O 1
ATOM 5073 N N . GLN A 1 685 ? 17.719 -39.156 46.562 1 19.12 685 GLN A N 1
ATOM 5074 C CA . GLN A 1 685 ? 16.672 -40 47.125 1 19.12 685 GLN A CA 1
ATOM 5075 C C . GLN A 1 685 ? 15.461 -39.219 47.562 1 19.12 685 GLN A C 1
ATOM 5077 O O . GLN A 1 685 ? 14.367 -39.75 47.75 1 19.12 685 GLN A O 1
ATOM 5082 N N . ARG A 1 686 ? 15.617 -37.969 47.938 1 17.28 686 ARG A N 1
ATOM 5083 C CA . ARG A 1 686 ? 14.938 -37.875 49.219 1 17.28 686 ARG A CA 1
ATOM 5084 C C . ARG A 1 686 ? 13.477 -38.281 49.094 1 17.28 686 ARG A C 1
ATOM 5086 O O . ARG A 1 686 ? 12.914 -38.281 48 1 17.28 686 ARG A O 1
ATOM 5093 N N . LYS A 1 687 ? 12.781 -37.719 50 1 17.39 687 LYS A N 1
ATOM 5094 C CA . LYS A 1 687 ? 12.047 -38.031 51.219 1 17.39 687 LYS A CA 1
ATOM 5095 C C . LYS A 1 687 ? 10.617 -38.438 50.906 1 17.39 687 LYS A C 1
ATOM 5097 O O . LYS A 1 687 ? 10.062 -38.062 49.875 1 17.39 687 LYS A O 1
ATOM 5102 N N . ARG A 1 688 ? 9.961 -38.656 52.156 1 19.06 688 ARG A N 1
ATOM 5103 C CA . ARG A 1 688 ? 9.18 -39.344 53.156 1 19.06 688 ARG A CA 1
ATOM 5104 C C . ARG A 1 688 ? 7.695 -39 53.031 1 19.06 688 ARG A C 1
ATOM 5106 O O . ARG A 1 688 ? 6.852 -39.906 53 1 19.06 688 ARG A O 1
ATOM 5113 N N . GLY A 1 689 ? 7.191 -38.156 54.156 1 21.78 689 GLY A N 1
ATOM 5114 C CA . GLY A 1 689 ? 5.883 -38.188 54.781 1 21.78 689 GLY A CA 1
ATOM 5115 C C . GLY A 1 689 ? 4.773 -37.656 53.906 1 21.78 689 GLY A C 1
ATOM 5116 O O . GLY A 1 689 ? 5.016 -36.844 53.031 1 21.78 689 GLY A O 1
ATOM 5117 N N . MET B 1 1 ? 78.125 -60.5 -103.875 1 22.91 1 MET B N 1
ATOM 5118 C CA . MET B 1 1 ? 76.688 -60.531 -103.625 1 22.91 1 MET B CA 1
ATOM 5119 C C . MET B 1 1 ? 76.312 -59.719 -102.375 1 22.91 1 MET B C 1
ATOM 5121 O O . MET B 1 1 ? 77 -59.812 -101.375 1 22.91 1 MET B O 1
ATOM 5125 N N . LEU B 1 2 ? 75.375 -58.688 -102.438 1 23.02 2 LEU B N 1
ATOM 5126 C CA . LEU B 1 2 ? 75.188 -57.281 -102.125 1 23.02 2 LEU B CA 1
ATOM 5127 C C . LEU B 1 2 ? 74.375 -57.188 -100.812 1 23.02 2 LEU B C 1
ATOM 5129 O O . LEU B 1 2 ? 73.188 -57.406 -100.812 1 23.02 2 LEU B O 1
ATOM 5133 N N . ARG B 1 3 ? 74.812 -57.844 -99.625 1 23.52 3 ARG B N 1
ATOM 5134 C CA . ARG B 1 3 ? 74.062 -58.219 -98.438 1 23.52 3 ARG B CA 1
ATOM 5135 C C . ARG B 1 3 ? 73.688 -57 -97.625 1 23.52 3 ARG B C 1
ATOM 5137 O O . ARG B 1 3 ? 74.5 -56.281 -97.125 1 23.52 3 ARG B O 1
ATOM 5144 N N . PRO B 1 4 ? 72.5 -56.344 -97.938 1 22.88 4 PRO B N 1
ATOM 5145 C CA . PRO B 1 4 ? 72.062 -55 -97.562 1 22.88 4 PRO B CA 1
ATOM 5146 C C . PRO B 1 4 ? 71.875 -54.875 -96.062 1 22.88 4 PRO B C 1
ATOM 5148 O O . PRO B 1 4 ? 71.5 -55.844 -95.375 1 22.88 4 PRO B O 1
ATOM 5151 N N . LYS B 1 5 ? 72.5 -53.844 -95.312 1 24.69 5 LYS B N 1
ATOM 5152 C CA . LYS B 1 5 ? 72.875 -53.25 -94.062 1 24.69 5 LYS B CA 1
ATOM 5153 C C . LYS B 1 5 ? 71.75 -52.656 -93.312 1 24.69 5 LYS B C 1
ATOM 5155 O O . LYS B 1 5 ? 71.312 -51.531 -93.562 1 24.69 5 LYS B O 1
ATOM 5160 N N . HIS B 1 6 ? 70.688 -53.531 -93.25 1 20.59 6 HIS B N 1
ATOM 5161 C CA . HIS B 1 6 ? 69.375 -53 -92.938 1 20.59 6 HIS B CA 1
ATOM 5162 C C . HIS B 1 6 ? 69.375 -52.125 -91.688 1 20.59 6 HIS B C 1
ATOM 5164 O O . HIS B 1 6 ? 70.312 -52.219 -90.875 1 20.59 6 HIS B O 1
ATOM 5170 N N . ARG B 1 7 ? 68.312 -51.375 -91.375 1 21.67 7 ARG B N 1
ATOM 5171 C CA . ARG B 1 7 ? 67.625 -50.094 -91.125 1 21.67 7 ARG B CA 1
ATOM 5172 C C . ARG B 1 7 ? 67.188 -49.969 -89.688 1 21.67 7 ARG B C 1
ATOM 5174 O O . ARG B 1 7 ? 66 -50.156 -89.312 1 21.67 7 ARG B O 1
ATOM 5181 N N . ALA B 1 8 ? 67.938 -50.594 -88.688 1 21.98 8 ALA B N 1
ATOM 5182 C CA . ALA B 1 8 ? 67.25 -50.781 -87.438 1 21.98 8 ALA B CA 1
ATOM 5183 C C . ALA B 1 8 ? 66.812 -49.438 -86.812 1 21.98 8 ALA B C 1
ATOM 5185 O O . ALA B 1 8 ? 67.688 -48.531 -86.75 1 21.98 8 ALA B O 1
ATOM 5186 N N . SER B 1 9 ? 65.625 -49.031 -86.938 1 22.47 9 SER B N 1
ATOM 5187 C CA . SER B 1 9 ? 64.875 -47.812 -86.625 1 22.47 9 SER B CA 1
ATOM 5188 C C . SER B 1 9 ? 64.875 -47.5 -85.125 1 22.47 9 SER B C 1
ATOM 5190 O O . SER B 1 9 ? 63.969 -47.875 -84.438 1 22.47 9 SER B O 1
ATOM 5192 N N . TYR B 1 10 ? 66 -47.75 -84.438 1 25.09 10 TYR B N 1
ATOM 5193 C CA . TYR B 1 10 ? 65.812 -47.688 -82.938 1 25.09 10 TYR B CA 1
ATOM 5194 C C . TYR B 1 10 ? 65.312 -46.312 -82.562 1 25.09 10 TYR B C 1
ATOM 5196 O O . TYR B 1 10 ? 65.812 -45.281 -83 1 25.09 10 TYR B O 1
ATOM 5204 N N . LEU B 1 11 ? 64 -46.219 -82.25 1 25.44 11 LEU B N 1
ATOM 5205 C CA . LEU B 1 11 ? 63.094 -45.156 -81.875 1 25.44 11 LEU B CA 1
ATOM 5206 C C . LEU B 1 11 ? 63.625 -44.438 -80.625 1 25.44 11 LEU B C 1
ATOM 5208 O O . LEU B 1 11 ? 64.125 -45.062 -79.688 1 25.44 11 LEU B O 1
ATOM 5212 N N . PRO B 1 12 ? 63.906 -43.094 -80.812 1 24.75 12 PRO B N 1
ATOM 5213 C CA . PRO B 1 12 ? 64.5 -42.188 -79.812 1 24.75 12 PRO B CA 1
ATOM 5214 C C . PRO B 1 12 ? 63.719 -42.125 -78.5 1 24.75 12 PRO B C 1
ATOM 5216 O O . PRO B 1 12 ? 62.5 -42.375 -78.5 1 24.75 12 PRO B O 1
ATOM 5219 N N . ILE B 1 13 ? 64.25 -42.562 -77.438 1 27.53 13 ILE B N 1
ATOM 5220 C CA . ILE B 1 13 ? 63.969 -42.531 -76 1 27.53 13 ILE B CA 1
ATOM 5221 C C . ILE B 1 13 ? 63.625 -41.094 -75.562 1 27.53 13 ILE B C 1
ATOM 5223 O O . ILE B 1 13 ? 64.5 -40.219 -75.625 1 27.53 13 ILE B O 1
ATOM 5227 N N . LEU B 1 14 ? 62.5 -40.531 -76.188 1 23.17 14 LEU B N 1
ATOM 5228 C CA . LEU B 1 14 ? 62.156 -39.156 -75.812 1 23.17 14 LEU B CA 1
ATOM 5229 C C . LEU B 1 14 ? 62.125 -38.969 -74.312 1 23.17 14 LEU B C 1
ATOM 5231 O O . LEU B 1 14 ? 62.031 -39.938 -73.562 1 23.17 14 LEU B O 1
ATOM 5235 N N . PHE B 1 15 ? 61.781 -37.625 -73.938 1 25.77 15 PHE B N 1
ATOM 5236 C CA . PHE B 1 15 ? 61.969 -36.469 -73 1 25.77 15 PHE B CA 1
ATOM 5237 C C . PHE B 1 15 ? 61.062 -36.625 -71.812 1 25.77 15 PHE B C 1
ATOM 5239 O O . PHE B 1 15 ? 59.844 -36.469 -71.875 1 25.77 15 PHE B O 1
ATOM 5246 N N . ALA B 1 16 ? 61.031 -37.75 -71.125 1 26.59 16 ALA B N 1
ATOM 5247 C CA . ALA B 1 16 ? 60.062 -37.781 -70 1 26.59 16 ALA B CA 1
ATOM 5248 C C . ALA B 1 16 ? 60.281 -36.656 -69.062 1 26.59 16 ALA B C 1
ATOM 5250 O O . ALA B 1 16 ? 61.25 -36.625 -68.312 1 26.59 16 ALA B O 1
ATOM 5251 N N . MET B 1 17 ? 59.969 -35.375 -69.438 1 26.66 17 MET B N 1
ATOM 5252 C CA . MET B 1 17 ? 60.031 -34.281 -68.5 1 26.66 17 MET B CA 1
ATOM 5253 C C . MET B 1 17 ? 59.125 -34.562 -67.312 1 26.66 17 MET B C 1
ATOM 5255 O O . MET B 1 17 ? 57.938 -34.875 -67.438 1 26.66 17 MET B O 1
ATOM 5259 N N . ALA B 1 18 ? 59.688 -35.062 -66.25 1 29.14 18 ALA B N 1
ATOM 5260 C CA . ALA B 1 18 ? 59.125 -35.25 -64.875 1 29.14 18 ALA B CA 1
ATOM 5261 C C . ALA B 1 18 ? 58.375 -34 -64.438 1 29.14 18 ALA B C 1
ATOM 5263 O O . ALA B 1 18 ? 59 -32.938 -64.25 1 29.14 18 ALA B O 1
ATOM 5264 N N . VAL B 1 19 ? 57.156 -33.688 -64.875 1 32.19 19 VAL B N 1
ATOM 5265 C CA . VAL B 1 19 ? 56.344 -32.656 -64.25 1 32.19 19 VAL B CA 1
ATOM 5266 C C . VAL B 1 19 ? 56.188 -32.938 -62.781 1 32.19 19 VAL B C 1
ATOM 5268 O O . VAL B 1 19 ? 55.656 -33.969 -62.375 1 32.19 19 VAL B O 1
ATOM 5271 N N . SER B 1 20 ? 57.156 -32.469 -61.969 1 32.16 20 SER B N 1
ATOM 5272 C CA . SER B 1 20 ? 56.969 -32.406 -60.5 1 32.16 20 SER B CA 1
ATOM 5273 C C . SER B 1 20 ? 55.656 -31.75 -60.156 1 32.16 20 SER B C 1
ATOM 5275 O O . SER B 1 20 ? 55.406 -30.609 -60.5 1 32.16 20 SER B O 1
ATOM 5277 N N . LEU B 1 21 ? 54.594 -32.5 -60.219 1 32.59 21 LEU B N 1
ATOM 5278 C CA . LEU B 1 21 ? 53.344 -32.031 -59.656 1 32.59 21 LEU B CA 1
ATOM 5279 C C . LEU B 1 21 ? 53.531 -31.469 -58.25 1 32.59 21 LEU B C 1
ATOM 5281 O O . LEU B 1 21 ? 53.938 -32.188 -57.344 1 32.59 21 LEU B O 1
ATOM 5285 N N . PHE B 1 22 ? 53.812 -30.188 -58.156 1 38.22 22 PHE B N 1
ATOM 5286 C CA . PHE B 1 22 ? 53.656 -29.453 -56.906 1 38.22 22 PHE B CA 1
ATOM 5287 C C . PHE B 1 22 ? 52.281 -29.719 -56.281 1 38.22 22 PHE B C 1
ATOM 5289 O O . PHE B 1 22 ? 51.25 -29.438 -56.906 1 38.22 22 PHE B O 1
ATOM 5296 N N . THR B 1 23 ? 52.219 -30.812 -55.594 1 34.28 23 THR B N 1
ATOM 5297 C CA . THR B 1 23 ? 51.062 -30.922 -54.719 1 34.28 23 THR B CA 1
ATOM 5298 C C . THR B 1 23 ? 50.844 -29.641 -53.906 1 34.28 23 THR B C 1
ATOM 5300 O O . THR B 1 23 ? 51.688 -29.266 -53.094 1 34.28 23 THR B O 1
ATOM 5303 N N . LEU B 1 24 ? 50.156 -28.672 -54.438 1 37.62 24 LEU B N 1
ATOM 5304 C CA . LEU B 1 24 ? 49.594 -27.625 -53.594 1 37.62 24 LEU B CA 1
ATOM 5305 C C . LEU B 1 24 ? 48.906 -28.219 -52.375 1 37.62 24 LEU B C 1
ATOM 5307 O O . LEU B 1 24 ? 47.969 -28.969 -52.5 1 37.62 24 LEU B O 1
ATOM 5311 N N . SER B 1 25 ? 49.688 -28.406 -51.344 1 37.34 25 SER B N 1
ATOM 5312 C CA . SER B 1 25 ? 49.031 -28.656 -50.031 1 37.34 25 SER B CA 1
ATOM 5313 C C . SER B 1 25 ? 47.844 -27.734 -49.844 1 37.34 25 SER B C 1
ATOM 5315 O O . SER B 1 25 ? 47.938 -26.516 -50 1 37.34 25 SER B O 1
ATOM 5317 N N . ALA B 1 26 ? 46.688 -28.172 -50.062 1 40.56 26 ALA B N 1
ATOM 5318 C CA . ALA B 1 26 ? 45.469 -27.453 -49.656 1 40.56 26 ALA B CA 1
ATOM 5319 C C . ALA B 1 26 ? 45.656 -26.844 -48.281 1 40.56 26 ALA B C 1
ATOM 5321 O O . ALA B 1 26 ? 46.125 -27.516 -47.344 1 40.56 26 ALA B O 1
ATOM 5322 N N . PRO B 1 27 ? 45.781 -25.547 -48.156 1 39.91 27 PRO B N 1
ATOM 5323 C CA . PRO B 1 27 ? 45.781 -25 -46.781 1 39.91 27 PRO B CA 1
ATOM 5324 C C . PRO B 1 27 ? 44.844 -25.75 -45.844 1 39.91 27 PRO B C 1
ATOM 5326 O O . PRO B 1 27 ? 43.75 -26.109 -46.25 1 39.91 27 PRO B O 1
ATOM 5329 N N . GLN B 1 28 ? 45.375 -26.641 -45 1 35.56 28 GLN B N 1
ATOM 5330 C CA . GLN B 1 28 ? 44.531 -27.078 -43.875 1 35.56 28 GLN B CA 1
ATOM 5331 C C . GLN B 1 28 ? 43.562 -25.984 -43.438 1 35.56 28 GLN B C 1
ATOM 5333 O O . GLN B 1 28 ? 44 -24.859 -43.188 1 35.56 28 GLN B O 1
ATOM 5338 N N . ALA B 1 29 ? 42.375 -25.984 -43.781 1 39.34 29 ALA B N 1
ATOM 5339 C CA . ALA B 1 29 ? 41.344 -25.125 -43.156 1 39.34 29 ALA B CA 1
ATOM 5340 C C . ALA B 1 29 ? 41.688 -24.891 -41.688 1 39.34 29 ALA B C 1
ATOM 5342 O O . ALA B 1 29 ? 41.688 -25.828 -40.906 1 39.34 29 ALA B O 1
ATOM 5343 N N . ARG B 1 30 ? 42.531 -24.047 -41.312 1 39.44 30 ARG B N 1
ATOM 5344 C CA . ARG B 1 30 ? 42.688 -23.656 -39.906 1 39.44 30 ARG B CA 1
ATOM 5345 C C . ARG B 1 30 ? 41.375 -23.734 -39.156 1 39.44 30 ARG B C 1
ATOM 5347 O O . ARG B 1 30 ? 40.375 -23.125 -39.594 1 39.44 30 ARG B O 1
ATOM 5354 N N . ALA B 1 31 ? 41.062 -24.844 -38.438 1 46.12 31 ALA B N 1
ATOM 5355 C CA . ALA B 1 31 ? 39.969 -24.828 -37.469 1 46.12 31 ALA B CA 1
ATOM 5356 C C . ALA B 1 31 ? 39.656 -23.406 -37 1 46.12 31 ALA B C 1
ATOM 5358 O O . ALA B 1 31 ? 40.531 -22.719 -36.469 1 46.12 31 ALA B O 1
ATOM 5359 N N . ALA B 1 32 ? 38.812 -22.703 -37.594 1 54.75 32 ALA B N 1
ATOM 5360 C CA . ALA B 1 32 ? 38.438 -21.328 -37.312 1 54.75 32 ALA B CA 1
ATOM 5361 C C . ALA B 1 32 ? 38.375 -21.062 -35.812 1 54.75 32 ALA B C 1
ATOM 5363 O O . ALA B 1 32 ? 37.906 -21.922 -35.031 1 54.75 32 ALA B O 1
ATOM 5364 N N . ALA B 1 33 ? 39.094 -20.203 -35.219 1 81.31 33 ALA B N 1
ATOM 5365 C CA . ALA B 1 33 ? 39.125 -19.734 -33.844 1 81.31 33 ALA B CA 1
ATOM 5366 C C . ALA B 1 33 ? 37.719 -19.469 -33.312 1 81.31 33 ALA B C 1
ATOM 5368 O O . ALA B 1 33 ? 36.875 -18.969 -34.031 1 81.31 33 ALA B O 1
ATOM 5369 N N . GLN B 1 34 ? 37.312 -20.359 -32.344 1 92.69 34 GLN B N 1
ATOM 5370 C CA . GLN B 1 34 ? 36 -20.219 -31.703 1 92.69 34 GLN B CA 1
ATOM 5371 C C . GLN B 1 34 ? 36.094 -19.391 -30.438 1 92.69 34 GLN B C 1
ATOM 5373 O O . GLN B 1 34 ? 37.125 -19.422 -29.734 1 92.69 34 GLN B O 1
ATOM 5378 N N . VAL B 1 35 ? 35.094 -18.547 -30.281 1 96.62 35 VAL B N 1
ATOM 5379 C CA . VAL B 1 35 ? 34.938 -17.797 -29.047 1 96.62 35 VAL B CA 1
ATOM 5380 C C . VAL B 1 35 ? 33.812 -18.438 -28.203 1 96.62 35 VAL B C 1
ATOM 5382 O O . VAL B 1 35 ? 32.719 -18.641 -28.688 1 96.62 35 VAL B O 1
ATOM 5385 N N . GLU B 1 36 ? 34.156 -18.844 -26.969 1 97.31 36 GLU B N 1
ATOM 5386 C CA . GLU B 1 36 ? 33.188 -19.453 -26.078 1 97.31 36 GLU B CA 1
ATOM 5387 C C . GLU B 1 36 ? 32.5 -18.391 -25.203 1 97.31 36 GLU B C 1
ATOM 5389 O O . GLU B 1 36 ? 33.188 -17.547 -24.609 1 97.31 36 GLU B O 1
ATOM 5394 N N . ILE B 1 37 ? 31.203 -18.438 -25.234 1 98.19 37 ILE B N 1
ATOM 5395 C CA . ILE B 1 37 ? 30.391 -17.547 -24.406 1 98.19 37 ILE B CA 1
ATOM 5396 C C . ILE B 1 37 ? 29.516 -18.359 -23.453 1 98.19 37 ILE B C 1
ATOM 5398 O O . ILE B 1 37 ? 28.875 -19.328 -23.875 1 98.19 37 ILE B O 1
ATOM 5402 N N . SER B 1 38 ? 29.562 -18 -22.172 1 98.25 38 SER B N 1
ATOM 5403 C CA . SER B 1 38 ? 28.703 -18.656 -21.188 1 98.25 38 SER B CA 1
ATOM 5404 C C . SER B 1 38 ? 27.656 -17.688 -20.641 1 98.25 38 SER B C 1
ATOM 5406 O O . SER B 1 38 ? 27.969 -16.562 -20.281 1 98.25 38 SER B O 1
ATOM 5408 N N . ILE B 1 39 ? 26.406 -18.172 -20.656 1 98.69 39 ILE B N 1
ATOM 5409 C CA . ILE B 1 39 ? 25.312 -17.438 -20.031 1 98.69 39 ILE B CA 1
ATOM 5410 C C . ILE B 1 39 ? 24.875 -18.156 -18.75 1 98.69 39 ILE B C 1
ATOM 5412 O O . ILE B 1 39 ? 24.375 -19.281 -18.812 1 98.69 39 ILE B O 1
ATOM 5416 N N . ALA B 1 40 ? 25.125 -17.594 -17.625 1 98.75 40 ALA B N 1
ATOM 5417 C CA . ALA B 1 40 ? 24.578 -18.016 -16.344 1 98.75 40 ALA B CA 1
ATOM 5418 C C . ALA B 1 40 ? 23.266 -17.297 -16.047 1 98.75 40 ALA B C 1
ATOM 5420 O O . ALA B 1 40 ? 23.234 -16.062 -15.945 1 98.75 40 ALA B O 1
ATOM 5421 N N . ALA B 1 41 ? 22.172 -18.094 -15.898 1 98.81 41 ALA B N 1
ATOM 5422 C CA . ALA B 1 41 ? 20.891 -17.422 -15.828 1 98.81 41 ALA B CA 1
ATOM 5423 C C . ALA B 1 41 ? 20.062 -17.938 -14.641 1 98.81 41 ALA B C 1
ATOM 5425 O O . ALA B 1 41 ? 20.062 -19.125 -14.344 1 98.81 41 ALA B O 1
ATOM 5426 N N . ILE B 1 42 ? 19.422 -17 -13.93 1 98.69 42 ILE B N 1
ATOM 5427 C CA . ILE B 1 42 ? 18.422 -17.312 -12.914 1 98.69 42 ILE B CA 1
ATOM 5428 C C . ILE B 1 42 ? 17.078 -16.688 -13.297 1 98.69 42 ILE B C 1
ATOM 5430 O O . ILE B 1 42 ? 17.016 -15.852 -14.203 1 98.69 42 ILE B O 1
ATOM 5434 N N . THR B 1 43 ? 16.062 -17.141 -12.719 1 98.44 43 THR B N 1
ATOM 5435 C CA . THR B 1 43 ? 14.734 -16.547 -12.836 1 98.44 43 THR B CA 1
ATOM 5436 C C . THR B 1 43 ? 13.969 -16.672 -11.523 1 98.44 43 THR B C 1
ATOM 5438 O O . THR B 1 43 ? 14.25 -17.547 -10.711 1 98.44 43 THR B O 1
ATOM 5441 N N . ASP B 1 44 ? 13.062 -15.688 -11.266 1 98.06 44 ASP B N 1
ATOM 5442 C CA . ASP B 1 44 ? 12.148 -15.805 -10.133 1 98.06 44 ASP B CA 1
ATOM 5443 C C . ASP B 1 44 ? 12.906 -16.094 -8.844 1 98.06 44 ASP B C 1
ATOM 5445 O O . ASP B 1 44 ? 12.57 -17.031 -8.109 1 98.06 44 ASP B O 1
ATOM 5449 N N . PHE B 1 45 ? 13.906 -15.219 -8.586 1 98.25 45 PHE B N 1
ATOM 5450 C CA . PHE B 1 45 ? 14.727 -15.375 -7.395 1 98.25 45 PHE B CA 1
ATOM 5451 C C . PHE B 1 45 ? 13.914 -15.086 -6.137 1 98.25 45 PHE B C 1
ATOM 5453 O O . PHE B 1 45 ? 14.125 -15.711 -5.094 1 98.25 45 PHE B O 1
ATOM 5460 N N . HIS B 1 46 ? 13.039 -14.125 -6.137 1 97.31 46 HIS B N 1
ATOM 5461 C CA . HIS B 1 46 ? 12.055 -13.805 -5.105 1 97.31 46 HIS B CA 1
ATOM 5462 C C . HIS B 1 46 ? 12.719 -13.641 -3.742 1 97.31 46 HIS B C 1
ATOM 5464 O O . HIS B 1 46 ? 12.188 -14.102 -2.73 1 97.31 46 HIS B O 1
ATOM 5470 N N . GLY B 1 47 ? 13.898 -13.062 -3.684 1 97.19 47 GLY B N 1
ATOM 5471 C CA . GLY B 1 47 ? 14.531 -12.68 -2.434 1 97.19 47 GLY B CA 1
ATOM 5472 C C . GLY B 1 47 ? 15.125 -13.852 -1.677 1 97.19 47 GLY B C 1
ATOM 5473 O O . GLY B 1 47 ? 15.461 -13.734 -0.496 1 97.19 47 GLY B O 1
ATOM 5474 N N . HIS B 1 48 ? 15.242 -14.984 -2.295 1 96 48 HIS B N 1
ATOM 5475 C CA . HIS B 1 48 ? 15.828 -16.156 -1.646 1 96 48 HIS B CA 1
ATOM 5476 C C . HIS B 1 48 ? 17.344 -16 -1.508 1 96 48 HIS B C 1
ATOM 5478 O O . HIS B 1 48 ? 18.094 -16.812 -2.047 1 96 48 HIS B O 1
ATOM 5484 N N . ILE B 1 49 ? 17.75 -15.102 -0.636 1 96.75 49 ILE B N 1
ATOM 5485 C CA . ILE B 1 49 ? 19.156 -14.711 -0.55 1 96.75 49 ILE B CA 1
ATOM 5486 C C . ILE B 1 49 ? 19.969 -15.82 0.11 1 96.75 49 ILE B C 1
ATOM 5488 O O . ILE B 1 49 ? 21.203 -15.852 0.011 1 96.75 49 ILE B O 1
ATOM 5492 N N . GLU B 1 50 ? 19.328 -16.797 0.806 1 93.44 50 GLU B N 1
ATOM 5493 C CA . GLU B 1 50 ? 20.031 -17.938 1.393 1 93.44 50 GLU B CA 1
ATOM 5494 C C . GLU B 1 50 ? 20.703 -18.797 0.316 1 93.44 50 GLU B C 1
ATOM 5496 O O . GLU B 1 50 ? 21.641 -19.531 0.601 1 93.44 50 GLU B O 1
ATOM 5501 N N . MET B 1 51 ? 20.25 -18.672 -0.935 1 95.56 51 MET B N 1
ATOM 5502 C CA . MET B 1 51 ? 20.812 -19.438 -2.049 1 95.56 51 MET B CA 1
ATOM 5503 C C . MET B 1 51 ? 22.031 -18.719 -2.633 1 95.56 51 MET B C 1
ATOM 5505 O O . MET B 1 51 ? 22.844 -19.344 -3.324 1 95.56 51 MET B O 1
ATOM 5509 N N . ALA B 1 52 ? 22.234 -17.469 -2.33 1 96.75 52 ALA B N 1
ATOM 5510 C CA . ALA B 1 52 ? 23.141 -16.578 -3.057 1 96.75 52 ALA B CA 1
ATOM 5511 C C . ALA B 1 52 ? 24.594 -16.953 -2.826 1 96.75 52 ALA B C 1
ATOM 5513 O O . ALA B 1 52 ? 25.422 -16.875 -3.742 1 96.75 52 ALA B O 1
ATOM 5514 N N . PRO B 1 53 ? 24.984 -17.422 -1.594 1 95.69 53 PRO B N 1
ATOM 5515 C CA . PRO B 1 53 ? 26.406 -17.75 -1.416 1 95.69 53 PRO B CA 1
ATOM 5516 C C . PRO B 1 53 ? 26.859 -18.875 -2.332 1 95.69 53 PRO B C 1
ATOM 5518 O O . PRO B 1 53 ? 27.922 -18.781 -2.955 1 95.69 53 PRO B O 1
ATOM 5521 N N . ASN B 1 54 ? 26.094 -19.906 -2.441 1 95.19 54 ASN B N 1
ATOM 5522 C CA . ASN B 1 54 ? 26.453 -21.016 -3.307 1 95.19 54 ASN B CA 1
ATOM 5523 C C . ASN B 1 54 ? 26.281 -20.672 -4.781 1 95.19 54 ASN B C 1
ATOM 5525 O O . ASN B 1 54 ? 27.031 -21.141 -5.633 1 95.19 54 ASN B O 1
ATOM 5529 N N . LEU B 1 55 ? 25.266 -19.891 -5.07 1 96.56 55 LEU B N 1
ATOM 5530 C CA . LEU B 1 55 ? 25.125 -19.359 -6.426 1 96.56 55 LEU B CA 1
ATOM 5531 C C . LEU B 1 55 ? 26.359 -18.594 -6.852 1 96.56 55 LEU B C 1
ATOM 5533 O O . LEU B 1 55 ? 26.859 -18.781 -7.965 1 96.56 55 LEU B O 1
ATOM 5537 N N . SER B 1 56 ? 26.812 -17.734 -5.977 1 95.88 56 SER B N 1
ATOM 5538 C CA . SER B 1 56 ? 28 -16.938 -6.223 1 95.88 56 SER B CA 1
ATOM 5539 C C . SER B 1 56 ? 29.219 -17.812 -6.496 1 95.88 56 SER B C 1
ATOM 5541 O O . SER B 1 56 ? 30.016 -17.531 -7.395 1 95.88 56 SER B O 1
ATOM 5543 N N . GLU B 1 57 ? 29.359 -18.812 -5.738 1 94.44 57 GLU B N 1
ATOM 5544 C CA . GLU B 1 57 ? 30.469 -19.719 -5.938 1 94.44 57 GLU B CA 1
ATOM 5545 C C . GLU B 1 57 ? 30.438 -20.344 -7.328 1 94.44 57 GLU B C 1
ATOM 5547 O O . GLU B 1 57 ? 31.469 -20.438 -8 1 94.44 57 GLU B O 1
ATOM 5552 N N . GLN B 1 58 ? 29.281 -20.797 -7.719 1 95.06 58 GLN B N 1
ATOM 5553 C CA . GLN B 1 58 ? 29.156 -21.422 -9.031 1 95.06 58 GLN B CA 1
ATOM 5554 C C . GLN B 1 58 ? 29.453 -20.438 -10.148 1 95.06 58 GLN B C 1
ATOM 5556 O O . GLN B 1 58 ? 30.156 -20.766 -11.109 1 95.06 58 GLN B O 1
ATOM 5561 N N . VAL B 1 59 ? 28.969 -19.266 -10.07 1 97 59 VAL B N 1
ATOM 5562 C CA . VAL B 1 59 ? 29.188 -18.25 -11.086 1 97 59 VAL B CA 1
ATOM 5563 C C . VAL B 1 59 ? 30.672 -17.875 -11.141 1 97 59 VAL B C 1
ATOM 5565 O O . VAL B 1 59 ? 31.234 -17.703 -12.227 1 97 59 VAL B O 1
ATOM 5568 N N . THR B 1 60 ? 31.297 -17.781 -9.984 1 95.38 60 THR B N 1
ATOM 5569 C CA . THR B 1 60 ? 32.719 -17.484 -9.922 1 95.38 60 THR B CA 1
ATOM 5570 C C . THR B 1 60 ? 33.531 -18.562 -10.633 1 95.38 60 THR B C 1
ATOM 5572 O O . THR B 1 60 ? 34.469 -18.266 -11.375 1 95.38 60 THR B O 1
ATOM 5575 N N . ARG B 1 61 ? 33.156 -19.766 -10.422 1 94.75 61 ARG B N 1
ATOM 5576 C CA . ARG B 1 61 ? 33.844 -20.875 -11.086 1 94.75 61 ARG B CA 1
ATOM 5577 C C . ARG B 1 61 ? 33.656 -20.812 -12.602 1 94.75 61 ARG B C 1
ATOM 5579 O O . ARG B 1 61 ? 34.594 -21.047 -13.359 1 94.75 61 ARG B O 1
ATOM 5586 N N . MET B 1 62 ? 32.469 -20.531 -13.008 1 96.62 62 MET B N 1
ATOM 5587 C CA . MET B 1 62 ? 32.188 -20.391 -14.43 1 96.62 62 MET B CA 1
ATOM 5588 C C . MET B 1 62 ? 33.031 -19.281 -15.047 1 96.62 62 MET B C 1
ATOM 5590 O O . MET B 1 62 ? 33.594 -19.453 -16.141 1 96.62 62 MET B O 1
ATOM 5594 N N . ARG B 1 63 ? 33.125 -18.172 -14.359 1 96.88 63 ARG B N 1
ATOM 5595 C CA . ARG B 1 63 ? 33.906 -17.031 -14.844 1 96.88 63 ARG B CA 1
ATOM 5596 C C . ARG B 1 63 ? 35.406 -17.344 -14.883 1 96.88 63 ARG B C 1
ATOM 5598 O O . ARG B 1 63 ? 36.094 -16.875 -15.766 1 96.88 63 ARG B O 1
ATOM 5605 N N . ALA B 1 64 ? 35.812 -18.125 -13.977 1 95.94 64 ALA B N 1
ATOM 5606 C CA . ALA B 1 64 ? 37.219 -18.562 -13.969 1 95.94 64 ALA B CA 1
ATOM 5607 C C . ALA B 1 64 ? 37.531 -19.453 -15.172 1 95.94 64 ALA B C 1
ATOM 5609 O O . ALA B 1 64 ? 38.625 -19.391 -15.719 1 95.94 64 ALA B O 1
ATOM 5610 N N . GLN B 1 65 ? 36.562 -20.219 -15.539 1 96.44 65 GLN B N 1
ATOM 5611 C CA . GLN B 1 65 ? 36.719 -21.141 -16.656 1 96.44 65 GLN B CA 1
ATOM 5612 C C . GLN B 1 65 ? 36.594 -20.422 -17.984 1 96.44 65 GLN B C 1
ATOM 5614 O O . GLN B 1 65 ? 37.25 -20.766 -18.969 1 96.44 65 GLN B O 1
ATOM 5619 N N . ASN B 1 66 ? 35.688 -19.516 -18.016 1 97 66 ASN B N 1
ATOM 5620 C CA . ASN B 1 66 ? 35.406 -18.719 -19.203 1 97 66 ASN B CA 1
ATOM 5621 C C . ASN B 1 66 ? 35.125 -17.266 -18.844 1 97 66 ASN B C 1
ATOM 5623 O O . ASN B 1 66 ? 34.031 -16.938 -18.359 1 97 66 ASN B O 1
ATOM 5627 N N . PRO B 1 67 ? 36.031 -16.406 -19.172 1 95.38 67 PRO B N 1
ATOM 5628 C CA . PRO B 1 67 ? 35.844 -15.008 -18.781 1 95.38 67 PRO B CA 1
ATOM 5629 C C . PRO B 1 67 ? 34.656 -14.352 -19.516 1 95.38 67 PRO B C 1
ATOM 5631 O O . PRO B 1 67 ? 34.188 -13.297 -19.094 1 95.38 67 PRO B O 1
ATOM 5634 N N . ASN B 1 68 ? 34.25 -14.953 -20.609 1 97.69 68 ASN B N 1
ATOM 5635 C CA . ASN B 1 68 ? 33.062 -14.469 -21.297 1 97.69 68 ASN B CA 1
ATOM 5636 C C . ASN B 1 68 ? 31.781 -15.07 -20.719 1 97.69 68 ASN B C 1
ATOM 5638 O O . ASN B 1 68 ? 30.984 -15.664 -21.438 1 97.69 68 ASN B O 1
ATOM 5642 N N . THR B 1 69 ? 31.641 -14.93 -19.391 1 98.25 69 THR B N 1
ATOM 5643 C CA . THR B 1 69 ? 30.469 -15.414 -18.672 1 98.25 69 THR B CA 1
ATOM 5644 C C . THR B 1 69 ? 29.609 -14.25 -18.203 1 98.25 69 THR B C 1
ATOM 5646 O O . THR B 1 69 ? 30.094 -13.352 -17.516 1 98.25 69 THR B O 1
ATOM 5649 N N . PHE B 1 70 ? 28.312 -14.266 -18.609 1 98.56 70 PHE B N 1
ATOM 5650 C CA . PHE B 1 70 ? 27.359 -13.227 -18.219 1 98.56 70 PHE B CA 1
ATOM 5651 C C . PHE B 1 70 ? 26.281 -13.789 -17.297 1 98.56 70 PHE B C 1
ATOM 5653 O O . PHE B 1 70 ? 25.562 -14.719 -17.672 1 98.56 70 PHE B O 1
ATOM 5660 N N . LEU B 1 71 ? 26.156 -13.211 -16.062 1 98.75 71 LEU B N 1
ATOM 5661 C CA . LEU B 1 71 ? 25.047 -13.555 -15.18 1 98.75 71 LEU B CA 1
ATOM 5662 C C . LEU B 1 71 ? 23.812 -12.703 -15.492 1 98.75 71 LEU B C 1
ATOM 5664 O O . LEU B 1 71 ? 23.891 -11.469 -15.469 1 98.75 71 LEU B O 1
ATOM 5668 N N . VAL B 1 72 ? 22.672 -13.406 -15.805 1 98.88 72 VAL B N 1
ATOM 5669 C CA . VAL B 1 72 ? 21.484 -12.688 -16.234 1 98.88 72 VAL B CA 1
ATOM 5670 C C . VAL B 1 72 ? 20.266 -13.242 -15.5 1 98.88 72 VAL B C 1
ATOM 5672 O O . VAL B 1 72 ? 20.328 -14.297 -14.867 1 98.88 72 VAL B O 1
ATOM 5675 N N . SER B 1 73 ? 19.141 -12.477 -15.469 1 98.81 73 SER B N 1
ATOM 5676 C CA . SER B 1 73 ? 17.875 -12.875 -14.883 1 98.81 73 SER B CA 1
ATOM 5677 C C . SER B 1 73 ? 16.703 -12.539 -15.812 1 98.81 73 SER B C 1
ATOM 5679 O O . SER B 1 73 ? 16.828 -11.664 -16.672 1 98.81 73 SER B O 1
ATOM 5681 N N . THR B 1 74 ? 15.656 -13.305 -15.672 1 98.75 74 THR B N 1
ATOM 5682 C CA . THR B 1 74 ? 14.477 -12.992 -16.469 1 98.75 74 THR B CA 1
ATOM 5683 C C . THR B 1 74 ? 13.453 -12.203 -15.656 1 98.75 74 THR B C 1
ATOM 5685 O O . THR B 1 74 ? 12.344 -11.953 -16.125 1 98.75 74 THR B O 1
ATOM 5688 N N . GLY B 1 75 ? 13.844 -11.828 -14.461 1 98.44 75 GLY B N 1
ATOM 5689 C CA . GLY B 1 75 ? 12.945 -11.023 -13.648 1 98.44 75 GLY B CA 1
ATOM 5690 C C . GLY B 1 75 ? 12.438 -11.75 -12.422 1 98.44 75 GLY B C 1
ATOM 5691 O O . GLY B 1 75 ? 12.805 -12.898 -12.18 1 98.44 75 GLY B O 1
ATOM 5692 N N . ASP B 1 76 ? 11.625 -10.984 -11.57 1 98.12 76 ASP B N 1
ATOM 5693 C CA . ASP B 1 76 ? 11.102 -11.438 -10.289 1 98.12 76 ASP B CA 1
ATOM 5694 C C . ASP B 1 76 ? 12.234 -11.82 -9.336 1 98.12 76 ASP B C 1
ATOM 5696 O O . ASP B 1 76 ? 12.18 -12.859 -8.68 1 98.12 76 ASP B O 1
ATOM 5700 N N . SER B 1 77 ? 13.312 -11.008 -9.461 1 98.38 77 SER B N 1
ATOM 5701 C CA . SER B 1 77 ? 14.359 -11.148 -8.453 1 98.38 77 SER B CA 1
ATOM 5702 C C . SER B 1 77 ? 13.891 -10.664 -7.09 1 98.38 77 SER B C 1
ATOM 5704 O O . SER B 1 77 ? 14.305 -11.195 -6.059 1 98.38 77 SER B O 1
ATOM 5706 N N . VAL B 1 78 ? 13.031 -9.641 -7.195 1 96.69 78 VAL B N 1
ATOM 5707 C CA . VAL B 1 78 ? 12.398 -9.07 -6.008 1 96.69 78 VAL B CA 1
ATOM 5708 C C . VAL B 1 78 ? 10.883 -9.234 -6.105 1 96.69 78 VAL B C 1
ATOM 5710 O O . VAL B 1 78 ? 10.359 -9.625 -7.152 1 96.69 78 VAL B O 1
ATOM 5713 N N . GLY B 1 79 ? 10.188 -8.883 -4.957 1 93.5 79 GLY B N 1
ATOM 5714 C CA . GLY B 1 79 ? 8.742 -9.055 -4.926 1 93.5 79 GLY B CA 1
ATOM 5715 C C . GLY B 1 79 ? 8.32 -10.492 -4.711 1 93.5 79 GLY B C 1
ATOM 5716 O O . GLY B 1 79 ? 8.945 -11.422 -5.23 1 93.5 79 GLY B O 1
ATOM 5717 N N . GLY B 1 80 ? 7.188 -10.656 -3.918 1 91.25 80 GLY B N 1
ATOM 5718 C CA . GLY B 1 80 ? 6.887 -12.016 -3.5 1 91.25 80 GLY B CA 1
ATOM 5719 C C . GLY B 1 80 ? 8.047 -12.688 -2.787 1 91.25 80 GLY B C 1
ATOM 5720 O O . GLY B 1 80 ? 8.273 -13.883 -2.957 1 91.25 80 GLY B O 1
ATOM 5721 N N . SER B 1 81 ? 8.812 -11.891 -2.092 1 93.81 81 SER B N 1
ATOM 5722 C CA . SER B 1 81 ? 10.094 -12.32 -1.546 1 93.81 81 SER B CA 1
ATOM 5723 C C . SER B 1 81 ? 9.922 -13.008 -0.196 1 93.81 81 SER B C 1
ATOM 5725 O O . SER B 1 81 ? 8.906 -12.812 0.479 1 93.81 81 SER B O 1
ATOM 5727 N N . THR B 1 82 ? 10.906 -13.789 0.173 1 93 82 THR B N 1
ATOM 5728 C CA . THR B 1 82 ? 10.992 -14.375 1.507 1 93 82 THR B CA 1
ATOM 5729 C C . THR B 1 82 ? 10.961 -13.289 2.578 1 93 82 THR B C 1
ATOM 5731 O O . THR B 1 82 ? 11.258 -12.125 2.297 1 93 82 THR B O 1
ATOM 5734 N N . TYR B 1 83 ? 10.617 -13.742 3.752 1 92.19 83 TYR B N 1
ATOM 5735 C CA . TYR B 1 83 ? 10.477 -12.859 4.91 1 92.19 83 TYR B CA 1
ATOM 5736 C C . TYR B 1 83 ? 11.719 -11.992 5.086 1 92.19 83 TYR B C 1
ATOM 5738 O O . TYR B 1 83 ? 11.617 -10.773 5.195 1 92.19 83 TYR B O 1
ATOM 5746 N N . VAL B 1 84 ? 12.906 -12.57 5.07 1 92.25 84 VAL B N 1
ATOM 5747 C CA . VAL B 1 84 ? 14.164 -11.898 5.383 1 92.25 84 VAL B CA 1
ATOM 5748 C C . VAL B 1 84 ? 14.391 -10.75 4.398 1 92.25 84 VAL B C 1
ATOM 5750 O O . VAL B 1 84 ? 14.789 -9.656 4.801 1 92.25 84 VAL B O 1
ATOM 5753 N N . SER B 1 85 ? 14.117 -10.953 3.146 1 94.06 85 SER B N 1
ATOM 5754 C CA . SER B 1 85 ? 14.297 -9.922 2.129 1 94.06 85 SER B CA 1
ATOM 5755 C C . SER B 1 85 ? 13.148 -8.914 2.162 1 94.06 85 SER B C 1
ATOM 5757 O O . SER B 1 85 ? 13.375 -7.707 2.082 1 94.06 85 SER B O 1
ATOM 5759 N N . SER B 1 86 ? 11.969 -9.383 2.357 1 92.75 86 SER B N 1
ATOM 5760 C CA . SER B 1 86 ? 10.766 -8.578 2.178 1 92.75 86 SER B CA 1
ATOM 5761 C C . SER B 1 86 ? 10.633 -7.527 3.279 1 92.75 86 SER B C 1
ATOM 5763 O O . SER B 1 86 ? 10.211 -6.398 3.021 1 92.75 86 SER B O 1
ATOM 5765 N N . ILE B 1 87 ? 10.945 -7.867 4.523 1 89.75 87 ILE B N 1
ATOM 5766 C CA . ILE B 1 87 ? 10.711 -6.949 5.637 1 89.75 87 ILE B CA 1
ATOM 5767 C C . ILE B 1 87 ? 11.625 -5.734 5.5 1 89.75 87 ILE B C 1
ATOM 5769 O O . ILE B 1 87 ? 11.383 -4.695 6.113 1 89.75 87 ILE B O 1
ATOM 5773 N N . ALA B 1 88 ? 12.695 -5.922 4.73 1 90 88 ALA B N 1
ATOM 5774 C CA . ALA B 1 88 ? 13.602 -4.816 4.438 1 90 88 ALA B CA 1
ATOM 5775 C C . ALA B 1 88 ? 13.375 -4.273 3.031 1 90 88 ALA B C 1
ATOM 5777 O O . ALA B 1 88 ? 14.297 -3.756 2.4 1 90 88 ALA B O 1
ATOM 5778 N N . LYS B 1 89 ? 12.266 -4.445 2.473 1 88.69 89 LYS B N 1
ATOM 5779 C CA . LYS B 1 89 ? 11.867 -3.967 1.152 1 88.69 89 LYS B CA 1
ATOM 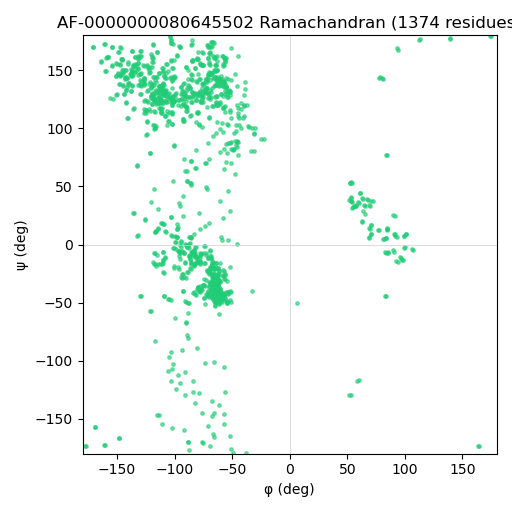5780 C C . LYS B 1 89 ? 12.82 -4.465 0.073 1 88.69 89 LYS B C 1
ATOM 5782 O O . LYS B 1 89 ? 13.18 -3.723 -0.843 1 88.69 89 LYS B O 1
ATOM 5787 N N . ASP B 1 90 ? 13.367 -5.605 0.196 1 95.06 90 ASP B N 1
ATOM 5788 C CA . ASP B 1 90 ? 14.211 -6.344 -0.746 1 95.06 90 ASP B CA 1
ATOM 5789 C C . ASP B 1 90 ? 15.578 -5.688 -0.894 1 95.06 90 ASP B C 1
ATOM 5791 O O . ASP B 1 90 ? 16.312 -5.984 -1.834 1 95.06 90 ASP B O 1
ATOM 5795 N N . GLU B 1 91 ? 15.953 -4.812 0.021 1 93.5 91 GLU B N 1
ATOM 5796 C CA . GLU B 1 91 ? 17.266 -4.176 -0.03 1 93.5 91 GLU B CA 1
ATOM 5797 C C . GLU B 1 91 ? 18.375 -5.219 0.01 1 93.5 91 GLU B C 1
ATOM 5799 O O . GLU B 1 91 ? 19.312 -5.16 -0.788 1 93.5 91 GLU B O 1
ATOM 5804 N N . PRO B 1 92 ? 18.312 -6.25 0.906 1 95.12 92 PRO B N 1
ATOM 5805 C CA . PRO B 1 92 ? 19.391 -7.25 0.903 1 95.12 92 PRO B CA 1
ATOM 5806 C C . PRO B 1 92 ? 19.5 -7.98 -0.431 1 95.12 92 PRO B C 1
ATOM 5808 O O . PRO B 1 92 ? 20.609 -8.25 -0.896 1 95.12 92 PRO B O 1
ATOM 5811 N N . THR B 1 93 ? 18.391 -8.289 -1.058 1 97.88 93 THR B N 1
ATOM 5812 C CA . THR B 1 93 ? 18.391 -9.008 -2.328 1 97.88 93 THR B CA 1
ATOM 5813 C C . THR B 1 93 ? 19.078 -8.18 -3.414 1 97.88 93 THR B C 1
ATOM 5815 O O . THR B 1 93 ? 19.953 -8.68 -4.129 1 97.88 93 THR B O 1
ATOM 5818 N N . MET B 1 94 ? 18.656 -6.906 -3.51 1 97.75 94 MET B N 1
ATOM 5819 C CA . MET B 1 94 ? 19.203 -6.027 -4.531 1 97.75 94 MET B CA 1
ATOM 5820 C C . MET B 1 94 ? 20.703 -5.824 -4.32 1 97.75 94 MET B C 1
ATOM 5822 O O . MET B 1 94 ? 21.484 -5.91 -5.266 1 97.75 94 MET B O 1
ATOM 5826 N N . LYS B 1 95 ? 21.156 -5.703 -3.104 1 96.44 95 LYS B N 1
ATOM 5827 C CA . LYS B 1 95 ? 22.578 -5.527 -2.787 1 96.44 95 LYS B CA 1
ATOM 5828 C C . LYS B 1 95 ? 23.359 -6.793 -3.098 1 96.44 95 LYS B C 1
ATOM 5830 O O . LYS B 1 95 ? 24.453 -6.727 -3.676 1 96.44 95 LYS B O 1
ATOM 5835 N N . ILE B 1 96 ? 22.844 -7.895 -2.742 1 97.44 96 ILE B N 1
ATOM 5836 C CA . ILE B 1 96 ? 23.547 -9.164 -2.867 1 97.44 96 ILE B CA 1
ATOM 5837 C C . ILE B 1 96 ? 23.672 -9.547 -4.34 1 97.44 96 ILE B C 1
ATOM 5839 O O . ILE B 1 96 ? 24.734 -9.961 -4.801 1 97.44 96 ILE B O 1
ATOM 5843 N N . LEU B 1 97 ? 22.578 -9.422 -5.133 1 98.38 97 LEU B N 1
ATOM 5844 C CA . LEU B 1 97 ? 22.656 -9.766 -6.551 1 98.38 97 LEU B CA 1
ATOM 5845 C C . LEU B 1 97 ? 23.562 -8.797 -7.297 1 98.38 97 LEU B C 1
ATOM 5847 O O . LEU B 1 97 ? 24.219 -9.188 -8.266 1 98.38 97 LEU B O 1
ATOM 5851 N N . THR B 1 98 ? 23.609 -7.531 -6.836 1 97.62 98 THR B N 1
ATOM 5852 C CA . THR B 1 98 ? 24.562 -6.578 -7.379 1 97.62 98 THR B CA 1
ATOM 5853 C C . THR B 1 98 ? 26 -7.039 -7.113 1 97.62 98 THR B C 1
ATOM 5855 O O . THR B 1 98 ? 26.844 -7.023 -8.016 1 97.62 98 THR B O 1
ATOM 5858 N N . LYS B 1 99 ? 26.25 -7.48 -5.934 1 96.69 99 LYS B N 1
ATOM 5859 C CA . LYS B 1 99 ? 27.578 -7.945 -5.547 1 96.69 99 LYS B CA 1
ATOM 5860 C C . LYS B 1 99 ? 27.953 -9.219 -6.301 1 96.69 99 LYS B C 1
ATOM 5862 O O . LYS B 1 99 ? 29.125 -9.43 -6.617 1 96.69 99 LYS B O 1
ATOM 5867 N N . LEU B 1 100 ? 26.969 -10.039 -6.637 1 96.81 100 LEU B N 1
ATOM 5868 C CA . LEU B 1 100 ? 27.172 -11.25 -7.418 1 96.81 100 LEU B CA 1
ATOM 5869 C C . LEU B 1 100 ? 27.562 -10.914 -8.852 1 96.81 100 LEU B C 1
ATOM 5871 O O . LEU B 1 100 ? 28.078 -11.766 -9.57 1 96.81 100 LEU B O 1
ATOM 5875 N N . GLY B 1 101 ? 27.281 -9.742 -9.242 1 97.12 101 GLY B N 1
ATOM 5876 C CA . GLY B 1 101 ? 27.625 -9.312 -10.586 1 97.12 101 GLY B CA 1
ATOM 5877 C C . GLY B 1 101 ? 26.531 -9.586 -11.602 1 97.12 101 GLY B C 1
ATOM 5878 O O . GLY B 1 101 ? 26.812 -9.875 -12.766 1 97.12 101 GLY B O 1
ATOM 5879 N N . LEU B 1 102 ? 25.25 -9.672 -11.117 1 98.44 102 LEU B N 1
ATOM 5880 C CA . LEU B 1 102 ? 24.172 -9.68 -12.094 1 98.44 102 LEU B CA 1
ATOM 5881 C C . LEU B 1 102 ? 24.312 -8.508 -13.062 1 98.44 102 LEU B C 1
ATOM 5883 O O . LEU B 1 102 ? 24.531 -7.375 -12.641 1 98.44 102 LEU B O 1
ATOM 5887 N N . GLU B 1 103 ? 24.188 -8.805 -14.352 1 98.06 103 GLU B N 1
ATOM 5888 C CA . GLU B 1 103 ? 24.531 -7.766 -15.328 1 98.06 103 GLU B CA 1
ATOM 5889 C C . GLU B 1 103 ? 23.281 -7.227 -16.016 1 98.06 103 GLU B C 1
ATOM 5891 O O . GLU B 1 103 ? 23.156 -6.02 -16.234 1 98.06 103 GLU B O 1
ATOM 5896 N N . VAL B 1 104 ? 22.406 -8.18 -16.391 1 98.69 104 VAL B N 1
ATOM 5897 C CA . VAL B 1 104 ? 21.203 -7.801 -17.141 1 98.69 104 VAL B CA 1
ATOM 5898 C C . VAL B 1 104 ? 20.016 -8.617 -16.641 1 98.69 104 VAL B C 1
ATOM 5900 O O . VAL B 1 104 ? 20.141 -9.805 -16.344 1 98.69 104 VAL B O 1
ATOM 5903 N N . SER B 1 105 ? 18.875 -7.969 -16.516 1 98.81 105 SER B N 1
ATOM 5904 C CA . SER B 1 105 ? 17.656 -8.656 -16.141 1 98.81 105 SER B CA 1
ATOM 5905 C C . SER B 1 105 ? 16.453 -8.109 -16.906 1 98.81 105 SER B C 1
ATOM 5907 O O . SER B 1 105 ? 16.344 -6.898 -17.125 1 98.81 105 SER B O 1
ATOM 5909 N N . ALA B 1 106 ? 15.641 -9.016 -17.375 1 98.75 106 ALA B N 1
ATOM 5910 C CA . ALA B 1 106 ? 14.281 -8.578 -17.719 1 98.75 106 ALA B CA 1
ATOM 5911 C C . ALA B 1 106 ? 13.5 -8.188 -16.469 1 98.75 106 ALA B C 1
ATOM 5913 O O . ALA B 1 106 ? 14.023 -8.25 -15.352 1 98.75 106 ALA B O 1
ATOM 5914 N N . LEU B 1 107 ? 12.305 -7.672 -16.656 1 98.25 107 LEU B N 1
ATOM 5915 C CA . LEU B 1 107 ? 11.391 -7.363 -15.562 1 98.25 107 LEU B CA 1
ATOM 5916 C C . LEU B 1 107 ? 10.328 -8.445 -15.414 1 98.25 107 LEU B C 1
ATOM 5918 O O . LEU B 1 107 ? 9.664 -8.805 -16.391 1 98.25 107 LEU B O 1
ATOM 5922 N N . GLY B 1 108 ? 10.203 -9.023 -14.289 1 97.94 108 GLY B N 1
ATOM 5923 C CA . GLY B 1 108 ? 9.047 -9.836 -13.961 1 97.94 108 GLY B CA 1
ATOM 5924 C C . GLY B 1 108 ? 7.883 -9.031 -13.422 1 97.94 108 GLY B C 1
ATOM 5925 O O . GLY B 1 108 ? 7.988 -7.812 -13.258 1 97.94 108 GLY B O 1
ATOM 5926 N N . ASN B 1 109 ? 6.75 -9.68 -13.266 1 95.5 109 ASN B N 1
ATOM 5927 C CA . ASN B 1 109 ? 5.582 -8.961 -12.766 1 95.5 109 ASN B CA 1
ATOM 5928 C C . ASN B 1 109 ? 5.793 -8.469 -11.344 1 95.5 109 ASN B C 1
ATOM 5930 O O . ASN B 1 109 ? 5.266 -7.418 -10.961 1 95.5 109 ASN B O 1
ATOM 5934 N N . HIS B 1 110 ? 6.59 -9.062 -10.555 1 95.25 110 HIS B N 1
ATOM 5935 C CA . HIS B 1 110 ? 6.676 -8.711 -9.141 1 95.25 110 HIS B CA 1
ATOM 5936 C C . HIS B 1 110 ? 7.598 -7.516 -8.93 1 95.25 110 HIS B C 1
ATOM 5938 O O . HIS B 1 110 ? 7.574 -6.887 -7.867 1 95.25 110 HIS B O 1
ATOM 5944 N N . GLU B 1 111 ? 8.461 -7.195 -9.914 1 96.81 111 GLU B N 1
ATOM 5945 C CA . GLU B 1 111 ? 9.109 -5.891 -9.836 1 96.81 111 GLU B CA 1
ATOM 5946 C C . GLU B 1 111 ? 8.086 -4.762 -9.797 1 96.81 111 GLU B C 1
ATOM 5948 O O . GLU B 1 111 ? 8.367 -3.678 -9.281 1 96.81 111 GLU B O 1
ATOM 5953 N N . PHE B 1 112 ? 6.871 -5.062 -10.297 1 91.75 112 PHE B N 1
ATOM 5954 C CA . PHE B 1 112 ? 5.824 -4.055 -10.43 1 91.75 112 PHE B CA 1
ATOM 5955 C C . PHE B 1 112 ? 4.859 -4.117 -9.25 1 91.75 112 PHE B C 1
ATOM 5957 O O . PHE B 1 112 ? 3.834 -3.434 -9.242 1 91.75 112 PHE B O 1
ATOM 5964 N N . ASP B 1 113 ? 5.113 -4.887 -8.266 1 88.5 113 ASP B N 1
ATOM 5965 C CA . ASP B 1 113 ? 4.188 -5.059 -7.148 1 88.5 113 ASP B CA 1
ATOM 5966 C C . ASP B 1 113 ? 3.812 -3.711 -6.531 1 88.5 113 ASP B C 1
ATOM 5968 O O . ASP B 1 113 ? 2.656 -3.486 -6.172 1 88.5 113 ASP B O 1
ATOM 5972 N N . ALA B 1 114 ? 4.832 -2.861 -6.391 1 82.19 114 ALA B N 1
ATOM 5973 C CA . ALA B 1 114 ? 4.59 -1.534 -5.832 1 82.19 114 ALA B CA 1
ATOM 5974 C C . ALA B 1 114 ? 4.453 -0.49 -6.938 1 82.19 114 ALA B C 1
ATOM 5976 O O . ALA B 1 114 ? 4.621 0.707 -6.691 1 82.19 114 ALA B O 1
ATOM 5977 N N . GLY B 1 115 ? 4.297 -0.989 -8.203 1 84.44 115 GLY B N 1
ATOM 5978 C CA . GLY B 1 115 ? 4.078 -0.114 -9.344 1 84.44 115 GLY B CA 1
ATOM 5979 C C . GLY B 1 115 ? 5.359 0.255 -10.07 1 84.44 115 GLY B C 1
ATOM 5980 O O . GLY B 1 115 ? 6.457 0.068 -9.539 1 84.44 115 GLY B O 1
ATOM 5981 N N . TYR B 1 116 ? 5.18 0.837 -11.266 1 88.62 116 TYR B N 1
ATOM 5982 C CA . TYR B 1 116 ? 6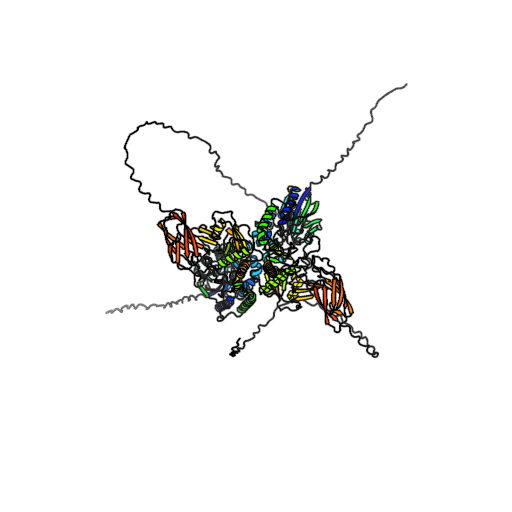.305 1.258 -12.094 1 88.62 116 TYR B CA 1
ATOM 5983 C C . TYR B 1 116 ? 7.098 2.369 -11.414 1 88.62 116 TYR B C 1
ATOM 5985 O O . TYR B 1 116 ? 8.32 2.428 -11.531 1 88.62 116 TYR B O 1
ATOM 5993 N N . SER B 1 117 ? 6.43 3.188 -10.711 1 81.31 117 SER B N 1
ATOM 5994 C CA . SER B 1 117 ? 7.094 4.297 -10.039 1 81.31 117 SER B CA 1
ATOM 5995 C C . SER B 1 117 ? 8.117 3.793 -9.023 1 81.31 117 SER B C 1
ATOM 5997 O O . SER B 1 117 ? 9.156 4.414 -8.82 1 81.31 117 SER B O 1
ATOM 5999 N N . ASP B 1 118 ? 7.773 2.691 -8.375 1 87.38 118 ASP B N 1
ATOM 6000 C CA . ASP B 1 118 ? 8.703 2.113 -7.406 1 87.38 118 ASP B CA 1
ATOM 6001 C C . ASP B 1 118 ? 9.961 1.594 -8.094 1 87.38 118 ASP B C 1
ATOM 6003 O O . ASP B 1 118 ? 11.055 1.682 -7.535 1 87.38 118 ASP B O 1
ATOM 6007 N N . ILE B 1 119 ? 9.82 1.026 -9.242 1 91.38 119 ILE B N 1
ATOM 6008 C CA . ILE B 1 119 ? 10.969 0.553 -10.008 1 91.38 119 ILE B CA 1
ATOM 6009 C C . ILE B 1 119 ? 11.914 1.718 -10.289 1 91.38 119 ILE B C 1
ATOM 6011 O O . ILE B 1 119 ? 13.117 1.624 -10.047 1 91.38 119 ILE B O 1
ATOM 6015 N N . VAL B 1 120 ? 11.414 2.791 -10.711 1 86.94 120 VAL B N 1
ATOM 6016 C CA . VAL B 1 120 ? 12.211 3.918 -11.188 1 86.94 120 VAL B CA 1
ATOM 6017 C C . VAL B 1 120 ? 12.797 4.68 -10 1 86.94 120 VAL B C 1
ATOM 6019 O O . VAL B 1 120 ? 13.961 5.078 -10.023 1 86.94 120 VAL B O 1
ATOM 6022 N N . SER B 1 121 ? 12.047 4.805 -8.938 1 80.56 121 SER B N 1
ATOM 6023 C CA . SER B 1 121 ? 12.453 5.719 -7.875 1 80.56 121 SER B CA 1
ATOM 6024 C C . SER B 1 121 ? 13.258 4.996 -6.801 1 80.56 121 SER B C 1
ATOM 6026 O O . SER B 1 121 ? 14.039 5.617 -6.078 1 80.56 121 SER B O 1
ATOM 6028 N N . ARG B 1 122 ? 13.023 3.758 -6.707 1 87 122 ARG B N 1
ATOM 6029 C CA . ARG B 1 122 ? 13.664 3.049 -5.605 1 87 122 ARG B CA 1
ATOM 6030 C C . ARG B 1 122 ? 14.555 1.926 -6.121 1 87 122 ARG B C 1
ATOM 6032 O O . ARG B 1 122 ? 15.766 1.919 -5.867 1 87 122 ARG B O 1
ATOM 6039 N N . GLN B 1 123 ? 14.016 1.014 -6.875 1 92.25 123 GLN B N 1
ATOM 6040 C CA . GLN B 1 123 ? 14.758 -0.187 -7.242 1 92.25 123 GLN B CA 1
ATOM 6041 C C . GLN B 1 123 ? 15.992 0.161 -8.078 1 92.25 123 GLN B C 1
ATOM 6043 O O . GLN B 1 123 ? 17.094 -0.323 -7.805 1 92.25 123 GLN B O 1
ATOM 6048 N N . LEU B 1 124 ? 15.875 1.005 -9.047 1 92.44 124 LEU B N 1
ATOM 6049 C CA . LEU B 1 124 ? 16.969 1.339 -9.961 1 92.44 124 LEU B CA 1
ATOM 6050 C C . LEU B 1 124 ? 18.125 1.974 -9.203 1 92.44 124 LEU B C 1
ATOM 6052 O O . LEU B 1 124 ? 19.281 1.833 -9.602 1 92.44 124 LEU B O 1
ATOM 6056 N N . GLY B 1 125 ? 17.812 2.652 -8.133 1 89.44 125 GLY B N 1
ATOM 6057 C CA . GLY B 1 125 ? 18.875 3.266 -7.352 1 89.44 125 GLY B CA 1
ATOM 6058 C C . GLY B 1 125 ? 19.625 2.277 -6.473 1 89.44 125 GLY B C 1
ATOM 6059 O O . GLY B 1 125 ? 20.672 2.596 -5.922 1 89.44 125 GLY B O 1
ATOM 6060 N N . GLN B 1 126 ? 19.109 1.082 -6.422 1 92.94 126 GLN B N 1
ATOM 6061 C CA . GLN B 1 126 ? 19.672 0.121 -5.473 1 92.94 126 GLN B CA 1
ATOM 6062 C C . GLN B 1 126 ? 20.266 -1.083 -6.195 1 92.94 126 GLN B C 1
ATOM 6064 O O . GLN B 1 126 ? 20.922 -1.925 -5.578 1 92.94 126 GLN B O 1
ATOM 6069 N N . VAL B 1 127 ? 20.078 -1.174 -7.484 1 95.94 127 VAL B N 1
ATOM 6070 C CA . VAL B 1 127 ? 20.562 -2.334 -8.219 1 95.94 127 VAL B CA 1
ATOM 6071 C C . VAL B 1 127 ? 21.781 -1.937 -9.055 1 95.94 127 VAL B C 1
ATOM 6073 O O . VAL B 1 127 ? 21.953 -0.762 -9.391 1 95.94 127 VAL B O 1
ATOM 6076 N N . GLY B 1 128 ? 22.641 -2.949 -9.359 1 96.31 128 GLY B N 1
ATOM 6077 C CA . GLY B 1 128 ? 23.828 -2.725 -10.18 1 96.31 128 GLY B CA 1
ATOM 6078 C C . GLY B 1 128 ? 23.703 -3.326 -11.57 1 96.31 128 GLY B C 1
ATOM 6079 O O . GLY B 1 128 ? 24.703 -3.445 -12.289 1 96.31 128 GLY B O 1
ATOM 6080 N N . TRP B 1 129 ? 22.516 -3.768 -12 1 97.94 129 TRP B N 1
ATOM 6081 C CA . TRP B 1 129 ? 22.312 -4.359 -13.312 1 97.94 129 TRP B CA 1
ATOM 6082 C C . TRP B 1 129 ? 21.391 -3.498 -14.164 1 97.94 129 TRP B C 1
ATOM 6084 O O . TRP B 1 129 ? 20.75 -2.572 -13.656 1 97.94 129 TRP B O 1
ATOM 6094 N N . ASP B 1 130 ? 21.406 -3.811 -15.453 1 97.81 130 ASP B N 1
ATOM 6095 C CA . ASP B 1 130 ? 20.516 -3.113 -16.375 1 97.81 130 ASP B CA 1
ATOM 6096 C C . ASP B 1 130 ? 19.219 -3.891 -16.578 1 97.81 130 ASP B C 1
ATOM 6098 O O . ASP B 1 130 ? 19.234 -5.117 -16.703 1 97.81 130 ASP B O 1
ATOM 6102 N N . PHE B 1 131 ? 18.125 -3.137 -16.531 1 98.31 131 PHE B N 1
ATOM 6103 C CA . PHE B 1 131 ? 16.844 -3.719 -16.922 1 98.31 131 PHE B CA 1
ATOM 6104 C C . PHE B 1 131 ? 16.625 -3.582 -18.422 1 98.31 131 PHE B C 1
ATOM 6106 O O . PHE B 1 131 ? 16.922 -2.537 -19.016 1 98.31 131 PHE B O 1
ATOM 6113 N N . VAL B 1 132 ? 16.141 -4.676 -19.031 1 98.5 132 VAL B N 1
ATOM 6114 C CA . VAL B 1 132 ? 15.766 -4.625 -20.438 1 98.5 132 VAL B CA 1
ATOM 6115 C C . VAL B 1 132 ? 14.297 -5 -20.609 1 98.5 132 VAL B C 1
ATOM 6117 O O . VAL B 1 132 ? 13.789 -5.859 -19.875 1 98.5 132 VAL B O 1
ATOM 6120 N N . GLY B 1 133 ? 13.586 -4.375 -21.422 1 97.69 133 GLY B N 1
ATOM 6121 C CA . GLY B 1 133 ? 12.188 -4.617 -21.719 1 97.69 133 GLY B CA 1
ATOM 6122 C C . GLY B 1 133 ? 11.789 -4.117 -23.109 1 97.69 133 GLY B C 1
ATOM 6123 O O . GLY B 1 133 ? 11.906 -2.926 -23.391 1 97.69 133 GLY B O 1
ATOM 6124 N N . SER B 1 134 ? 11.219 -5.035 -23.875 1 96.19 134 SER B N 1
ATOM 6125 C CA . SER B 1 134 ? 10.914 -4.695 -25.266 1 96.19 134 SER B CA 1
ATOM 6126 C C . SER B 1 134 ? 9.414 -4.574 -25.484 1 96.19 134 SER B C 1
ATOM 6128 O O . SER B 1 134 ? 8.977 -4.023 -26.5 1 96.19 134 SER B O 1
ATOM 6130 N N . ASN B 1 135 ? 8.656 -5.066 -24.484 1 97.69 135 ASN B N 1
ATOM 6131 C CA . ASN B 1 135 ? 7.238 -5.164 -24.812 1 97.69 135 ASN B CA 1
ATOM 6132 C C . ASN B 1 135 ? 6.387 -4.273 -23.922 1 97.69 135 ASN B C 1
ATOM 6134 O O . ASN B 1 135 ? 5.164 -4.41 -23.875 1 97.69 135 ASN B O 1
ATOM 6138 N N . ILE B 1 136 ? 7.004 -3.445 -23.203 1 95.88 136 ILE B N 1
ATOM 6139 C CA . ILE B 1 136 ? 6.273 -2.504 -22.359 1 95.88 136 ILE B CA 1
ATOM 6140 C C . ILE B 1 136 ? 6.461 -1.084 -22.891 1 95.88 136 ILE B C 1
ATOM 6142 O O . ILE B 1 136 ? 7.555 -0.519 -22.797 1 95.88 136 ILE B O 1
ATOM 6146 N N . SER B 1 137 ? 5.438 -0.521 -23.359 1 92.56 137 SER B N 1
ATOM 6147 C CA . SER B 1 137 ? 5.484 0.863 -23.828 1 92.56 137 SER B CA 1
ATOM 6148 C C . SER B 1 137 ? 5.141 1.833 -22.703 1 92.56 137 SER B C 1
ATOM 6150 O O . SER B 1 137 ? 4.434 1.472 -21.75 1 92.56 137 SER B O 1
ATOM 6152 N N . GLY B 1 138 ? 5.68 3.016 -22.844 1 87.38 138 GLY B N 1
ATOM 6153 C CA . GLY B 1 138 ? 5.406 4.031 -21.828 1 87.38 138 GLY B CA 1
ATOM 6154 C C . GLY B 1 138 ? 6.488 4.117 -20.766 1 87.38 138 GLY B C 1
ATOM 6155 O O . GLY B 1 138 ? 6.496 5.055 -19.969 1 87.38 138 GLY B O 1
ATOM 6156 N N . VAL B 1 139 ? 7.355 3.227 -20.734 1 89.81 139 VAL B N 1
ATOM 6157 C CA . VAL B 1 139 ? 8.461 3.27 -19.781 1 89.81 139 VAL B CA 1
ATOM 6158 C C . VAL B 1 139 ? 9.508 4.277 -20.266 1 89.81 139 VAL B C 1
ATOM 6160 O O . VAL B 1 139 ? 9.57 4.613 -21.438 1 89.81 139 VAL B O 1
ATOM 6163 N N . ASP B 1 140 ? 10.273 4.82 -19.312 1 86.5 140 ASP B N 1
ATOM 6164 C CA . ASP B 1 140 ? 11.477 5.582 -19.641 1 86.5 140 ASP B CA 1
ATOM 6165 C C . ASP B 1 140 ? 12.578 4.676 -20.188 1 86.5 140 ASP B C 1
ATOM 6167 O O . ASP B 1 140 ? 13.227 3.951 -19.422 1 86.5 140 ASP B O 1
ATOM 6171 N N . THR B 1 141 ? 12.875 4.742 -21.422 1 92.56 141 THR B N 1
ATOM 6172 C CA . THR B 1 141 ? 13.773 3.814 -22.094 1 92.56 141 THR B CA 1
ATOM 6173 C C . THR B 1 141 ? 15.227 4.07 -21.688 1 92.56 141 THR B C 1
ATOM 6175 O O . THR B 1 141 ? 16.109 3.279 -22.016 1 92.56 141 THR B O 1
ATOM 6178 N N . SER B 1 142 ? 15.445 5.117 -20.969 1 92 142 SER B N 1
ATOM 6179 C CA . SER B 1 142 ? 16.766 5.332 -20.406 1 92 142 SER B CA 1
ATOM 6180 C C . SER B 1 142 ? 16.953 4.543 -19.109 1 92 142 SER B C 1
ATOM 6182 O O . SER B 1 142 ? 18.078 4.348 -18.656 1 92 142 SER B O 1
ATOM 6184 N N . LYS B 1 143 ? 15.898 4.125 -18.562 1 92 143 LYS B N 1
ATOM 6185 C CA . LYS B 1 143 ? 15.906 3.385 -17.312 1 92 143 LYS B CA 1
ATOM 6186 C C . LYS B 1 143 ? 15.656 1.897 -17.547 1 92 143 LYS B C 1
ATOM 6188 O O . LYS B 1 143 ? 16.328 1.049 -16.953 1 92 143 LYS B O 1
ATOM 6193 N N . VAL B 1 144 ? 14.656 1.632 -18.344 1 95 144 VAL B N 1
ATOM 6194 C CA . VAL B 1 144 ? 14.406 0.293 -18.859 1 95 144 VAL B CA 1
ATOM 6195 C C . VAL B 1 144 ? 14.812 0.231 -20.344 1 95 144 VAL B C 1
ATOM 6197 O O . VAL B 1 144 ? 14.062 0.674 -21.203 1 95 144 VAL B O 1
ATOM 6200 N N . LEU B 1 145 ? 15.961 -0.445 -20.578 1 96.5 145 LEU B N 1
ATOM 6201 C CA . LEU B 1 145 ? 16.594 -0.386 -21.891 1 96.5 145 LEU B CA 1
ATOM 6202 C C . LEU B 1 145 ? 15.883 -1.308 -22.891 1 96.5 145 LEU B C 1
ATOM 6204 O O . LEU B 1 145 ? 15.445 -2.4 -22.516 1 96.5 145 LEU B O 1
ATOM 6208 N N . PRO B 1 146 ? 15.797 -0.812 -24.109 1 95.94 146 PRO B N 1
ATOM 6209 C CA . PRO B 1 146 ? 15.258 -1.729 -25.109 1 95.94 146 PRO B CA 1
ATOM 6210 C C . PRO B 1 146 ? 16.125 -2.965 -25.312 1 95.94 146 PRO B C 1
ATOM 6212 O O . PRO B 1 146 ? 15.625 -4.031 -25.672 1 95.94 146 PRO B O 1
ATOM 6215 N N . TYR B 1 147 ? 17.406 -2.752 -25.172 1 97.75 147 TYR B N 1
ATOM 6216 C CA . TYR B 1 147 ? 18.391 -3.816 -25.234 1 97.75 147 TYR B CA 1
ATOM 6217 C C . TYR B 1 147 ? 19.672 -3.412 -24.516 1 97.75 147 TYR B C 1
ATOM 6219 O O . TYR B 1 147 ? 19.859 -2.244 -24.156 1 97.75 147 TYR B O 1
ATOM 6227 N N . LYS B 1 148 ? 20.469 -4.406 -24.188 1 98.31 148 LYS B N 1
ATOM 6228 C CA . LYS B 1 148 ? 21.797 -4.16 -23.656 1 98.31 148 LYS B CA 1
ATOM 6229 C C . LYS B 1 148 ? 22.844 -4.973 -24.422 1 98.31 148 LYS B C 1
ATOM 6231 O O . LYS B 1 148 ? 22.688 -6.18 -24.609 1 98.31 148 LYS B O 1
ATOM 6236 N N . ILE B 1 149 ? 23.938 -4.277 -24.875 1 98.12 149 ILE B N 1
ATOM 6237 C CA . ILE B 1 149 ? 25.016 -4.953 -25.578 1 98.12 149 ILE B CA 1
ATOM 6238 C C . ILE B 1 149 ? 26.219 -5.098 -24.656 1 98.12 149 ILE B C 1
ATOM 6240 O O . ILE B 1 149 ? 26.641 -4.129 -24.031 1 98.12 149 ILE B O 1
ATOM 6244 N N . LYS B 1 150 ? 26.656 -6.344 -24.547 1 97.56 150 LYS B N 1
ATOM 6245 C CA . LYS B 1 150 ? 27.922 -6.652 -23.906 1 97.56 150 LYS B CA 1
ATOM 6246 C C . LYS B 1 150 ? 28.922 -7.215 -24.906 1 97.56 150 LYS B C 1
ATOM 6248 O O . LYS B 1 150 ? 28.594 -8.102 -25.703 1 97.56 150 LYS B O 1
ATOM 6253 N N . THR B 1 151 ? 30.203 -6.688 -24.859 1 96.38 151 THR B N 1
ATOM 6254 C CA . THR B 1 151 ? 31.219 -7.113 -25.828 1 96.38 151 THR B CA 1
ATOM 6255 C C . THR B 1 151 ? 32.281 -7.953 -25.156 1 96.38 151 THR B C 1
ATOM 6257 O O . THR B 1 151 ? 32.844 -7.551 -24.141 1 96.38 151 THR B O 1
ATOM 6260 N N . THR B 1 152 ? 32.531 -9.148 -25.766 1 96.62 152 THR B N 1
ATOM 6261 C CA . THR B 1 152 ? 33.594 -9.992 -25.234 1 96.62 152 THR B CA 1
ATOM 6262 C C . THR B 1 152 ? 34.969 -9.391 -25.531 1 96.62 152 THR B C 1
ATOM 6264 O O . THR B 1 152 ? 35.062 -8.43 -26.312 1 96.62 152 THR B O 1
ATOM 6267 N N . LYS B 1 153 ? 35.969 -9.977 -24.922 1 92.94 153 LYS B N 1
ATOM 6268 C CA . LYS B 1 153 ? 37.312 -9.5 -25.156 1 92.94 153 LYS B CA 1
ATOM 6269 C C . LYS B 1 153 ? 37.75 -9.703 -26.609 1 92.94 153 LYS B C 1
ATOM 6271 O O . LYS B 1 153 ? 38.531 -8.922 -27.141 1 92.94 153 LYS B O 1
ATOM 6276 N N . GLU B 1 154 ? 37.188 -10.68 -27.25 1 94.25 154 GLU B N 1
ATOM 6277 C CA . GLU B 1 154 ? 37.5 -11.023 -28.625 1 94.25 154 GLU B CA 1
ATOM 6278 C C . GLU B 1 154 ? 36.688 -10.188 -29.609 1 94.25 154 GLU B C 1
ATOM 6280 O O . GLU B 1 154 ? 36.844 -10.32 -30.828 1 94.25 154 GLU B O 1
ATOM 6285 N N . GLY B 1 155 ? 35.75 -9.398 -29.047 1 95.56 155 GLY B N 1
ATOM 6286 C CA . GLY B 1 155 ? 35.031 -8.453 -29.875 1 95.56 155 GLY B CA 1
ATOM 6287 C C . GLY B 1 155 ? 33.656 -8.938 -30.297 1 95.56 155 GLY B C 1
ATOM 6288 O O . GLY B 1 155 ? 33 -8.32 -31.141 1 95.56 155 GLY B O 1
ATOM 6289 N N . ILE B 1 156 ? 33.25 -10.078 -29.734 1 97.12 156 ILE B N 1
ATOM 6290 C CA . ILE B 1 156 ? 31.906 -10.555 -30.047 1 97.12 156 ILE B CA 1
ATOM 6291 C C . ILE B 1 156 ? 30.891 -9.719 -29.281 1 97.12 156 ILE B C 1
ATOM 6293 O O . ILE B 1 156 ? 30.953 -9.602 -28.062 1 97.12 156 ILE B O 1
ATOM 6297 N N . ARG B 1 157 ? 29.891 -9.141 -30.016 1 97.5 157 ARG B N 1
ATOM 6298 C CA . ARG B 1 157 ? 28.812 -8.352 -29.406 1 97.5 157 ARG B CA 1
ATOM 6299 C C . ARG B 1 157 ? 27.625 -9.234 -29.047 1 97.5 157 ARG B C 1
ATOM 6301 O O . ARG B 1 157 ? 26.969 -9.789 -29.922 1 97.5 157 ARG B O 1
ATOM 6308 N N . VAL B 1 158 ? 27.406 -9.312 -27.781 1 98.56 158 VAL B N 1
ATOM 6309 C CA . VAL B 1 158 ? 26.266 -10.078 -27.266 1 98.56 158 VAL B CA 1
ATOM 6310 C C . VAL B 1 158 ? 25.141 -9.125 -26.875 1 98.56 158 VAL B C 1
ATOM 6312 O O . VAL B 1 158 ? 25.281 -8.344 -25.938 1 98.56 158 VAL B O 1
ATOM 6315 N N . GLY B 1 159 ? 24 -9.203 -27.609 1 98.75 159 GLY B N 1
ATOM 6316 C CA . GLY B 1 159 ? 22.828 -8.391 -27.297 1 98.75 159 GLY B CA 1
ATOM 6317 C C . GLY B 1 159 ? 21.828 -9.102 -26.406 1 98.75 159 GLY B C 1
ATOM 6318 O O . GLY B 1 159 ? 21.406 -10.227 -26.703 1 98.75 159 GLY B O 1
ATOM 6319 N N . PHE B 1 160 ? 21.5 -8.5 -25.328 1 98.88 160 PHE B N 1
ATOM 6320 C CA . PHE B 1 160 ? 20.469 -8.984 -24.438 1 98.88 160 PHE B CA 1
ATOM 6321 C C . PHE B 1 160 ? 19.172 -8.195 -24.625 1 98.88 160 PHE B C 1
ATOM 6323 O O . PHE B 1 160 ? 19.188 -6.969 -24.562 1 98.88 160 PHE B O 1
ATOM 6330 N N . ILE B 1 161 ? 18.094 -8.93 -24.891 1 98.81 161 ILE B N 1
ATOM 6331 C CA . ILE B 1 161 ? 16.766 -8.352 -25.016 1 98.81 161 ILE B CA 1
ATOM 6332 C C . ILE B 1 161 ? 15.82 -9 -24 1 98.81 161 ILE B C 1
ATOM 6334 O O . ILE B 1 161 ? 16.031 -10.148 -23.609 1 98.81 161 ILE B O 1
ATOM 6338 N N . GLY B 1 162 ? 14.844 -8.258 -23.5 1 98.75 162 GLY B N 1
ATOM 6339 C CA . GLY B 1 162 ? 13.953 -8.766 -22.469 1 98.75 162 GLY B CA 1
ATOM 6340 C C . GLY B 1 162 ? 12.492 -8.453 -22.75 1 98.75 162 GLY B C 1
ATOM 6341 O O . GLY B 1 162 ? 12.18 -7.527 -23.484 1 98.75 162 GLY B O 1
ATOM 6342 N N . ALA B 1 163 ? 11.625 -9.258 -22.203 1 98.75 163 ALA B N 1
ATOM 6343 C CA . ALA B 1 163 ? 10.188 -9.016 -22.234 1 98.75 163 ALA B CA 1
ATOM 6344 C C . ALA B 1 163 ? 9.492 -9.617 -21.016 1 98.75 163 ALA B C 1
ATOM 6346 O O . ALA B 1 163 ? 10.016 -10.547 -20.391 1 98.75 163 ALA B O 1
ATOM 6347 N N . THR B 1 164 ? 8.359 -9.039 -20.734 1 98.12 164 THR B N 1
ATOM 6348 C CA . THR B 1 164 ? 7.516 -9.453 -19.609 1 98.12 164 THR B CA 1
ATOM 6349 C C . THR B 1 164 ? 6.23 -10.102 -20.109 1 98.12 164 THR B C 1
ATOM 6351 O O . THR B 1 164 ? 5.777 -9.82 -21.219 1 98.12 164 THR B O 1
ATOM 6354 N N . THR B 1 165 ? 5.68 -10.984 -19.344 1 96.12 165 THR B N 1
ATOM 6355 C CA . THR B 1 165 ? 4.43 -11.641 -19.703 1 96.12 165 THR B CA 1
ATOM 6356 C C . THR B 1 165 ? 3.363 -10.617 -20.078 1 96.12 165 THR B C 1
ATOM 6358 O O . THR B 1 165 ? 3.258 -9.57 -19.422 1 96.12 165 THR B O 1
ATOM 6361 N N . ALA B 1 166 ? 2.561 -10.938 -21.078 1 93.88 166 ALA B N 1
ATOM 6362 C CA . ALA B 1 166 ? 1.475 -10.062 -21.516 1 93.88 166 ALA B CA 1
ATOM 6363 C C . ALA B 1 166 ? 0.346 -10.039 -20.484 1 93.88 166 ALA B C 1
ATOM 6365 O O . ALA B 1 166 ? -0.515 -9.156 -20.516 1 93.88 166 ALA B O 1
ATOM 6366 N N . ASP B 1 167 ? 0.418 -10.953 -19.547 1 91.75 167 ASP B N 1
ATOM 6367 C CA . ASP B 1 167 ? -0.623 -11.07 -18.531 1 91.75 167 ASP B CA 1
ATOM 6368 C C . ASP B 1 167 ? -0.366 -10.117 -17.359 1 91.75 167 ASP B C 1
ATOM 6370 O O . ASP B 1 167 ? -1.115 -10.102 -16.391 1 91.75 167 ASP B O 1
ATOM 6374 N N . LEU B 1 168 ? 0.62 -9.242 -17.438 1 92.81 168 LEU B N 1
ATOM 6375 C CA . LEU B 1 168 ? 1.063 -8.336 -16.375 1 92.81 168 LEU B CA 1
ATOM 6376 C C . LEU B 1 168 ? -0.109 -7.543 -15.82 1 92.81 168 LEU B C 1
ATOM 6378 O O . LEU B 1 168 ? -0.264 -7.438 -14.602 1 92.81 168 LEU B O 1
ATOM 6382 N N . PRO B 1 169 ? -1.064 -7.051 -16.594 1 87.62 169 PRO B N 1
ATOM 6383 C CA . PRO B 1 169 ? -2.156 -6.238 -16.062 1 87.62 169 PRO B CA 1
ATOM 6384 C C . PRO B 1 169 ? -3.057 -7.023 -15.102 1 87.62 169 PRO B C 1
ATOM 6386 O O . PRO B 1 169 ? -3.76 -6.43 -14.281 1 87.62 169 PRO B O 1
ATOM 6389 N N . ASN B 1 170 ? -3.014 -8.375 -15.219 1 86.56 170 ASN B N 1
ATOM 6390 C CA . ASN B 1 170 ? -3.85 -9.203 -14.352 1 86.56 170 ASN B CA 1
ATOM 6391 C C . ASN B 1 170 ? -3.084 -9.688 -13.125 1 86.56 170 ASN B C 1
ATOM 6393 O O . ASN B 1 170 ? -3.67 -10.273 -12.219 1 86.56 170 ASN B O 1
ATOM 6397 N N . LEU B 1 171 ? -1.789 -9.43 -13.078 1 90 171 LEU B N 1
ATOM 6398 C CA . LEU B 1 171 ? -0.944 -10.078 -12.078 1 90 171 LEU B CA 1
ATOM 6399 C C . LEU B 1 171 ? -0.512 -9.078 -11.008 1 90 171 LEU B C 1
ATOM 6401 O O . LEU B 1 171 ? 0.05 -9.477 -9.984 1 90 171 LEU B O 1
ATOM 6405 N N . VAL B 1 172 ? -0.76 -7.801 -11.25 1 86.38 172 VAL B N 1
ATOM 6406 C CA . VAL B 1 172 ? -0.437 -6.746 -10.297 1 86.38 172 VAL B CA 1
ATOM 6407 C C . VAL B 1 172 ? -1.588 -5.746 -10.219 1 86.38 172 VAL B C 1
ATOM 6409 O O . VAL B 1 172 ? -2.553 -5.84 -10.984 1 86.38 172 VAL B O 1
ATOM 6412 N N . ASN B 1 173 ? -1.502 -4.93 -9.188 1 73.81 173 ASN B N 1
ATOM 6413 C CA . ASN B 1 173 ? -2.492 -3.859 -9.117 1 73.81 173 ASN B CA 1
ATOM 6414 C C . ASN B 1 173 ? -2.449 -2.98 -10.367 1 73.81 173 ASN B C 1
ATOM 6416 O O . ASN B 1 173 ? -1.426 -2.359 -10.656 1 73.81 173 ASN B O 1
ATOM 6420 N N . PRO B 1 174 ? -3.477 -2.951 -11.062 1 70.94 174 PRO B N 1
ATOM 6421 C CA . PRO B 1 174 ? -3.498 -2.203 -12.32 1 70.94 174 PRO B CA 1
ATOM 6422 C C . PRO B 1 174 ? -3.135 -0.732 -12.141 1 70.94 174 PRO B C 1
ATOM 6424 O O . PRO B 1 174 ? -2.568 -0.116 -13.047 1 70.94 174 PRO B O 1
ATOM 6427 N N . ALA B 1 175 ? -3.414 -0.193 -11.031 1 65.38 175 ALA B N 1
ATOM 6428 C CA . ALA B 1 175 ? -3.1 1.211 -10.781 1 65.38 175 ALA B CA 1
ATOM 6429 C C . ALA B 1 175 ? -1.596 1.459 -10.867 1 65.38 175 ALA B C 1
ATOM 6431 O O . ALA B 1 175 ? -1.161 2.557 -11.227 1 65.38 175 ALA B O 1
ATOM 6432 N N . GLY B 1 176 ? -0.875 0.426 -10.672 1 76.38 176 GLY B N 1
ATOM 6433 C CA . GLY B 1 176 ? 0.575 0.535 -10.703 1 76.38 176 GLY B CA 1
ATOM 6434 C C . GLY B 1 176 ? 1.146 0.486 -12.109 1 76.38 176 GLY B C 1
ATOM 6435 O O . GLY B 1 176 ? 2.336 0.729 -12.312 1 76.38 176 GLY B O 1
ATOM 6436 N N . LEU B 1 177 ? 0.295 0.254 -13.141 1 79.25 177 LEU B N 1
ATOM 6437 C CA . LEU B 1 177 ? 0.752 0.079 -14.508 1 79.25 177 LEU B CA 1
ATOM 6438 C C . LEU B 1 177 ? 0.227 1.196 -15.406 1 79.25 177 LEU B C 1
ATOM 6440 O O . LEU B 1 177 ? 0.264 1.084 -16.641 1 79.25 177 LEU B O 1
ATOM 6444 N N . GLU B 1 178 ? -0.254 2.094 -14.883 1 65.94 178 GLU B N 1
ATOM 6445 C CA . GLU B 1 178 ? -0.878 3.139 -15.688 1 65.94 178 GLU B CA 1
ATOM 6446 C C . GLU B 1 178 ? 0.134 3.789 -16.625 1 65.94 178 GLU B C 1
ATOM 6448 O O . GLU B 1 178 ? 1.259 4.094 -16.219 1 65.94 178 GLU B O 1
ATOM 6453 N N . GLY B 1 179 ? -0.309 4.07 -17.797 1 73.69 179 GLY B N 1
ATOM 6454 C CA . GLY B 1 179 ? 0.539 4.648 -18.828 1 73.69 179 GLY B CA 1
ATOM 6455 C C . GLY B 1 179 ? 1.364 3.613 -19.578 1 73.69 179 GLY B C 1
ATOM 6456 O O . GLY B 1 179 ? 2.031 3.936 -20.562 1 73.69 179 GLY B O 1
ATOM 6457 N N . LEU B 1 180 ? 1.188 2.467 -18.984 1 87.44 180 LEU B N 1
ATOM 6458 C CA . LEU B 1 180 ? 1.946 1.397 -19.625 1 87.44 180 LEU B CA 1
ATOM 6459 C C . LEU B 1 180 ? 1.039 0.53 -20.5 1 87.44 180 LEU B C 1
ATOM 6461 O O . LEU B 1 180 ? -0.135 0.336 -20.172 1 87.44 180 LEU B O 1
ATOM 6465 N N . ALA B 1 181 ? 1.518 0.134 -21.578 1 90.06 181 ALA B N 1
ATOM 6466 C CA . ALA B 1 181 ? 0.873 -0.862 -22.438 1 90.06 181 ALA B CA 1
ATOM 6467 C C . ALA B 1 181 ? 1.78 -2.07 -22.641 1 90.06 181 ALA B C 1
ATOM 6469 O O . ALA B 1 181 ? 2.979 -1.919 -22.891 1 90.06 181 ALA B O 1
ATOM 6470 N N . ILE B 1 182 ? 1.198 -3.188 -22.531 1 94.94 182 ILE B N 1
ATOM 6471 C CA . ILE B 1 182 ? 1.958 -4.43 -22.641 1 94.94 182 ILE B CA 1
ATOM 6472 C C . ILE B 1 182 ? 1.573 -5.16 -23.922 1 94.94 182 ILE B C 1
ATOM 6474 O O . ILE B 1 182 ? 0.406 -5.508 -24.109 1 94.94 182 ILE B O 1
ATOM 6478 N N . SER B 1 183 ? 2.531 -5.414 -24.766 1 96.31 183 SER B N 1
ATOM 6479 C CA . SER B 1 183 ? 2.287 -6.129 -26.016 1 96.31 183 SER B CA 1
ATOM 6480 C C . SER B 1 183 ? 2.746 -7.578 -25.922 1 96.31 183 SER B C 1
ATOM 6482 O O . SER B 1 183 ? 3.232 -8.016 -24.875 1 96.31 183 SER B O 1
ATOM 6484 N N . ASP B 1 184 ? 2.486 -8.32 -26.969 1 96.19 184 ASP B N 1
ATOM 6485 C CA . ASP B 1 184 ? 2.896 -9.727 -27.016 1 96.19 184 ASP B CA 1
ATOM 6486 C C . ASP B 1 184 ? 4.41 -9.859 -26.891 1 96.19 184 ASP B C 1
ATOM 6488 O O . ASP B 1 184 ? 5.156 -9.297 -27.688 1 96.19 184 ASP B O 1
ATOM 6492 N N . PRO B 1 185 ? 4.801 -10.578 -25.875 1 97.88 185 PRO B N 1
ATOM 6493 C CA . PRO B 1 185 ? 6.242 -10.594 -25.625 1 97.88 185 PRO B CA 1
ATOM 6494 C C . PRO B 1 185 ? 7.031 -11.305 -26.719 1 97.88 185 PRO B C 1
ATOM 6496 O O . PRO B 1 185 ? 8.156 -10.914 -27.031 1 97.88 185 PRO B O 1
ATOM 6499 N N . VAL B 1 186 ? 6.531 -12.352 -27.375 1 98.06 186 VAL B N 1
ATOM 6500 C CA . VAL B 1 186 ? 7.238 -13.094 -28.406 1 98.06 186 VAL B CA 1
ATOM 6501 C C . VAL B 1 186 ? 7.438 -12.203 -29.641 1 98.06 186 VAL B C 1
ATOM 6503 O O . VAL B 1 186 ? 8.539 -12.117 -30.172 1 98.06 186 VAL B O 1
ATOM 6506 N N . THR B 1 187 ? 6.391 -11.516 -30 1 98.12 187 THR B N 1
ATOM 6507 C CA . THR B 1 187 ? 6.469 -10.602 -31.125 1 98.12 187 THR B CA 1
ATOM 6508 C C . THR B 1 187 ? 7.48 -9.484 -30.859 1 98.12 187 THR B C 1
ATOM 6510 O O . THR B 1 187 ? 8.297 -9.164 -31.719 1 98.12 187 THR B O 1
ATOM 6513 N N . ALA B 1 188 ? 7.395 -8.953 -29.688 1 98.25 188 ALA B N 1
ATOM 6514 C CA . ALA B 1 188 ? 8.289 -7.855 -29.328 1 98.25 188 ALA B CA 1
ATOM 6515 C C . ALA B 1 188 ? 9.75 -8.305 -29.359 1 98.25 188 ALA B C 1
ATOM 6517 O O . ALA B 1 188 ? 10.617 -7.594 -29.859 1 98.25 188 ALA B O 1
ATOM 6518 N N . LEU B 1 189 ? 10.047 -9.438 -28.797 1 98.75 189 LEU B N 1
ATOM 6519 C CA . LEU B 1 189 ? 11.406 -9.961 -28.766 1 98.75 189 LEU B CA 1
ATOM 6520 C C . LEU B 1 189 ? 11.906 -10.266 -30.172 1 98.75 189 LEU B C 1
ATOM 6522 O O . LEU B 1 189 ? 13.062 -9.992 -30.5 1 98.75 189 LEU B O 1
ATOM 6526 N N . ASN B 1 190 ? 11.086 -10.867 -31 1 98.62 190 ASN B N 1
ATOM 6527 C CA . ASN B 1 190 ? 11.477 -11.148 -32.375 1 98.62 190 ASN B CA 1
ATOM 6528 C C . ASN B 1 190 ? 11.812 -9.867 -33.125 1 98.62 190 ASN B C 1
ATOM 6530 O O . ASN B 1 190 ? 12.781 -9.828 -33.906 1 98.62 190 ASN B O 1
ATOM 6534 N N . ASN B 1 191 ? 10.984 -8.867 -32.938 1 97.94 191 ASN B N 1
ATOM 6535 C CA . ASN B 1 191 ? 11.258 -7.586 -33.562 1 97.94 191 ASN B CA 1
ATOM 6536 C C . ASN B 1 191 ? 12.586 -7 -33.094 1 97.94 191 ASN B C 1
ATOM 6538 O O . ASN B 1 191 ? 13.359 -6.484 -33.906 1 97.94 191 ASN B O 1
ATOM 6542 N N . SER B 1 192 ? 12.805 -7.059 -31.828 1 98.06 192 SER B N 1
ATOM 6543 C CA . SER B 1 192 ? 14.047 -6.539 -31.266 1 98.06 192 SER B CA 1
ATOM 6544 C C . SER B 1 192 ? 15.25 -7.312 -31.781 1 98.06 192 SER B C 1
ATOM 6546 O O . SER B 1 192 ? 16.281 -6.719 -32.125 1 98.06 192 SER B O 1
ATOM 6548 N N . ALA B 1 193 ? 15.156 -8.633 -31.812 1 98.56 193 ALA B N 1
ATOM 6549 C CA . ALA B 1 193 ? 16.25 -9.469 -32.312 1 98.56 193 ALA B CA 1
ATOM 6550 C C . ALA B 1 193 ? 16.547 -9.164 -33.781 1 98.56 193 ALA B C 1
ATOM 6552 O O . ALA B 1 193 ? 17.719 -9.07 -34.188 1 98.56 193 ALA B O 1
ATOM 6553 N N . ALA B 1 194 ? 15.547 -9.016 -34.562 1 98 194 ALA B N 1
ATOM 6554 C CA . ALA B 1 194 ? 15.711 -8.68 -35.969 1 98 194 ALA B CA 1
ATOM 6555 C C . ALA B 1 194 ? 16.406 -7.332 -36.156 1 98 194 ALA B C 1
ATOM 6557 O O . ALA B 1 194 ? 17.281 -7.176 -37 1 98 194 ALA B O 1
ATOM 6558 N N . ALA B 1 195 ? 15.992 -6.422 -35.344 1 97.5 195 ALA B N 1
ATOM 6559 C CA . ALA B 1 195 ? 16.578 -5.086 -35.406 1 97.5 195 ALA B CA 1
ATOM 6560 C C . ALA B 1 195 ? 18.062 -5.125 -35.094 1 97.5 195 ALA B C 1
ATOM 6562 O O . ALA B 1 195 ? 18.859 -4.402 -35.688 1 97.5 195 ALA B O 1
ATOM 6563 N N . LEU B 1 196 ? 18.5 -5.945 -34.156 1 98 196 LEU B N 1
ATOM 6564 C CA . LEU B 1 196 ? 19.891 -6.027 -33.75 1 98 196 LEU B CA 1
ATOM 6565 C C . LEU B 1 196 ? 20.734 -6.766 -34.781 1 98 196 LEU B C 1
ATOM 6567 O O . LEU B 1 196 ? 21.969 -6.82 -34.656 1 98 196 LEU B O 1
ATOM 6571 N N . LYS B 1 197 ? 20.078 -7.336 -35.781 1 96.94 197 LYS B N 1
ATOM 6572 C CA . LYS B 1 197 ? 20.812 -8.109 -36.781 1 96.94 197 LYS B CA 1
ATOM 6573 C C . LYS B 1 197 ? 20.516 -7.613 -38.188 1 96.94 197 LYS B C 1
ATOM 6575 O O . LYS B 1 197 ? 20.703 -8.344 -39.188 1 96.94 197 LYS B O 1
ATOM 6580 N N . ASP B 1 198 ? 20.078 -6.41 -38.344 1 95.44 198 ASP B N 1
ATOM 6581 C CA . ASP B 1 198 ? 19.641 -5.926 -39.656 1 95.44 198 ASP B CA 1
ATOM 6582 C C . ASP B 1 198 ? 20.75 -5.117 -40.312 1 95.44 198 ASP B C 1
ATOM 6584 O O . ASP B 1 198 ? 20.578 -4.629 -41.438 1 95.44 198 ASP B O 1
ATOM 6588 N N . GLY B 1 199 ? 21.797 -4.883 -39.719 1 93.56 199 GLY B N 1
ATOM 6589 C CA . GLY B 1 199 ? 22.938 -4.199 -40.312 1 93.56 199 GLY B CA 1
ATOM 6590 C C . GLY B 1 199 ? 22.906 -2.695 -40.094 1 93.56 199 GLY B C 1
ATOM 6591 O O . GLY B 1 199 ? 23.781 -1.977 -40.594 1 93.56 199 GLY B O 1
ATOM 6592 N N . ASP B 1 200 ? 21.938 -2.266 -39.281 1 94.38 200 ASP B N 1
ATOM 6593 C CA . ASP B 1 200 ? 21.828 -0.835 -39.031 1 94.38 200 ASP B CA 1
ATOM 6594 C C . ASP B 1 200 ? 22.406 -0.484 -37.656 1 94.38 200 ASP B C 1
ATOM 6596 O O . ASP B 1 200 ? 21.75 -0.703 -36.625 1 94.38 200 ASP B O 1
ATOM 6600 N N . ASP B 1 201 ? 23.438 0.214 -37.562 1 89.12 201 ASP B N 1
ATOM 6601 C CA . ASP B 1 201 ? 24.141 0.54 -36.344 1 89.12 201 ASP B CA 1
ATOM 6602 C C . ASP B 1 201 ? 23.328 1.501 -35.469 1 89.12 201 ASP B C 1
ATOM 6604 O O . ASP B 1 201 ? 23.516 1.562 -34.25 1 89.12 201 ASP B O 1
ATOM 6608 N N . ALA B 1 202 ? 22.422 2.164 -36.031 1 87.81 202 ALA B N 1
ATOM 6609 C CA . ALA B 1 202 ? 21.641 3.17 -35.344 1 87.81 202 ALA B CA 1
ATOM 6610 C C . ALA B 1 202 ? 20.734 2.521 -34.281 1 87.81 202 ALA B C 1
ATOM 6612 O O . ALA B 1 202 ? 20.406 3.137 -33.281 1 87.81 202 ALA B O 1
ATOM 6613 N N . ASN B 1 203 ? 20.391 1.343 -34.531 1 89.31 203 ASN B N 1
ATOM 6614 C CA . ASN B 1 203 ? 19.5 0.664 -33.594 1 89.31 203 ASN B CA 1
ATOM 6615 C C . ASN B 1 203 ? 20.219 -0.447 -32.844 1 89.31 203 ASN B C 1
ATOM 6617 O O . ASN B 1 203 ? 19.594 -1.331 -32.25 1 89.31 203 ASN B O 1
ATOM 6621 N N . GLY B 1 204 ? 21.562 -0.371 -32.875 1 90.5 204 GLY B N 1
ATOM 6622 C CA . GLY B 1 204 ? 22.375 -1.378 -32.219 1 90.5 204 GLY B CA 1
ATOM 6623 C C . GLY B 1 204 ? 22.547 -2.643 -33.031 1 90.5 204 GLY B C 1
ATOM 6624 O O . GLY B 1 204 ? 21.625 -3.049 -33.75 1 90.5 204 GLY B O 1
ATOM 6625 N N . GLU B 1 205 ? 23.656 -3.213 -33 1 95.62 205 GLU B N 1
ATOM 6626 C CA . GLU B 1 205 ? 23.953 -4.465 -33.688 1 95.62 205 GLU B CA 1
ATOM 6627 C C . GLU B 1 205 ? 24.594 -5.48 -32.75 1 95.62 205 GLU B C 1
ATOM 6629 O O . GLU B 1 205 ? 25.438 -5.125 -31.938 1 95.62 205 GLU B O 1
ATOM 6634 N N . ALA B 1 206 ? 24.219 -6.68 -32.906 1 98.19 206 ALA B N 1
ATOM 6635 C CA . ALA B 1 206 ? 24.766 -7.773 -32.094 1 98.19 206 ALA B CA 1
ATOM 6636 C C . ALA B 1 206 ? 25.062 -8.992 -32.969 1 98.19 206 ALA B C 1
ATOM 6638 O O . ALA B 1 206 ? 24.359 -9.266 -33.938 1 98.19 206 ALA B O 1
ATOM 6639 N N . ASP B 1 207 ? 26.125 -9.711 -32.625 1 97.81 207 ASP B N 1
ATOM 6640 C CA . ASP B 1 207 ? 26.484 -10.969 -33.281 1 97.81 207 ASP B CA 1
ATOM 6641 C C . ASP B 1 207 ? 25.672 -12.133 -32.688 1 97.81 207 ASP B C 1
ATOM 6643 O O . ASP B 1 207 ? 25.25 -13.031 -33.438 1 97.81 207 ASP B O 1
ATOM 6647 N N . VAL B 1 208 ? 25.531 -12.164 -31.406 1 98.38 208 VAL B N 1
ATOM 6648 C CA . VAL B 1 208 ? 24.75 -13.125 -30.641 1 98.38 208 VAL B CA 1
ATOM 6649 C C . VAL B 1 208 ? 23.609 -12.406 -29.922 1 98.38 208 VAL B C 1
ATOM 6651 O O . VAL B 1 208 ? 23.828 -11.352 -29.312 1 98.38 208 VAL B O 1
ATOM 6654 N N . VAL B 1 209 ? 22.391 -12.93 -30 1 98.75 209 VAL B N 1
ATOM 6655 C CA . VAL B 1 209 ? 21.266 -12.328 -29.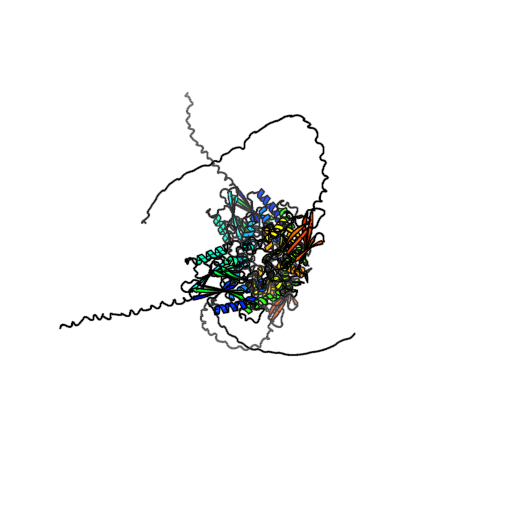312 1 98.75 209 VAL B CA 1
ATOM 6656 C C . VAL B 1 209 ? 20.703 -13.312 -28.297 1 98.75 209 VAL B C 1
ATOM 6658 O O . VAL B 1 209 ? 20.359 -14.453 -28.641 1 98.75 209 VAL B O 1
ATOM 6661 N N . VAL B 1 210 ? 20.625 -12.93 -27.062 1 98.88 210 VAL B N 1
ATOM 6662 C CA . VAL B 1 210 ? 20.062 -13.711 -25.969 1 98.88 210 VAL B CA 1
ATOM 6663 C C . VAL B 1 210 ? 18.766 -13.055 -25.5 1 98.88 210 VAL B C 1
ATOM 6665 O O . VAL B 1 210 ? 18.75 -11.883 -25.125 1 98.88 210 VAL B O 1
ATOM 6668 N N . ALA B 1 211 ? 17.641 -13.844 -25.516 1 98.94 211 ALA B N 1
ATOM 6669 C CA . ALA B 1 211 ? 16.344 -13.344 -25.078 1 98.94 211 ALA B CA 1
ATOM 6670 C C . ALA B 1 211 ? 16.062 -13.727 -23.625 1 98.94 211 ALA B C 1
ATOM 6672 O O . ALA B 1 211 ? 16.172 -14.898 -23.25 1 98.94 211 ALA B O 1
ATOM 6673 N N . LEU B 1 212 ? 15.789 -12.75 -22.812 1 98.94 212 LEU B N 1
ATOM 6674 C CA . LEU B 1 212 ? 15.336 -12.914 -21.438 1 98.94 212 LEU B CA 1
ATOM 6675 C C . LEU B 1 212 ? 13.836 -12.688 -21.328 1 98.94 212 LEU B C 1
ATOM 6677 O O . LEU B 1 212 ? 13.375 -11.539 -21.328 1 98.94 212 LEU B O 1
ATOM 6681 N N . LEU B 1 213 ? 13.086 -13.773 -21.203 1 98.88 213 LEU B N 1
ATOM 6682 C CA . LEU B 1 213 ? 11.633 -13.688 -21.281 1 98.88 213 LEU B CA 1
ATOM 6683 C C . LEU B 1 213 ? 11.008 -14.141 -19.953 1 98.88 213 LEU B C 1
ATOM 6685 O O . LEU B 1 213 ? 11.078 -15.312 -19.594 1 98.88 213 LEU B O 1
ATOM 6689 N N . HIS B 1 214 ? 10.352 -13.203 -19.266 1 98.62 214 HIS B N 1
ATOM 6690 C CA . HIS B 1 214 ? 9.602 -13.555 -18.062 1 98.62 214 HIS B CA 1
ATOM 6691 C C . HIS B 1 214 ? 8.227 -14.109 -18.422 1 98.62 214 HIS B C 1
ATOM 6693 O O . HIS B 1 214 ? 7.207 -13.484 -18.125 1 98.62 214 HIS B O 1
ATOM 6699 N N . GLU B 1 215 ? 8.227 -15.18 -19.016 1 97.25 215 GLU B N 1
ATOM 6700 C CA . GLU B 1 215 ? 7.098 -16.016 -19.438 1 97.25 215 GLU B CA 1
ATOM 6701 C C . GLU B 1 215 ? 7.508 -17.469 -19.562 1 97.25 215 GLU B C 1
ATOM 6703 O O . GLU B 1 215 ? 8.703 -17.797 -19.562 1 97.25 215 GLU B O 1
ATOM 6708 N N . ASP B 1 216 ? 6.555 -18.391 -19.734 1 95.31 216 ASP B N 1
ATOM 6709 C CA . ASP B 1 216 ? 6.789 -19.828 -19.766 1 95.31 216 ASP B CA 1
ATOM 6710 C C . ASP B 1 216 ? 7.66 -20.219 -20.953 1 95.31 216 ASP B C 1
ATOM 6712 O O . ASP B 1 216 ? 7.641 -19.562 -21.984 1 95.31 216 ASP B O 1
ATOM 6716 N N . TYR B 1 217 ? 8.375 -21.359 -20.812 1 96.56 217 TYR B N 1
ATOM 6717 C CA . TYR B 1 217 ? 9.266 -21.875 -21.844 1 96.56 217 TYR B CA 1
ATOM 6718 C C . TYR B 1 217 ? 8.5 -22.125 -23.141 1 96.56 217 TYR B C 1
ATOM 6720 O O . TYR B 1 217 ? 9.078 -22.047 -24.234 1 96.56 217 TYR B O 1
ATOM 6728 N N . THR B 1 218 ? 7.172 -22.375 -23.047 1 95 218 THR B N 1
ATOM 6729 C CA . THR B 1 218 ? 6.383 -22.625 -24.234 1 95 218 THR B CA 1
ATOM 6730 C C . THR B 1 218 ? 6.332 -21.391 -25.125 1 95 218 THR B C 1
ATOM 6732 O O . THR B 1 218 ? 6.309 -21.484 -26.359 1 95 218 THR B O 1
ATOM 6735 N N . ALA B 1 219 ? 6.312 -20.234 -24.5 1 96.38 219 ALA B N 1
ATOM 6736 C CA . ALA B 1 219 ? 6.371 -18.984 -25.266 1 96.38 219 ALA B CA 1
ATOM 6737 C C . ALA B 1 219 ? 7.766 -18.75 -25.828 1 96.38 219 ALA B C 1
ATOM 6739 O O . ALA B 1 219 ? 7.91 -18.359 -27 1 96.38 219 ALA B O 1
ATOM 6740 N N . ALA B 1 220 ? 8.766 -19 -25.047 1 98.12 220 ALA B N 1
ATOM 6741 C CA . ALA B 1 220 ? 10.148 -18.797 -25.469 1 98.12 220 ALA B CA 1
ATOM 6742 C C . ALA B 1 220 ? 10.508 -19.703 -26.641 1 98.12 220 ALA B C 1
ATOM 6744 O O . ALA B 1 220 ? 11.289 -19.312 -27.516 1 98.12 220 ALA B O 1
ATOM 6745 N N . ALA B 1 221 ? 9.938 -20.844 -26.672 1 97.69 221 ALA B N 1
ATOM 6746 C CA . ALA B 1 221 ? 10.234 -21.828 -27.719 1 97.69 221 ALA B CA 1
ATOM 6747 C C . ALA B 1 221 ? 9.719 -21.344 -29.062 1 97.69 221 ALA B C 1
ATOM 6749 O O . ALA B 1 221 ? 10.125 -21.844 -30.109 1 97.69 221 ALA B O 1
ATOM 6750 N N . ARG B 1 222 ? 8.93 -20.312 -29.047 1 97.88 222 ARG B N 1
ATOM 6751 C CA . ARG B 1 222 ? 8.336 -19.812 -30.281 1 97.88 222 ARG B CA 1
ATOM 6752 C C . ARG B 1 222 ? 9.188 -18.688 -30.875 1 97.88 222 ARG B C 1
ATOM 6754 O O . ARG B 1 222 ? 8.859 -18.141 -31.938 1 97.88 222 ARG B O 1
ATOM 6761 N N . LEU B 1 223 ? 10.258 -18.375 -30.281 1 98.62 223 LEU B N 1
ATOM 6762 C CA . LEU B 1 223 ? 11.109 -17.297 -30.781 1 98.62 223 LEU B CA 1
ATOM 6763 C C . LEU B 1 223 ? 11.773 -17.688 -32.094 1 98.62 223 LEU B C 1
ATOM 6765 O O . LEU B 1 223 ? 12.016 -18.875 -32.344 1 98.62 223 LEU B O 1
ATOM 6769 N N . GLY B 1 224 ? 12.117 -16.656 -32.875 1 98.12 224 GLY B N 1
ATOM 6770 C CA . GLY B 1 224 ? 12.578 -16.875 -34.25 1 98.12 224 GLY B CA 1
ATOM 6771 C C . GLY B 1 224 ? 14.07 -17.094 -34.344 1 98.12 224 GLY B C 1
ATOM 6772 O O . GLY B 1 224 ? 14.766 -17.172 -33.344 1 98.12 224 GLY B O 1
ATOM 6773 N N . ALA B 1 225 ? 14.562 -17.094 -35.531 1 97.62 225 ALA B N 1
ATOM 6774 C CA . ALA B 1 225 ? 15.906 -17.578 -35.875 1 97.62 225 ALA B CA 1
ATOM 6775 C C . ALA B 1 225 ? 16.953 -16.531 -35.5 1 97.62 225 ALA B C 1
ATOM 6777 O O . ALA B 1 225 ? 18.156 -16.844 -35.438 1 97.62 225 ALA B O 1
ATOM 6778 N N . ASN B 1 226 ? 16.516 -15.32 -35.281 1 98.25 226 ASN B N 1
ATOM 6779 C CA . ASN B 1 226 ? 17.484 -14.289 -34.906 1 98.25 226 ASN B CA 1
ATOM 6780 C C . ASN B 1 226 ? 17.891 -14.391 -33.469 1 98.25 226 ASN B C 1
ATOM 6782 O O . ASN B 1 226 ? 18.844 -13.742 -33.031 1 98.25 226 ASN B O 1
ATOM 6786 N N . VAL B 1 227 ? 17.234 -15.18 -32.656 1 98.69 227 VAL B N 1
ATOM 6787 C CA . VAL B 1 227 ? 17.578 -15.414 -31.266 1 98.69 227 VAL B CA 1
ATOM 6788 C C . VAL B 1 227 ? 18.5 -16.625 -31.156 1 98.69 227 VAL B C 1
ATOM 6790 O O . VAL B 1 227 ? 18.188 -17.703 -31.672 1 98.69 227 VAL B O 1
ATOM 6793 N N . ASP B 1 228 ? 19.562 -16.453 -30.453 1 98.56 228 ASP B N 1
ATOM 6794 C CA . ASP B 1 228 ? 20.562 -17.516 -30.391 1 98.56 228 ASP B CA 1
ATOM 6795 C C . ASP B 1 228 ? 20.453 -18.312 -29.109 1 98.56 228 ASP B C 1
ATOM 6797 O O . ASP B 1 228 ? 20.969 -19.422 -29 1 98.56 228 ASP B O 1
ATOM 6801 N N . ALA B 1 229 ? 19.828 -17.828 -28.109 1 98.81 229 ALA B N 1
ATOM 6802 C CA . ALA B 1 229 ? 19.5 -18.484 -26.844 1 98.81 229 ALA B CA 1
ATOM 6803 C C . ALA B 1 229 ? 18.359 -17.75 -26.125 1 98.81 229 ALA B C 1
ATOM 6805 O O . ALA B 1 229 ? 18.203 -16.547 -26.297 1 98.81 229 ALA B O 1
ATOM 6806 N N . ALA B 1 230 ? 17.578 -18.531 -25.375 1 98.88 230 ALA B N 1
ATOM 6807 C CA . ALA B 1 230 ? 16.484 -17.922 -24.641 1 98.88 230 ALA B CA 1
ATOM 6808 C C . ALA B 1 230 ? 16.406 -18.484 -23.219 1 98.88 230 ALA B C 1
ATOM 6810 O O . ALA B 1 230 ? 16.594 -19.672 -23 1 98.88 230 ALA B O 1
ATOM 6811 N N . VAL B 1 231 ? 16.188 -17.609 -22.281 1 98.88 231 VAL B N 1
ATOM 6812 C CA . VAL B 1 231 ? 15.898 -17.969 -20.906 1 98.88 231 VAL B CA 1
ATOM 6813 C C . VAL B 1 231 ? 14.461 -17.578 -20.562 1 98.88 231 VAL B C 1
ATOM 6815 O O . VAL B 1 231 ? 14.039 -16.453 -20.828 1 98.88 231 VAL B O 1
ATOM 6818 N N . ALA B 1 232 ? 13.703 -18.562 -20.094 1 98.56 232 ALA B N 1
ATOM 6819 C CA . ALA B 1 232 ? 12.305 -18.359 -19.734 1 98.56 232 ALA B CA 1
ATOM 6820 C C . ALA B 1 232 ? 12.141 -18.266 -18.219 1 98.56 232 ALA B C 1
ATOM 6822 O O . ALA B 1 232 ? 13.125 -18.344 -17.469 1 98.56 232 ALA B O 1
ATOM 6823 N N . GLY B 1 233 ? 10.898 -17.938 -17.75 1 97.75 233 GLY B N 1
ATOM 6824 C CA . GLY B 1 233 ? 10.602 -17.812 -16.328 1 97.75 233 GLY B CA 1
ATOM 6825 C C . GLY B 1 233 ? 9.117 -17.703 -16.047 1 97.75 233 GLY B C 1
ATOM 6826 O O . GLY B 1 233 ? 8.297 -18.312 -16.734 1 97.75 233 GLY B O 1
ATOM 6827 N N . HIS B 1 234 ? 8.742 -17.125 -14.898 1 94.44 234 HIS B N 1
ATOM 6828 C CA . HIS B 1 234 ? 7.391 -16.719 -14.531 1 94.44 234 HIS B CA 1
ATOM 6829 C C . HIS B 1 234 ? 6.602 -17.891 -13.961 1 94.44 234 HIS B C 1
ATOM 6831 O O . HIS B 1 234 ? 5.902 -17.75 -12.961 1 94.44 234 HIS B O 1
ATOM 6837 N N . THR B 1 235 ? 6.668 -19.141 -14.602 1 91.38 235 THR B N 1
ATOM 6838 C CA . THR B 1 235 ? 5.805 -20.266 -14.234 1 91.38 235 THR B CA 1
ATOM 6839 C C . THR B 1 235 ? 6.504 -21.172 -13.234 1 91.38 235 THR B C 1
ATOM 6841 O O . THR B 1 235 ? 5.945 -22.203 -12.828 1 91.38 235 THR B O 1
ATOM 6844 N N . HIS B 1 236 ? 7.719 -20.906 -12.859 1 92 236 HIS B N 1
ATOM 6845 C CA . HIS B 1 236 ? 8.469 -21.641 -11.844 1 92 236 HIS B CA 1
ATOM 6846 C C . HIS B 1 236 ? 8.656 -23.094 -12.242 1 92 236 HIS B C 1
ATOM 6848 O O . HIS B 1 236 ? 8.484 -24 -11.422 1 92 236 HIS B O 1
ATOM 6854 N N . THR B 1 237 ? 9.016 -23.328 -13.5 1 90.62 237 THR B N 1
ATOM 6855 C CA . THR B 1 237 ? 9.18 -24.688 -14.023 1 90.62 237 THR B CA 1
ATOM 6856 C C . THR B 1 237 ? 10.625 -24.938 -14.438 1 90.62 237 THR B C 1
ATOM 6858 O O . THR B 1 237 ? 11.336 -24 -14.828 1 90.62 237 THR B O 1
ATOM 6861 N N . ASN B 1 238 ? 11.07 -26.156 -14.219 1 93.62 238 ASN B N 1
ATOM 6862 C CA . ASN B 1 238 ? 12.359 -26.609 -14.734 1 93.62 238 ASN B CA 1
ATOM 6863 C C . ASN B 1 238 ? 12.219 -27.266 -16.109 1 93.62 238 ASN B C 1
ATOM 6865 O O . ASN B 1 238 ? 11.727 -28.406 -16.203 1 93.62 238 ASN B O 1
ATOM 6869 N N . LYS B 1 239 ? 12.648 -26.562 -17.156 1 94.19 239 LYS B N 1
ATOM 6870 C CA . LYS B 1 239 ? 12.508 -27.109 -18.5 1 94.19 239 LYS B CA 1
ATOM 6871 C C . LYS B 1 239 ? 13.68 -26.719 -19.391 1 94.19 239 LYS B C 1
ATOM 6873 O O . LYS B 1 239 ? 14.211 -25.609 -19.266 1 94.19 239 LYS B O 1
ATOM 6878 N N . THR B 1 240 ? 14.18 -27.656 -20.156 1 96.44 240 THR B N 1
ATOM 6879 C CA . THR B 1 240 ? 15.109 -27.406 -21.25 1 96.44 240 THR B CA 1
ATOM 6880 C C . THR B 1 240 ? 14.5 -27.844 -22.578 1 96.44 240 THR B C 1
ATOM 6882 O O . THR B 1 240 ? 14 -28.969 -22.703 1 96.44 240 THR B O 1
ATOM 6885 N N . THR B 1 241 ? 14.445 -26.953 -23.531 1 96.94 241 THR B N 1
ATOM 6886 C CA . THR B 1 241 ? 13.961 -27.234 -24.875 1 96.94 241 THR B CA 1
ATOM 6887 C C . THR B 1 241 ? 14.688 -26.359 -25.891 1 96.94 241 THR B C 1
ATOM 6889 O O . THR B 1 241 ? 15.805 -25.891 -25.656 1 96.94 241 THR B O 1
ATOM 6892 N N . GLN B 1 242 ? 14.219 -26.281 -27.094 1 97.5 242 GLN B N 1
ATOM 6893 C CA . GLN B 1 242 ? 14.82 -25.484 -28.156 1 97.5 242 GLN B CA 1
ATOM 6894 C C . GLN B 1 242 ? 13.75 -24.797 -29 1 97.5 242 GLN B C 1
ATOM 6896 O O . GLN B 1 242 ? 12.586 -25.219 -28.984 1 97.5 242 GLN B O 1
ATOM 6901 N N . THR B 1 243 ? 14.211 -23.719 -29.594 1 97.69 243 THR B N 1
ATOM 6902 C CA . THR B 1 243 ? 13.344 -23.125 -30.609 1 97.69 243 THR B CA 1
ATOM 6903 C C . THR B 1 243 ? 13.312 -23.984 -31.859 1 97.69 243 THR B C 1
ATOM 6905 O O . THR B 1 243 ? 14.07 -24.953 -31.984 1 97.69 243 THR B O 1
ATOM 6908 N N . ALA B 1 244 ? 12.422 -23.594 -32.75 1 96.94 244 ALA B N 1
ATOM 6909 C CA . ALA B 1 244 ? 12.359 -24.312 -34.031 1 96.94 244 ALA B CA 1
ATOM 6910 C C . ALA B 1 244 ? 13.672 -24.188 -34.781 1 96.94 244 ALA B C 1
ATOM 6912 O O . ALA B 1 244 ? 14.07 -25.125 -35.5 1 96.94 244 ALA B O 1
ATOM 6913 N N . SER B 1 245 ? 14.344 -23.094 -34.594 1 96 245 SER B N 1
ATOM 6914 C CA . SER B 1 245 ? 15.594 -22.859 -35.312 1 96 245 SER B CA 1
ATOM 6915 C C . SER B 1 245 ? 16.781 -23.484 -34.594 1 96 245 SER B C 1
ATOM 6917 O O . SER B 1 245 ? 17.906 -23.406 -35.062 1 96 245 SER B O 1
ATOM 6919 N N . GLY B 1 246 ? 16.531 -24.016 -33.406 1 96.38 246 GLY B N 1
ATOM 6920 C CA . GLY B 1 246 ? 17.562 -24.797 -32.75 1 96.38 246 GLY B CA 1
ATOM 6921 C C . GLY B 1 246 ? 18.203 -24.062 -31.578 1 96.38 246 GLY B C 1
ATOM 6922 O O . GLY B 1 246 ? 19.062 -24.625 -30.875 1 96.38 246 GLY B O 1
ATOM 6923 N N . ALA B 1 247 ? 17.891 -22.891 -31.312 1 97.5 247 ALA B N 1
ATOM 6924 C CA . ALA B 1 247 ? 18.453 -22.156 -30.172 1 97.5 247 ALA B CA 1
ATOM 6925 C C . ALA B 1 247 ? 18.016 -22.781 -28.859 1 97.5 247 ALA B C 1
ATOM 6927 O O . ALA B 1 247 ? 16.844 -23.156 -28.703 1 97.5 247 ALA B O 1
ATOM 6928 N N . PRO B 1 248 ? 18.906 -22.953 -27.844 1 98.25 248 PRO B N 1
ATOM 6929 C CA . PRO B 1 248 ? 18.484 -23.484 -26.547 1 98.25 248 PRO B CA 1
ATOM 6930 C C . PRO B 1 248 ? 17.5 -22.578 -25.828 1 98.25 248 PRO B C 1
ATOM 6932 O O . PRO B 1 248 ? 17.625 -21.359 -25.875 1 98.25 248 PRO B O 1
ATOM 6935 N N . VAL B 1 249 ? 16.484 -23.188 -25.25 1 98.44 249 VAL B N 1
ATOM 6936 C CA . VAL B 1 249 ? 15.531 -22.547 -24.359 1 98.44 249 VAL B CA 1
ATOM 6937 C C . VAL B 1 249 ? 15.586 -23.219 -22.984 1 98.44 249 VAL B C 1
ATOM 6939 O O . VAL B 1 249 ? 15.344 -24.422 -22.859 1 98.44 249 VAL B O 1
ATOM 6942 N N . VAL B 1 250 ? 15.898 -22.406 -21.969 1 98.5 250 VAL B N 1
ATOM 6943 C CA . VAL B 1 250 ? 16.016 -22.953 -20.625 1 98.5 250 VAL B CA 1
ATOM 6944 C C . VAL B 1 250 ? 15.141 -22.172 -19.656 1 98.5 250 VAL B C 1
ATOM 6946 O O . VAL B 1 250 ? 15.008 -20.953 -19.781 1 98.5 250 VAL B O 1
ATOM 6949 N N . GLN B 1 251 ? 14.477 -22.797 -18.766 1 97.75 251 GLN B N 1
ATOM 6950 C CA . GLN B 1 251 ? 13.797 -22.219 -17.625 1 97.75 251 GLN B CA 1
ATOM 6951 C C . GLN B 1 251 ? 14.281 -22.859 -16.312 1 97.75 251 GLN B C 1
ATOM 6953 O O . GLN B 1 251 ? 13.867 -23.969 -15.977 1 97.75 251 GLN B O 1
ATOM 6958 N N . PRO B 1 252 ? 15.047 -22.141 -15.609 1 97.5 252 PRO B N 1
ATOM 6959 C CA . PRO B 1 252 ? 15.719 -22.734 -14.445 1 97.5 252 PRO B CA 1
ATOM 6960 C C . PRO B 1 252 ? 14.891 -22.625 -13.164 1 97.5 252 PRO B C 1
ATOM 6962 O O . PRO B 1 252 ? 15.406 -22.188 -12.133 1 97.5 252 PRO B O 1
ATOM 6965 N N . ASP B 1 253 ? 13.664 -23.109 -13.227 1 95.19 253 ASP B N 1
ATOM 6966 C CA . ASP B 1 253 ? 12.805 -23.234 -12.055 1 95.19 253 ASP B CA 1
ATOM 6967 C C . ASP B 1 253 ? 12.562 -21.875 -11.398 1 95.19 253 ASP B C 1
ATOM 6969 O O . ASP B 1 253 ? 12.039 -20.969 -12.031 1 95.19 253 ASP B O 1
ATOM 6973 N N . CYS B 1 254 ? 13.016 -21.734 -10.164 1 95.69 254 CYS B N 1
ATOM 6974 C CA . CYS B 1 254 ? 12.828 -20.516 -9.398 1 95.69 254 CYS B CA 1
ATOM 6975 C C . CYS B 1 254 ? 13.641 -20.547 -8.109 1 95.69 254 CYS B C 1
ATOM 6977 O O . CYS B 1 254 ? 14.336 -21.531 -7.836 1 95.69 254 CYS B O 1
ATOM 6979 N N . PHE B 1 255 ? 13.727 -19.344 -7.371 1 95.5 255 PHE B N 1
ATOM 6980 C CA . PHE B 1 255 ? 14.203 -19.172 -6.004 1 95.5 255 PHE B CA 1
ATOM 6981 C C . PHE B 1 255 ? 15.711 -19.391 -5.93 1 95.5 255 PHE B C 1
ATOM 6983 O O . PHE B 1 255 ? 16.266 -19.516 -4.836 1 95.5 255 PHE B O 1
ATOM 6990 N N . GLY B 1 256 ? 16.375 -19.5 -7.074 1 96.06 256 GLY B N 1
ATOM 6991 C CA . GLY B 1 256 ? 17.812 -19.703 -7.098 1 96.06 256 GLY B CA 1
ATOM 6992 C C . GLY B 1 256 ? 18.203 -21.172 -6.953 1 96.06 256 GLY B C 1
ATOM 6993 O O . GLY B 1 256 ? 19.375 -21.484 -6.781 1 96.06 256 GLY B O 1
ATOM 6994 N N . ARG B 1 257 ? 17.25 -22.062 -7.074 1 93.94 257 ARG B N 1
ATOM 6995 C CA . ARG B 1 257 ? 17.5 -23.484 -6.863 1 93.94 257 ARG B CA 1
ATOM 6996 C C . ARG B 1 257 ? 18.297 -24.078 -8.023 1 93.94 257 ARG B C 1
ATOM 6998 O O . ARG B 1 257 ? 19.016 -25.062 -7.844 1 93.94 257 ARG B O 1
ATOM 7005 N N . LEU B 1 258 ? 18.078 -23.5 -9.188 1 96.31 258 LEU B N 1
ATOM 7006 C CA . LEU B 1 258 ? 18.828 -23.906 -10.367 1 96.31 258 LEU B CA 1
ATOM 7007 C C . LEU B 1 258 ? 19.484 -22.719 -11.047 1 96.31 258 LEU B C 1
ATOM 7009 O O . LEU B 1 258 ? 18.938 -21.609 -11.047 1 96.31 258 LEU B O 1
ATOM 7013 N N . LEU B 1 259 ? 20.625 -22.953 -11.5 1 98.06 259 LEU B N 1
ATOM 7014 C CA . LEU B 1 259 ? 21.359 -22.047 -12.375 1 98.06 259 LEU B CA 1
ATOM 7015 C C . LEU B 1 259 ? 21.484 -22.625 -13.781 1 98.06 259 LEU B C 1
ATOM 7017 O O . LEU B 1 259 ? 22.047 -23.703 -13.969 1 98.06 259 LEU B O 1
ATOM 7021 N N . ALA B 1 260 ? 20.906 -21.938 -14.719 1 98.62 260 ALA B N 1
ATOM 7022 C CA . ALA B 1 260 ? 21.078 -22.359 -16.109 1 98.62 260 ALA B CA 1
ATOM 7023 C C . ALA B 1 260 ? 22.484 -22 -16.609 1 98.62 260 ALA B C 1
ATOM 7025 O O . ALA B 1 260 ? 22.953 -20.891 -16.391 1 98.62 260 ALA B O 1
ATOM 7026 N N . ASP B 1 261 ? 23.094 -22.938 -17.203 1 98.06 261 ASP B N 1
ATOM 7027 C CA . ASP B 1 261 ? 24.391 -22.797 -17.859 1 98.06 261 ASP B CA 1
ATOM 7028 C C . ASP B 1 261 ? 24.281 -23.047 -19.359 1 98.06 261 ASP B C 1
ATOM 7030 O O . ASP B 1 261 ? 24.219 -24.203 -19.797 1 98.06 261 ASP B O 1
ATOM 7034 N N . ILE B 1 262 ? 24.266 -21.953 -20.109 1 98.44 262 ILE B N 1
ATOM 7035 C CA . ILE B 1 262 ? 24.203 -22.031 -21.562 1 98.44 262 ILE B CA 1
ATOM 7036 C C . ILE B 1 262 ? 25.578 -21.75 -22.156 1 98.44 262 ILE B C 1
ATOM 7038 O O . ILE B 1 262 ? 26.172 -20.703 -21.875 1 98.44 262 ILE B O 1
ATOM 7042 N N . GLU B 1 263 ? 26.078 -22.625 -22.953 1 97.75 263 GLU B N 1
ATOM 7043 C CA . GLU B 1 263 ? 27.359 -22.469 -23.625 1 97.75 263 GLU B CA 1
ATOM 7044 C C . GLU B 1 263 ? 27.172 -22.312 -25.125 1 97.75 263 GLU B C 1
ATOM 7046 O O . GLU B 1 263 ? 26.609 -23.188 -25.781 1 97.75 263 GLU B O 1
ATOM 7051 N N . LEU B 1 264 ? 27.688 -21.219 -25.609 1 98.12 264 LEU B N 1
ATOM 7052 C CA . LEU B 1 264 ? 27.641 -20.922 -27.031 1 98.12 264 LEU B CA 1
ATOM 7053 C C . LEU B 1 264 ? 29.031 -20.891 -27.625 1 98.12 264 LEU B C 1
ATOM 7055 O O . LEU B 1 264 ? 29.938 -20.234 -27.078 1 98.12 264 LEU B O 1
ATOM 7059 N N . SER B 1 265 ? 29.219 -21.578 -28.688 1 97.5 265 SER B N 1
ATOM 7060 C CA . SER B 1 265 ? 30.438 -21.469 -29.484 1 97.5 265 SER B CA 1
ATOM 7061 C C . SER B 1 265 ? 30.219 -20.594 -30.703 1 97.5 265 SER B C 1
ATOM 7063 O O . SER B 1 265 ? 29.344 -20.875 -31.531 1 97.5 265 SER B O 1
ATOM 7065 N N . VAL B 1 266 ? 31.047 -19.562 -30.797 1 97.62 266 VAL B N 1
ATOM 7066 C CA . VAL B 1 266 ? 30.906 -18.594 -31.875 1 97.62 266 VAL B CA 1
ATOM 7067 C C . VAL B 1 266 ? 32.125 -18.672 -32.812 1 97.62 266 VAL B C 1
ATOM 7069 O O . VAL B 1 266 ? 33.25 -18.641 -32.344 1 97.62 266 VAL B O 1
ATOM 7072 N N . ASP B 1 267 ? 31.812 -18.734 -34.094 1 96.12 267 ASP B N 1
ATOM 7073 C CA . ASP B 1 267 ? 32.906 -18.672 -35.062 1 96.12 267 ASP B CA 1
ATOM 7074 C C . ASP B 1 267 ? 33.531 -17.281 -35.125 1 96.12 267 ASP B C 1
ATOM 7076 O O . ASP B 1 267 ? 32.812 -16.297 -35.312 1 96.12 267 ASP B O 1
ATOM 7080 N N . ALA B 1 268 ? 34.75 -17.203 -34.969 1 92.81 268 ALA B N 1
ATOM 7081 C CA . ALA B 1 268 ? 35.406 -15.914 -34.812 1 92.81 268 ALA B CA 1
ATOM 7082 C C . ALA B 1 268 ? 35.375 -15.133 -36.125 1 92.81 268 ALA B C 1
ATOM 7084 O O . ALA B 1 268 ? 35.406 -13.898 -36.125 1 92.81 268 ALA B O 1
ATOM 7085 N N . SER B 1 269 ? 35.281 -15.766 -37.188 1 92.12 269 SER B N 1
ATOM 7086 C CA . SER B 1 269 ? 35.312 -15.117 -38.5 1 92.12 269 SER B CA 1
ATOM 7087 C C . SER B 1 269 ? 33.906 -14.672 -38.938 1 92.12 269 SER B C 1
ATOM 7089 O O . SER B 1 269 ? 33.688 -13.508 -39.281 1 92.12 269 SER B O 1
ATOM 7091 N N . THR B 1 270 ? 33 -15.602 -38.844 1 93.94 270 THR B N 1
ATOM 7092 C CA . THR B 1 270 ? 31.656 -15.297 -39.281 1 93.94 270 THR B CA 1
ATOM 7093 C C . THR B 1 270 ? 30.828 -14.633 -38.188 1 93.94 270 THR B C 1
ATOM 7095 O O . THR B 1 270 ? 29.781 -14.062 -38.438 1 93.94 270 THR B O 1
ATOM 7098 N N . ARG B 1 271 ? 31.281 -14.836 -37 1 95.12 271 ARG B N 1
ATOM 7099 C CA . ARG B 1 271 ? 30.641 -14.289 -35.812 1 95.12 271 ARG B CA 1
ATOM 7100 C C . ARG B 1 271 ? 29.25 -14.883 -35.594 1 95.12 271 ARG B C 1
ATOM 7102 O O . ARG B 1 271 ? 28.359 -14.211 -35.094 1 95.12 271 ARG B O 1
ATOM 7109 N N . LYS B 1 272 ? 29.109 -16.047 -36.094 1 95.25 272 LYS B N 1
ATOM 7110 C CA . LYS B 1 272 ? 27.859 -16.797 -35.938 1 95.25 272 LYS B CA 1
ATOM 7111 C C . LYS B 1 272 ? 28 -17.906 -34.938 1 95.25 272 LYS B C 1
ATOM 7113 O O . LYS B 1 272 ? 29.078 -18.5 -34.781 1 95.25 272 LYS B O 1
ATOM 7118 N N . VAL B 1 273 ? 26.938 -18.25 -34.25 1 96.81 273 VAL B N 1
ATOM 7119 C CA . VAL B 1 273 ? 26.922 -19.375 -33.312 1 96.81 273 VAL B CA 1
ATOM 7120 C C . VAL B 1 273 ? 26.969 -20.688 -34.094 1 96.81 273 VAL B C 1
ATOM 7122 O O . VAL B 1 273 ? 26.141 -20.922 -34.969 1 96.81 273 VAL B O 1
ATOM 7125 N N . ILE B 1 274 ? 27.844 -21.547 -33.719 1 95.12 274 ILE B N 1
ATOM 7126 C CA . ILE B 1 274 ? 27.984 -22.781 -34.469 1 95.12 274 ILE B CA 1
ATOM 7127 C C . ILE B 1 274 ? 27.641 -23.969 -33.594 1 95.12 274 ILE B C 1
ATOM 7129 O O . ILE B 1 274 ? 27.422 -25.078 -34.094 1 95.12 274 ILE B O 1
ATOM 7133 N N . ALA B 1 275 ? 27.625 -23.781 -32.312 1 94.81 275 ALA B N 1
ATOM 7134 C CA . ALA B 1 275 ? 27.203 -24.812 -31.344 1 94.81 275 ALA B CA 1
ATOM 7135 C C . ALA B 1 275 ? 26.609 -24.172 -30.094 1 94.81 275 ALA B C 1
ATOM 7137 O O . ALA B 1 275 ? 27.031 -23.094 -29.672 1 94.81 275 ALA B O 1
ATOM 7138 N N . ALA B 1 276 ? 25.641 -24.875 -29.594 1 96 276 ALA B N 1
ATOM 7139 C CA . ALA B 1 276 ? 25 -24.438 -28.344 1 96 276 ALA B CA 1
ATOM 7140 C C . ALA B 1 276 ? 24.641 -25.625 -27.469 1 96 276 ALA B C 1
ATOM 7142 O O . ALA B 1 276 ? 24.141 -26.641 -27.953 1 96 276 ALA B O 1
ATOM 7143 N N . ASN B 1 277 ? 24.969 -25.547 -26.203 1 94.38 277 ASN B N 1
ATOM 7144 C CA . ASN B 1 277 ? 24.609 -26.531 -25.172 1 94.38 277 ASN B CA 1
ATOM 7145 C C . ASN B 1 277 ? 24.094 -25.844 -23.906 1 94.38 277 ASN B C 1
ATOM 7147 O O . ASN B 1 277 ? 24.391 -24.688 -23.656 1 94.38 277 ASN B O 1
ATOM 7151 N N . SER B 1 278 ? 23.172 -26.594 -23.281 1 96.25 278 SER B N 1
ATOM 7152 C CA . SER B 1 278 ? 22.688 -26.047 -22.016 1 96.25 278 SER B CA 1
ATOM 7153 C C . SER B 1 278 ? 22.547 -27.125 -20.953 1 96.25 278 SER B C 1
ATOM 7155 O O . SER B 1 278 ? 22.328 -28.297 -21.281 1 96.25 278 SER B O 1
ATOM 7157 N N . LYS B 1 279 ? 22.766 -26.766 -19.75 1 95.75 279 LYS B N 1
ATOM 7158 C CA . LYS B 1 279 ? 22.547 -27.641 -18.594 1 95.75 279 LYS B CA 1
ATOM 7159 C C . LYS B 1 279 ? 22.078 -26.844 -17.375 1 95.75 279 LYS B C 1
ATOM 7161 O O . LYS B 1 279 ? 22.188 -25.609 -17.359 1 95.75 279 LYS B O 1
ATOM 7166 N N . MET B 1 280 ? 21.484 -27.562 -16.5 1 96.69 280 MET B N 1
ATOM 7167 C CA . MET B 1 280 ? 21.047 -26.969 -15.234 1 96.69 280 MET B CA 1
ATOM 7168 C C . MET B 1 280 ? 21.969 -27.375 -14.086 1 96.69 280 MET B C 1
ATOM 7170 O O . MET B 1 280 ? 22.297 -28.562 -13.938 1 96.69 280 MET B O 1
ATOM 7174 N N . ARG B 1 281 ? 22.391 -26.391 -13.359 1 95.81 281 ARG B N 1
ATOM 7175 C CA . ARG B 1 281 ? 23.188 -26.641 -12.164 1 95.81 281 ARG B CA 1
ATOM 7176 C C . ARG B 1 281 ? 22.344 -26.484 -10.906 1 95.81 281 ARG B C 1
ATOM 7178 O O . ARG B 1 281 ? 21.719 -25.438 -10.703 1 95.81 281 ARG B O 1
ATOM 7185 N N . THR B 1 282 ? 22.359 -27.484 -10.094 1 93.38 282 THR B N 1
ATOM 7186 C CA . THR B 1 282 ? 21.625 -27.422 -8.836 1 93.38 282 THR B CA 1
ATOM 7187 C C . THR B 1 282 ? 22.359 -26.562 -7.809 1 93.38 282 THR B C 1
ATOM 7189 O O . THR B 1 282 ? 23.578 -26.719 -7.629 1 93.38 282 THR B O 1
ATOM 7192 N N . ILE B 1 283 ? 21.672 -25.641 -7.238 1 93.69 283 ILE B N 1
ATOM 7193 C CA . ILE B 1 283 ? 22.203 -24.797 -6.176 1 93.69 283 ILE B CA 1
ATOM 7194 C C . ILE B 1 283 ? 21.578 -25.188 -4.84 1 93.69 283 ILE B C 1
ATOM 7196 O O . ILE B 1 283 ? 20.359 -25.312 -4.734 1 93.69 283 ILE B O 1
ATOM 7200 N N . LYS B 1 284 ? 22.406 -25.328 -3.844 1 89.31 284 LYS B N 1
ATOM 7201 C CA . LYS B 1 284 ? 21.906 -25.688 -2.521 1 89.31 284 LYS B CA 1
ATOM 7202 C C . LYS B 1 284 ? 21.859 -24.469 -1.599 1 89.31 284 LYS B C 1
ATOM 7204 O O . LYS B 1 284 ? 22.625 -23.531 -1.772 1 89.31 284 LYS B O 1
ATOM 7209 N N . ASP B 1 285 ? 20.969 -24.516 -0.688 1 87.5 285 ASP B N 1
ATOM 7210 C CA . ASP B 1 285 ? 20.844 -23.5 0.352 1 87.5 285 ASP B CA 1
ATOM 7211 C C . ASP B 1 285 ? 22.094 -23.453 1.237 1 87.5 285 ASP B C 1
ATOM 7213 O O . ASP B 1 285 ? 22.422 -24.453 1.896 1 87.5 285 ASP B O 1
ATOM 7217 N N . ALA B 1 286 ? 22.75 -22.359 1.286 1 84.81 286 ALA B N 1
ATOM 7218 C CA . ALA B 1 286 ? 24.031 -22.219 1.97 1 84.81 286 ALA B CA 1
ATOM 7219 C C . ALA B 1 286 ? 23.844 -22.25 3.484 1 84.81 286 ALA B C 1
ATOM 7221 O O . ALA B 1 286 ? 24.812 -22.5 4.227 1 84.81 286 ALA B O 1
ATOM 7222 N N . THR B 1 287 ? 22.656 -21.953 3.936 1 81.69 287 THR B N 1
ATOM 7223 C CA . THR B 1 287 ? 22.406 -21.859 5.371 1 81.69 287 THR B CA 1
ATOM 7224 C C . THR B 1 287 ? 22.047 -23.219 5.949 1 81.69 287 THR B C 1
ATOM 7226 O O . THR B 1 287 ? 22.016 -23.391 7.168 1 81.69 287 THR B O 1
ATOM 7229 N N . LYS B 1 288 ? 21.812 -24.203 5.125 1 80.44 288 LYS B N 1
ATOM 7230 C CA . LYS B 1 288 ? 21.344 -25.5 5.609 1 80.44 288 LYS B CA 1
ATOM 7231 C C . LYS B 1 288 ? 22.438 -26.562 5.477 1 80.44 288 LYS B C 1
ATOM 7233 O O . LYS B 1 288 ? 22.375 -27.594 6.133 1 80.44 288 LYS B O 1
ATOM 7238 N N . ASP B 1 289 ? 23.422 -26.328 4.496 1 78.31 289 ASP B N 1
ATOM 7239 C CA . ASP B 1 289 ? 24.453 -27.328 4.27 1 78.31 289 ASP B CA 1
ATOM 7240 C C . ASP B 1 289 ? 25.844 -26.719 4.422 1 78.31 289 ASP B C 1
ATOM 7242 O O . ASP B 1 289 ? 26.391 -26.156 3.469 1 78.31 289 ASP B O 1
ATOM 7246 N N . PRO B 1 290 ? 26.375 -26.859 5.574 1 69 290 PRO B N 1
ATOM 7247 C CA . PRO B 1 290 ? 27.672 -26.234 5.836 1 69 290 PRO B CA 1
ATOM 7248 C C . PRO B 1 290 ? 28.812 -26.891 5.059 1 69 290 PRO B C 1
ATOM 7250 O O . PRO B 1 290 ? 29.906 -26.344 4.984 1 69 290 PRO B O 1
ATOM 7253 N N . SER B 1 291 ? 28.547 -28.016 4.434 1 74.56 291 SER B N 1
ATOM 7254 C CA . SER B 1 291 ? 29.625 -28.734 3.758 1 74.56 291 SER B CA 1
ATOM 7255 C C . SER B 1 291 ? 29.906 -28.141 2.385 1 74.56 291 SER B C 1
ATOM 7257 O O . SER B 1 291 ? 30.953 -28.422 1.784 1 74.56 291 SER B O 1
ATOM 7259 N N . VAL B 1 292 ? 29.125 -27.391 1.993 1 73.38 292 VAL B N 1
ATOM 7260 C CA . VAL B 1 292 ? 29.312 -26.781 0.68 1 73.38 292 VAL B CA 1
ATOM 7261 C C . VAL B 1 292 ? 30.016 -25.438 0.83 1 73.38 292 VAL B C 1
ATOM 7263 O O . VAL B 1 292 ? 29.578 -24.578 1.598 1 73.38 292 VAL B O 1
ATOM 7266 N N . PRO B 1 293 ? 31.172 -25.375 0.213 1 72.62 293 PRO B N 1
ATOM 7267 C CA . PRO B 1 293 ? 31.844 -24.078 0.292 1 72.62 293 PRO B CA 1
ATOM 7268 C C . PRO B 1 293 ? 30.953 -22.922 -0.174 1 72.62 293 PRO B C 1
ATOM 7270 O O . PRO B 1 293 ? 30.188 -23.078 -1.133 1 72.62 293 PRO B O 1
ATOM 7273 N N . SER B 1 294 ? 30.953 -21.891 0.679 1 81.62 294 SER B N 1
ATOM 7274 C CA . SER B 1 294 ? 30.141 -20.719 0.37 1 81.62 294 SER B CA 1
ATOM 7275 C C . SER B 1 294 ? 31 -19.469 0.212 1 81.62 294 SER B C 1
ATOM 7277 O O . SER B 1 294 ? 32.062 -19.359 0.835 1 81.62 294 SER B O 1
ATOM 7279 N N . ASP B 1 295 ? 30.562 -18.641 -0.715 1 89.69 295 ASP B N 1
ATOM 7280 C CA . ASP B 1 295 ? 31.266 -17.375 -0.96 1 89.69 295 ASP B CA 1
ATOM 7281 C C . ASP B 1 295 ? 31.422 -16.578 0.331 1 89.69 295 ASP B C 1
ATOM 7283 O O . ASP B 1 295 ? 30.422 -16.219 0.97 1 89.69 295 ASP B O 1
ATOM 7287 N N . ALA B 1 296 ? 32.656 -16.188 0.629 1 89.81 296 ALA B N 1
ATOM 7288 C CA . ALA B 1 296 ? 33 -15.594 1.916 1 89.81 296 ALA B CA 1
ATOM 7289 C C . ALA B 1 296 ? 32.562 -14.133 1.977 1 89.81 296 ALA B C 1
ATOM 7291 O O . ALA B 1 296 ? 32.531 -13.539 3.055 1 89.81 296 ALA B O 1
ATOM 7292 N N . THR B 1 297 ? 32.25 -13.617 0.882 1 92.06 297 THR B N 1
ATOM 7293 C CA . THR B 1 297 ? 31.797 -12.234 0.855 1 92.06 297 THR B CA 1
ATOM 7294 C C . THR B 1 297 ? 30.281 -12.18 0.958 1 92.06 297 THR B C 1
ATOM 7296 O O . THR B 1 297 ? 29.734 -11.32 1.66 1 92.06 297 THR B O 1
ATOM 7299 N N . ILE B 1 298 ? 29.625 -13.109 0.259 1 95.38 298 ILE B N 1
ATOM 7300 C CA . ILE B 1 298 ? 28.172 -13.062 0.153 1 95.38 298 ILE B CA 1
ATOM 7301 C C . ILE B 1 298 ? 27.547 -13.648 1.418 1 95.38 298 ILE B C 1
ATOM 7303 O O . ILE B 1 298 ? 26.516 -13.156 1.892 1 95.38 298 ILE B O 1
ATOM 7307 N N . LEU B 1 299 ? 28.109 -14.656 1.957 1 93.94 299 LEU B N 1
ATOM 7308 C CA . LEU B 1 299 ? 27.531 -15.359 3.094 1 93.94 299 LEU B CA 1
ATOM 7309 C C . LEU B 1 299 ? 27.344 -14.414 4.277 1 93.94 299 LEU B C 1
ATOM 7311 O O . LEU B 1 299 ? 26.281 -14.398 4.898 1 93.94 299 LEU B O 1
ATOM 7315 N N . PRO B 1 300 ? 28.312 -13.523 4.641 1 92.44 300 PRO B N 1
ATOM 7316 C CA . PRO B 1 300 ? 28.109 -12.586 5.746 1 92.44 300 PRO B CA 1
ATOM 7317 C C . PRO B 1 300 ? 26.969 -11.609 5.484 1 92.44 300 PRO B C 1
ATOM 7319 O O . PRO B 1 300 ? 26.266 -11.203 6.422 1 92.44 300 PRO B O 1
ATOM 7322 N N . MET B 1 301 ? 26.781 -11.234 4.254 1 94.44 301 MET B N 1
ATOM 7323 C CA . MET B 1 301 ? 25.672 -10.352 3.922 1 94.44 301 MET B CA 1
ATOM 7324 C C . MET B 1 301 ? 24.328 -11.031 4.203 1 94.44 301 MET B C 1
ATOM 7326 O O . MET B 1 301 ? 23.422 -10.406 4.746 1 94.44 301 MET B O 1
ATOM 7330 N N . VAL B 1 302 ? 24.25 -12.281 3.803 1 94.5 302 VAL B N 1
ATOM 7331 C CA . VAL B 1 302 ? 23.047 -13.07 4.051 1 94.5 302 VAL B CA 1
ATOM 7332 C C . VAL B 1 302 ? 22.828 -13.219 5.555 1 94.5 302 VAL B C 1
ATOM 7334 O O . VAL B 1 302 ? 21.703 -13.07 6.043 1 94.5 302 VAL B O 1
ATOM 7337 N N . GLN B 1 303 ? 23.875 -13.492 6.273 1 91.69 303 GLN B N 1
ATOM 7338 C CA . GLN B 1 303 ? 23.797 -13.672 7.719 1 91.69 303 GLN B CA 1
ATOM 7339 C C . GLN B 1 303 ? 23.359 -12.383 8.414 1 91.69 303 GLN B C 1
ATOM 7341 O O . GLN B 1 303 ? 22.578 -12.422 9.359 1 91.69 303 GLN B O 1
ATOM 7346 N N . GLN B 1 304 ? 23.828 -11.305 7.934 1 90.56 304 GLN B N 1
ATOM 7347 C CA . GLN B 1 304 ? 23.438 -10.023 8.5 1 90.56 304 GLN B CA 1
ATOM 7348 C C . GLN B 1 304 ? 21.953 -9.75 8.297 1 90.56 304 GLN B C 1
ATOM 7350 O O . GLN B 1 304 ? 21.25 -9.344 9.227 1 90.56 304 GLN B O 1
ATOM 7355 N N . ALA B 1 305 ? 21.5 -9.922 7.082 1 92.62 305 ALA B N 1
ATOM 7356 C CA . ALA B 1 305 ? 20.078 -9.727 6.789 1 92.62 305 ALA B CA 1
ATOM 7357 C C . ALA B 1 305 ? 19.219 -10.672 7.621 1 92.62 305 ALA B C 1
ATOM 7359 O O . ALA B 1 305 ? 18.156 -10.273 8.125 1 92.62 305 ALA B O 1
ATOM 7360 N N . THR B 1 306 ? 19.672 -11.898 7.742 1 91.69 306 THR B N 1
ATOM 7361 C CA . THR B 1 306 ? 18.938 -12.906 8.508 1 91.69 306 THR B CA 1
ATOM 7362 C C . THR B 1 306 ? 18.875 -12.516 9.984 1 91.69 306 THR B C 1
ATOM 7364 O O . THR B 1 306 ? 17.828 -12.664 10.625 1 91.69 306 THR B O 1
ATOM 7367 N N . ALA B 1 307 ? 19.953 -12.039 10.539 1 87.56 307 ALA B N 1
ATOM 7368 C CA . ALA B 1 307 ? 20.016 -11.633 11.938 1 87.56 307 ALA B CA 1
ATOM 7369 C C . ALA B 1 307 ? 19.062 -10.469 12.211 1 87.56 307 ALA B C 1
ATOM 7371 O O . ALA B 1 307 ? 18.406 -10.422 13.258 1 87.56 307 ALA B O 1
ATOM 7372 N N . GLN B 1 308 ? 19.016 -9.641 11.289 1 83.69 308 GLN B N 1
ATOM 7373 C CA . GLN B 1 308 ? 18.156 -8.469 11.422 1 83.69 308 GLN B CA 1
ATOM 7374 C C . GLN B 1 308 ? 16.688 -8.867 11.477 1 83.69 308 GLN B C 1
ATOM 7376 O O . GLN B 1 308 ? 15.883 -8.227 12.156 1 83.69 308 GLN B O 1
ATOM 7381 N N . ALA B 1 309 ? 16.359 -9.898 10.766 1 88.44 309 ALA B N 1
ATOM 7382 C CA . ALA B 1 309 ? 14.953 -10.305 10.625 1 88.44 309 ALA B CA 1
ATOM 7383 C C . ALA B 1 309 ? 14.562 -11.297 11.711 1 88.44 309 ALA B C 1
ATOM 7385 O O . ALA B 1 309 ? 13.375 -11.539 11.938 1 88.44 309 ALA B O 1
ATOM 7386 N N . LYS B 1 310 ? 15.484 -11.852 12.352 1 85.62 310 LYS B N 1
ATOM 7387 C CA . LYS B 1 310 ? 15.312 -13.055 13.156 1 85.62 310 LYS B CA 1
ATOM 7388 C C . LYS B 1 310 ? 14.406 -12.797 14.352 1 85.62 310 LYS B C 1
ATOM 7390 O O . LYS B 1 310 ? 13.539 -13.609 14.672 1 85.62 310 LYS B O 1
ATOM 7395 N N . GLU B 1 311 ? 14.578 -11.68 15.008 1 79.62 311 GLU B N 1
ATOM 7396 C CA . GLU B 1 311 ? 13.875 -11.461 16.266 1 79.62 311 GLU B CA 1
ATOM 7397 C C . GLU B 1 311 ? 12.367 -11.391 16.047 1 79.62 311 GLU B C 1
ATOM 7399 O O . GLU B 1 311 ? 11.602 -12.039 16.781 1 79.62 311 GLU B O 1
ATOM 7404 N N . LEU B 1 312 ? 11.961 -10.727 15.086 1 81.88 312 LEU B N 1
ATOM 7405 C CA . LEU B 1 312 ? 10.531 -10.641 14.789 1 81.88 312 LEU B CA 1
ATOM 7406 C C . LEU B 1 312 ? 10.031 -11.93 14.148 1 81.88 312 LEU B C 1
ATOM 7408 O O . LEU B 1 312 ? 8.914 -12.375 14.422 1 81.88 312 LEU B O 1
ATOM 7412 N N . GLY B 1 313 ? 10.805 -12.531 13.391 1 90.12 313 GLY B N 1
ATOM 7413 C CA . GLY B 1 313 ? 10.414 -13.688 12.602 1 90.12 313 GLY B CA 1
ATOM 7414 C C . GLY B 1 313 ? 10.156 -14.922 13.445 1 90.12 313 GLY B C 1
ATOM 7415 O O . GLY B 1 313 ? 9.344 -15.773 13.07 1 90.12 313 GLY B O 1
ATOM 7416 N N . LYS B 1 314 ? 10.773 -14.969 14.625 1 90.81 314 LYS B N 1
ATOM 7417 C CA . LYS B 1 314 ? 10.695 -16.172 15.445 1 90.81 314 LYS B CA 1
ATOM 7418 C C . LYS B 1 314 ? 9.453 -16.156 16.328 1 90.81 314 LYS B C 1
ATOM 7420 O O . LYS B 1 314 ? 9.102 -17.188 16.922 1 90.81 314 LYS B O 1
ATOM 7425 N N . GLU B 1 315 ? 8.797 -15.031 16.422 1 89.62 315 GLU B N 1
ATOM 7426 C CA . GLU B 1 315 ? 7.617 -14.938 17.281 1 89.62 315 GLU B CA 1
ATOM 7427 C C . GLU B 1 315 ? 6.531 -15.914 16.844 1 89.62 315 GLU B C 1
ATOM 7429 O O . GLU B 1 315 ? 6.32 -16.109 15.641 1 89.62 315 GLU B O 1
ATOM 7434 N N . LYS B 1 316 ? 5.82 -16.5 17.875 1 93.06 316 LYS B N 1
ATOM 7435 C CA . LYS B 1 316 ? 4.762 -17.469 17.609 1 93.06 316 LYS B CA 1
ATOM 7436 C C . LYS B 1 316 ? 3.463 -16.766 17.219 1 93.06 316 LYS B C 1
ATOM 7438 O O . LYS B 1 316 ? 3.033 -15.82 17.875 1 93.06 316 LYS B O 1
ATOM 7443 N N . VAL B 1 317 ? 2.871 -17.172 16.141 1 94.75 317 VAL B N 1
ATOM 7444 C CA . VAL B 1 317 ? 1.566 -16.688 15.688 1 94.75 317 VAL B CA 1
ATOM 7445 C C . VAL B 1 317 ? 0.467 -17.578 16.266 1 94.75 317 VAL B C 1
ATOM 7447 O O . VAL B 1 317 ? -0.548 -17.094 16.75 1 94.75 317 VAL B O 1
ATOM 7450 N N . GLY B 1 318 ? 0.662 -18.875 16.125 1 97.31 318 GLY B N 1
ATOM 7451 C CA . GLY B 1 318 ? -0.303 -19.875 16.562 1 97.31 318 GLY B CA 1
ATOM 7452 C C . GLY B 1 318 ? 0.167 -21.297 16.344 1 97.31 318 GLY B C 1
ATOM 7453 O O . GLY B 1 318 ? 1.35 -21.531 16.078 1 97.31 318 GLY B O 1
ATOM 7454 N N . THR B 1 319 ? -0.778 -22.266 16.609 1 97.75 319 THR B N 1
ATOM 7455 C CA . THR B 1 319 ? -0.458 -23.688 16.469 1 97.75 319 THR B CA 1
ATOM 7456 C C . THR B 1 319 ? -1.516 -24.406 15.633 1 97.75 319 THR B C 1
ATOM 7458 O O . THR B 1 319 ? -2.674 -23.984 15.602 1 97.75 319 THR B O 1
ATOM 7461 N N . ILE B 1 320 ? -1.064 -25.375 14.898 1 98.06 320 ILE B N 1
ATOM 7462 C CA . ILE B 1 320 ? -1.964 -26.219 14.117 1 98.06 320 ILE B CA 1
ATOM 7463 C C . ILE B 1 320 ? -1.784 -27.688 14.516 1 98.06 320 ILE B C 1
ATOM 7465 O O . ILE B 1 320 ? -0.695 -28.094 14.93 1 98.06 320 ILE B O 1
ATOM 7469 N N . ALA B 1 321 ? -2.867 -28.453 14.383 1 97.5 321 ALA B N 1
ATOM 7470 C CA . ALA B 1 321 ? -2.877 -29.844 14.828 1 97.5 321 ALA B CA 1
ATOM 7471 C C . ALA B 1 321 ? -2.387 -30.781 13.727 1 97.5 321 ALA B C 1
ATOM 7473 O O . ALA B 1 321 ? -1.996 -31.906 13.992 1 97.5 321 ALA B O 1
ATOM 7474 N N . ASN B 1 322 ? -2.482 -30.391 12.508 1 96.81 322 ASN B N 1
ATOM 7475 C CA . ASN B 1 322 ? -2.016 -31.125 11.336 1 96.81 322 ASN B CA 1
ATOM 7476 C C . ASN B 1 322 ? -1.569 -30.172 10.227 1 96.81 322 ASN B C 1
ATOM 7478 O O . ASN B 1 322 ? -1.88 -28.984 10.25 1 96.81 322 ASN B O 1
ATOM 7482 N N . ALA B 1 323 ? -0.872 -30.719 9.258 1 95.94 323 ALA B N 1
ATOM 7483 C CA . ALA B 1 323 ? -0.197 -29.922 8.234 1 95.94 323 ALA B CA 1
ATOM 7484 C C . ALA B 1 323 ? -1.203 -29.281 7.289 1 95.94 323 ALA B C 1
ATOM 7486 O O . ALA B 1 323 ? -2.264 -29.844 7.016 1 95.94 323 ALA B O 1
ATOM 7487 N N . ALA B 1 324 ? -0.903 -28.094 6.809 1 98.12 324 ALA B N 1
ATOM 7488 C CA . ALA B 1 324 ? -1.541 -27.406 5.688 1 98.12 324 ALA B CA 1
ATOM 7489 C C . ALA B 1 324 ? -0.562 -27.219 4.535 1 98.12 324 ALA B C 1
ATOM 7491 O O . ALA B 1 324 ? 0.473 -26.562 4.691 1 98.12 324 ALA B O 1
ATOM 7492 N N . LYS B 1 325 ? -0.955 -27.75 3.367 1 97.69 325 LYS B N 1
ATOM 7493 C CA . LYS B 1 325 ? 0.025 -27.797 2.287 1 97.69 325 LYS B CA 1
ATOM 7494 C C . LYS B 1 325 ? -0.566 -27.266 0.986 1 97.69 325 LYS B C 1
ATOM 7496 O O . LYS B 1 325 ? -1.777 -27.344 0.772 1 97.69 325 LYS B O 1
ATOM 7501 N N . ARG B 1 326 ? 0.316 -26.703 0.133 1 97 326 ARG B N 1
ATOM 7502 C CA . ARG B 1 326 ? -0.065 -26.234 -1.192 1 97 326 ARG B CA 1
ATOM 7503 C C . ARG B 1 326 ? -0.15 -27.391 -2.186 1 97 326 ARG B C 1
ATOM 7505 O O . ARG B 1 326 ? 0.448 -28.438 -1.972 1 97 326 ARG B O 1
ATOM 7512 N N . GLY B 1 327 ? -0.88 -27.188 -3.307 1 97.12 327 GLY B N 1
ATOM 7513 C CA . GLY B 1 327 ? -0.915 -28.188 -4.363 1 97.12 327 GLY B CA 1
ATOM 7514 C C . GLY B 1 327 ? 0.404 -28.312 -5.102 1 97.12 327 GLY B C 1
ATOM 7515 O O . GLY B 1 327 ? 1.121 -27.328 -5.285 1 97.12 327 GLY B O 1
ATOM 7516 N N . VAL B 1 328 ? 0.671 -29.547 -5.527 1 95.94 328 VAL B N 1
ATOM 7517 C CA . VAL B 1 328 ? 1.909 -29.781 -6.266 1 95.94 328 VAL B CA 1
ATOM 7518 C C . VAL B 1 328 ? 1.607 -30.531 -7.555 1 95.94 328 VAL B C 1
ATOM 7520 O O . VAL B 1 328 ? 0.538 -31.141 -7.691 1 95.94 328 VAL B O 1
ATOM 7523 N N . GLN B 1 329 ? 2.541 -30.594 -8.469 1 94.31 329 GLN B N 1
ATOM 7524 C CA . GLN B 1 329 ? 2.398 -31.203 -9.781 1 94.31 329 GLN B CA 1
ATOM 7525 C C . GLN B 1 329 ? 2.635 -32.719 -9.719 1 94.31 329 GLN B C 1
ATOM 7527 O O . GLN B 1 329 ? 2.355 -33.438 -10.68 1 94.31 329 GLN B O 1
ATOM 7532 N N . GLY B 1 330 ? 3.031 -33.25 -8.641 1 92.62 330 GLY B N 1
ATOM 7533 C CA . GLY B 1 330 ? 3.277 -34.656 -8.508 1 92.62 330 GLY B CA 1
ATOM 7534 C C . GLY B 1 330 ? 4.656 -35.094 -8.992 1 92.62 330 GLY B C 1
ATOM 7535 O O . GLY B 1 330 ? 4.98 -36.281 -9.008 1 92.62 330 GLY B O 1
ATOM 7536 N N . ASP B 1 331 ? 5.496 -34.188 -9.352 1 88.62 331 ASP B N 1
ATOM 7537 C CA . ASP B 1 331 ? 6.879 -34.469 -9.734 1 88.62 331 ASP B CA 1
ATOM 7538 C C . ASP B 1 331 ? 7.781 -34.531 -8.508 1 88.62 331 ASP B C 1
ATOM 7540 O O . ASP B 1 331 ? 7.398 -34.125 -7.418 1 88.62 331 ASP B O 1
ATOM 7544 N N . PRO B 1 332 ? 8.891 -35.188 -8.633 1 82.12 332 PRO B N 1
ATOM 7545 C CA . PRO B 1 332 ? 9.789 -35.375 -7.484 1 82.12 332 PRO B CA 1
ATOM 7546 C C . PRO B 1 332 ? 10.219 -34.062 -6.844 1 82.12 332 PRO B C 1
ATOM 7548 O O . PRO B 1 332 ? 10.5 -34.031 -5.645 1 82.12 332 PRO B O 1
ATOM 7551 N N . GLU B 1 333 ? 10.227 -33 -7.566 1 78.75 333 GLU B N 1
ATOM 7552 C CA . GLU B 1 333 ? 10.68 -31.719 -7.066 1 78.75 333 GLU B CA 1
ATOM 7553 C C . GLU B 1 333 ? 9.586 -31.031 -6.25 1 78.75 333 GLU B C 1
ATOM 7555 O O . GLU B 1 333 ? 9.859 -30.094 -5.508 1 78.75 333 GLU B O 1
ATOM 7560 N N . GLY B 1 334 ? 8.43 -31.5 -6.371 1 87.94 334 GLY B N 1
ATOM 7561 C CA . GLY B 1 334 ? 7.328 -30.875 -5.66 1 87.94 334 GLY B CA 1
ATOM 7562 C C . GLY B 1 334 ? 6.945 -29.516 -6.219 1 87.94 334 GLY B C 1
ATOM 7563 O O . GLY B 1 334 ? 6.602 -28.594 -5.465 1 87.94 334 GLY B O 1
ATOM 7564 N N . THR B 1 335 ? 6.992 -29.375 -7.539 1 88.56 335 THR B N 1
ATOM 7565 C CA . THR B 1 335 ? 6.648 -28.125 -8.211 1 88.56 335 THR B CA 1
ATOM 7566 C C . THR B 1 335 ? 5.219 -27.703 -7.867 1 88.56 335 THR B C 1
ATOM 7568 O O . THR B 1 335 ? 4.324 -28.547 -7.785 1 88.56 335 THR B O 1
ATOM 7571 N N . GLU B 1 336 ? 5.027 -26.438 -7.672 1 92.88 336 GLU B N 1
ATOM 7572 C CA . GLU B 1 336 ? 3.719 -25.906 -7.301 1 92.88 336 GLU B CA 1
ATOM 7573 C C . GLU B 1 336 ? 2.688 -26.156 -8.398 1 92.88 336 GLU B C 1
ATOM 7575 O O . GLU B 1 336 ? 3.004 -26.078 -9.586 1 92.88 336 GLU B O 1
ATOM 7580 N N . ASN B 1 337 ? 1.494 -26.5 -7.996 1 95.81 337 ASN B N 1
ATOM 7581 C CA . ASN B 1 337 ? 0.322 -26.625 -8.859 1 95.81 337 ASN B CA 1
ATOM 7582 C C . ASN B 1 337 ? -0.761 -25.625 -8.484 1 95.81 337 ASN B C 1
ATOM 7584 O O . ASN B 1 337 ? -1.557 -25.859 -7.574 1 95.81 337 ASN B O 1
ATOM 7588 N N . ARG B 1 338 ? -0.852 -24.516 -9.227 1 96.06 338 ARG B N 1
ATOM 7589 C CA . ARG B 1 338 ? -1.781 -23.438 -8.891 1 96.06 338 ARG B CA 1
ATOM 7590 C C . ARG B 1 338 ? -3.182 -23.75 -9.414 1 96.06 338 ARG B C 1
ATOM 7592 O O . ARG B 1 338 ? -4.125 -23 -9.148 1 96.06 338 ARG B O 1
ATOM 7599 N N . GLY B 1 339 ? -3.361 -24.875 -10.109 1 97.44 339 GLY B N 1
ATOM 7600 C CA . GLY B 1 339 ? -4.668 -25.328 -10.555 1 97.44 339 GLY B CA 1
ATOM 7601 C C . GLY B 1 339 ? -5.328 -26.297 -9.586 1 97.44 339 GLY B C 1
ATOM 7602 O O . GLY B 1 339 ? -6.496 -26.656 -9.758 1 97.44 339 GLY B O 1
ATOM 7603 N N . ALA B 1 340 ? -4.637 -26.656 -8.617 1 97.56 340 ALA B N 1
ATOM 7604 C CA . ALA B 1 340 ? -5.145 -27.672 -7.684 1 97.56 340 ALA B CA 1
ATOM 7605 C C . ALA B 1 340 ? -5.691 -27.016 -6.418 1 97.56 340 ALA B C 1
ATOM 7607 O O . ALA B 1 340 ? -5.152 -26.016 -5.945 1 97.56 340 ALA B O 1
ATOM 7608 N N . GLU B 1 341 ? -6.742 -27.594 -5.879 1 97.94 341 GLU B N 1
ATOM 7609 C CA . GLU B 1 341 ? -7.16 -27.25 -4.52 1 97.94 341 GLU B CA 1
ATOM 7610 C C . GLU B 1 341 ? -6.109 -27.672 -3.496 1 97.94 341 GLU B C 1
ATOM 7612 O O . GLU B 1 341 ? -5.367 -28.625 -3.715 1 97.94 341 GLU B O 1
ATOM 7617 N N . SER B 1 342 ? -6 -26.938 -2.406 1 98.12 342 SER B N 1
ATOM 7618 C CA . SER B 1 342 ? -5.008 -27.234 -1.379 1 98.12 342 SER B CA 1
ATOM 7619 C C . SER B 1 342 ? -5.562 -26.984 0.018 1 98.12 342 SER B C 1
ATOM 7621 O O . SER B 1 342 ? -6.434 -26.125 0.197 1 98.12 342 SER B O 1
ATOM 7623 N N . THR B 1 343 ? -5.059 -27.734 0.994 1 98.44 343 THR B N 1
ATOM 7624 C CA . THR B 1 343 ? -5.453 -27.531 2.383 1 98.44 343 THR B CA 1
ATOM 7625 C C . THR B 1 343 ? -4.953 -26.172 2.889 1 98.44 343 THR B C 1
ATOM 7627 O O . THR B 1 343 ? -5.629 -25.516 3.682 1 98.44 343 THR B O 1
ATOM 7630 N N . LEU B 1 344 ? -3.812 -25.781 2.387 1 98.56 344 LEU B N 1
ATOM 7631 C CA . LEU B 1 344 ? -3.246 -24.5 2.785 1 98.56 344 LEU B CA 1
ATOM 7632 C C . LEU B 1 344 ? -4.125 -23.344 2.311 1 98.56 344 LEU B C 1
ATOM 7634 O O . LEU B 1 344 ? -4.414 -22.422 3.078 1 98.56 344 LEU B O 1
ATOM 7638 N N . GLY B 1 345 ? -4.508 -23.375 1.04 1 98.5 345 GLY B N 1
ATOM 7639 C CA . GLY B 1 345 ? -5.398 -22.344 0.521 1 98.5 345 GLY B CA 1
ATOM 7640 C C . GLY B 1 345 ? -6.727 -22.281 1.254 1 98.5 345 GLY B C 1
ATOM 7641 O O . GLY B 1 345 ? -7.184 -21.203 1.624 1 98.5 345 GLY B O 1
ATOM 7642 N N . ASN B 1 346 ? -7.348 -23.438 1.488 1 98.69 346 ASN B N 1
ATOM 7643 C CA . ASN B 1 346 ? -8.609 -23.516 2.209 1 98.69 346 ASN B CA 1
ATOM 7644 C C . ASN B 1 346 ? -8.477 -22.984 3.633 1 98.69 346 ASN B C 1
ATOM 7646 O O . ASN B 1 346 ? -9.375 -22.297 4.137 1 98.69 346 ASN B O 1
ATOM 7650 N N . LEU B 1 347 ? -7.359 -23.297 4.254 1 98.69 347 LEU B N 1
ATOM 7651 C CA . LEU B 1 347 ? -7.125 -22.828 5.613 1 98.69 347 LEU B CA 1
ATOM 7652 C C . LEU B 1 347 ? -7.066 -21.297 5.664 1 98.69 347 LEU B C 1
ATOM 7654 O O . LEU B 1 347 ? -7.66 -20.688 6.547 1 98.69 347 LEU B O 1
ATOM 7658 N N . ILE B 1 348 ? -6.344 -20.703 4.758 1 98.62 348 ILE B N 1
ATOM 7659 C CA . ILE B 1 348 ? -6.195 -19.25 4.75 1 98.62 348 ILE B CA 1
ATOM 7660 C C . ILE B 1 348 ? -7.535 -18.594 4.438 1 98.62 348 ILE B C 1
ATOM 7662 O O . ILE B 1 348 ? -7.926 -17.625 5.086 1 98.62 348 ILE B O 1
ATOM 7666 N N . ALA B 1 349 ? -8.266 -19.141 3.441 1 98.75 349 ALA B N 1
ATOM 7667 C CA . ALA B 1 349 ? -9.602 -18.625 3.166 1 98.75 349 ALA B CA 1
ATOM 7668 C C . ALA B 1 349 ? -10.492 -18.719 4.402 1 98.75 349 ALA B C 1
ATOM 7670 O O . ALA B 1 349 ? -11.234 -17.781 4.715 1 98.75 349 ALA B O 1
ATOM 7671 N N . GLU B 1 350 ? -10.422 -19.859 5.125 1 98.75 350 GLU B N 1
ATOM 7672 C CA . GLU B 1 350 ? -11.172 -20 6.363 1 98.75 350 GLU B CA 1
ATOM 7673 C C . GLU B 1 350 ? -10.75 -18.969 7.398 1 98.75 350 GLU B C 1
ATOM 7675 O O . GLU B 1 350 ? -11.594 -18.406 8.109 1 98.75 350 GLU B O 1
ATOM 7680 N N . GLY B 1 351 ? -9.445 -18.75 7.508 1 98.69 351 GLY B N 1
ATOM 7681 C CA . GLY B 1 351 ? -8.961 -17.719 8.398 1 98.69 351 GLY B CA 1
ATOM 7682 C C . GLY B 1 351 ? -9.523 -16.344 8.086 1 98.69 351 GLY B C 1
ATOM 7683 O O . GLY B 1 351 ? -9.938 -15.617 8.992 1 98.69 351 GLY B O 1
ATOM 7684 N N . PHE B 1 352 ? -9.547 -15.969 6.793 1 98.5 352 PHE B N 1
ATOM 7685 C CA . PHE B 1 352 ? -10.125 -14.703 6.367 1 98.5 352 PHE B CA 1
ATOM 7686 C C . PHE B 1 352 ? -11.602 -14.625 6.758 1 98.5 352 PHE B C 1
ATOM 7688 O O . PHE B 1 352 ? -12.062 -13.594 7.246 1 98.5 352 PHE B O 1
ATOM 7695 N N . TYR B 1 353 ? -12.336 -15.727 6.559 1 98.62 353 TYR B N 1
ATOM 7696 C CA . TYR B 1 353 ? -13.766 -15.812 6.844 1 98.62 353 TYR B CA 1
ATOM 7697 C C . TYR B 1 353 ? -14.039 -15.586 8.328 1 98.62 353 TYR B C 1
ATOM 7699 O O . TYR B 1 353 ? -14.844 -14.727 8.688 1 98.62 353 TYR B O 1
ATOM 7707 N N . GLN B 1 354 ? -13.328 -16.312 9.156 1 98.12 354 GLN B N 1
ATOM 7708 C CA . GLN B 1 354 ? -13.555 -16.25 10.602 1 98.12 354 GLN B CA 1
ATOM 7709 C C . GLN B 1 354 ? -13.141 -14.898 11.164 1 98.12 354 GLN B C 1
ATOM 7711 O O . GLN B 1 354 ? -13.828 -14.344 12.023 1 98.12 354 GLN B O 1
ATOM 7716 N N . TYR B 1 355 ? -12.055 -14.383 10.672 1 96.62 355 TYR B N 1
ATOM 7717 C CA . TYR B 1 355 ? -11.602 -13.086 11.164 1 96.62 355 TYR B CA 1
ATOM 7718 C C . TYR B 1 355 ? -12.602 -11.992 10.812 1 96.62 355 TYR B C 1
ATOM 7720 O O . TYR B 1 355 ? -12.984 -11.195 11.672 1 96.62 355 TYR B O 1
ATOM 7728 N N . ALA B 1 356 ? -12.93 -11.93 9.516 1 96.12 356 ALA B N 1
ATOM 7729 C CA . ALA B 1 356 ? -13.875 -10.906 9.07 1 96.12 356 ALA B CA 1
ATOM 7730 C C . ALA B 1 356 ? -15.18 -10.992 9.844 1 96.12 356 ALA B C 1
ATOM 7732 O O . ALA B 1 356 ? -15.758 -9.961 10.227 1 96.12 356 ALA B O 1
ATOM 7733 N N . LYS B 1 357 ? -15.625 -12.18 10.07 1 94.38 357 LYS B N 1
ATOM 7734 C CA . LYS B 1 357 ? -16.844 -12.391 10.859 1 94.38 357 LYS B CA 1
ATOM 7735 C C . LYS B 1 357 ? -16.672 -11.852 12.273 1 94.38 357 LYS B C 1
ATOM 7737 O O . LYS B 1 357 ? -17.562 -11.18 12.797 1 94.38 357 LYS B O 1
ATOM 7742 N N . GLY B 1 358 ? -15.578 -12.117 12.852 1 91.62 358 GLY B N 1
ATOM 7743 C CA . GLY B 1 358 ? -15.305 -11.656 14.203 1 91.62 358 GLY B CA 1
ATOM 7744 C C . GLY B 1 358 ? -15.203 -10.148 14.312 1 91.62 358 GLY B C 1
ATOM 7745 O O . GLY B 1 358 ? -15.461 -9.586 15.383 1 91.62 358 GLY B O 1
ATOM 7746 N N . GLU B 1 359 ? -14.867 -9.523 13.195 1 88.25 359 GLU B N 1
ATOM 7747 C CA . GLU B 1 359 ? -14.711 -8.07 13.195 1 88.25 359 GLU B CA 1
ATOM 7748 C C . GLU B 1 359 ? -16.016 -7.375 12.844 1 88.25 359 GLU B C 1
ATOM 7750 O O . GLU B 1 359 ? -16.062 -6.152 12.727 1 88.25 359 GLU B O 1
ATOM 7755 N N . GLY B 1 360 ? -17.109 -8.141 12.602 1 86.62 360 GLY B N 1
ATOM 7756 C CA . GLY B 1 360 ? -18.422 -7.574 12.344 1 86.62 360 GLY B CA 1
ATOM 7757 C C . GLY B 1 360 ? -18.688 -7.328 10.875 1 86.62 360 GLY B C 1
ATOM 7758 O O . GLY B 1 360 ? -19.688 -6.715 10.508 1 86.62 360 GLY B O 1
ATOM 7759 N N . ALA B 1 361 ? -17.797 -7.824 9.961 1 90.88 361 ALA B N 1
ATOM 7760 C CA . ALA B 1 361 ? -17.969 -7.586 8.531 1 90.88 361 ALA B CA 1
ATOM 7761 C C . ALA B 1 361 ? -18.984 -8.562 7.938 1 90.88 361 ALA B C 1
ATOM 7763 O O . ALA B 1 361 ? -19.375 -8.43 6.773 1 90.88 361 ALA B O 1
ATOM 7764 N N . THR B 1 362 ? -19.406 -9.578 8.57 1 91.75 362 THR B N 1
ATOM 7765 C CA . THR B 1 362 ? -20.484 -10.516 8.281 1 91.75 362 THR B CA 1
ATOM 7766 C C . THR B 1 362 ? -20.328 -11.117 6.887 1 91.75 362 THR B C 1
ATOM 7768 O O . THR B 1 362 ? -21.25 -11.086 6.082 1 91.75 362 THR B O 1
ATOM 7771 N N . PRO B 1 363 ? -19.234 -11.688 6.504 1 97.44 363 PRO B N 1
ATOM 7772 C CA . PRO B 1 363 ? -19.062 -12.328 5.199 1 97.44 363 PRO B CA 1
ATOM 7773 C C . PRO B 1 363 ? -19.922 -13.586 5.047 1 97.44 363 PRO B C 1
ATOM 7775 O O . PRO B 1 363 ? -20.188 -14.281 6.027 1 97.44 363 PRO B O 1
ATOM 7778 N N . SER B 1 364 ? -20.359 -13.812 3.766 1 98.62 364 SER B N 1
ATOM 7779 C CA . SER B 1 364 ? -20.984 -15.086 3.439 1 98.62 364 SER B CA 1
ATOM 7780 C C . SER B 1 364 ? -19.953 -16.188 3.227 1 98.62 364 SER B C 1
ATOM 7782 O O . SER B 1 364 ? -20.203 -17.359 3.51 1 98.62 364 SER B O 1
ATOM 7784 N N . PHE B 1 365 ? -18.859 -15.891 2.666 1 98.81 365 PHE B N 1
ATOM 7785 C CA . PHE B 1 365 ? -17.703 -16.781 2.479 1 98.81 365 PHE B CA 1
ATOM 7786 C C . PHE B 1 365 ? -16.438 -15.977 2.213 1 98.81 365 PHE B C 1
ATOM 7788 O O . PHE B 1 365 ? -16.469 -14.742 2.209 1 98.81 365 PHE B O 1
ATOM 7795 N N . ALA B 1 366 ? -15.273 -16.625 2.176 1 98.88 366 ALA B N 1
ATOM 7796 C CA . ALA B 1 366 ? -14 -15.984 1.873 1 98.88 366 ALA B CA 1
ATOM 7797 C C . ALA B 1 366 ? -13.219 -16.781 0.828 1 98.88 366 ALA B C 1
ATOM 7799 O O . ALA B 1 366 ? -13.516 -17.938 0.572 1 98.88 366 ALA B O 1
ATOM 7800 N N . ILE B 1 367 ? -12.219 -16.047 0.202 1 98.81 367 ILE B N 1
ATOM 7801 C CA . ILE B 1 367 ? -11.484 -16.641 -0.911 1 98.81 367 ILE B CA 1
ATOM 7802 C C . ILE B 1 367 ? -9.992 -16.359 -0.75 1 98.81 367 ILE B C 1
ATOM 7804 O O . ILE B 1 367 ? -9.602 -15.398 -0.093 1 98.81 367 ILE B O 1
ATOM 7808 N N . MET B 1 368 ? -9.195 -17.219 -1.33 1 98.44 368 MET B N 1
ATOM 7809 C CA . MET B 1 368 ? -7.738 -17.109 -1.423 1 98.44 368 MET B CA 1
ATOM 7810 C C . MET B 1 368 ? -7.238 -17.656 -2.758 1 98.44 368 MET B C 1
ATOM 7812 O O . MET B 1 368 ? -7.691 -18.703 -3.221 1 98.44 368 MET B O 1
ATOM 7816 N N . ASN B 1 369 ? -6.41 -16.859 -3.459 1 96.81 369 ASN B N 1
ATOM 7817 C CA . ASN B 1 369 ? -5.895 -17.312 -4.75 1 96.81 369 ASN B CA 1
ATOM 7818 C C . ASN B 1 369 ? -4.695 -18.234 -4.578 1 96.81 369 ASN B C 1
ATOM 7820 O O . ASN B 1 369 ? -3.91 -18.078 -3.645 1 96.81 369 ASN B O 1
ATOM 7824 N N . ALA B 1 370 ? -4.496 -19.094 -5.484 1 96.06 370 ALA B N 1
ATOM 7825 C CA . ALA B 1 370 ? -3.434 -20.094 -5.441 1 96.06 370 ALA B CA 1
ATOM 7826 C C . ALA B 1 370 ? -2.061 -19.438 -5.555 1 96.06 370 ALA B C 1
ATOM 7828 O O . ALA B 1 370 ? -1.099 -19.875 -4.922 1 96.06 370 ALA B O 1
ATOM 7829 N N . GLY B 1 371 ? -1.975 -18.391 -6.352 1 92.69 371 GLY B N 1
ATOM 7830 C CA . GLY B 1 371 ? -0.701 -17.734 -6.57 1 92.69 371 GLY B CA 1
ATOM 7831 C C . GLY B 1 371 ? -0.176 -17.031 -5.336 1 92.69 371 GLY B C 1
ATOM 7832 O O . GLY B 1 371 ? 1.007 -16.688 -5.262 1 92.69 371 GLY B O 1
ATOM 7833 N N . GLY B 1 372 ? -1.024 -16.859 -4.383 1 93.62 372 GLY B N 1
ATOM 7834 C CA . GLY B 1 372 ? -0.63 -16.203 -3.146 1 93.62 372 GLY B CA 1
ATOM 7835 C C . GLY B 1 372 ? 0.031 -17.141 -2.156 1 93.62 372 GLY B C 1
ATOM 7836 O O . GLY B 1 372 ? 0.584 -16.688 -1.146 1 93.62 372 GLY B O 1
ATOM 7837 N N . LEU B 1 373 ? 0.01 -18.422 -2.387 1 96.19 373 LEU B N 1
ATOM 7838 C CA . LEU B 1 373 ? 0.613 -19.438 -1.532 1 96.19 373 LEU B CA 1
ATOM 7839 C C . LEU B 1 373 ? 2.035 -19.75 -1.985 1 96.19 373 LEU B C 1
ATOM 7841 O O . LEU B 1 373 ? 2.232 -20.5 -2.951 1 96.19 373 LEU B O 1
ATOM 7845 N N . ARG B 1 374 ? 3.023 -19.297 -1.197 1 93.19 374 ARG B N 1
ATOM 7846 C CA . ARG B 1 374 ? 4.34 -19.25 -1.823 1 93.19 374 ARG B CA 1
ATOM 7847 C C . ARG B 1 374 ? 5.273 -20.297 -1.225 1 93.19 374 ARG B C 1
ATOM 7849 O O . ARG B 1 374 ? 6.371 -20.516 -1.732 1 93.19 374 ARG B O 1
ATOM 7856 N N . THR B 1 375 ? 4.91 -21.016 -0.177 1 94.25 375 THR B N 1
ATOM 7857 C CA . THR B 1 375 ? 5.688 -22.125 0.361 1 94.25 375 THR B CA 1
ATOM 7858 C C . THR B 1 375 ? 4.891 -23.422 0.3 1 94.25 375 THR B C 1
ATOM 7860 O O . THR B 1 375 ? 3.656 -23.406 0.261 1 94.25 375 THR B O 1
ATOM 7863 N N . PRO B 1 376 ? 5.59 -24.531 0.301 1 94 376 PRO B N 1
ATOM 7864 C CA . PRO B 1 376 ? 4.895 -25.812 0.189 1 94 376 PRO B CA 1
ATOM 7865 C C . PRO B 1 376 ? 4.02 -26.125 1.403 1 94 376 PRO B C 1
ATOM 7867 O O . PRO B 1 376 ? 3.029 -26.844 1.289 1 94 376 PRO B O 1
ATOM 7870 N N . SER B 1 377 ? 4.449 -25.594 2.551 1 96.62 377 SER B N 1
ATOM 7871 C CA . SER B 1 377 ? 3.738 -25.875 3.797 1 96.62 377 SER B CA 1
ATOM 7872 C C . SER B 1 377 ? 3.746 -24.656 4.719 1 96.62 377 SER B C 1
ATOM 7874 O O . SER B 1 377 ? 4.699 -23.875 4.711 1 96.62 377 SER B O 1
ATOM 7876 N N . LEU B 1 378 ? 2.639 -24.547 5.496 1 97.44 378 LEU B N 1
ATOM 7877 C CA . LEU B 1 378 ? 2.561 -23.469 6.477 1 97.44 378 LEU B CA 1
ATOM 7878 C C . LEU B 1 378 ? 3.582 -23.672 7.594 1 97.44 378 LEU B C 1
ATOM 7880 O O . LEU B 1 378 ? 4.258 -22.719 8 1 97.44 378 LEU B O 1
ATOM 7884 N N . ASP B 1 379 ? 3.658 -24.859 8.102 1 96.06 379 ASP B N 1
ATOM 7885 C CA . ASP B 1 379 ? 4.578 -25.266 9.164 1 96.06 379 ASP B CA 1
ATOM 7886 C C . ASP B 1 379 ? 5.773 -26.016 8.586 1 96.06 379 ASP B C 1
ATOM 7888 O O . ASP B 1 379 ? 5.809 -27.25 8.625 1 96.06 379 ASP B O 1
ATOM 7892 N N . ALA B 1 380 ? 6.754 -25.297 8.18 1 91.25 380 ALA B N 1
ATOM 7893 C CA . ALA B 1 380 ? 7.848 -25.828 7.371 1 91.25 380 ALA B CA 1
ATOM 7894 C C . ALA B 1 380 ? 8.672 -26.844 8.164 1 91.25 380 ALA B C 1
ATOM 7896 O O . ALA B 1 380 ? 9.203 -27.797 7.598 1 91.25 380 ALA B O 1
ATOM 7897 N N . ASN B 1 381 ? 8.742 -26.719 9.5 1 92.88 381 ASN B N 1
ATOM 7898 C CA . ASN B 1 381 ? 9.57 -27.625 10.297 1 92.88 381 ASN B CA 1
ATOM 7899 C C . ASN B 1 381 ? 8.727 -28.703 10.977 1 92.88 381 ASN B C 1
ATOM 7901 O O . ASN B 1 381 ? 9.25 -29.516 11.734 1 92.88 381 ASN B O 1
ATOM 7905 N N . SER B 1 382 ? 7.461 -28.656 10.82 1 93.75 382 SER B N 1
ATOM 7906 C CA . SER B 1 382 ? 6.508 -29.672 11.234 1 93.75 382 SER B CA 1
ATOM 7907 C C . SER B 1 382 ? 6.492 -29.828 12.75 1 93.75 382 SER B C 1
ATOM 7909 O O . SER B 1 382 ? 6.371 -30.938 13.266 1 93.75 382 SER B O 1
ATOM 7911 N N . ASP B 1 383 ? 6.691 -28.766 13.516 1 95.81 383 ASP B N 1
ATOM 7912 C CA . ASP B 1 383 ? 6.672 -28.859 14.977 1 95.81 383 ASP B CA 1
ATOM 7913 C C . ASP B 1 383 ? 5.324 -28.406 15.539 1 95.81 383 ASP B C 1
ATOM 7915 O O . ASP B 1 383 ? 5.137 -28.375 16.75 1 95.81 383 ASP B O 1
ATOM 7919 N N . GLY B 1 384 ? 4.441 -28.062 14.656 1 96.69 384 GLY B N 1
ATOM 7920 C CA . GLY B 1 384 ? 3.1 -27.688 15.062 1 96.69 384 GLY B CA 1
ATOM 7921 C C . GLY B 1 384 ? 2.982 -26.219 15.445 1 96.69 384 GLY B C 1
ATOM 7922 O O . GLY B 1 384 ? 1.882 -25.719 15.688 1 96.69 384 GLY B O 1
ATOM 7923 N N . ILE B 1 385 ? 4.125 -25.516 15.508 1 97.12 385 ILE B N 1
ATOM 7924 C CA . ILE B 1 385 ? 4.16 -24.094 15.836 1 97.12 385 ILE B CA 1
ATOM 7925 C C . ILE B 1 385 ? 4.355 -23.266 14.555 1 97.12 385 ILE B C 1
ATOM 7927 O O . ILE B 1 385 ? 5.281 -23.531 13.789 1 97.12 385 ILE B O 1
ATOM 7931 N N . VAL B 1 386 ? 3.416 -22.391 14.234 1 97.94 386 VAL B N 1
ATOM 7932 C CA . VAL B 1 386 ? 3.559 -21.469 13.117 1 97.94 386 VAL B CA 1
ATOM 7933 C C . VAL B 1 386 ? 4.152 -20.141 13.617 1 97.94 386 VAL B C 1
ATOM 7935 O O . VAL B 1 386 ? 3.588 -19.5 14.5 1 97.94 386 VAL B O 1
ATOM 7938 N N . THR B 1 387 ? 5.289 -19.75 13.078 1 95.62 387 THR B N 1
ATOM 7939 C CA . THR B 1 387 ? 5.949 -18.5 13.445 1 95.62 387 THR B CA 1
ATOM 7940 C C . THR B 1 387 ? 5.566 -17.375 12.477 1 95.62 387 THR B C 1
ATOM 7942 O O . THR B 1 387 ? 4.945 -17.641 11.445 1 95.62 387 THR B O 1
ATOM 7945 N N . VAL B 1 388 ? 5.938 -16.125 12.836 1 93.56 388 VAL B N 1
ATOM 7946 C CA . VAL B 1 388 ? 5.734 -14.977 11.969 1 93.56 388 VAL B CA 1
ATOM 7947 C C . VAL B 1 388 ? 6.43 -15.203 10.625 1 93.56 388 VAL B C 1
ATOM 7949 O O . VAL B 1 388 ? 5.848 -14.961 9.57 1 93.56 388 VAL B O 1
ATOM 7952 N N . GLU B 1 389 ? 7.648 -15.711 10.641 1 93.62 389 GLU B N 1
ATOM 7953 C CA . GLU B 1 389 ? 8.406 -15.961 9.422 1 93.62 389 GLU B CA 1
ATOM 7954 C C . GLU B 1 389 ? 7.711 -17 8.555 1 93.62 389 GLU B C 1
ATOM 7956 O O . GLU B 1 389 ? 7.582 -16.828 7.34 1 93.62 389 GLU B O 1
ATOM 7961 N N . GLU B 1 390 ? 7.266 -18.094 9.156 1 95.44 390 GLU B N 1
ATOM 7962 C CA . GLU B 1 390 ? 6.594 -19.141 8.406 1 95.44 390 GLU B CA 1
ATOM 7963 C C . GLU B 1 390 ? 5.316 -18.625 7.75 1 95.44 390 GLU B C 1
ATOM 7965 O O . GLU B 1 390 ? 5.07 -18.891 6.57 1 95.44 390 GLU B O 1
ATOM 7970 N N . SER B 1 391 ? 4.527 -17.922 8.547 1 97 391 SER B N 1
ATOM 7971 C CA . SER B 1 391 ? 3.287 -17.359 8.023 1 97 391 SER B CA 1
ATOM 7972 C C . SER B 1 391 ? 3.566 -16.359 6.898 1 97 391 SER B C 1
ATOM 7974 O O . SER B 1 391 ? 2.898 -16.391 5.859 1 97 391 SER B O 1
ATOM 7976 N N . TYR B 1 392 ? 4.535 -15.516 7.098 1 94.81 392 TYR B N 1
ATOM 7977 C CA . TYR B 1 392 ? 4.891 -14.516 6.102 1 94.81 392 TYR B CA 1
ATOM 7978 C C . TYR B 1 392 ? 5.375 -15.172 4.812 1 94.81 392 TYR B C 1
ATOM 7980 O O . TYR B 1 392 ? 5.031 -14.727 3.715 1 94.81 392 TYR B O 1
ATOM 7988 N N . ASN B 1 393 ? 6.16 -16.188 4.91 1 94.38 393 ASN B N 1
ATOM 7989 C CA . ASN B 1 393 ? 6.719 -16.844 3.734 1 94.38 393 ASN B CA 1
ATOM 7990 C C . ASN B 1 393 ? 5.625 -17.469 2.873 1 94.38 393 ASN B C 1
ATOM 7992 O O . ASN B 1 393 ? 5.77 -17.562 1.652 1 94.38 393 ASN B O 1
ATOM 7996 N N . VAL B 1 394 ? 4.539 -17.812 3.51 1 96 394 VAL B N 1
ATOM 7997 C CA . VAL B 1 394 ? 3.42 -18.375 2.758 1 96 394 VAL B CA 1
ATOM 7998 C C . VAL B 1 394 ? 2.713 -17.266 1.981 1 96 394 VAL B C 1
ATOM 8000 O O . VAL B 1 394 ? 2.381 -17.438 0.807 1 96 394 VAL B O 1
ATOM 8003 N N . GLN B 1 395 ? 2.447 -16.109 2.654 1 94.44 395 GLN B N 1
ATOM 8004 C CA . GLN B 1 395 ? 1.714 -14.977 2.086 1 94.44 395 GLN B CA 1
ATOM 8005 C C . GLN B 1 395 ? 2.559 -13.711 2.102 1 94.44 395 GLN B C 1
ATOM 8007 O O . GLN B 1 395 ? 2.232 -12.75 2.799 1 94.44 395 GLN B O 1
ATOM 8012 N N . PRO B 1 396 ? 3.447 -13.578 1.2 1 91.12 396 PRO B N 1
ATOM 8013 C CA . PRO B 1 396 ? 4.445 -12.516 1.354 1 91.12 396 PRO B CA 1
ATOM 8014 C C . PRO B 1 396 ? 4.07 -11.242 0.596 1 91.12 396 PRO B C 1
ATOM 8016 O O . PRO B 1 396 ? 4.949 -10.539 0.092 1 91.12 396 PRO B O 1
ATOM 8019 N N . PHE B 1 397 ? 2.807 -10.812 0.466 1 85.31 397 PHE B N 1
ATOM 8020 C CA . PHE B 1 397 ? 2.438 -9.75 -0.462 1 85.31 397 PHE B CA 1
ATOM 8021 C C . PHE B 1 397 ? 1.935 -8.523 0.291 1 85.31 397 PHE B C 1
ATOM 8023 O O . PHE B 1 397 ? 1.829 -7.438 -0.282 1 85.31 397 PHE B O 1
ATOM 8030 N N . ASN B 1 398 ? 1.59 -8.656 1.53 1 82.88 398 ASN B N 1
ATOM 8031 C CA . ASN B 1 398 ? 1.194 -7.543 2.389 1 82.88 398 ASN B CA 1
ATOM 8032 C C . ASN B 1 398 ? 0.013 -6.777 1.802 1 82.88 398 ASN B C 1
ATOM 8034 O O . ASN B 1 398 ? -0.034 -5.547 1.878 1 82.88 398 ASN B O 1
ATOM 8038 N N . GLY B 1 399 ? -0.837 -7.465 1.133 1 86 399 GLY B N 1
ATOM 8039 C CA . GLY B 1 399 ? -2.031 -6.82 0.607 1 86 399 GLY B CA 1
ATOM 8040 C C . GLY B 1 399 ? -3.074 -6.539 1.671 1 86 399 GLY B C 1
ATOM 8041 O O . GLY B 1 399 ? -3.139 -7.234 2.686 1 86 399 GLY B O 1
ATOM 8042 N N . ASP B 1 400 ? -3.916 -5.535 1.426 1 88.19 400 ASP B N 1
ATOM 8043 C CA . ASP B 1 400 ? -5.004 -5.211 2.344 1 88.19 400 ASP B CA 1
ATOM 8044 C C . ASP B 1 400 ? -6.094 -6.281 2.301 1 88.19 400 ASP B C 1
ATOM 8046 O O . ASP B 1 400 ? -6.129 -7.105 1.385 1 88.19 400 ASP B O 1
ATOM 8050 N N . MET B 1 401 ? -6.867 -6.246 3.373 1 93.94 401 MET B N 1
ATOM 8051 C CA . MET B 1 401 ? -8.023 -7.129 3.486 1 93.94 401 MET B CA 1
ATOM 8052 C C . MET B 1 401 ? -9.328 -6.34 3.35 1 93.94 401 MET B C 1
ATOM 8054 O O . MET B 1 401 ? -9.398 -5.176 3.75 1 93.94 401 MET B O 1
ATOM 8058 N N . GLY B 1 402 ? -10.32 -6.965 2.701 1 94.81 402 GLY B N 1
ATOM 8059 C CA . GLY B 1 402 ? -11.609 -6.301 2.584 1 94.81 402 GLY B CA 1
ATOM 8060 C C . GLY B 1 402 ? -12.742 -7.25 2.252 1 94.81 402 GLY B C 1
ATOM 8061 O O . GLY B 1 402 ? -12.602 -8.469 2.391 1 94.81 402 GLY B O 1
ATOM 8062 N N . THR B 1 403 ? -13.898 -6.652 1.977 1 96.38 403 THR B N 1
ATOM 8063 C CA . THR B 1 403 ? -15.086 -7.387 1.545 1 96.38 403 THR B CA 1
ATOM 8064 C C . THR B 1 403 ? -15.711 -6.727 0.321 1 96.38 403 THR B C 1
ATOM 8066 O O . THR B 1 403 ? -15.461 -5.551 0.044 1 96.38 403 THR B O 1
ATOM 8069 N N . ILE B 1 404 ? -16.453 -7.492 -0.469 1 96.5 404 ILE B N 1
ATOM 8070 C CA . ILE B 1 404 ? -17.219 -7.027 -1.618 1 96.5 404 ILE B CA 1
ATOM 8071 C C . ILE B 1 404 ? -18.484 -7.875 -1.774 1 96.5 404 ILE B C 1
ATOM 8073 O O . ILE B 1 404 ? -18.5 -9.047 -1.386 1 96.5 404 ILE B O 1
ATOM 8077 N N . ASP B 1 405 ? -19.562 -7.27 -2.201 1 97.5 405 ASP B N 1
ATOM 8078 C CA . ASP B 1 405 ? -20.797 -8.008 -2.406 1 97.5 405 ASP B CA 1
ATOM 8079 C C . ASP B 1 405 ? -20.922 -8.492 -3.848 1 97.5 405 ASP B C 1
ATOM 8081 O O . ASP B 1 405 ? -20.688 -7.73 -4.789 1 97.5 405 ASP B O 1
ATOM 8085 N N . LEU B 1 406 ? -21.25 -9.75 -4.02 1 98.56 406 LEU B N 1
ATOM 8086 C CA . LEU B 1 406 ? -21.625 -10.352 -5.297 1 98.56 406 LEU B CA 1
ATOM 8087 C C . LEU B 1 406 ? -23.031 -10.922 -5.238 1 98.56 406 LEU B C 1
ATOM 8089 O O . LEU B 1 406 ? -23.516 -11.281 -4.164 1 98.56 406 LEU B O 1
ATOM 8093 N N . THR B 1 407 ? -23.672 -10.969 -6.406 1 98.5 407 THR B N 1
ATOM 8094 C CA . THR B 1 407 ? -24.891 -11.742 -6.516 1 98.5 407 THR B CA 1
ATOM 8095 C C . THR B 1 407 ? -24.594 -13.227 -6.691 1 98.5 407 THR B C 1
ATOM 8097 O O . THR B 1 407 ? -23.469 -13.594 -7.062 1 98.5 407 THR B O 1
ATOM 8100 N N . PRO B 1 408 ? -25.625 -14.102 -6.383 1 98.62 408 PRO B N 1
ATOM 8101 C CA . PRO B 1 408 ? -25.406 -15.523 -6.664 1 98.62 408 PRO B CA 1
ATOM 8102 C C . PRO B 1 408 ? -24.984 -15.781 -8.109 1 98.62 408 PRO B C 1
ATOM 8104 O O . PRO B 1 408 ? -24.094 -16.609 -8.367 1 98.62 408 PRO B O 1
ATOM 8107 N N . ALA B 1 409 ? -25.578 -15.102 -9.07 1 98.62 409 ALA B N 1
ATOM 8108 C CA . ALA B 1 409 ? -25.188 -15.242 -10.469 1 98.62 409 ALA B CA 1
ATOM 8109 C C . ALA B 1 409 ? -23.703 -14.891 -10.664 1 98.62 409 ALA B C 1
ATOM 8111 O O . ALA B 1 409 ? -22.984 -15.57 -11.398 1 98.62 409 ALA B O 1
ATOM 8112 N N . GLN B 1 410 ? -23.297 -13.828 -10 1 98.62 410 GLN B N 1
ATOM 8113 C CA . GLN B 1 410 ? -21.906 -13.406 -10.094 1 98.62 410 GLN B CA 1
ATOM 8114 C C . GLN B 1 410 ? -20.984 -14.406 -9.398 1 98.62 410 GLN B C 1
ATOM 8116 O O . GLN B 1 410 ? -19.844 -14.602 -9.828 1 98.62 410 GLN B O 1
ATOM 8121 N N . VAL B 1 411 ? -21.422 -15.047 -8.336 1 98.81 411 VAL B N 1
ATOM 8122 C CA . VAL B 1 411 ? -20.625 -16.062 -7.664 1 98.81 411 VAL B CA 1
ATOM 8123 C C . VAL B 1 411 ? -20.406 -17.25 -8.594 1 98.81 411 VAL B C 1
ATOM 8125 O O . VAL B 1 411 ? -19.312 -17.828 -8.648 1 98.81 411 VAL B O 1
ATOM 8128 N N . TYR B 1 412 ? -21.453 -17.703 -9.352 1 98.75 412 TYR B N 1
ATOM 8129 C CA . TYR B 1 412 ? -21.266 -18.75 -10.344 1 98.75 412 TYR B CA 1
ATOM 8130 C C . TYR B 1 412 ? -20.203 -18.344 -11.375 1 98.75 412 TYR B C 1
ATOM 8132 O O . TYR B 1 412 ? -19.344 -19.141 -11.727 1 98.75 412 TYR B O 1
ATOM 8140 N N . LYS B 1 413 ? -20.281 -17.109 -11.836 1 98.44 413 LYS B N 1
ATOM 8141 C CA . LYS B 1 413 ? -19.281 -16.594 -12.773 1 98.44 413 LYS B CA 1
ATOM 8142 C C . LYS B 1 413 ? -17.875 -16.625 -12.164 1 98.44 413 LYS B C 1
ATOM 8144 O O . LYS B 1 413 ? -16.906 -16.953 -12.844 1 98.44 413 LYS B O 1
ATOM 8149 N N . LEU B 1 414 ? -17.797 -16.203 -10.891 1 98.62 414 LEU B N 1
ATOM 8150 C CA . LEU B 1 414 ? -16.531 -16.219 -10.172 1 98.62 414 LEU B CA 1
ATOM 8151 C C . LEU B 1 414 ? -15.906 -17.609 -10.195 1 98.62 414 LEU B C 1
ATOM 8153 O O . LEU B 1 414 ? -14.734 -17.75 -10.523 1 98.62 414 LEU B O 1
ATOM 8157 N N . VAL B 1 415 ? -16.672 -18.625 -9.867 1 98.81 415 VAL B N 1
ATOM 8158 C CA . VAL B 1 415 ? -16.156 -19.984 -9.812 1 98.81 415 VAL B CA 1
ATOM 8159 C C . VAL B 1 415 ? -15.789 -20.453 -11.219 1 98.81 415 VAL B C 1
ATOM 8161 O O . VAL B 1 415 ? -14.789 -21.156 -11.398 1 98.81 415 VAL B O 1
ATOM 8164 N N . GLU B 1 416 ? -16.531 -20.062 -12.25 1 98.5 416 GLU B N 1
ATOM 8165 C CA . GLU B 1 416 ? -16.234 -20.438 -13.633 1 98.5 416 GLU B CA 1
ATOM 8166 C C . GLU B 1 416 ? -14.906 -19.844 -14.086 1 98.5 416 GLU B C 1
ATOM 8168 O O . GLU B 1 416 ? -14.188 -20.453 -14.883 1 98.5 416 GLU B O 1
ATOM 8173 N N . GLN B 1 417 ? -14.578 -18.688 -13.547 1 97.62 417 GLN B N 1
ATOM 8174 C CA . GLN B 1 417 ? -13.414 -17.953 -14.023 1 97.62 417 GLN B CA 1
ATOM 8175 C C . GLN B 1 417 ? -12.117 -18.609 -13.547 1 97.62 417 GLN B C 1
ATOM 8177 O O . GLN B 1 417 ? -11.023 -18.156 -13.898 1 97.62 417 GLN B O 1
ATOM 8182 N N . GLN B 1 418 ? -12.227 -19.703 -12.766 1 98.12 418 GLN B N 1
ATOM 8183 C CA . GLN B 1 418 ? -11.039 -20.469 -12.383 1 98.12 418 GLN B CA 1
ATOM 8184 C C . GLN B 1 418 ? -10.383 -21.094 -13.609 1 98.12 418 GLN B C 1
ATOM 8186 O O . GLN B 1 418 ? -9.164 -21.266 -13.648 1 98.12 418 GLN B O 1
ATOM 8191 N N . TRP B 1 419 ? -11.203 -21.562 -14.516 1 97.88 419 TRP B N 1
ATOM 8192 C CA . TRP B 1 419 ? -10.703 -22.094 -15.773 1 97.88 419 TRP B CA 1
ATOM 8193 C C . TRP B 1 419 ? -10.32 -20.984 -16.734 1 97.88 419 TRP B C 1
ATOM 8195 O O . TRP B 1 419 ? -11.055 -20 -16.875 1 97.88 419 TRP B O 1
ATOM 8205 N N . LYS B 1 420 ? -9.164 -21.078 -17.312 1 94.19 420 LYS B N 1
ATOM 8206 C CA . LYS B 1 420 ? -8.641 -20.016 -18.172 1 94.19 420 LYS B CA 1
ATOM 8207 C C . LYS B 1 420 ? -8.766 -20.391 -19.641 1 94.19 420 LYS B C 1
ATOM 8209 O O . LYS B 1 420 ? -8.906 -21.562 -19.984 1 94.19 420 LYS B O 1
ATOM 8214 N N . PRO B 1 421 ? -8.75 -19.391 -20.531 1 90.06 421 PRO B N 1
ATOM 8215 C CA . PRO B 1 421 ? -8.891 -19.672 -21.953 1 90.06 421 PRO B CA 1
ATOM 8216 C C . PRO B 1 421 ? -7.711 -20.453 -22.531 1 90.06 421 PRO B C 1
ATOM 8218 O O . PRO B 1 421 ? -6.641 -20.484 -21.922 1 90.06 421 PRO B O 1
ATOM 8221 N N . GLU B 1 422 ? -8.023 -20.984 -23.625 1 86.62 422 GLU B N 1
ATOM 8222 C CA . GLU B 1 422 ? -6.973 -21.703 -24.344 1 86.62 422 GLU B CA 1
ATOM 8223 C C . GLU B 1 422 ? -5.777 -20.797 -24.625 1 86.62 422 GLU B C 1
ATOM 8225 O O . GLU B 1 422 ? -5.949 -19.625 -24.984 1 86.62 422 GLU B O 1
ATOM 8230 N N . GLY B 1 423 ? -4.613 -21.344 -24.391 1 79.25 423 GLY B N 1
ATOM 8231 C CA . GLY B 1 423 ? -3.406 -20.562 -24.656 1 79.25 423 GLY B CA 1
ATOM 8232 C C . GLY B 1 423 ? -2.838 -19.906 -23.406 1 79.25 423 GLY B C 1
ATOM 8233 O O . GLY B 1 423 ? -1.683 -19.484 -23.391 1 79.25 423 GLY B O 1
ATOM 8234 N N . ALA B 1 424 ? -3.629 -19.906 -22.359 1 84.5 424 ALA B N 1
ATOM 8235 C CA . ALA B 1 424 ? -3.105 -19.375 -21.109 1 84.5 424 ALA B CA 1
ATOM 8236 C C . ALA B 1 424 ? -1.964 -20.25 -20.578 1 84.5 424 ALA B C 1
ATOM 8238 O O . ALA B 1 424 ? -1.984 -21.469 -20.734 1 84.5 424 ALA B O 1
ATOM 8239 N N . SER B 1 425 ? -0.967 -19.594 -19.984 1 81.81 425 SER B N 1
ATOM 8240 C CA . SER B 1 425 ? 0.172 -20.328 -19.438 1 81.81 425 SER B CA 1
ATOM 8241 C C . SER B 1 425 ? -0.265 -21.281 -18.328 1 81.81 425 SER B C 1
ATOM 8243 O O . SER B 1 425 ? 0.399 -22.281 -18.062 1 81.81 425 SER B O 1
ATOM 8245 N N . ARG B 1 426 ? -1.297 -20.984 -17.672 1 90 426 ARG B N 1
ATOM 8246 C CA . ARG B 1 426 ? -1.952 -21.844 -16.688 1 90 426 ARG B CA 1
ATOM 8247 C C . ARG B 1 426 ? -3.42 -22.047 -17.047 1 90 426 ARG B C 1
ATOM 8249 O O . ARG B 1 426 ? -4.215 -21.109 -17.016 1 90 426 ARG B O 1
ATOM 8256 N N . PRO B 1 427 ? -3.752 -23.312 -17.344 1 93.31 427 PRO B N 1
ATOM 8257 C CA . PRO B 1 427 ? -5.125 -23.578 -17.781 1 93.31 427 PRO B CA 1
ATOM 8258 C C . PRO B 1 427 ? -6.148 -23.359 -16.672 1 93.31 427 PRO B C 1
ATOM 8260 O O . PRO B 1 427 ? -7.344 -23.234 -16.953 1 93.31 427 PRO B O 1
ATOM 8263 N N . MET B 1 428 ? -5.68 -23.328 -15.453 1 95.88 428 MET B N 1
ATOM 8264 C CA . MET B 1 428 ? -6.547 -23.078 -14.305 1 95.88 428 MET B CA 1
ATOM 8265 C C . MET B 1 428 ? -5.797 -22.328 -13.203 1 95.88 428 MET B C 1
ATOM 8267 O O . MET B 1 428 ? -4.605 -22.562 -12.992 1 95.88 428 MET B O 1
ATOM 8271 N N . LEU B 1 429 ? -6.441 -21.391 -12.617 1 96.81 429 LEU B N 1
ATOM 8272 C CA . LEU B 1 429 ? -6.039 -20.766 -11.359 1 96.81 429 LEU B CA 1
ATOM 8273 C C . LEU B 1 429 ? -7.098 -20.984 -10.281 1 96.81 429 LEU B C 1
ATOM 8275 O O . LEU B 1 429 ? -8.125 -20.297 -10.266 1 96.81 429 LEU B O 1
ATOM 8279 N N . LYS B 1 430 ? -6.77 -21.906 -9.43 1 97.88 430 LYS B N 1
ATOM 8280 C CA . LYS B 1 430 ? -7.742 -22.391 -8.453 1 97.88 430 LYS B CA 1
ATOM 8281 C C . LYS B 1 430 ? -7.984 -21.344 -7.363 1 97.88 430 LYS B C 1
ATOM 8283 O O . LYS B 1 430 ? -7.039 -20.719 -6.875 1 97.88 430 LYS B O 1
ATOM 8288 N N . LEU B 1 431 ? -9.258 -21.125 -7.051 1 98.12 431 LEU B N 1
ATOM 8289 C CA . LEU B 1 431 ? -9.633 -20.375 -5.859 1 98.12 431 LEU B CA 1
ATOM 8290 C C . LEU B 1 431 ? -9.883 -21.297 -4.68 1 98.12 431 LEU B C 1
ATOM 8292 O O . LEU B 1 431 ? -10.523 -22.344 -4.828 1 98.12 431 LEU B O 1
ATOM 8296 N N . ALA B 1 432 ? -9.281 -21 -3.594 1 98.44 432 ALA B N 1
ATOM 8297 C CA . ALA B 1 432 ? -9.656 -21.641 -2.34 1 98.44 432 ALA B CA 1
ATOM 8298 C C . ALA B 1 432 ? -10.82 -20.922 -1.679 1 98.44 432 ALA B C 1
ATOM 8300 O O . ALA B 1 432 ? -10.945 -19.703 -1.802 1 98.44 432 ALA B O 1
ATOM 8301 N N . PHE B 1 433 ? -11.648 -21.672 -1.026 1 98.69 433 PHE B N 1
ATOM 8302 C CA . PHE B 1 433 ? -12.828 -21.141 -0.357 1 98.69 433 PHE B CA 1
ATOM 8303 C C . PHE B 1 433 ? -12.836 -21.516 1.117 1 98.69 433 PHE B C 1
ATOM 8305 O O . PHE B 1 433 ? -12.219 -22.516 1.508 1 98.69 433 PHE B O 1
ATOM 8312 N N . SER B 1 434 ? -13.516 -20.656 1.916 1 98.81 434 SER B N 1
ATOM 8313 C CA . SER B 1 434 ? -13.758 -21.016 3.309 1 98.81 434 SER B CA 1
ATOM 8314 C C . SER B 1 434 ? -14.531 -22.328 3.41 1 98.81 434 SER B C 1
ATOM 8316 O O . SER B 1 434 ? -15.195 -22.734 2.453 1 98.81 434 SER B O 1
ATOM 8318 N N . ASN B 1 435 ? -14.492 -22.938 4.586 1 98.31 435 ASN B N 1
ATOM 8319 C CA . ASN B 1 435 ? -14.977 -24.297 4.793 1 98.31 435 ASN B CA 1
ATOM 8320 C C . ASN B 1 435 ? -16.484 -24.406 4.555 1 98.31 435 ASN B C 1
ATOM 8322 O O . ASN B 1 435 ? -17 -25.5 4.34 1 98.31 435 ASN B O 1
ATOM 8326 N N . ASN B 1 436 ? -17.219 -23.359 4.594 1 98.44 436 ASN B N 1
ATOM 8327 C CA . ASN B 1 436 ? -18.672 -23.391 4.441 1 98.44 436 ASN B CA 1
ATOM 8328 C C . ASN B 1 436 ? -19.078 -23.328 2.973 1 98.44 436 ASN B C 1
ATOM 8330 O O . ASN B 1 436 ? -20.266 -23.281 2.656 1 98.44 436 ASN B O 1
ATOM 8334 N N . PHE B 1 437 ? -18.094 -23.281 2.066 1 98.69 437 PHE B N 1
ATOM 8335 C CA . PHE B 1 437 ? -18.328 -23.156 0.633 1 98.69 437 PHE B CA 1
ATOM 8336 C C . PHE B 1 437 ? -17.984 -24.469 -0.081 1 98.69 437 PHE B C 1
ATOM 8338 O O . PHE B 1 437 ? -16.906 -25.031 0.122 1 98.69 437 PHE B O 1
ATOM 8345 N N . PHE B 1 438 ? -18.938 -24.984 -0.913 1 98.5 438 PHE B N 1
ATOM 8346 C CA . PHE B 1 438 ? -18.75 -26.219 -1.668 1 98.5 438 PHE B CA 1
ATOM 8347 C C . PHE B 1 438 ? -19.391 -26.109 -3.045 1 98.5 438 PHE B C 1
ATOM 8349 O O . PHE B 1 438 ? -20.438 -25.453 -3.201 1 98.5 438 PHE B O 1
ATOM 8356 N N . TYR B 1 439 ? -18.672 -26.781 -4.094 1 98.62 439 TYR B N 1
ATOM 8357 C CA . TYR B 1 439 ? -19.328 -26.766 -5.395 1 98.62 439 TYR B CA 1
ATOM 8358 C C . TYR B 1 439 ? -19.016 -28.031 -6.176 1 98.62 439 TYR B C 1
ATOM 8360 O O . TYR B 1 439 ? -18.031 -28.719 -5.883 1 98.62 439 TYR B O 1
ATOM 8368 N N . THR B 1 440 ? -19.922 -28.406 -7.121 1 98 440 THR B N 1
ATOM 8369 C CA . THR B 1 440 ? -19.719 -29.469 -8.102 1 98 440 THR B CA 1
ATOM 8370 C C . THR B 1 440 ? -19.562 -28.891 -9.5 1 98 440 THR B C 1
ATOM 8372 O O . THR B 1 440 ? -20.094 -27.812 -9.797 1 98 440 THR B O 1
ATOM 8375 N N . TYR B 1 441 ? -18.797 -29.578 -10.266 1 98.12 441 TYR B N 1
ATOM 8376 C CA . TYR B 1 441 ? -18.562 -29.109 -11.633 1 98.12 441 TYR B CA 1
ATOM 8377 C C . TYR B 1 441 ? -18.406 -30.297 -12.586 1 98.12 441 TYR B C 1
ATOM 8379 O O . TYR B 1 441 ? -18.234 -31.438 -12.156 1 98.12 441 TYR B O 1
ATOM 8387 N N . ASP B 1 442 ? -18.609 -30.078 -13.883 1 97.62 442 ASP B N 1
ATOM 8388 C CA . ASP B 1 442 ? -18.266 -30.969 -15 1 97.62 442 ASP 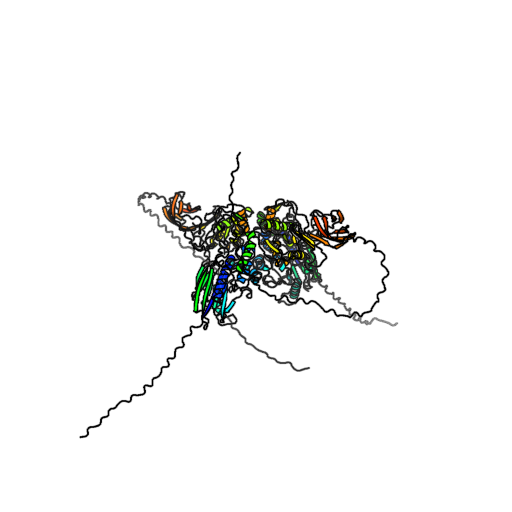B CA 1
ATOM 8389 C C . ASP B 1 442 ? -17.156 -30.375 -15.844 1 97.62 442 ASP B C 1
ATOM 8391 O O . ASP B 1 442 ? -17.328 -29.328 -16.469 1 97.62 442 ASP B O 1
ATOM 8395 N N . PRO B 1 443 ? -15.992 -31.078 -15.828 1 95.31 443 PRO B N 1
ATOM 8396 C CA . PRO B 1 443 ? -14.859 -30.5 -16.562 1 95.31 443 PRO B CA 1
ATOM 8397 C C . PRO B 1 443 ? -15.062 -30.531 -18.078 1 95.31 443 PRO B C 1
ATOM 8399 O O . PRO B 1 443 ? -14.297 -29.922 -18.828 1 95.31 443 PRO B O 1
ATOM 8402 N N . SER B 1 444 ? -16.062 -31.078 -18.609 1 92.44 444 SER B N 1
ATOM 8403 C CA . SER B 1 444 ? -16.203 -31.391 -20.031 1 92.44 444 SER B CA 1
ATOM 8404 C C . SER B 1 444 ? -16.703 -30.188 -20.812 1 92.44 444 SER B C 1
ATOM 8406 O O . SER B 1 444 ? -16.234 -29.906 -21.922 1 92.44 444 SER B O 1
ATOM 8408 N N . PRO B 1 445 ? -17.641 -29.469 -20.281 1 88.19 445 PRO B N 1
ATOM 8409 C CA . PRO B 1 445 ? -18.219 -28.375 -21.047 1 88.19 445 PRO B CA 1
ATOM 8410 C C . PRO B 1 445 ? -17.219 -27.25 -21.328 1 88.19 445 PRO B C 1
ATOM 8412 O O . PRO B 1 445 ? -16.109 -27.25 -20.766 1 88.19 445 PRO B O 1
ATOM 8415 N N . ASN B 1 446 ? -17.703 -26.312 -22.156 1 90.38 446 ASN B N 1
ATOM 8416 C CA . ASN B 1 446 ? -16.922 -25.125 -22.516 1 90.38 446 ASN B CA 1
ATOM 8417 C C . ASN B 1 446 ? -16.766 -24.188 -21.312 1 90.38 446 ASN B C 1
ATOM 8419 O O . ASN B 1 446 ? -17.5 -24.312 -20.328 1 90.38 446 ASN B O 1
ATOM 8423 N N . LEU B 1 447 ? -15.797 -23.266 -21.547 1 93.56 447 LEU B N 1
ATOM 8424 C CA . LEU B 1 447 ? -15.562 -22.25 -20.531 1 93.56 447 LEU B CA 1
ATOM 8425 C C . LEU B 1 447 ? -16.844 -21.484 -20.219 1 93.56 447 LEU B C 1
ATOM 8427 O O . LEU B 1 447 ? -17.594 -21.125 -21.125 1 93.56 447 LEU B O 1
ATOM 8431 N N . GLY B 1 448 ? -17.156 -21.375 -18.953 1 94.81 448 GLY B N 1
ATOM 8432 C CA . GLY B 1 448 ? -18.328 -20.609 -18.516 1 94.81 448 GLY B CA 1
ATOM 8433 C C . GLY B 1 448 ? -19.531 -21.484 -18.203 1 94.81 448 GLY B C 1
ATOM 8434 O O . GLY B 1 448 ? -20.531 -21 -17.703 1 94.81 448 GLY B O 1
ATOM 8435 N N . SER B 1 449 ? -19.344 -22.797 -18.422 1 96.31 449 SER B N 1
ATOM 8436 C CA . SER B 1 449 ? -20.5 -23.672 -18.219 1 96.31 449 SER B CA 1
ATOM 8437 C C . SER B 1 449 ? -20.109 -24.938 -17.469 1 96.31 449 SER B C 1
ATOM 8439 O O . SER B 1 449 ? -20.766 -25.969 -17.609 1 96.31 449 SER B O 1
ATOM 8441 N N . LYS B 1 450 ? -19.125 -24.891 -16.703 1 97.94 450 LYS B N 1
ATOM 8442 C CA . LYS B 1 450 ? -18.609 -26.094 -16.078 1 97.94 450 LYS B CA 1
ATOM 8443 C C . LYS B 1 450 ? -19.219 -26.281 -14.688 1 97.94 450 LYS B C 1
ATOM 8445 O O . LYS B 1 450 ? -19.344 -27.422 -14.211 1 97.94 450 LYS B O 1
ATOM 8450 N N . VAL B 1 451 ? -19.609 -25.266 -13.984 1 98.5 451 VAL B N 1
ATOM 8451 C CA . VAL B 1 451 ? -20.094 -25.359 -12.609 1 98.5 451 VAL B CA 1
ATOM 8452 C C . VAL B 1 451 ? -21.516 -25.875 -12.594 1 98.5 451 VAL B C 1
ATOM 8454 O O . VAL B 1 451 ? -22.391 -25.359 -13.305 1 98.5 451 VAL B O 1
ATOM 8457 N N . ILE B 1 452 ? -21.781 -26.891 -11.828 1 97.06 452 ILE B N 1
ATOM 8458 C CA . ILE B 1 452 ? -23.109 -27.5 -11.734 1 97.06 452 ILE B CA 1
ATOM 8459 C C . ILE B 1 452 ? -23.906 -26.812 -10.625 1 97.06 452 ILE B C 1
ATOM 8461 O O . ILE B 1 452 ? -24.875 -26.094 -10.898 1 97.06 452 ILE B O 1
ATOM 8465 N N . ASP B 1 453 ? -23.469 -27 -9.383 1 97.31 453 ASP B N 1
ATOM 8466 C CA . ASP B 1 453 ? -24.141 -26.375 -8.242 1 97.31 453 ASP B CA 1
ATOM 8467 C C . ASP B 1 453 ? -23.125 -25.812 -7.258 1 97.31 453 ASP B C 1
ATOM 8469 O O . ASP B 1 453 ? -22 -26.328 -7.145 1 97.31 453 ASP B O 1
ATOM 8473 N N . ILE B 1 454 ? -23.547 -24.719 -6.613 1 98.62 454 ILE B N 1
ATOM 8474 C CA . ILE B 1 454 ? -22.781 -24.125 -5.527 1 98.62 454 ILE B CA 1
ATOM 8475 C C . ILE B 1 454 ? -23.594 -24.156 -4.238 1 98.62 454 ILE B C 1
ATOM 8477 O O . ILE B 1 454 ? -24.797 -23.891 -4.25 1 98.62 454 ILE B O 1
ATOM 8481 N N . TYR B 1 455 ? -22.922 -24.5 -3.16 1 98.31 455 TYR B N 1
ATOM 8482 C CA . TYR B 1 455 ? -23.547 -24.531 -1.841 1 98.31 455 TYR B CA 1
ATOM 8483 C C . TYR B 1 455 ? -22.781 -23.656 -0.855 1 98.31 455 TYR B C 1
ATOM 8485 O O . TYR B 1 455 ? -21.547 -23.703 -0.794 1 98.31 455 TYR B O 1
ATOM 8493 N N . ILE B 1 456 ? -23.469 -22.812 -0.103 1 98.5 456 ILE B N 1
ATOM 8494 C CA . ILE B 1 456 ? -22.953 -22.062 1.033 1 98.5 456 ILE B CA 1
ATOM 8495 C C . ILE B 1 456 ? -23.734 -22.438 2.295 1 98.5 456 ILE B C 1
ATOM 8497 O O . ILE B 1 456 ? -24.969 -22.375 2.309 1 98.5 456 ILE B O 1
ATOM 8501 N N . ASP B 1 457 ? -23.031 -22.828 3.297 1 97.75 457 ASP B N 1
ATOM 8502 C CA . ASP B 1 457 ? -23.656 -23.344 4.508 1 97.75 457 ASP B CA 1
ATOM 8503 C C . ASP B 1 457 ? -24.656 -24.453 4.184 1 97.75 457 ASP B C 1
ATOM 8505 O O . ASP B 1 457 ? -25.766 -24.469 4.695 1 97.75 457 ASP B O 1
ATOM 8509 N N . LYS B 1 458 ? -24.281 -25.25 3.217 1 95.56 458 LYS B N 1
ATOM 8510 C CA . LYS B 1 458 ? -25.016 -26.438 2.807 1 95.56 458 LYS B CA 1
ATOM 8511 C C . LYS B 1 458 ? -26.328 -26.062 2.125 1 95.56 458 LYS B C 1
ATOM 8513 O O . LYS B 1 458 ? -27.203 -26.906 1.945 1 95.56 458 LYS B O 1
ATOM 8518 N N . LYS B 1 459 ? -26.438 -24.859 1.797 1 97.12 459 LYS B N 1
ATOM 8519 C CA . LYS B 1 459 ? -27.609 -24.406 1.048 1 97.12 459 LYS B CA 1
ATOM 8520 C C . LYS B 1 459 ? -27.25 -24.078 -0.397 1 97.12 459 LYS B C 1
ATOM 8522 O O . LYS B 1 459 ? -26.297 -23.344 -0.65 1 97.12 459 LYS B O 1
ATOM 8527 N N . LYS B 1 460 ? -28.062 -24.609 -1.282 1 97.12 460 LYS B N 1
ATOM 8528 C CA . LYS B 1 460 ? -27.797 -24.391 -2.703 1 97.12 460 LYS B CA 1
ATOM 8529 C C . LYS B 1 460 ? -28.047 -22.938 -3.09 1 97.12 460 LYS B C 1
ATOM 8531 O O . LYS B 1 460 ? -29.062 -22.344 -2.686 1 97.12 460 LYS B O 1
ATOM 8536 N N . LEU B 1 461 ? -27.109 -22.438 -3.791 1 98.06 461 LEU B N 1
ATOM 8537 C CA . LEU B 1 461 ? -27.25 -21.078 -4.32 1 98.06 461 LEU B CA 1
ATOM 8538 C C . LEU B 1 461 ? -28.094 -21.094 -5.59 1 98.06 461 LEU B C 1
ATOM 8540 O O . LEU B 1 461 ? -27.922 -21.953 -6.449 1 98.06 461 LEU B O 1
ATOM 8544 N N . ASP B 1 462 ? -28.969 -20.094 -5.754 1 97.81 462 ASP B N 1
ATOM 8545 C CA . ASP B 1 462 ? -29.766 -19.938 -6.957 1 97.81 462 ASP B CA 1
ATOM 8546 C C . ASP B 1 462 ? -28.969 -19.281 -8.078 1 97.81 462 ASP B C 1
ATOM 8548 O O . ASP B 1 462 ? -28.703 -18.078 -8.031 1 97.81 462 ASP B O 1
ATOM 8552 N N . ARG B 1 463 ? -28.734 -20.031 -9.125 1 97.31 463 ARG B N 1
ATOM 8553 C CA . ARG B 1 463 ? -27.906 -19.562 -10.234 1 97.31 463 ARG B CA 1
ATOM 8554 C C . ARG B 1 463 ? -28.531 -18.375 -10.938 1 97.31 463 ARG B C 1
ATOM 8556 O O . ARG B 1 463 ? -27.828 -17.531 -11.516 1 97.31 463 ARG B O 1
ATOM 8563 N N . GLY B 1 464 ? -29.797 -18.297 -10.906 1 97.25 464 GLY B N 1
ATOM 8564 C CA . GLY B 1 464 ? -30.516 -17.266 -11.633 1 97.25 464 GLY B CA 1
ATOM 8565 C C . GLY B 1 464 ? -30.719 -16 -10.82 1 97.25 464 GLY B C 1
ATOM 8566 O O . GLY B 1 464 ? -31.219 -15 -11.344 1 97.25 464 GLY B O 1
ATOM 8567 N N . ASP B 1 465 ? -30.281 -15.945 -9.547 1 98.06 465 ASP B N 1
ATOM 8568 C CA . ASP B 1 465 ? -30.5 -14.797 -8.664 1 98.06 465 ASP B CA 1
ATOM 8569 C C . ASP B 1 465 ? -29.484 -13.688 -8.953 1 98.06 465 ASP B C 1
ATOM 8571 O O . ASP B 1 465 ? -28.312 -13.828 -8.633 1 98.06 465 ASP B O 1
ATOM 8575 N N . THR B 1 466 ? -29.984 -12.531 -9.469 1 97.94 466 THR B N 1
ATOM 8576 C CA . THR B 1 466 ? -29.141 -11.398 -9.836 1 97.94 466 THR B CA 1
ATOM 8577 C C . THR B 1 466 ? -29.375 -10.234 -8.883 1 97.94 466 THR B C 1
ATOM 8579 O O . THR B 1 466 ? -29 -9.094 -9.18 1 97.94 466 THR B O 1
ATOM 8582 N N . THR B 1 467 ? -29.938 -10.445 -7.727 1 97.06 467 THR B N 1
ATOM 8583 C CA . THR B 1 467 ? -30.344 -9.32 -6.898 1 97.06 467 THR B CA 1
ATOM 8584 C C . THR B 1 467 ? -29.812 -9.477 -5.473 1 97.06 467 THR B C 1
ATOM 8586 O O . THR B 1 467 ? -29.344 -8.516 -4.867 1 97.06 467 THR B O 1
ATOM 8589 N N . SER B 1 468 ? -29.938 -10.742 -4.902 1 97.44 468 SER B N 1
ATOM 8590 C CA . SER B 1 468 ? -29.453 -10.953 -3.545 1 97.44 468 SER B CA 1
ATOM 8591 C C . SER B 1 468 ? -27.969 -10.617 -3.432 1 97.44 468 SER B C 1
ATOM 8593 O O . SER B 1 468 ? -27.266 -10.555 -4.441 1 97.44 468 SER B O 1
ATOM 8595 N N . LYS B 1 469 ? -27.531 -10.273 -2.244 1 96.81 469 LYS B N 1
ATOM 8596 C CA . LYS B 1 469 ? -26.141 -9.914 -2.012 1 96.81 469 LYS B CA 1
ATOM 8597 C C . LYS B 1 469 ? -25.453 -10.945 -1.119 1 96.81 469 LYS B C 1
ATOM 8599 O O . LYS B 1 469 ? -25.984 -11.32 -0.074 1 96.81 469 LYS B O 1
ATOM 8604 N N . LEU B 1 470 ? -24.359 -11.43 -1.605 1 98.38 470 LEU B N 1
ATOM 8605 C CA . LEU B 1 470 ? -23.438 -12.266 -0.846 1 98.38 470 LEU B CA 1
ATOM 8606 C C . LEU B 1 470 ? -22.109 -11.555 -0.628 1 98.38 470 LEU B C 1
ATOM 8608 O O . LEU B 1 470 ? -21.406 -11.234 -1.59 1 98.38 470 LEU B O 1
ATOM 8612 N N . ARG B 1 471 ? -21.812 -11.32 0.639 1 97.5 471 ARG B N 1
ATOM 8613 C CA . ARG B 1 471 ? -20.578 -10.625 0.963 1 97.5 471 ARG B CA 1
ATOM 8614 C C . ARG B 1 471 ? -19.391 -11.586 0.955 1 97.5 471 ARG B C 1
ATOM 8616 O O . ARG B 1 471 ? -19.406 -12.602 1.658 1 97.5 471 ARG B O 1
ATOM 8623 N N . VAL B 1 472 ? -18.375 -11.242 0.155 1 98.69 472 VAL B N 1
ATOM 8624 C CA . VAL B 1 472 ? -17.172 -12.039 -0.005 1 98.69 472 VAL B CA 1
ATOM 8625 C C . VAL B 1 472 ? -16 -11.359 0.703 1 98.69 472 VAL B C 1
ATOM 8627 O O . VAL B 1 472 ? -15.75 -10.172 0.492 1 98.69 472 VAL B O 1
ATOM 8630 N N . ALA B 1 473 ? -15.281 -12.094 1.568 1 98.5 473 ALA B N 1
ATOM 8631 C CA . ALA B 1 473 ? -14.062 -11.586 2.201 1 98.5 473 ALA B CA 1
ATOM 8632 C C . ALA B 1 473 ? -12.82 -12.125 1.505 1 98.5 473 ALA B C 1
ATOM 8634 O O . ALA B 1 473 ? -12.805 -13.266 1.041 1 98.5 473 ALA B O 1
ATOM 8635 N N . GLY B 1 474 ? -11.781 -11.32 1.392 1 97.81 474 GLY B N 1
ATOM 8636 C CA . GLY B 1 474 ? -10.516 -11.742 0.812 1 97.81 474 GLY B CA 1
ATOM 8637 C C . GLY B 1 474 ? -9.523 -10.602 0.65 1 97.81 474 GLY B C 1
ATOM 8638 O O . GLY B 1 474 ? -9.781 -9.477 1.099 1 97.81 474 GLY B O 1
ATOM 8639 N N . GLY B 1 475 ? -8.367 -10.914 0.15 1 94.62 475 GLY B N 1
ATOM 8640 C CA . GLY B 1 475 ? -7.398 -9.883 -0.184 1 94.62 475 GLY B CA 1
ATOM 8641 C C . GLY B 1 475 ? -7.875 -8.945 -1.282 1 94.62 475 GLY B C 1
ATOM 8642 O O . GLY B 1 475 ? -8.586 -9.367 -2.197 1 94.62 475 GLY B O 1
ATOM 8643 N N . THR B 1 476 ? -7.418 -7.727 -1.224 1 90.81 476 THR B N 1
ATOM 8644 C CA . THR B 1 476 ? -7.918 -6.715 -2.146 1 90.81 476 THR B CA 1
ATOM 8645 C C . THR B 1 476 ? -7.426 -6.984 -3.564 1 90.81 476 THR B C 1
ATOM 8647 O O . THR B 1 476 ? -8.055 -6.562 -4.539 1 90.81 476 THR B O 1
ATOM 8650 N N . PHE B 1 477 ? -6.355 -7.688 -3.74 1 89.94 477 PHE B N 1
ATOM 8651 C CA . PHE B 1 477 ? -5.902 -8.086 -5.066 1 89.94 477 PHE B CA 1
ATOM 8652 C C . PHE B 1 477 ? -7.008 -8.82 -5.816 1 89.94 477 PHE B C 1
ATOM 8654 O O . PHE B 1 477 ? -7.355 -8.453 -6.938 1 89.94 477 PHE B O 1
ATOM 8661 N N . LEU B 1 478 ? -7.605 -9.812 -5.184 1 94.12 478 LEU B N 1
ATOM 8662 C CA . LEU B 1 478 ? -8.695 -10.57 -5.789 1 94.12 478 LEU B CA 1
ATOM 8663 C C . LEU B 1 478 ? -9.961 -9.727 -5.871 1 94.12 478 LEU B C 1
ATOM 8665 O O . LEU B 1 478 ? -10.664 -9.75 -6.883 1 94.12 478 LEU B O 1
ATOM 8669 N N . LEU B 1 479 ? -10.227 -9.008 -4.805 1 94.06 479 LEU B N 1
ATOM 8670 C CA . LEU B 1 479 ? -11.461 -8.234 -4.754 1 94.06 479 LEU B CA 1
ATOM 8671 C C . LEU B 1 479 ? -11.477 -7.152 -5.828 1 94.06 479 LEU B C 1
ATOM 8673 O O . LEU B 1 479 ? -12.531 -6.625 -6.172 1 94.06 479 LEU B O 1
ATOM 8677 N N . ASN B 1 480 ? -10.297 -6.914 -6.336 1 87.31 480 ASN B N 1
ATOM 8678 C CA . ASN B 1 480 ? -10.188 -5.934 -7.41 1 87.31 480 ASN B CA 1
ATOM 8679 C C . ASN B 1 480 ? -10.031 -6.609 -8.773 1 87.31 480 ASN B C 1
ATOM 8681 O O . ASN B 1 480 ? -9.672 -5.961 -9.758 1 87.31 480 ASN B O 1
ATOM 8685 N N . GLY B 1 481 ? -10.172 -7.902 -8.812 1 90.81 481 GLY B N 1
ATOM 8686 C CA . GLY B 1 481 ? -10.219 -8.609 -10.078 1 90.81 481 GLY B CA 1
ATOM 8687 C C . GLY B 1 481 ? -8.906 -9.273 -10.445 1 90.81 481 GLY B C 1
ATOM 8688 O O . GLY B 1 481 ? -8.742 -9.766 -11.57 1 90.81 481 GLY B O 1
ATOM 8689 N N . GLY B 1 482 ? -8.008 -9.305 -9.594 1 88.94 482 GLY B N 1
ATOM 8690 C CA . GLY B 1 482 ? -6.711 -9.914 -9.859 1 88.94 482 GLY B CA 1
ATOM 8691 C C . GLY B 1 482 ? -6.816 -11.359 -10.297 1 88.94 482 GLY B C 1
ATOM 8692 O O . GLY B 1 482 ? -7.801 -12.039 -9.992 1 88.94 482 GLY B O 1
ATOM 8693 N N . ASP B 1 483 ? -5.793 -11.891 -11 1 92.06 483 ASP B N 1
ATOM 8694 C CA . ASP B 1 483 ? -5.676 -13.25 -11.516 1 92.06 483 ASP B CA 1
ATOM 8695 C C . ASP B 1 483 ? -6.766 -13.547 -12.547 1 92.06 483 ASP B C 1
ATOM 8697 O O . ASP B 1 483 ? -7.117 -14.711 -12.766 1 92.06 483 ASP B O 1
ATOM 8701 N N . GLY B 1 484 ? -7.348 -12.508 -13.109 1 90.5 484 GLY B N 1
ATOM 8702 C CA . GLY B 1 484 ? -8.336 -12.672 -14.156 1 90.5 484 GLY B CA 1
ATOM 8703 C C . GLY B 1 484 ? -9.734 -12.914 -13.625 1 90.5 484 GLY B C 1
ATOM 8704 O O . GLY B 1 484 ? -10.625 -13.344 -14.367 1 90.5 484 GLY B O 1
ATOM 8705 N N . TYR B 1 485 ? -9.969 -12.688 -12.359 1 95.44 485 TYR B N 1
ATOM 8706 C CA . TYR B 1 485 ? -11.32 -12.789 -11.797 1 95.44 485 TYR B CA 1
ATOM 8707 C C . TYR B 1 485 ? -12.078 -11.477 -11.977 1 95.44 485 TYR B C 1
ATOM 8709 O O . TYR B 1 485 ? -12.453 -10.836 -10.992 1 95.44 485 TYR B O 1
ATOM 8717 N N . THR B 1 486 ? -12.453 -11.18 -13.164 1 93.5 486 THR B N 1
ATOM 8718 C CA . THR B 1 486 ? -12.961 -9.883 -13.594 1 93.5 486 THR B CA 1
ATOM 8719 C C . THR B 1 486 ? -14.352 -9.625 -13.023 1 93.5 486 THR B C 1
ATOM 8721 O O . THR B 1 486 ? -14.766 -8.469 -12.891 1 93.5 486 THR B O 1
ATOM 8724 N N . VAL B 1 487 ? -15.078 -10.711 -12.664 1 97.19 487 VAL B N 1
ATOM 8725 C CA . VAL B 1 487 ? -16.422 -10.547 -12.133 1 97.19 487 VAL B CA 1
ATOM 8726 C C . VAL B 1 487 ? -16.375 -9.758 -10.82 1 97.19 487 VAL B C 1
ATOM 8728 O O . VAL B 1 487 ? -17.344 -9.094 -10.453 1 97.19 487 VAL B O 1
ATOM 8731 N N . MET B 1 488 ? -15.242 -9.828 -10.148 1 95.25 488 MET B N 1
ATOM 8732 C CA . MET B 1 488 ? -15.094 -9.094 -8.898 1 95.25 488 MET B CA 1
ATOM 8733 C C . MET B 1 488 ? -15.258 -7.594 -9.125 1 95.25 488 MET B C 1
ATOM 8735 O O . MET B 1 488 ? -15.758 -6.883 -8.25 1 95.25 488 MET B O 1
ATOM 8739 N N . LYS B 1 489 ? -14.883 -7.082 -10.289 1 89.12 489 LYS B N 1
ATOM 8740 C CA . LYS B 1 489 ? -15.016 -5.672 -10.633 1 89.12 489 LYS B CA 1
ATOM 8741 C C . LYS B 1 489 ? -16.484 -5.273 -10.773 1 89.12 489 LYS B C 1
ATOM 8743 O O . LYS B 1 489 ? -16.812 -4.086 -10.766 1 89.12 489 LYS B O 1
ATOM 8748 N N . GLU B 1 490 ? -17.297 -6.273 -10.914 1 94.44 490 GLU B N 1
ATOM 8749 C CA . GLU B 1 490 ? -18.734 -6.027 -11.047 1 94.44 490 GLU B CA 1
ATOM 8750 C C . GLU B 1 490 ? -19.406 -5.961 -9.68 1 94.44 490 GLU B C 1
ATOM 8752 O O . GLU B 1 490 ? -20.578 -5.582 -9.57 1 94.44 490 GLU B O 1
ATOM 8757 N N . GLY B 1 491 ? -18.688 -6.309 -8.672 1 95.62 491 GLY B N 1
ATOM 8758 C CA . GLY B 1 491 ? -19.266 -6.309 -7.332 1 95.62 491 GLY B CA 1
ATOM 8759 C C . GLY B 1 491 ? -19.594 -4.922 -6.82 1 95.62 491 GLY B C 1
ATOM 8760 O O . GLY B 1 491 ? -19.281 -3.922 -7.469 1 95.62 491 GLY B O 1
ATOM 8761 N N . THR B 1 492 ? -20.312 -4.898 -5.664 1 92.88 492 THR B N 1
ATOM 8762 C CA . THR B 1 492 ? -20.734 -3.641 -5.051 1 92.88 492 THR B CA 1
ATOM 8763 C C . THR B 1 492 ? -20.375 -3.611 -3.57 1 92.88 492 THR B C 1
ATOM 8765 O O . THR B 1 492 ? -19.984 -4.637 -3 1 92.88 492 THR B O 1
ATOM 8768 N N . ASN B 1 493 ? -20.359 -2.439 -2.973 1 92.12 493 ASN B N 1
ATOM 8769 C CA . ASN B 1 493 ? -20.188 -2.225 -1.541 1 92.12 493 ASN B CA 1
ATOM 8770 C C . ASN B 1 493 ? -18.828 -2.707 -1.062 1 92.12 493 ASN B C 1
ATOM 8772 O O . ASN B 1 493 ? -18.719 -3.4 -0.049 1 92.12 493 ASN B O 1
ATOM 8776 N N . PHE B 1 494 ? -17.844 -2.451 -1.891 1 92.25 494 PHE B N 1
ATOM 8777 C CA . PHE B 1 494 ? -16.484 -2.734 -1.43 1 92.25 494 PHE B CA 1
ATOM 8778 C C . PHE B 1 494 ? -16.203 -2.008 -0.122 1 92.25 494 PHE B C 1
ATOM 8780 O O . PHE B 1 494 ? -16.594 -0.853 0.053 1 92.25 494 PHE B O 1
ATOM 8787 N N . ALA B 1 495 ? -15.57 -2.699 0.881 1 91.94 495 ALA B N 1
ATOM 8788 C CA . ALA B 1 495 ? -15.117 -2.109 2.139 1 91.94 495 ALA B CA 1
ATOM 8789 C C . ALA B 1 495 ? -13.789 -2.707 2.58 1 91.94 495 ALA B C 1
ATOM 8791 O O . ALA B 1 495 ? -13.648 -3.93 2.676 1 91.94 495 ALA B O 1
ATOM 8792 N N . GLN B 1 496 ? -12.828 -1.876 2.736 1 91.06 496 GLN B N 1
ATOM 8793 C CA . GLN B 1 496 ? -11.562 -2.309 3.322 1 91.06 496 GLN B CA 1
ATOM 8794 C C . GLN B 1 496 ? -11.695 -2.492 4.832 1 91.06 496 GLN B C 1
ATOM 8796 O O . GLN B 1 496 ? -12.344 -1.691 5.508 1 91.06 496 GLN B O 1
ATOM 8801 N N . LEU B 1 497 ? -11.109 -3.562 5.391 1 91.38 497 LEU B N 1
ATOM 8802 C CA . LEU B 1 497 ? -11.039 -3.707 6.84 1 91.38 497 LEU B CA 1
ATOM 8803 C C . LEU B 1 497 ? -9.938 -2.82 7.418 1 91.38 497 LEU B C 1
ATOM 8805 O O . LEU B 1 497 ? -8.781 -2.908 7.004 1 91.38 497 LEU B O 1
ATOM 8809 N N . PRO B 1 498 ? -10.312 -1.987 8.305 1 88.19 498 PRO B N 1
ATOM 8810 C CA . PRO B 1 498 ? -9.328 -1.028 8.812 1 88.19 498 PRO B CA 1
ATOM 8811 C C . PRO B 1 498 ? -8.289 -1.678 9.727 1 88.19 498 PRO B C 1
ATOM 8813 O O . PRO B 1 498 ? -8.617 -2.58 10.5 1 88.19 498 PRO B O 1
ATOM 8816 N N . GLY B 1 499 ? -7.047 -1.232 9.633 1 89 499 GLY B N 1
ATOM 8817 C CA . GLY B 1 499 ? -6.012 -1.521 10.617 1 89 499 GLY B CA 1
ATOM 8818 C C . GLY B 1 499 ? -5.375 -2.885 10.422 1 89 499 GLY B C 1
ATOM 8819 O O . GLY B 1 499 ? -4.551 -3.311 11.234 1 89 499 GLY B O 1
ATOM 8820 N N . ILE B 1 500 ? -5.793 -3.621 9.289 1 90.56 500 ILE B N 1
ATOM 8821 C CA . ILE B 1 500 ? -5.297 -4.988 9.141 1 90.56 500 ILE B CA 1
ATOM 8822 C C . ILE B 1 500 ? -5.027 -5.281 7.668 1 90.56 500 ILE B C 1
ATOM 8824 O O . ILE B 1 500 ? -5.684 -4.723 6.785 1 90.56 500 ILE B O 1
ATOM 8828 N N . ASN B 1 501 ? -3.996 -6.031 7.363 1 92.19 501 ASN B N 1
ATOM 8829 C CA . ASN B 1 501 ? -3.82 -6.602 6.031 1 92.19 501 ASN B CA 1
ATOM 8830 C C . ASN B 1 501 ? -4.168 -8.086 6.004 1 92.19 501 ASN B C 1
ATOM 8832 O O . ASN B 1 501 ? -4.629 -8.641 7.008 1 92.19 501 ASN B O 1
ATOM 8836 N N . ASP B 1 502 ? -4.074 -8.719 4.875 1 94.06 502 ASP B N 1
ATOM 8837 C CA . ASP B 1 502 ? -4.516 -10.102 4.715 1 94.06 502 ASP B CA 1
ATOM 8838 C C . ASP B 1 502 ? -3.684 -11.047 5.582 1 94.06 502 ASP B C 1
ATOM 8840 O O . ASP B 1 502 ? -4.23 -11.922 6.254 1 94.06 502 ASP B O 1
ATOM 8844 N N . LEU B 1 503 ? -2.324 -10.852 5.652 1 94.88 503 LEU B N 1
ATOM 8845 C CA . LEU B 1 503 ? -1.472 -11.656 6.516 1 94.88 503 LEU B CA 1
ATOM 8846 C C . LEU B 1 503 ? -1.902 -11.531 7.973 1 94.88 503 LEU B C 1
ATOM 8848 O O . LEU B 1 503 ? -2.004 -12.539 8.68 1 94.88 503 LEU B O 1
ATOM 8852 N N . GLY B 1 504 ? -2.121 -10.32 8.406 1 94.94 504 GLY B N 1
ATOM 8853 C CA . GLY B 1 504 ? -2.545 -10.078 9.773 1 94.94 504 GLY B CA 1
ATOM 8854 C C . GLY B 1 504 ? -3.867 -10.734 10.117 1 94.94 504 GLY B C 1
ATOM 8855 O O . GLY B 1 504 ? -4.035 -11.273 11.219 1 94.94 504 GLY B O 1
ATOM 8856 N N . ALA B 1 505 ? -4.84 -10.695 9.188 1 96.56 505 ALA B N 1
ATOM 8857 C CA . ALA B 1 505 ? -6.133 -11.336 9.398 1 96.56 505 ALA B CA 1
ATOM 8858 C C . ALA B 1 505 ? -5.965 -12.836 9.656 1 96.56 505 ALA B C 1
ATOM 8860 O O . ALA B 1 505 ? -6.57 -13.383 10.586 1 96.56 505 ALA B O 1
ATOM 8861 N N . PHE B 1 506 ? -5.156 -13.516 8.906 1 98.19 506 PHE B N 1
ATOM 8862 C CA . PHE B 1 506 ? -4.91 -14.945 9.078 1 98.19 506 PHE B CA 1
ATOM 8863 C C . PHE B 1 506 ? -4.191 -15.211 10.398 1 98.19 506 PHE B C 1
ATOM 8865 O O . PHE B 1 506 ? -4.535 -16.156 11.117 1 98.19 506 PHE B O 1
ATOM 8872 N N . ASN B 1 507 ? -3.139 -14.398 10.703 1 96.81 507 ASN B N 1
ATOM 8873 C CA . ASN B 1 507 ? -2.385 -14.586 11.938 1 96.81 507 ASN B CA 1
ATOM 8874 C C . ASN B 1 507 ? -3.273 -14.422 13.164 1 96.81 507 ASN B C 1
ATOM 8876 O O . ASN B 1 507 ? -3.152 -15.188 14.125 1 96.81 507 ASN B O 1
ATOM 8880 N N . HIS B 1 508 ? -4.16 -13.43 13.164 1 95.38 508 HIS B N 1
ATOM 8881 C CA . HIS B 1 508 ? -5.086 -13.234 14.273 1 95.38 508 HIS B CA 1
ATOM 8882 C C . HIS B 1 508 ? -6.02 -14.43 14.43 1 95.38 508 HIS B C 1
ATOM 8884 O O . HIS B 1 508 ? -6.312 -14.852 15.555 1 95.38 508 HIS B O 1
ATOM 8890 N N . PHE B 1 509 ? -6.484 -15 13.305 1 97.62 509 PHE B N 1
ATOM 8891 C CA . PHE B 1 509 ? -7.316 -16.188 13.344 1 97.62 509 PHE B CA 1
ATOM 8892 C C . PHE B 1 509 ? -6.578 -17.344 14.023 1 97.62 509 PHE B C 1
ATOM 8894 O O . PHE B 1 509 ? -7.121 -17.984 14.922 1 97.62 509 PHE B O 1
ATOM 8901 N N . LEU B 1 510 ? -5.355 -17.531 13.578 1 97.69 510 LEU B N 1
ATOM 8902 C CA . LEU B 1 510 ? -4.605 -18.656 14.125 1 97.69 510 LEU B CA 1
ATOM 8903 C C . LEU B 1 510 ? -4.344 -18.453 15.609 1 97.69 510 LEU B C 1
ATOM 8905 O O . LEU B 1 510 ? -4.398 -19.422 16.391 1 97.69 510 LEU B O 1
ATOM 8909 N N . ALA B 1 511 ? -4.02 -17.219 16.016 1 95.81 511 ALA B N 1
ATOM 8910 C CA . ALA B 1 511 ? -3.777 -16.922 17.422 1 95.81 511 ALA B CA 1
ATOM 8911 C C . ALA B 1 511 ? -5.027 -17.172 18.266 1 95.81 511 ALA B C 1
ATOM 8913 O O . ALA B 1 511 ? -4.934 -17.609 19.422 1 95.81 511 ALA B O 1
ATOM 8914 N N . ALA B 1 512 ? -6.164 -16.953 17.719 1 96.25 512 ALA B N 1
ATOM 8915 C CA . ALA B 1 512 ? -7.434 -17.078 18.422 1 96.25 512 ALA B CA 1
ATOM 8916 C C . ALA B 1 512 ? -7.895 -18.531 18.469 1 96.25 512 ALA B C 1
ATOM 8918 O O . ALA B 1 512 ? -8.812 -18.859 19.234 1 96.25 512 ALA B O 1
ATOM 8919 N N . HIS B 1 513 ? -7.215 -19.422 17.734 1 97.38 513 HIS B N 1
ATOM 8920 C CA . HIS B 1 513 ? -7.637 -20.812 17.656 1 97.38 513 HIS B CA 1
ATOM 8921 C C . HIS B 1 513 ? -6.457 -21.766 17.859 1 97.38 513 HIS B C 1
ATOM 8923 O O . HIS B 1 513 ? -6.09 -22.516 16.953 1 97.38 513 HIS B O 1
ATOM 8929 N N . PRO B 1 514 ? -5.91 -21.797 19.047 1 97 514 PRO B N 1
ATOM 8930 C CA . PRO B 1 514 ? -4.75 -22.672 19.297 1 97 514 PRO B CA 1
ATOM 8931 C C . PRO B 1 514 ? -5.031 -24.125 18.969 1 97 514 PRO B C 1
ATOM 8933 O O . PRO B 1 514 ? -6.109 -24.641 19.281 1 97 514 PRO B O 1
ATOM 8936 N N . GLY B 1 515 ? -4.105 -24.781 18.359 1 97.81 515 GLY B N 1
ATOM 8937 C CA . GLY B 1 515 ? -4.246 -26.172 18 1 97.81 515 GLY B CA 1
ATOM 8938 C C . GLY B 1 515 ? -5.266 -26.406 16.891 1 97.81 515 GLY B C 1
ATOM 8939 O O . GLY B 1 515 ? -5.949 -27.438 16.875 1 97.81 515 GLY B O 1
ATOM 8940 N N . TYR B 1 516 ? -5.367 -25.469 15.992 1 98.12 516 TYR B N 1
ATOM 8941 C CA . TYR B 1 516 ? -6.398 -25.531 14.961 1 98.12 516 TYR B CA 1
ATOM 8942 C C . TYR B 1 516 ? -6.246 -26.781 14.117 1 98.12 516 TYR B C 1
ATOM 8944 O O . TYR B 1 516 ? -5.156 -27.078 13.617 1 98.12 516 TYR B O 1
ATOM 8952 N N . ALA B 1 517 ? -7.367 -27.5 13.984 1 98 517 ALA B N 1
ATOM 8953 C CA . ALA B 1 517 ? -7.402 -28.688 13.125 1 98 517 ALA B CA 1
ATOM 8954 C C . ALA B 1 517 ? -7.711 -28.312 11.68 1 98 517 ALA B C 1
ATOM 8956 O O . ALA B 1 517 ? -8.836 -27.922 11.359 1 98 517 ALA B O 1
ATOM 8957 N N . VAL B 1 518 ? -6.754 -28.453 10.797 1 98 518 VAL B N 1
ATOM 8958 C CA . VAL B 1 518 ? -6.895 -28.094 9.391 1 98 518 VAL B CA 1
ATOM 8959 C C . VAL B 1 518 ? -7.855 -29.078 8.711 1 98 518 VAL B C 1
ATOM 8961 O O . VAL B 1 518 ? -7.68 -30.297 8.812 1 98 518 VAL B O 1
ATOM 8964 N N . SER B 1 519 ? -8.844 -28.531 8.07 1 97.5 519 SER B N 1
ATOM 8965 C CA . SER B 1 519 ? -9.82 -29.375 7.383 1 97.5 519 SER B CA 1
ATOM 8966 C C . SER B 1 519 ? -9.156 -30.188 6.277 1 97.5 519 SER B C 1
ATOM 8968 O O . SER B 1 519 ? -8.289 -29.688 5.559 1 97.5 519 SER B O 1
ATOM 8970 N N . GLN B 1 520 ? -9.672 -31.438 6.129 1 96.38 520 GLN B N 1
ATOM 8971 C CA . GLN B 1 520 ? -9.195 -32.312 5.066 1 96.38 520 GLN B CA 1
ATOM 8972 C C . GLN B 1 520 ? -10.297 -32.594 4.051 1 96.38 520 GLN B C 1
ATOM 8974 O O . GLN B 1 520 ? -10.195 -33.531 3.264 1 96.38 520 GLN B O 1
ATOM 8979 N N . SER B 1 521 ? -11.312 -31.828 4.133 1 96.69 521 SER B N 1
ATOM 8980 C CA . SER B 1 521 ? -12.43 -32.031 3.211 1 96.69 521 SER B CA 1
ATOM 8981 C C . SER B 1 521 ? -12.195 -31.281 1.902 1 96.69 521 SER B C 1
ATOM 8983 O O . SER B 1 521 ? -11.68 -30.156 1.904 1 96.69 521 SER B O 1
ATOM 8985 N N . GLN B 1 522 ? -12.609 -31.906 0.833 1 97.38 522 GLN B N 1
ATOM 8986 C CA . GLN B 1 522 ? -12.578 -31.234 -0.464 1 97.38 522 GLN B CA 1
ATOM 8987 C C . GLN B 1 522 ? -13.641 -30.156 -0.552 1 97.38 522 GLN B C 1
ATOM 8989 O O . GLN B 1 522 ? -14.75 -30.312 -0.031 1 97.38 522 GLN B O 1
ATOM 8994 N N . GLY B 1 523 ? -13.266 -29.062 -1.204 1 97.69 523 GLY B N 1
ATOM 8995 C CA . GLY B 1 523 ? -14.195 -27.969 -1.416 1 97.69 523 GLY B CA 1
ATOM 8996 C C . GLY B 1 523 ? -14.945 -28.078 -2.73 1 97.69 523 GLY B C 1
ATOM 8997 O O . GLY B 1 523 ? -15.891 -27.312 -2.973 1 97.69 523 GLY B O 1
ATOM 8998 N N . SER B 1 524 ? -14.578 -29.047 -3.588 1 98.25 524 SER B N 1
ATOM 8999 C CA . SER B 1 524 ? -15.258 -29.25 -4.863 1 98.25 524 SER B CA 1
ATOM 9000 C C . SER B 1 524 ? -15.109 -30.703 -5.332 1 98.25 524 SER B C 1
ATOM 9002 O O . SER B 1 524 ? -14.172 -31.391 -4.941 1 98.25 524 SER B O 1
ATOM 9004 N N . VAL B 1 525 ? -16.062 -31.141 -6.137 1 98.5 525 VAL B N 1
ATOM 9005 C CA . VAL B 1 525 ? -16.047 -32.469 -6.758 1 98.5 525 VAL B CA 1
ATOM 9006 C C . VAL B 1 525 ? -16.5 -32.344 -8.211 1 98.5 525 VAL B C 1
ATOM 9008 O O . VAL B 1 525 ? -17.484 -31.688 -8.516 1 98.5 525 VAL B O 1
ATOM 9011 N N . GLY B 1 526 ? -15.688 -33 -9.102 1 98.38 526 GLY B N 1
ATOM 9012 C CA . GLY B 1 526 ? -16.094 -33.094 -10.492 1 98.38 526 GLY B CA 1
ATOM 9013 C C . GLY B 1 526 ? -16.984 -34.281 -10.773 1 98.38 526 GLY B C 1
ATOM 9014 O O . GLY B 1 526 ? -16.719 -35.375 -10.266 1 98.38 526 GLY B O 1
ATOM 9015 N N . ILE B 1 527 ? -18.031 -34.094 -11.5 1 97.56 527 ILE B N 1
ATOM 9016 C CA . ILE B 1 527 ? -18.969 -35.156 -11.867 1 97.56 527 ILE B CA 1
ATOM 9017 C C . ILE B 1 527 ? -19.328 -35.031 -13.344 1 97.56 527 ILE B C 1
ATOM 9019 O O . ILE B 1 527 ? -19.844 -34 -13.789 1 97.56 527 ILE B O 1
ATOM 9023 N N . THR B 1 528 ? -18.984 -36 -14.07 1 96.94 528 THR B N 1
ATOM 9024 C CA . THR B 1 528 ? -19.328 -36.094 -15.484 1 96.94 528 THR B CA 1
ATOM 9025 C C . THR B 1 528 ? -20.312 -37.25 -15.719 1 96.94 528 THR B C 1
ATOM 9027 O O . THR B 1 528 ? -20.109 -38.344 -15.211 1 96.94 528 THR B O 1
ATOM 9030 N N . GLY B 1 529 ? -21.359 -37 -16.547 1 94.44 529 GLY B N 1
ATOM 9031 C CA . GLY B 1 529 ? -22.359 -38.031 -16.859 1 94.44 529 GLY B CA 1
ATOM 9032 C C . GLY B 1 529 ? -23.781 -37.469 -16.891 1 94.44 529 GLY B C 1
ATOM 9033 O O . GLY B 1 529 ? -24 -36.281 -16.641 1 94.44 529 GLY B O 1
ATOM 9034 N N . PRO B 1 530 ? -24.672 -38.375 -17.219 1 92.5 530 PRO B N 1
ATOM 9035 C CA . PRO B 1 530 ? -26.047 -37.938 -17.312 1 92.5 530 PRO B CA 1
ATOM 9036 C C . PRO B 1 530 ? -26.641 -37.562 -15.961 1 92.5 530 PRO B C 1
ATOM 9038 O O . PRO B 1 530 ? -26.312 -38.188 -14.945 1 92.5 530 PRO B O 1
ATOM 9041 N N . ARG B 1 531 ? -27.547 -36.594 -15.969 1 90.25 531 ARG B N 1
ATOM 9042 C CA . ARG B 1 531 ? -28.172 -36.125 -14.727 1 90.25 531 ARG B CA 1
ATOM 9043 C C . ARG B 1 531 ? -29.641 -36.531 -14.68 1 90.25 531 ARG B C 1
ATOM 9045 O O . ARG B 1 531 ? -30.281 -36.375 -13.633 1 90.25 531 ARG B O 1
ATOM 9052 N N . ASN B 1 532 ? -30.156 -36.875 -15.75 1 92.56 532 ASN B N 1
ATOM 9053 C CA . ASN B 1 532 ? -31.484 -37.438 -15.859 1 92.56 532 ASN B CA 1
ATOM 9054 C C . ASN B 1 532 ? -31.422 -38.938 -16.156 1 92.56 532 ASN B C 1
ATOM 9056 O O . ASN B 1 532 ? -31.016 -39.344 -17.25 1 92.56 532 ASN B O 1
ATOM 9060 N N . LEU B 1 533 ? -31.891 -39.656 -15.203 1 93.81 533 LEU B N 1
ATOM 9061 C CA . LEU B 1 533 ? -31.734 -41.094 -15.281 1 93.81 533 LEU B CA 1
ATOM 9062 C C . LEU B 1 533 ? -33.094 -41.812 -15.289 1 93.81 533 LEU B C 1
ATOM 9064 O O . LEU B 1 533 ? -34.094 -41.188 -14.922 1 93.81 533 LEU B O 1
ATOM 9068 N N . LYS B 1 534 ? -32.969 -43 -15.75 1 94.12 534 LYS B N 1
ATOM 9069 C CA . LYS B 1 534 ? -34.125 -43.875 -15.695 1 94.12 534 LYS B CA 1
ATOM 9070 C C . LYS B 1 534 ? -33.906 -45.062 -14.734 1 94.12 534 LYS B C 1
ATOM 9072 O O . LYS B 1 534 ? -32.812 -45.656 -14.742 1 94.12 534 LYS B O 1
ATOM 9077 N N . ALA B 1 535 ? -34.969 -45.281 -13.984 1 94.31 535 ALA B N 1
ATOM 9078 C CA . ALA B 1 535 ? -34.844 -46.438 -13.094 1 94.31 535 ALA B CA 1
ATOM 9079 C C . ALA B 1 535 ? -34.531 -47.688 -13.875 1 94.31 535 ALA B C 1
ATOM 9081 O O . ALA B 1 535 ? -35.094 -47.938 -14.953 1 94.31 535 ALA B O 1
ATOM 9082 N N . GLY B 1 536 ? -33.531 -48.406 -13.391 1 93.5 536 GLY B N 1
ATOM 9083 C CA . GLY B 1 536 ? -33.156 -49.656 -14.039 1 93.5 536 GLY B CA 1
ATOM 9084 C C . GLY B 1 536 ? -32.031 -49.469 -15.047 1 93.5 536 GLY B C 1
ATOM 9085 O O . GLY B 1 536 ? -31.406 -50.438 -15.477 1 93.5 536 GLY B O 1
ATOM 9086 N N . GLN B 1 537 ? -31.797 -48.312 -15.383 1 93.44 537 GLN B N 1
ATOM 9087 C CA . GLN B 1 537 ? -30.766 -48.031 -16.359 1 93.44 537 GLN B CA 1
ATOM 9088 C C . GLN B 1 537 ? -29.375 -48.156 -15.758 1 93.44 537 GLN B C 1
ATOM 9090 O O . GLN B 1 537 ? -29.141 -47.75 -14.617 1 93.44 537 GLN B O 1
ATOM 9095 N N . LYS B 1 538 ? -28.469 -48.75 -16.547 1 95.31 538 LYS B N 1
ATOM 9096 C CA . LYS B 1 538 ? -27.062 -48.719 -16.141 1 95.31 538 LYS B CA 1
ATOM 9097 C C . LYS B 1 538 ? -26.406 -47.406 -16.5 1 95.31 538 LYS B C 1
ATOM 9099 O O . LYS B 1 538 ? -26.5 -46.938 -17.641 1 95.31 538 LYS B O 1
ATOM 9104 N N . VAL B 1 539 ? -25.812 -46.844 -15.555 1 95.5 539 VAL B N 1
ATOM 9105 C CA . VAL B 1 539 ? -25.188 -45.531 -15.766 1 95.5 539 VAL B CA 1
ATOM 9106 C C . VAL B 1 539 ? -23.75 -45.562 -15.266 1 95.5 539 VAL B C 1
ATOM 9108 O O . VAL B 1 539 ? -23.422 -46.281 -14.336 1 95.5 539 VAL B O 1
ATOM 9111 N N . THR B 1 540 ? -22.891 -44.812 -15.922 1 96.81 540 THR B N 1
ATOM 9112 C CA . THR B 1 540 ? -21.531 -44.594 -15.484 1 96.81 540 THR B CA 1
ATOM 9113 C C . THR B 1 540 ? -21.266 -43.094 -15.258 1 96.81 540 THR B C 1
ATOM 9115 O O . THR B 1 540 ? -21.547 -42.281 -16.125 1 96.81 540 THR B O 1
ATOM 9118 N N . LEU B 1 541 ? -20.781 -42.781 -14.156 1 96.56 541 LEU B N 1
ATOM 9119 C CA . LEU B 1 541 ? -20.391 -41.406 -13.82 1 96.56 541 LEU B CA 1
ATOM 9120 C C . LEU B 1 541 ? -18.875 -41.281 -13.703 1 96.56 541 LEU B C 1
ATOM 9122 O O . LEU B 1 541 ? -18.219 -42.188 -13.133 1 96.56 541 LEU B O 1
ATOM 9126 N N . GLY B 1 542 ? -18.266 -40.281 -14.344 1 98.19 542 GLY B N 1
ATOM 9127 C CA . GLY B 1 542 ? -16.891 -39.906 -14.086 1 98.19 542 GLY B CA 1
ATOM 9128 C C . GLY B 1 542 ? -16.75 -38.906 -12.93 1 98.19 542 GLY B C 1
ATOM 9129 O O . GLY B 1 542 ? -17.484 -37.938 -12.859 1 98.19 542 GLY B O 1
ATOM 9130 N N . LEU B 1 543 ? -15.914 -39.25 -12 1 98.38 543 LEU B N 1
ATOM 9131 C CA . LEU B 1 543 ? -15.68 -38.375 -10.844 1 98.38 543 LEU B CA 1
ATOM 9132 C C . LEU B 1 543 ? -14.258 -37.844 -10.852 1 98.38 543 LEU B C 1
ATOM 9134 O O . LEU B 1 543 ? -13.344 -38.5 -11.367 1 98.38 543 LEU B O 1
ATOM 9138 N N . SER B 1 544 ? -14.023 -36.656 -10.367 1 98.38 544 SER B N 1
ATOM 9139 C CA . SER B 1 544 ? -12.703 -36.062 -10.18 1 98.38 544 SER B CA 1
ATOM 9140 C C . SER B 1 544 ? -12.672 -35.156 -8.953 1 98.38 544 SER B C 1
ATOM 9142 O O . SER B 1 544 ? -13.711 -34.906 -8.336 1 98.38 544 SER B O 1
ATOM 9144 N N . SER B 1 545 ? -11.438 -34.719 -8.547 1 98.5 545 SER B N 1
ATOM 9145 C CA . SER B 1 545 ? -11.211 -33.875 -7.379 1 98.5 545 SER B CA 1
ATOM 9146 C C . SER B 1 545 ? -11.531 -34.594 -6.086 1 98.5 545 SER B C 1
ATOM 9148 O O . SER B 1 545 ? -12.086 -34.031 -5.152 1 98.5 545 SER B O 1
ATOM 9150 N N . LEU B 1 546 ? -11.164 -35.906 -6.059 1 98.69 546 LEU B N 1
ATOM 9151 C CA . LEU B 1 546 ? -11.445 -36.719 -4.879 1 98.69 546 LEU B CA 1
ATOM 9152 C C . LEU B 1 546 ? -10.227 -36.812 -3.967 1 98.69 546 LEU B C 1
ATOM 9154 O O . LEU B 1 546 ? -10.305 -37.344 -2.869 1 98.69 546 LEU B O 1
ATOM 9158 N N . SER B 1 547 ? -9.086 -36.25 -4.441 1 98.5 547 SER B N 1
ATOM 9159 C CA . SER B 1 547 ? -7.836 -36.438 -3.707 1 98.5 547 SER B CA 1
ATOM 9160 C C . SER B 1 547 ? -7.031 -35.156 -3.652 1 98.5 547 SER B C 1
ATOM 9162 O O . SER B 1 547 ? -7.172 -34.281 -4.523 1 98.5 547 SER B O 1
ATOM 9164 N N . TRP B 1 548 ? -6.262 -35.031 -2.576 1 98 548 TRP B N 1
ATOM 9165 C CA . TRP B 1 548 ? -5.23 -34 -2.488 1 98 548 TRP B CA 1
ATOM 9166 C C . TRP B 1 548 ? -4.012 -34.375 -3.324 1 98 548 TRP B C 1
ATOM 9168 O O . TRP B 1 548 ? -3.865 -35.531 -3.734 1 98 548 TRP B O 1
ATOM 9178 N N . THR B 1 549 ? -3.111 -33.406 -3.59 1 98 549 THR B N 1
ATOM 9179 C CA . THR B 1 549 ? -1.974 -33.625 -4.469 1 98 549 THR B CA 1
ATOM 9180 C C . THR B 1 549 ? -0.729 -34 -3.662 1 98 549 THR B C 1
ATOM 9182 O O . THR B 1 549 ? 0.297 -34.375 -4.23 1 98 549 THR B O 1
ATOM 9185 N N . THR B 1 550 ? -0.814 -33.812 -2.352 1 94.94 550 THR B N 1
ATOM 9186 C CA . THR B 1 550 ? 0.348 -34.094 -1.515 1 94.94 550 THR B CA 1
ATOM 9187 C C . THR B 1 550 ? 0.079 -35.281 -0.587 1 94.94 550 THR B C 1
ATOM 9189 O O . THR B 1 550 ? -0.528 -36.281 -0.997 1 94.94 550 THR B O 1
ATOM 9192 N N . ASP B 1 551 ? 0.659 -35.281 0.642 1 91.69 551 ASP B N 1
ATOM 9193 C CA . ASP B 1 551 ? 0.622 -36.469 1.476 1 91.69 551 ASP B CA 1
ATOM 9194 C C . ASP B 1 551 ? -0.521 -36.406 2.486 1 91.69 551 ASP B C 1
ATOM 9196 O O . ASP B 1 551 ? -0.496 -37.094 3.506 1 91.69 551 ASP B O 1
ATOM 9200 N N . GLU B 1 552 ? -1.446 -35.5 2.25 1 94 552 GLU B N 1
ATOM 9201 C CA . GLU B 1 552 ? -2.697 -35.594 2.996 1 94 552 GLU B CA 1
ATOM 9202 C C . GLU B 1 552 ? -3.357 -36.938 2.82 1 94 552 GLU B C 1
ATOM 9204 O O . GLU B 1 552 ? -3.105 -37.625 1.832 1 94 552 GLU B O 1
ATOM 9209 N N . PRO B 1 553 ? -4.273 -37.312 3.748 1 93.88 553 PRO B N 1
ATOM 9210 C CA . PRO B 1 553 ? -4.938 -38.594 3.58 1 93.88 553 PRO B CA 1
ATOM 9211 C C . PRO B 1 553 ? -5.855 -38.625 2.361 1 93.88 553 PRO B C 1
ATOM 9213 O O . PRO B 1 553 ? -6.766 -37.812 2.242 1 93.88 553 PRO B O 1
ATOM 9216 N N . ASN B 1 554 ? -5.555 -39.531 1.428 1 97.44 554 ASN B N 1
ATOM 9217 C CA . ASN B 1 554 ? -6.395 -39.781 0.263 1 97.44 554 ASN B CA 1
ATOM 9218 C C . ASN B 1 554 ? -7.07 -41.156 0.347 1 97.44 554 ASN B C 1
ATOM 9220 O O . ASN B 1 554 ? -6.461 -42.125 0.79 1 97.44 554 ASN B O 1
ATOM 9224 N N . ALA B 1 555 ? -8.344 -41.188 -0.041 1 97.88 555 ALA B N 1
ATOM 9225 C CA . ALA B 1 555 ? -9.078 -42.469 -0.066 1 97.88 555 ALA B CA 1
ATOM 9226 C C . ALA B 1 555 ? -8.695 -43.281 -1.286 1 97.88 555 ALA B C 1
ATOM 9228 O O . ALA B 1 555 ? -8.328 -42.75 -2.328 1 97.88 555 ALA B O 1
ATOM 9229 N N . ASP B 1 556 ? -8.891 -44.594 -1.135 1 97.81 556 ASP B N 1
ATOM 9230 C CA . ASP B 1 556 ? -8.609 -45.5 -2.242 1 97.81 556 ASP B CA 1
ATOM 9231 C C . ASP B 1 556 ? -9.883 -45.844 -3.025 1 97.81 556 ASP B C 1
ATOM 9233 O O . ASP B 1 556 ? -9.812 -46.312 -4.156 1 97.81 556 ASP B O 1
ATOM 9237 N N . THR B 1 557 ? -10.953 -45.594 -2.303 1 98.31 557 THR B N 1
ATOM 9238 C CA . THR B 1 557 ? -12.227 -45.969 -2.912 1 98.31 557 THR B CA 1
ATOM 9239 C C . THR B 1 557 ? -13.273 -44.906 -2.676 1 98.31 557 THR B C 1
ATOM 9241 O O . THR B 1 557 ? -13.227 -44.188 -1.671 1 98.31 557 THR B O 1
ATOM 9244 N N . VAL B 1 558 ? -14.141 -44.75 -3.629 1 98.62 558 VAL B N 1
ATOM 9245 C CA . VAL B 1 558 ? -15.352 -43.938 -3.471 1 98.62 558 VAL B CA 1
ATOM 9246 C C . VAL B 1 558 ? -16.578 -44.875 -3.492 1 98.62 558 VAL B C 1
ATOM 9248 O O . VAL B 1 558 ? -16.641 -45.812 -4.277 1 98.62 558 VAL B O 1
ATOM 9251 N N . THR B 1 559 ? -17.469 -44.656 -2.576 1 98.06 559 THR B N 1
ATOM 9252 C CA . THR B 1 559 ? -18.734 -45.406 -2.549 1 98.06 559 THR B CA 1
ATOM 9253 C C . THR B 1 559 ? -19.906 -44.5 -2.941 1 98.06 559 THR B C 1
ATOM 9255 O O . THR B 1 559 ? -19.875 -43.281 -2.678 1 98.06 559 THR B O 1
ATOM 9258 N N . VAL B 1 560 ? -20.844 -45.062 -3.602 1 96.81 560 VAL B N 1
ATOM 9259 C CA . VAL B 1 560 ? -22.047 -44.375 -4.035 1 96.81 560 VAL B CA 1
ATOM 9260 C C . VAL B 1 560 ? -23.266 -44.969 -3.338 1 96.81 560 VAL B C 1
ATOM 9262 O O . VAL B 1 560 ? -23.484 -46.188 -3.395 1 96.81 560 VAL B O 1
ATOM 9265 N N . GLN B 1 561 ? -23.984 -44.094 -2.738 1 96.06 561 GLN B N 1
ATOM 9266 C CA . GLN B 1 561 ? -25.203 -44.531 -2.062 1 96.06 561 GLN B CA 1
ATOM 9267 C C . GLN B 1 561 ? -26.438 -43.844 -2.656 1 96.06 561 GLN B C 1
ATOM 9269 O O . GLN B 1 561 ? -26.391 -42.656 -3.016 1 96.06 561 GLN B O 1
ATOM 9274 N N . PHE B 1 562 ? -27.438 -44.531 -2.824 1 93.88 562 PHE B N 1
ATOM 9275 C CA . PHE B 1 562 ? -28.75 -44.094 -3.26 1 93.88 562 PHE B CA 1
ATOM 9276 C C . PHE B 1 562 ? -29.812 -44.438 -2.236 1 93.88 562 PHE B C 1
ATOM 9278 O O . PHE B 1 562 ? -30.031 -45.625 -1.95 1 93.88 562 PHE B O 1
ATOM 9285 N N . GLN B 1 563 ? -30.375 -43.438 -1.688 1 90.06 563 GLN B N 1
ATOM 9286 C CA . GLN B 1 563 ? -31.406 -43.594 -0.662 1 90.06 563 GLN B CA 1
ATOM 9287 C C . GLN B 1 563 ? -30.906 -44.5 0.467 1 90.06 563 GLN B C 1
ATOM 9289 O O . GLN B 1 563 ? -31.594 -45.438 0.869 1 90.06 563 GLN B O 1
ATOM 9294 N N . GLY B 1 564 ? -29.719 -44.312 0.801 1 89.69 564 GLY B N 1
ATOM 9295 C CA . GLY B 1 564 ? -29.172 -44.969 1.978 1 89.69 564 GLY B CA 1
ATOM 9296 C C . GLY B 1 564 ? -28.547 -46.312 1.676 1 89.69 564 GLY B C 1
ATOM 9297 O O . GLY B 1 564 ? -27.938 -46.938 2.555 1 89.69 564 GLY B O 1
ATOM 9298 N N . LYS B 1 565 ? -28.656 -46.812 0.496 1 93.31 565 LYS B N 1
ATOM 9299 C CA . LYS B 1 565 ? -28.078 -48.094 0.117 1 93.31 565 LYS B CA 1
ATOM 9300 C C . LYS B 1 565 ? -26.891 -47.906 -0.838 1 93.31 565 LYS B C 1
ATOM 9302 O O . LYS B 1 565 ? -26.984 -47.156 -1.811 1 93.31 565 LYS B O 1
ATOM 9307 N N . GLN B 1 566 ? -25.922 -48.656 -0.55 1 96.12 566 GLN B N 1
ATOM 9308 C CA . GLN B 1 566 ? -24.766 -48.625 -1.441 1 96.12 566 GLN B CA 1
ATOM 9309 C C . GLN B 1 566 ? -25.078 -49.281 -2.779 1 96.12 566 GLN B C 1
ATOM 9311 O O . GLN B 1 566 ? -25.5 -50.438 -2.822 1 96.12 566 GLN B O 1
ATOM 9316 N N . VAL B 1 567 ? -24.781 -48.625 -3.832 1 96.12 567 VAL B N 1
ATOM 9317 C CA . VAL B 1 567 ? -25.141 -49.156 -5.145 1 96.12 567 VAL B CA 1
ATOM 9318 C C . VAL B 1 567 ? -23.859 -49.375 -5.961 1 96.12 567 VAL B C 1
ATOM 9320 O O . VAL B 1 567 ? -23.891 -50.094 -6.969 1 96.12 567 VAL B O 1
ATOM 9323 N N . ALA B 1 568 ? -22.812 -48.812 -5.531 1 97.19 568 ALA B N 1
ATOM 9324 C CA . ALA B 1 568 ? -21.562 -49 -6.258 1 97.19 568 ALA B CA 1
ATOM 9325 C C . ALA B 1 568 ? -20.359 -48.594 -5.398 1 97.19 568 ALA B C 1
ATOM 9327 O O . ALA B 1 568 ? -20.516 -47.938 -4.379 1 97.19 568 ALA B O 1
ATOM 9328 N N . ALA B 1 569 ? -19.266 -49.031 -5.637 1 97.94 569 ALA B N 1
ATOM 9329 C CA . ALA B 1 569 ? -17.938 -48.625 -5.152 1 97.94 569 ALA B CA 1
ATOM 9330 C C . ALA B 1 569 ? -16.906 -48.719 -6.266 1 97.94 569 ALA B C 1
ATOM 9332 O O . ALA B 1 569 ? -16.969 -49.594 -7.129 1 97.94 569 ALA B O 1
ATOM 9333 N N . ALA B 1 570 ? -16.016 -47.875 -6.34 1 98.44 570 ALA B N 1
ATOM 9334 C CA . ALA B 1 570 ? -14.984 -47.875 -7.379 1 98.44 570 ALA B CA 1
ATOM 9335 C C . ALA B 1 570 ? -13.664 -47.344 -6.832 1 98.44 570 ALA B C 1
ATOM 9337 O O . ALA B 1 570 ? -13.641 -46.531 -5.902 1 98.44 570 ALA B O 1
ATOM 9338 N N . PRO B 1 571 ? -12.57 -47.906 -7.355 1 98.44 571 PRO B N 1
ATOM 9339 C CA . PRO B 1 571 ? -11.273 -47.375 -6.938 1 98.44 571 PRO B CA 1
ATOM 9340 C C . PRO B 1 571 ? -11.055 -45.906 -7.379 1 98.44 571 PRO B C 1
ATOM 9342 O O . PRO B 1 571 ? -11.617 -45.5 -8.383 1 98.44 571 PRO B O 1
ATOM 9345 N N . ILE B 1 572 ? -10.289 -45.188 -6.602 1 98.69 572 ILE B N 1
ATOM 9346 C CA . ILE B 1 572 ? -9.867 -43.844 -6.926 1 98.69 572 ILE B CA 1
ATOM 9347 C C . ILE B 1 572 ? -8.43 -43.844 -7.445 1 98.69 572 ILE B C 1
ATOM 9349 O O . ILE B 1 572 ? -7.539 -44.406 -6.809 1 98.69 572 ILE B O 1
ATOM 9353 N N . ASP B 1 573 ? -8.211 -43.312 -8.648 1 98.62 573 ASP B N 1
ATOM 9354 C CA . ASP B 1 573 ? -6.867 -43.031 -9.141 1 98.62 573 ASP B CA 1
ATOM 9355 C C . ASP B 1 573 ? -6.316 -41.75 -8.531 1 98.62 573 ASP B C 1
ATOM 9357 O O . ASP B 1 573 ? -6.672 -40.656 -8.961 1 98.62 573 ASP B O 1
ATOM 9361 N N . ASN B 1 574 ? -5.461 -41.844 -7.602 1 98.06 574 ASN B N 1
ATOM 9362 C CA . ASN B 1 574 ? -4.961 -40.719 -6.824 1 98.06 574 ASN B CA 1
ATOM 9363 C C . ASN B 1 574 ? -3.76 -40.062 -7.496 1 98.06 574 ASN B C 1
ATOM 9365 O O . ASN B 1 574 ? -3.119 -39.188 -6.918 1 98.06 574 ASN B O 1
ATOM 9369 N N . ARG B 1 575 ? -3.391 -40.469 -8.742 1 95.5 575 ARG B N 1
ATOM 9370 C CA . ARG B 1 575 ? -2.305 -39.781 -9.453 1 95.5 575 ARG B CA 1
ATOM 9371 C C . ARG B 1 575 ? -2.625 -38.312 -9.688 1 95.5 575 ARG B C 1
ATOM 9373 O O . ARG B 1 575 ? -3.744 -37.969 -10.078 1 95.5 575 ARG B O 1
ATOM 9380 N N . VAL B 1 576 ? -1.602 -37.562 -9.445 1 97.94 576 VAL B N 1
ATOM 9381 C CA . VAL B 1 576 ? -1.798 -36.125 -9.555 1 97.94 576 VAL B CA 1
ATOM 9382 C C . VAL B 1 576 ? -2.129 -35.75 -11 1 97.94 576 VAL B C 1
ATOM 9384 O O . VAL B 1 576 ? -1.479 -36.219 -11.938 1 97.94 576 VAL B O 1
ATOM 9387 N N . VAL B 1 577 ? -3.172 -35.031 -11.227 1 96.75 577 VAL B N 1
ATOM 9388 C CA . VAL B 1 577 ? -3.467 -34.375 -12.5 1 96.75 577 VAL B CA 1
ATOM 9389 C C . VAL B 1 577 ? -2.854 -33 -12.531 1 96.75 577 VAL B C 1
ATOM 9391 O O . VAL B 1 577 ? -3.252 -32.094 -11.766 1 96.75 577 VAL B O 1
ATOM 9394 N N . GLN B 1 578 ? -1.975 -32.75 -13.398 1 93.75 578 GLN B N 1
ATOM 9395 C CA . GLN B 1 578 ? -1.178 -31.516 -13.422 1 93.75 578 GLN B CA 1
ATOM 9396 C C . GLN B 1 578 ? -2.016 -30.328 -13.859 1 93.75 578 GLN B C 1
ATOM 9398 O O . GLN B 1 578 ? -2.85 -30.438 -14.758 1 93.75 578 GLN B O 1
ATOM 9403 N N . SER B 1 579 ? -1.871 -29.25 -13.141 1 93.81 579 SER B N 1
ATOM 9404 C CA . SER B 1 579 ? -2.309 -27.891 -13.477 1 93.81 579 SER B CA 1
ATOM 9405 C C . SER B 1 579 ? -3.83 -27.781 -13.461 1 93.81 579 SER B C 1
ATOM 9407 O O . SER B 1 579 ? -4.391 -26.781 -13.891 1 93.81 579 SER B O 1
ATOM 9409 N N . LEU B 1 580 ? -4.562 -28.859 -13.016 1 95.94 580 LEU B N 1
ATOM 9410 C CA . LEU B 1 580 ? -6.02 -28.859 -12.898 1 95.94 580 LEU B CA 1
ATOM 9411 C C . LEU B 1 580 ? -6.461 -29.391 -11.547 1 95.94 580 LEU B C 1
ATOM 9413 O O . LEU B 1 580 ? -5.703 -30.094 -10.875 1 95.94 580 LEU B O 1
ATOM 9417 N N . ASP B 1 581 ? -7.691 -29.031 -11.195 1 97.44 581 ASP B N 1
ATOM 9418 C CA . ASP B 1 581 ? -8.289 -29.562 -9.977 1 97.44 581 ASP B CA 1
ATOM 9419 C C . ASP B 1 581 ? -9.039 -30.859 -10.25 1 97.44 581 ASP B C 1
ATOM 9421 O O . ASP B 1 581 ? -10.234 -30.969 -9.977 1 97.44 581 ASP B O 1
ATOM 9425 N N . GLU B 1 582 ? -8.289 -31.922 -10.688 1 98.31 582 GLU B N 1
ATOM 9426 C CA . GLU B 1 582 ? -8.945 -33.188 -11.055 1 98.31 582 GLU B CA 1
ATOM 9427 C C . GLU B 1 582 ? -8.242 -34.375 -10.422 1 98.31 582 GLU B C 1
ATOM 9429 O O . GLU B 1 582 ? -8.539 -35.531 -10.75 1 98.31 582 GLU B O 1
ATOM 9434 N N . THR B 1 583 ? -7.301 -34.094 -9.555 1 98.5 583 THR B N 1
ATOM 9435 C CA . THR B 1 583 ? -6.648 -35.188 -8.859 1 98.5 583 THR B CA 1
ATOM 9436 C C . THR B 1 583 ? -7.668 -36.031 -8.086 1 98.5 583 THR B C 1
ATOM 9438 O O . THR B 1 583 ? -8.531 -35.469 -7.402 1 98.5 583 THR B O 1
ATOM 9441 N N . GLY B 1 584 ? -7.523 -37.344 -8.172 1 98.56 584 GLY B N 1
ATOM 9442 C CA . GLY B 1 584 ? -8.531 -38.25 -7.645 1 98.56 584 GLY B CA 1
ATOM 9443 C C . GLY B 1 584 ? -9.664 -38.5 -8.617 1 98.56 584 GLY B C 1
ATOM 9444 O O . GLY B 1 584 ? -10.766 -37.969 -8.453 1 98.56 584 GLY B O 1
ATOM 9445 N N . ARG B 1 585 ? -9.375 -39.344 -9.609 1 98.62 585 ARG B N 1
ATOM 9446 C CA . ARG B 1 585 ? -10.383 -39.688 -10.617 1 98.62 585 ARG B CA 1
ATOM 9447 C C . ARG B 1 585 ? -10.969 -41.062 -10.375 1 98.62 585 ARG B C 1
ATOM 9449 O O . ARG B 1 585 ? -10.281 -41.969 -9.867 1 98.62 585 ARG B O 1
ATOM 9456 N N . SER B 1 586 ? -12.203 -41.156 -10.656 1 98.56 586 SER B N 1
ATOM 9457 C CA . SER B 1 586 ? -12.891 -42.438 -10.555 1 98.56 586 SER B CA 1
ATOM 9458 C C . SER B 1 586 ? -14.016 -42.562 -11.57 1 98.56 586 SER B C 1
ATOM 9460 O O . SER B 1 586 ? -14.531 -41.562 -12.055 1 98.56 586 SER B O 1
ATOM 9462 N N . ARG B 1 587 ? -14.234 -43.688 -12 1 98.19 587 ARG B N 1
ATOM 9463 C CA . ARG B 1 587 ? -15.398 -44.031 -12.812 1 98.19 587 ARG B CA 1
ATOM 9464 C C . ARG B 1 587 ? -16.297 -45.031 -12.078 1 98.19 587 ARG B C 1
ATOM 9466 O O . ARG B 1 587 ? -15.875 -46.125 -11.727 1 98.19 587 ARG B O 1
ATOM 9473 N N . VAL B 1 588 ? -17.531 -44.625 -11.859 1 96.94 588 VAL B N 1
ATOM 9474 C CA . VAL B 1 588 ? -18.453 -45.469 -11.086 1 96.94 588 VAL B CA 1
ATOM 9475 C C . VAL B 1 588 ? -19.641 -45.844 -11.953 1 96.94 588 VAL B C 1
ATOM 9477 O O . VAL B 1 588 ? -20.281 -45 -12.57 1 96.94 588 VAL B O 1
ATOM 9480 N N . SER B 1 589 ? -19.875 -47.094 -11.977 1 96.88 589 SER B N 1
ATOM 9481 C CA . SER B 1 589 ? -21.031 -47.594 -12.711 1 96.88 589 SER B CA 1
ATOM 9482 C C . SER B 1 589 ? -22.016 -48.281 -11.773 1 96.88 589 SER B C 1
ATOM 9484 O O . SER B 1 589 ? -21.625 -48.969 -10.828 1 96.88 589 SER B O 1
ATOM 9486 N N . PHE B 1 590 ? -23.312 -48.094 -12.016 1 95.5 590 PHE B N 1
ATOM 9487 C CA . PHE B 1 590 ? -24.359 -48.719 -11.234 1 95.5 590 PHE B CA 1
ATOM 9488 C C . PHE B 1 590 ? -25.672 -48.75 -12.008 1 95.5 590 PHE B C 1
ATOM 9490 O O . PHE B 1 590 ? -25.812 -48.031 -13.016 1 95.5 590 PHE B O 1
ATOM 9497 N N . THR B 1 591 ? -26.484 -49.594 -11.555 1 95.44 591 THR B N 1
ATOM 9498 C CA . THR B 1 591 ? -27.859 -49.625 -12.055 1 95.44 591 THR B CA 1
ATOM 9499 C C . THR B 1 591 ? -28.75 -48.719 -11.203 1 95.44 591 THR B C 1
ATOM 9501 O O . THR B 1 591 ? -28.797 -48.875 -9.977 1 95.44 591 THR B O 1
ATOM 9504 N N . VAL B 1 592 ? -29.453 -47.844 -11.82 1 94.69 592 VAL B N 1
ATOM 9505 C CA . VAL B 1 592 ? -30.328 -46.906 -11.102 1 94.69 592 VAL B CA 1
ATOM 9506 C C . VAL B 1 592 ? -31.438 -47.688 -10.398 1 94.69 592 VAL B C 1
ATOM 9508 O O . VAL B 1 592 ? -32.188 -48.406 -11.047 1 94.69 592 VAL B O 1
ATOM 9511 N N . PRO B 1 593 ? -31.516 -47.531 -9.203 1 94.12 593 PRO B N 1
ATOM 9512 C CA . PRO B 1 593 ? -32.562 -48.281 -8.492 1 94.12 593 PRO B CA 1
ATOM 9513 C C . PRO B 1 593 ? -33.969 -47.844 -8.906 1 94.12 593 PRO B C 1
ATOM 9515 O O . PRO B 1 593 ? -34.156 -46.719 -9.391 1 94.12 593 PRO B O 1
ATOM 9518 N N . GLN B 1 594 ? -34.906 -48.719 -8.609 1 92.81 594 GLN B N 1
ATOM 9519 C CA . GLN B 1 594 ? -36.312 -48.406 -8.852 1 92.81 594 GLN B CA 1
ATOM 9520 C C . GLN B 1 594 ? -36.812 -47.375 -7.848 1 92.81 594 GLN B C 1
ATOM 9522 O O . GLN B 1 594 ? -36.406 -47.375 -6.684 1 92.81 594 GLN B O 1
ATOM 9527 N N . VAL B 1 595 ? -37.625 -46.469 -8.367 1 94 595 VAL B N 1
ATOM 9528 C CA . VAL B 1 595 ? -38.25 -45.469 -7.496 1 94 595 VAL B CA 1
ATOM 9529 C C . VAL B 1 595 ? -39.75 -45.469 -7.711 1 94 595 VAL B C 1
ATOM 9531 O O . VAL B 1 595 ? -40.25 -45.781 -8.797 1 94 595 VAL B O 1
ATOM 9534 N N . LYS B 1 596 ? -40.469 -45.062 -6.746 1 92 596 LYS B N 1
ATOM 9535 C CA . LYS B 1 596 ? -41.938 -45.031 -6.816 1 92 596 LYS B CA 1
ATOM 9536 C C . LYS B 1 596 ? -42.406 -43.844 -7.625 1 92 596 LYS B C 1
ATOM 9538 O O . LYS B 1 596 ? -43.438 -43.938 -8.32 1 92 596 LYS B O 1
ATOM 9543 N N . LYS B 1 597 ? -41.75 -42.688 -7.477 1 95.12 597 LYS B N 1
ATOM 9544 C CA . LYS B 1 597 ? -42.125 -41.438 -8.148 1 95.12 597 LYS B CA 1
ATOM 9545 C C . LYS B 1 597 ? -40.938 -40.812 -8.836 1 95.12 597 LYS B C 1
ATOM 9547 O O . LYS B 1 597 ? -39.812 -40.812 -8.281 1 95.12 597 LYS B O 1
ATOM 9552 N N . SER B 1 598 ? -41.25 -40.375 -10.047 1 95.69 598 SER B N 1
ATOM 9553 C CA . SER B 1 598 ? -40.188 -39.625 -10.719 1 95.69 598 SER B CA 1
ATOM 9554 C C . SER B 1 598 ? -39.875 -38.344 -9.945 1 95.69 598 SER B C 1
ATOM 9556 O O . SER B 1 598 ? -40.75 -37.719 -9.375 1 95.69 598 SER B O 1
ATOM 9558 N N . GLY B 1 599 ? -38.562 -37.969 -9.875 1 95.06 599 GLY B N 1
ATOM 9559 C CA . GLY B 1 599 ? -38.125 -36.781 -9.164 1 95.06 599 GLY B CA 1
ATOM 9560 C C . GLY B 1 599 ? -36.625 -36.781 -8.875 1 95.06 599 GLY B C 1
ATOM 9561 O O . GLY B 1 599 ? -35.875 -37.594 -9.438 1 95.06 599 GLY B O 1
ATOM 9562 N N . TYR B 1 600 ? -36.281 -35.75 -8.102 1 94.19 600 TYR B N 1
ATOM 9563 C CA . TYR B 1 600 ? -34.875 -35.625 -7.707 1 94.19 600 TYR B CA 1
ATOM 9564 C C . TYR B 1 600 ? -34.594 -36.5 -6.477 1 94.19 600 TYR B C 1
ATOM 9566 O O . TYR B 1 600 ? -35.344 -36.469 -5.504 1 94.19 600 TYR B O 1
ATOM 9574 N N . TYR B 1 601 ? -33.531 -37.281 -6.586 1 94.38 601 TYR B N 1
ATOM 9575 C CA . TYR B 1 601 ? -33.062 -38.094 -5.48 1 94.38 601 TYR B CA 1
ATOM 9576 C C . TYR B 1 601 ? -31.594 -37.844 -5.188 1 94.38 601 TYR B C 1
ATOM 9578 O O . TYR B 1 601 ? -30.812 -37.625 -6.105 1 94.38 601 TYR B O 1
ATOM 9586 N N . PRO B 1 602 ? -31.312 -37.875 -3.93 1 93.75 602 PRO B N 1
ATOM 9587 C CA . PRO B 1 602 ? -29.906 -37.656 -3.584 1 93.75 602 PRO B CA 1
ATOM 9588 C C . PRO B 1 602 ? -29.016 -38.875 -3.865 1 93.75 602 PRO B C 1
ATOM 9590 O O . PRO B 1 602 ? -29.344 -39.969 -3.451 1 93.75 602 PRO B O 1
ATOM 9593 N N . LEU B 1 603 ? -28.078 -38.625 -4.633 1 94 603 LEU B N 1
ATOM 9594 C CA . LEU B 1 603 ? -26.938 -39.531 -4.715 1 94 603 LEU B CA 1
ATOM 9595 C C . LEU B 1 603 ? -25.828 -39.125 -3.756 1 94 603 LEU B C 1
ATOM 9597 O O . LEU B 1 603 ? -25.359 -37.969 -3.812 1 94 603 LEU B O 1
ATOM 9601 N N . GLU B 1 604 ? -25.391 -40.031 -2.895 1 96.62 604 GLU B N 1
ATOM 9602 C CA . GLU B 1 604 ? -24.375 -39.688 -1.905 1 96.62 604 GLU B CA 1
ATOM 9603 C C . GLU B 1 604 ? -23.031 -40.312 -2.262 1 96.62 604 GLU B C 1
ATOM 9605 O O . GLU B 1 604 ? -22.938 -41.531 -2.455 1 96.62 604 GLU B O 1
ATOM 9610 N N . LEU B 1 605 ? -22.062 -39.531 -2.398 1 97.5 605 LEU B N 1
ATOM 9611 C CA . LEU B 1 605 ? -20.688 -39.969 -2.586 1 97.5 605 LEU B CA 1
ATOM 9612 C C . LEU B 1 605 ? -19.906 -39.906 -1.271 1 97.5 605 LEU B C 1
ATOM 9614 O O . LEU B 1 605 ? -19.969 -38.906 -0.557 1 97.5 605 LEU B O 1
ATOM 9618 N N . GLN B 1 606 ? -19.25 -40.969 -0.942 1 97.75 606 GLN B N 1
ATOM 9619 C CA . GLN B 1 606 ? -18.406 -41 0.256 1 97.75 606 GLN B CA 1
ATOM 9620 C C . GLN B 1 606 ? -16.984 -41.438 -0.079 1 97.75 606 GLN B C 1
ATOM 9622 O O . GLN B 1 606 ? -16.766 -42.469 -0.713 1 97.75 606 GLN B O 1
ATOM 9627 N N . PHE B 1 607 ? -16.016 -40.688 0.247 1 97.75 607 PHE B N 1
ATOM 9628 C CA . PHE B 1 607 ? -14.586 -40.969 0.107 1 97.75 607 PHE B CA 1
ATOM 9629 C C . PHE B 1 607 ? -13.789 -40.25 1.187 1 97.75 607 PHE B C 1
ATOM 9631 O O . PHE B 1 607 ? -13.953 -39.031 1.389 1 97.75 607 PHE B O 1
ATOM 9638 N N . GLY B 1 608 ? -12.93 -40.969 1.902 1 95.81 608 GLY B N 1
ATOM 9639 C CA . GLY B 1 608 ? -12.258 -40.375 3.047 1 95.81 608 GLY B CA 1
ATOM 9640 C C . GLY B 1 608 ? -13.219 -39.75 4.027 1 95.81 608 GLY B C 1
ATOM 9641 O O . GLY B 1 608 ? -14.188 -40.375 4.461 1 95.81 608 GLY B O 1
ATOM 9642 N N . VAL B 1 609 ? -12.906 -38.469 4.375 1 96.25 609 VAL B N 1
ATOM 9643 C CA . VAL B 1 609 ? -13.734 -37.75 5.344 1 96.25 609 VAL B CA 1
ATOM 9644 C C . VAL B 1 609 ? -14.883 -37.062 4.621 1 96.25 609 VAL B C 1
ATOM 9646 O O . VAL B 1 609 ? -15.734 -36.438 5.262 1 96.25 609 VAL B O 1
ATOM 9649 N N . ASN B 1 610 ? -14.922 -37.156 3.309 1 96.94 610 ASN B N 1
ATOM 9650 C CA . ASN B 1 610 ? -15.859 -36.375 2.498 1 96.94 610 ASN B CA 1
ATOM 9651 C C . ASN B 1 610 ? -17.172 -37.125 2.309 1 96.94 610 ASN B C 1
ATOM 9653 O O . ASN B 1 610 ? -17.188 -38.344 2.082 1 96.94 610 ASN B O 1
ATOM 9657 N N . LYS B 1 611 ? -18.25 -36.375 2.486 1 95.38 611 LYS B N 1
ATOM 9658 C CA . LYS B 1 611 ? -19.594 -36.781 2.125 1 95.38 611 LYS B CA 1
ATOM 9659 C C . LYS B 1 611 ? -20.266 -35.75 1.243 1 95.38 611 LYS B C 1
ATOM 9661 O O . LYS B 1 611 ? -20.484 -34.594 1.677 1 95.38 611 LYS B O 1
ATOM 9666 N N . VAL B 1 612 ? -20.562 -36.156 0.04 1 96.06 612 VAL B N 1
ATOM 9667 C CA . VAL B 1 612 ? -21.109 -35.219 -0.931 1 96.06 612 VAL B CA 1
ATOM 9668 C C . VAL B 1 612 ? -22.469 -35.688 -1.411 1 96.06 612 VAL B C 1
ATOM 9670 O O . VAL B 1 612 ? -22.625 -36.875 -1.762 1 96.06 612 VAL B O 1
ATOM 9673 N N . THR B 1 613 ? -23.406 -34.844 -1.336 1 94.38 613 THR B N 1
ATOM 9674 C CA . THR B 1 613 ? -24.734 -35.156 -1.855 1 94.38 613 THR B CA 1
ATOM 9675 C C . THR B 1 613 ? -24.938 -34.5 -3.227 1 94.38 613 THR B C 1
ATOM 9677 O O . THR B 1 613 ? -24.75 -33.312 -3.387 1 94.38 613 THR B O 1
ATOM 9680 N N . TYR B 1 614 ? -25.328 -35.25 -4.156 1 93.69 614 TYR B N 1
ATOM 9681 C CA . TYR B 1 614 ? -25.547 -34.844 -5.539 1 93.69 614 TYR B CA 1
ATOM 9682 C C . TYR B 1 614 ? -26.953 -35.219 -6.008 1 93.69 614 TYR B C 1
ATOM 9684 O O . TYR B 1 614 ? -27.281 -36.375 -6.129 1 93.69 614 TYR B O 1
ATOM 9692 N N . PRO B 1 615 ? -27.781 -34.25 -6.266 1 93.12 615 PRO B N 1
ATOM 9693 C CA . PRO B 1 615 ? -29.141 -34.531 -6.711 1 93.12 615 PRO B CA 1
ATOM 9694 C C . PRO B 1 615 ? -29.203 -35.031 -8.156 1 93.12 615 PRO B C 1
ATOM 9696 O O . PRO B 1 615 ? -28.625 -34.375 -9.047 1 93.12 615 PRO B O 1
ATOM 9699 N N . LEU B 1 616 ? -29.906 -36.125 -8.367 1 92.56 616 LEU B N 1
ATOM 9700 C CA . LEU B 1 616 ? -30.141 -36.656 -9.695 1 92.56 616 LEU B CA 1
ATOM 9701 C C . LEU B 1 616 ? -31.625 -36.875 -9.945 1 92.56 616 LEU B C 1
ATOM 9703 O O . LEU B 1 616 ? -32.375 -37.281 -9.047 1 92.56 616 LEU B O 1
ATOM 9707 N N . TYR B 1 617 ? -32.031 -36.5 -11.109 1 94.19 617 TYR B N 1
ATOM 9708 C CA . TYR B 1 617 ? -33.406 -36.812 -11.492 1 94.19 617 TYR B CA 1
ATOM 9709 C C . TYR B 1 617 ? -33.531 -38.25 -11.953 1 94.19 617 TYR B C 1
ATOM 9711 O O . TYR B 1 617 ? -32.781 -38.719 -12.812 1 94.19 617 TYR B O 1
ATOM 9719 N N . VAL B 1 618 ? -34.531 -38.969 -11.398 1 95.25 618 VAL B N 1
ATOM 9720 C CA . VAL B 1 618 ? -34.781 -40.344 -11.766 1 95.25 618 VAL B CA 1
ATOM 9721 C C . VAL B 1 618 ? -36.219 -40.5 -12.234 1 95.25 618 VAL B C 1
ATOM 9723 O O . VAL B 1 618 ? -37.156 -40.156 -11.516 1 95.25 618 VAL B O 1
ATOM 9726 N N . GLN B 1 619 ? -36.344 -41 -13.43 1 95.31 619 GLN B N 1
ATOM 9727 C CA . GLN B 1 619 ? -37.656 -41.312 -13.969 1 95.31 619 GLN B CA 1
ATOM 9728 C C . GLN B 1 619 ? -38.094 -42.719 -13.516 1 95.31 619 GLN B C 1
ATOM 9730 O O . GLN B 1 619 ? -37.375 -43.688 -13.703 1 95.31 619 GLN B O 1
ATOM 9735 N N . ALA B 1 620 ? -39.281 -42.844 -12.93 1 93 620 ALA B N 1
ATOM 9736 C CA . ALA B 1 620 ? -39.812 -44.094 -12.461 1 93 620 ALA B CA 1
ATOM 9737 C C . ALA B 1 620 ? -40.156 -45.031 -13.633 1 93 620 ALA B C 1
ATOM 9739 O O . ALA B 1 620 ? -40.469 -44.531 -14.727 1 93 620 ALA B O 1
ATOM 9740 N N . ALA B 1 621 ? -40 -46.375 -13.453 1 81.19 621 ALA B N 1
ATOM 9741 C CA . ALA B 1 621 ? -40.406 -47.312 -14.484 1 81.19 621 ALA B CA 1
ATOM 9742 C C . ALA B 1 621 ? -41.906 -47.25 -14.758 1 81.19 621 ALA B C 1
ATOM 9744 O O . ALA B 1 621 ? -42.719 -47.031 -13.844 1 81.19 621 ALA B O 1
ATOM 9745 N N . SER B 1 622 ? -42.375 -47 -15.836 1 67 622 SER B N 1
ATOM 9746 C CA . SER B 1 622 ? -43.781 -47.031 -16.188 1 67 622 SER B CA 1
ATOM 9747 C C . SER B 1 622 ? -44.438 -48.344 -15.789 1 67 622 SER B C 1
ATOM 9749 O O . SER B 1 622 ? -43.844 -49.438 -16.016 1 67 622 SER B O 1
ATOM 9751 N N . LYS B 1 623 ? -45.344 -48.5 -14.766 1 57 623 LYS B N 1
ATOM 9752 C CA . LYS B 1 623 ? -46.094 -49.719 -14.578 1 57 623 LYS B CA 1
ATOM 9753 C C . LYS B 1 623 ? -46.5 -50.344 -15.914 1 57 623 LYS B C 1
ATOM 9755 O O . LYS B 1 623 ? -47 -49.625 -16.797 1 57 623 LYS B O 1
ATOM 9760 N N . PRO B 1 624 ? -46.062 -51.562 -16.172 1 49.53 624 PRO B N 1
ATOM 9761 C CA . PRO B 1 624 ? -46.688 -52.125 -17.375 1 49.53 624 PRO B CA 1
ATOM 9762 C C . PRO B 1 624 ? -48.219 -51.969 -17.375 1 49.53 624 PRO B C 1
ATOM 9764 O O . PRO B 1 624 ? -48.875 -52.281 -16.375 1 49.53 624 PRO B O 1
ATOM 9767 N N . THR B 1 625 ? -48.781 -51.031 -17.953 1 45.62 625 THR B N 1
ATOM 9768 C CA . THR B 1 625 ? -50.219 -51.062 -18.125 1 45.62 625 THR B CA 1
ATOM 9769 C C . THR B 1 625 ? -50.688 -52.469 -18.469 1 45.62 625 THR B C 1
ATOM 9771 O O . THR B 1 625 ? -50.156 -53.094 -19.391 1 45.62 625 THR B O 1
ATOM 9774 N N . PRO B 1 626 ? -51.406 -53.188 -17.594 1 45.56 626 PRO B N 1
ATOM 9775 C CA . PRO B 1 626 ? -51.938 -54.5 -18 1 45.56 626 PRO B CA 1
ATOM 9776 C C . PRO B 1 626 ? -52.438 -54.5 -19.438 1 45.56 626 PRO B C 1
ATOM 9778 O O . PRO B 1 626 ? -52.875 -53.469 -19.953 1 45.56 626 PRO B O 1
ATOM 9781 N N . PRO B 1 627 ? -52.188 -55.594 -20.219 1 37.25 627 PRO B N 1
ATOM 9782 C CA . PRO B 1 627 ? -52.688 -55.562 -21.594 1 37.25 627 PRO B CA 1
ATOM 9783 C C . PRO B 1 627 ? -54.188 -55.281 -21.688 1 37.25 627 PRO B C 1
ATOM 9785 O O . PRO B 1 627 ? -54.938 -55.781 -20.875 1 37.25 627 PRO B O 1
ATOM 9788 N N . SER B 1 628 ? -54.625 -54.156 -22.031 1 36.69 628 SER B N 1
ATOM 9789 C CA . SER B 1 628 ? -56.062 -53.875 -22.203 1 36.69 628 SER B CA 1
ATOM 9790 C C . SER B 1 628 ? -56.75 -55.031 -22.922 1 36.69 628 SER B C 1
ATOM 9792 O O . SER B 1 628 ? -56.219 -55.531 -23.922 1 36.69 628 SER B O 1
ATOM 9794 N N . PRO B 1 629 ? -57.719 -55.75 -22.266 1 35.19 629 PRO B N 1
ATOM 9795 C CA . PRO B 1 629 ? -58.438 -56.844 -22.938 1 35.19 629 PRO B CA 1
ATOM 9796 C C . PRO B 1 629 ? -58.75 -56.531 -24.406 1 35.19 629 PRO B C 1
ATOM 9798 O O . PRO B 1 629 ? -58.875 -55.344 -24.766 1 35.19 629 PRO B O 1
ATOM 9801 N N . ALA B 1 630 ? -58.469 -57.531 -25.266 1 32.06 630 ALA B N 1
ATOM 9802 C CA . ALA B 1 630 ? -58.688 -57.469 -26.703 1 32.06 630 ALA B CA 1
ATOM 9803 C C . ALA B 1 630 ? -60.094 -57.031 -27.047 1 32.06 630 ALA B C 1
ATOM 9805 O O . ALA B 1 630 ? -61.062 -57.656 -26.641 1 32.06 630 ALA B O 1
ATOM 9806 N N . ASP B 1 631 ? -60.375 -55.688 -27.047 1 25.11 631 ASP B N 1
ATOM 9807 C CA . ASP B 1 631 ? -61.688 -55.125 -27.359 1 25.11 631 ASP B CA 1
ATOM 9808 C C . ASP B 1 631 ? -62.344 -55.812 -28.547 1 25.11 631 ASP B C 1
ATOM 9810 O O . ASP B 1 631 ? -61.656 -56.188 -29.516 1 25.11 631 ASP B O 1
ATOM 9814 N N . HIS B 1 632 ? -63.5 -56.344 -28.266 1 23.31 632 HIS B N 1
ATOM 9815 C CA . HIS B 1 632 ? -64.5 -57.031 -29.078 1 23.31 632 HIS B CA 1
ATOM 9816 C C . HIS B 1 632 ? -64.625 -56.344 -30.438 1 23.31 632 HIS B C 1
ATOM 9818 O O . HIS B 1 632 ? -64.562 -55.125 -30.531 1 23.31 632 HIS B O 1
ATOM 9824 N N . ALA B 1 633 ? -64.5 -57.312 -31.484 1 25.28 633 ALA B N 1
ATOM 9825 C CA . ALA B 1 633 ? -64.625 -57.094 -32.938 1 25.28 633 ALA B CA 1
ATOM 9826 C C . ALA B 1 633 ? -65.938 -56.531 -33.312 1 25.28 633 ALA B C 1
ATOM 9828 O O . ALA B 1 633 ? -66.312 -56.5 -34.469 1 25.28 633 ALA B O 1
ATOM 9829 N N . ASP B 1 634 ? -66.625 -55.844 -32.312 1 19.38 634 ASP B N 1
ATOM 9830 C CA . ASP B 1 634 ? -68.062 -55.781 -32.562 1 19.38 634 ASP B CA 1
ATOM 9831 C C . ASP B 1 634 ? -68.375 -55.25 -33.969 1 19.38 634 ASP B C 1
ATOM 9833 O O . ASP B 1 634 ? -67.5 -54.656 -34.594 1 19.38 634 ASP B O 1
ATOM 9837 N N . GLN B 1 635 ? -69.625 -54.875 -34.156 1 20.42 635 GLN B N 1
ATOM 9838 C CA . GLN B 1 635 ? -70.75 -55 -35.062 1 20.42 635 GLN B CA 1
ATOM 9839 C C . GLN B 1 635 ? -70.562 -54.125 -36.312 1 20.42 635 GLN B C 1
ATOM 9841 O O . GLN B 1 635 ? -70 -53.031 -36.219 1 20.42 635 GLN B O 1
ATOM 9846 N N . PRO B 1 636 ? -70.875 -54.812 -37.5 1 19.08 636 PRO B N 1
ATOM 9847 C CA . PRO B 1 636 ? -70.625 -54.312 -38.844 1 19.08 636 PRO B CA 1
ATOM 9848 C C . PRO B 1 636 ? -71.25 -52.938 -39.062 1 19.08 636 PRO B C 1
ATOM 9850 O O . PRO B 1 636 ? -70.875 -52.188 -39.969 1 19.08 636 PRO B O 1
ATOM 9853 N N . ALA B 1 637 ? -72.375 -52.719 -38.375 1 18.8 637 ALA B N 1
ATOM 9854 C CA . ALA B 1 637 ? -73.562 -52.5 -39.156 1 18.8 637 ALA B CA 1
ATOM 9855 C C . ALA B 1 637 ? -73.5 -51.188 -39.938 1 18.8 637 ALA B C 1
ATOM 9857 O O . ALA B 1 637 ? -72.625 -50.344 -39.656 1 18.8 637 ALA B O 1
ATOM 9858 N N . SER B 1 638 ? -74.688 -50.406 -39.875 1 18.16 638 SER B N 1
ATOM 9859 C CA . SER B 1 638 ? -75.562 -49.844 -40.906 1 18.16 638 SER B CA 1
ATOM 9860 C C . SER B 1 638 ? -75 -48.469 -41.375 1 18.16 638 SER B C 1
ATOM 9862 O O . SER B 1 638 ? -74.375 -47.75 -40.562 1 18.16 638 SER B O 1
ATOM 9864 N N . VAL B 1 639 ? -74.938 -48.375 -42.719 1 18.06 639 VAL B N 1
ATOM 9865 C CA . VAL B 1 639 ? -74.562 -47.469 -43.781 1 18.06 639 VAL B CA 1
ATOM 9866 C C . VAL B 1 639 ? -75.25 -46.125 -43.594 1 18.06 639 VAL B C 1
ATOM 9868 O O . VAL B 1 639 ? -76.312 -45.906 -44.156 1 18.06 639 VAL B O 1
ATOM 9871 N N . SER B 1 640 ? -75.562 -45.75 -42.25 1 16.34 640 SER B N 1
ATOM 9872 C CA . SER B 1 640 ? -76.438 -44.594 -42.375 1 16.34 640 SER B CA 1
ATOM 9873 C C . SER B 1 640 ? -75.812 -43.531 -43.281 1 16.34 640 SER B C 1
ATOM 9875 O O . SER B 1 640 ? -74.625 -43.188 -43.094 1 16.34 640 SER B O 1
ATOM 9877 N N . SER B 1 641 ? -76.5 -43.344 -44.438 1 15.15 641 SER B N 1
ATOM 9878 C CA . SER B 1 641 ? -76.25 -42.625 -45.688 1 15.15 641 SER B CA 1
ATOM 9879 C C . SER B 1 641 ? -76.062 -41.156 -45.438 1 15.15 641 SER B C 1
ATOM 9881 O O . SER B 1 641 ? -75.688 -40.375 -46.344 1 15.15 641 SER B O 1
ATOM 9883 N N . ARG B 1 642 ? -76.562 -40.75 -44.062 1 17.11 642 ARG B N 1
ATOM 9884 C CA . ARG B 1 642 ? -77.188 -39.5 -44.469 1 17.11 642 ARG B CA 1
ATOM 9885 C C . ARG B 1 642 ? -76.25 -38.719 -45.406 1 17.11 642 ARG B C 1
ATOM 9887 O O . ARG B 1 642 ? -75.062 -38.812 -45.312 1 17.11 642 ARG B O 1
ATOM 9894 N N . PRO B 1 643 ? -77 -37.75 -46.094 1 16.41 643 PRO B N 1
ATOM 9895 C CA . PRO B 1 643 ? -76.875 -36.969 -47.344 1 16.41 643 PRO B CA 1
ATOM 9896 C C . PRO B 1 643 ? -75.688 -36.031 -47.375 1 16.41 643 PRO B C 1
ATOM 9898 O O . PRO B 1 643 ? -75.125 -35.688 -46.312 1 16.41 643 PRO B O 1
ATOM 9901 N N . THR B 1 644 ? -75.375 -35.75 -48.656 1 15.52 644 THR B N 1
ATOM 9902 C CA . THR B 1 644 ? -74.25 -35.156 -49.375 1 15.52 644 THR B CA 1
ATOM 9903 C C . THR B 1 644 ? -74 -33.75 -48.906 1 15.52 644 THR B C 1
ATOM 9905 O O . THR B 1 644 ? -73.062 -33.062 -49.375 1 15.52 644 THR B O 1
ATOM 9908 N N . GLN B 1 645 ? -74.812 -33.344 -47.75 1 15.91 645 GLN B N 1
ATOM 9909 C CA . GLN B 1 645 ? -74.938 -31.938 -48.062 1 15.91 645 GLN B CA 1
ATOM 9910 C C . GLN B 1 645 ? -73.562 -31.281 -48.219 1 15.91 645 GLN B C 1
ATOM 9912 O O . GLN B 1 645 ? -72.688 -31.547 -47.406 1 15.91 645 GLN B O 1
ATOM 9917 N N . HIS B 1 646 ? -73.375 -30.75 -49.469 1 14.68 646 HIS B N 1
ATOM 9918 C CA . HIS B 1 646 ? -72.312 -30.188 -50.25 1 14.68 646 HIS B CA 1
ATOM 9919 C C . HIS B 1 646 ? -71.562 -29.062 -49.531 1 14.68 646 HIS B C 1
ATOM 9921 O O . HIS B 1 646 ? -70.438 -28.766 -49.812 1 14.68 646 HIS B O 1
ATOM 9927 N N . ARG B 1 647 ? -72.25 -28.484 -48.469 1 14.87 647 ARG B N 1
ATOM 9928 C CA . ARG B 1 647 ? -72.062 -27.078 -48.812 1 14.87 647 ARG B CA 1
ATOM 9929 C C . ARG B 1 647 ? -70.562 -26.703 -48.781 1 14.87 647 ARG B C 1
ATOM 9931 O O . ARG B 1 647 ? -69.875 -26.906 -47.781 1 14.87 647 ARG B O 1
ATOM 9938 N N . LYS B 1 648 ? -70.062 -26.578 -49.969 1 14.74 648 LYS B N 1
ATOM 9939 C CA . LYS B 1 648 ? -68.75 -26.156 -50.438 1 14.74 648 LYS B CA 1
ATOM 9940 C C . LYS B 1 648 ? -68.312 -24.906 -49.688 1 14.74 648 LYS B C 1
ATOM 9942 O O . LYS B 1 648 ? -67.188 -24.422 -49.938 1 14.74 648 LYS B O 1
ATOM 9947 N N . ALA B 1 649 ? -69.062 -24.375 -48.781 1 14.77 649 ALA B N 1
ATOM 9948 C CA . ALA B 1 649 ? -68.875 -22.938 -48.938 1 14.77 649 ALA B CA 1
ATOM 9949 C C . ALA B 1 649 ? -67.375 -22.609 -48.938 1 14.77 649 ALA B C 1
ATOM 9951 O O . ALA B 1 649 ? -66.625 -23.125 -48.125 1 14.77 649 ALA B O 1
ATOM 9952 N N . LYS B 1 650 ? -66.875 -21.875 -49.906 1 14.34 650 LYS B N 1
ATOM 9953 C CA . LYS B 1 650 ? -65.875 -21.266 -50.812 1 14.34 650 LYS B CA 1
ATOM 9954 C C . LYS B 1 650 ? -64.812 -20.516 -50 1 14.34 650 LYS B C 1
ATOM 9956 O O . LYS B 1 650 ? -65 -20.234 -48.812 1 14.34 650 LYS B O 1
ATOM 9961 N N . LYS B 1 651 ? -64.375 -19.375 -50.719 1 14.49 651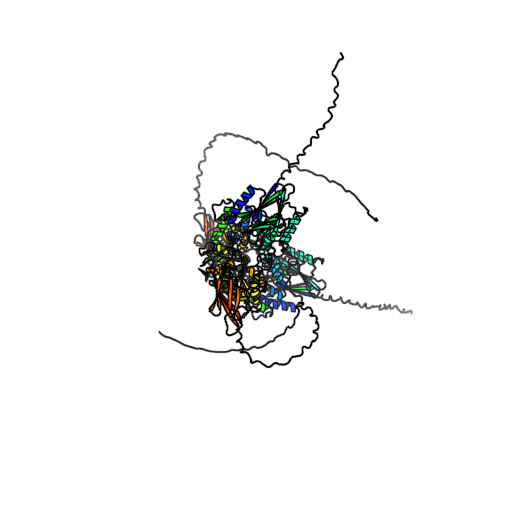 LYS B N 1
ATOM 9962 C CA . LYS B 1 651 ? -63.125 -18.75 -51.219 1 14.49 651 LYS B CA 1
ATOM 9963 C C . LYS B 1 651 ? -62.531 -17.797 -50.219 1 14.49 651 LYS B C 1
ATOM 9965 O O . LYS B 1 651 ? -61.312 -17.578 -50.188 1 14.49 651 LYS B O 1
ATOM 9970 N N . ARG B 1 652 ? -63.281 -17.125 -49.312 1 13.95 652 ARG B N 1
ATOM 9971 C CA . ARG B 1 652 ? -63.188 -15.703 -49.625 1 13.95 652 ARG B CA 1
ATOM 9972 C C . ARG B 1 652 ? -61.719 -15.227 -49.5 1 13.95 652 ARG B C 1
ATOM 9974 O O . ARG B 1 652 ? -60.906 -15.875 -48.844 1 13.95 652 ARG B O 1
ATOM 9981 N N . ASP B 1 653 ? -61.562 -13.984 -48.875 1 14.26 653 ASP B N 1
ATOM 9982 C CA . ASP B 1 653 ? -61.094 -12.672 -49.312 1 14.26 653 ASP B CA 1
ATOM 9983 C C . ASP B 1 653 ? -59.625 -12.484 -48.938 1 14.26 653 ASP B C 1
ATOM 9985 O O . ASP B 1 653 ? -59.188 -12.875 -47.844 1 14.26 653 ASP B O 1
ATOM 9989 N N . ALA B 1 654 ? -58.688 -12.25 -49.969 1 14.99 654 ALA B N 1
ATOM 9990 C CA . ALA B 1 654 ? -57.438 -11.812 -50.625 1 14.99 654 ALA B CA 1
ATOM 9991 C C . ALA B 1 654 ? -56.875 -10.578 -49.906 1 14.99 654 ALA B C 1
ATOM 9993 O O . ALA B 1 654 ? -55.688 -10.258 -50.094 1 14.99 654 ALA B O 1
ATOM 9994 N N . GLY B 1 655 ? -57.656 -9.508 -49.406 1 13.66 655 GLY B N 1
ATOM 9995 C CA . GLY B 1 655 ? -57.188 -8.25 -49.938 1 13.66 655 GLY B CA 1
ATOM 9996 C C . GLY B 1 655 ? -55.781 -7.867 -49.469 1 13.66 655 GLY B C 1
ATOM 9997 O O . GLY B 1 655 ? -55.25 -8.484 -48.531 1 13.66 655 GLY B O 1
ATOM 9998 N N . ALA B 1 656 ? -55.531 -6.449 -49.25 1 14.53 656 ALA B N 1
ATOM 9999 C CA . ALA B 1 656 ? -54.75 -5.348 -49.812 1 14.53 656 ALA B CA 1
ATOM 10000 C C . ALA B 1 656 ? -53.5 -5.09 -48.969 1 14.53 656 ALA B C 1
ATOM 10002 O O . ALA B 1 656 ? -52.375 -5.027 -49.469 1 14.53 656 ALA B O 1
ATOM 10003 N N . LYS B 1 657 ? -53.438 -3.967 -48.031 1 15.71 657 LYS B N 1
ATOM 10004 C CA . LYS B 1 657 ? -52.688 -2.785 -48.438 1 15.71 657 LYS B CA 1
ATOM 10005 C C . LYS B 1 657 ? -51.188 -2.969 -48.188 1 15.71 657 LYS B C 1
ATOM 10007 O O . LYS B 1 657 ? -50.781 -3.807 -47.375 1 15.71 657 LYS B O 1
ATOM 10012 N N . GLU B 1 658 ? -50.562 -1.878 -47.625 1 13.8 658 GLU B N 1
ATOM 10013 C CA . GLU B 1 658 ? -49.781 -0.758 -48.156 1 13.8 658 GLU B CA 1
ATOM 10014 C C . GLU B 1 658 ? -48.375 -0.757 -47.625 1 13.8 658 GLU B C 1
ATOM 10016 O O . GLU B 1 658 ? -48.156 -0.464 -46.438 1 13.8 658 GLU B O 1
ATOM 10021 N N . LEU B 1 659 ? -47.719 -1.759 -47.625 1 15.31 659 LEU B N 1
ATOM 10022 C CA . LEU B 1 659 ? -46.375 -1.678 -47 1 15.31 659 LEU B CA 1
ATOM 10023 C C . LEU B 1 659 ? -45.594 -0.503 -47.562 1 15.31 659 LEU B C 1
ATOM 10025 O O . LEU B 1 659 ? -45.219 -0.506 -48.75 1 15.31 659 LEU B O 1
ATOM 10029 N N . ALA B 1 660 ? -46 0.829 -47.219 1 14.27 660 ALA B N 1
ATOM 10030 C CA . ALA B 1 660 ? -45.438 1.959 -47.938 1 14.27 660 ALA B CA 1
ATOM 10031 C C . ALA B 1 660 ? -43.969 1.729 -48.25 1 14.27 660 ALA B C 1
ATOM 10033 O O . ALA B 1 660 ? -43.312 0.94 -47.594 1 14.27 660 ALA B O 1
ATOM 10034 N N . GLY B 1 661 ? -43.406 2.877 -48.969 1 14.51 661 GLY B N 1
ATOM 10035 C CA . GLY B 1 661 ? -42.688 3.246 -50.156 1 14.51 661 GLY B CA 1
ATOM 10036 C C . GLY B 1 661 ? -41.188 3.012 -50.062 1 14.51 661 GLY B C 1
ATOM 10037 O O . GLY B 1 661 ? -40.594 2.342 -50.938 1 14.51 661 GLY B O 1
ATOM 10038 N N . THR B 1 662 ? -40.438 4.148 -49.531 1 15.01 662 THR B N 1
ATOM 10039 C CA . THR B 1 662 ? -39.562 4.871 -50.438 1 15.01 662 THR B CA 1
ATOM 10040 C C . THR B 1 662 ? -38.25 4.145 -50.625 1 15.01 662 THR B C 1
ATOM 10042 O O . THR B 1 662 ? -37.812 3.373 -49.75 1 15.01 662 THR B O 1
ATOM 10045 N N . GLY B 1 663 ? -37.531 4.605 -51.688 1 14.65 663 GLY B N 1
ATOM 10046 C CA . GLY B 1 663 ? -36.562 4.375 -52.75 1 14.65 663 GLY B CA 1
ATOM 10047 C C . GLY B 1 663 ? -35.156 4.203 -52.219 1 14.65 663 GLY B C 1
ATOM 10048 O O . GLY B 1 663 ? -34.812 4.645 -51.125 1 14.65 663 GLY B O 1
ATOM 10049 N N . ILE B 1 664 ? -34.531 3.404 -52.844 1 15.78 664 ILE B N 1
ATOM 10050 C CA . ILE B 1 664 ? -33.188 2.793 -52.906 1 15.78 664 ILE B CA 1
ATOM 10051 C C . ILE B 1 664 ? -32.125 3.873 -53.125 1 15.78 664 ILE B C 1
ATOM 10053 O O . ILE B 1 664 ? -30.938 3.623 -52.969 1 15.78 664 ILE B O 1
ATOM 10057 N N . SER B 1 665 ? -32.5 5.305 -53.156 1 14.3 665 SER B N 1
ATOM 10058 C CA . SER B 1 665 ? -31.688 5.758 -54.281 1 14.3 665 SER B CA 1
ATOM 10059 C C . SER B 1 665 ? -30.219 5.426 -54.062 1 14.3 665 SER B C 1
ATOM 10061 O O . SER B 1 665 ? -29.734 5.465 -52.938 1 14.3 665 SER B O 1
ATOM 10063 N N . LEU B 1 666 ? -29.656 5.094 -55.188 1 15.5 666 LEU B N 1
ATOM 10064 C CA . LEU B 1 666 ? -28.453 4.578 -55.812 1 15.5 666 LEU B CA 1
ATOM 10065 C C . LEU B 1 666 ? -27.266 5.504 -55.562 1 15.5 666 LEU B C 1
ATOM 10067 O O . LEU B 1 666 ? -26.172 5.039 -55.219 1 15.5 666 LEU B O 1
ATOM 10071 N N . PHE B 1 667 ? -27.406 6.871 -56.062 1 14.58 667 PHE B N 1
ATOM 10072 C CA . PHE B 1 667 ? -26.625 7.16 -57.25 1 14.58 667 PHE B CA 1
ATOM 10073 C C . PHE B 1 667 ? -25.172 7.41 -56.906 1 14.58 667 PHE B C 1
ATOM 10075 O O . PHE B 1 667 ? -24.828 7.602 -55.75 1 14.58 667 PHE B O 1
ATOM 10082 N N . ALA B 1 668 ? -24.734 8.594 -57.438 1 14.7 668 ALA B N 1
ATOM 10083 C CA . ALA B 1 668 ? -23.922 8.93 -58.594 1 14.7 668 ALA B CA 1
ATOM 10084 C C . ALA B 1 668 ? -22.5 9.273 -58.188 1 14.7 668 ALA B C 1
ATOM 10086 O O . ALA B 1 668 ? -22.25 9.617 -57.031 1 14.7 668 ALA B O 1
ATOM 10087 N N . ALA B 1 669 ? -21.906 9.992 -59.094 1 14.97 669 ALA B N 1
ATOM 10088 C CA . ALA B 1 669 ? -20.688 10.094 -59.906 1 14.97 669 ALA B CA 1
ATOM 10089 C C . ALA B 1 669 ? -19.609 10.891 -59.188 1 14.97 669 ALA B C 1
ATOM 10091 O O . ALA B 1 669 ? -18.469 10.438 -59.062 1 14.97 669 ALA B O 1
ATOM 10092 N N . ALA B 1 670 ? -19.656 12.344 -59.125 1 14.67 670 ALA B N 1
ATOM 10093 C CA . ALA B 1 670 ? -18.922 12.977 -60.219 1 14.67 670 ALA B CA 1
ATOM 10094 C C . ALA B 1 670 ? -17.5 13.344 -59.781 1 14.67 670 ALA B C 1
ATOM 10096 O O . ALA B 1 670 ? -17.094 13.023 -58.656 1 14.67 670 ALA B O 1
ATOM 10097 N N . THR B 1 671 ? -17.188 14.734 -59.844 1 14.99 671 THR B N 1
ATOM 10098 C CA . THR B 1 671 ? -16.312 15.43 -60.781 1 14.99 671 THR B CA 1
ATOM 10099 C C . THR B 1 671 ? -14.93 15.648 -60.156 1 14.99 671 THR B C 1
ATOM 10101 O O . THR B 1 671 ? -14.797 15.727 -58.938 1 14.99 671 THR B O 1
ATOM 10104 N N . LEU B 1 672 ? -13.914 15.953 -61.031 1 15.52 672 LEU B N 1
ATOM 10105 C CA . LEU B 1 672 ? -12.531 15.977 -61.469 1 15.52 672 LEU B CA 1
ATOM 10106 C C . LEU B 1 672 ? -11.75 17.078 -60.781 1 15.52 672 LEU B C 1
ATOM 10108 O O . LEU B 1 672 ? -10.594 16.875 -60.375 1 15.52 672 LEU B O 1
ATOM 10112 N N . ALA B 1 673 ? -12.32 18.391 -60.531 1 14.94 673 ALA B N 1
ATOM 10113 C CA . ALA B 1 673 ? -11.57 19.391 -61.312 1 14.94 673 ALA B CA 1
ATOM 10114 C C . ALA B 1 673 ? -10.18 19.594 -60.719 1 14.94 673 ALA B C 1
ATOM 10116 O O . ALA B 1 673 ? -9.953 19.312 -59.531 1 14.94 673 ALA B O 1
ATOM 10117 N N . THR B 1 674 ? -9.594 20.844 -61.031 1 15.27 674 THR B N 1
ATOM 10118 C CA . THR B 1 674 ? -8.562 21.438 -61.875 1 15.27 674 THR B CA 1
ATOM 10119 C C . THR B 1 674 ? -7.34 21.828 -61.062 1 15.27 674 THR B C 1
ATOM 10121 O O . THR B 1 674 ? -6.219 21.438 -61.406 1 15.27 674 THR B O 1
ATOM 10124 N N . ALA B 1 675 ? -7.117 23.266 -60.875 1 15.98 675 ALA B N 1
ATOM 10125 C CA . ALA B 1 675 ? -6.121 24.062 -61.594 1 15.98 675 ALA B CA 1
ATOM 10126 C C . ALA B 1 675 ? -4.855 24.234 -60.75 1 15.98 675 ALA B C 1
ATOM 10128 O O . ALA B 1 675 ? -4.902 24.172 -59.531 1 15.98 675 ALA B O 1
ATOM 10129 N N . LEU B 1 676 ? -3.75 24.625 -61.438 1 16.27 676 LEU B N 1
ATOM 10130 C CA . LEU B 1 676 ? -2.312 24.734 -61.656 1 16.27 676 LEU B CA 1
ATOM 10131 C C . LEU B 1 676 ? -1.681 25.75 -60.719 1 16.27 676 LEU B C 1
ATOM 10133 O O . LEU B 1 676 ? -0.603 25.516 -60.188 1 16.27 676 LEU B O 1
ATOM 10137 N N . SER B 1 677 ? -2.217 27.094 -60.594 1 14.96 677 SER B N 1
ATOM 10138 C CA . SER B 1 677 ? -1.332 28.078 -61.188 1 14.96 677 SER B CA 1
ATOM 10139 C C . SER B 1 677 ? -0.129 28.375 -60.312 1 14.96 677 SER B C 1
ATOM 10141 O O . SER B 1 677 ? -0.135 28.047 -59.125 1 14.96 677 SER B O 1
ATOM 10143 N N . THR B 1 678 ? 0.289 29.656 -60.344 1 15.47 678 THR B N 1
ATOM 10144 C CA . THR B 1 678 ? 1.389 30.453 -60.906 1 15.47 678 THR B CA 1
ATOM 10145 C C . THR B 1 678 ? 2.398 30.797 -59.812 1 15.47 678 THR B C 1
ATOM 10147 O O . THR B 1 678 ? 3.574 30.438 -59.906 1 15.47 678 THR B O 1
ATOM 10150 N N . GLY B 1 679 ? 2.617 32.188 -59.469 1 15.66 679 GLY B N 1
ATOM 10151 C CA . GLY B 1 679 ? 3.68 33.062 -59.969 1 15.66 679 GLY B CA 1
ATOM 10152 C C . GLY B 1 679 ? 4.801 33.25 -58.969 1 15.66 679 GLY B C 1
ATOM 10153 O O . GLY B 1 679 ? 5.859 32.625 -59.094 1 15.66 679 GLY B O 1
ATOM 10154 N N . GLY B 1 680 ? 4.895 34.531 -58.312 1 16.53 680 GLY B N 1
ATOM 10155 C CA . GLY B 1 680 ? 5.852 35.562 -58.656 1 16.53 680 GLY B CA 1
ATOM 10156 C C . GLY B 1 680 ? 7.094 35.562 -57.781 1 16.53 680 GLY B C 1
ATOM 10157 O O . GLY B 1 680 ? 7.09 34.969 -56.688 1 16.53 680 GLY B O 1
ATOM 10158 N N . LEU B 1 681 ? 8.117 36.344 -58.125 1 16.58 681 LEU B N 1
ATOM 10159 C CA . LEU B 1 681 ? 9.523 36.656 -58.375 1 16.58 681 LEU B CA 1
ATOM 10160 C C . LEU B 1 681 ? 10.211 37.125 -57.094 1 16.58 681 LEU B C 1
ATOM 10162 O O . LEU B 1 681 ? 11.266 36.625 -56.719 1 16.58 681 LEU B O 1
ATOM 10166 N N . VAL B 1 682 ? 10.047 38.5 -56.656 1 17.84 682 VAL B N 1
ATOM 10167 C CA . VAL B 1 682 ? 11.062 39.469 -57.062 1 17.84 682 VAL B CA 1
ATOM 10168 C C . VAL B 1 682 ? 12.156 39.562 -56 1 17.84 682 VAL B C 1
ATOM 10170 O O . VAL B 1 682 ? 11.945 39.156 -54.844 1 17.84 682 VAL B O 1
ATOM 10173 N N . LEU B 1 683 ? 12.953 40.719 -56 1 17 683 LEU B N 1
ATOM 10174 C CA . LEU B 1 683 ? 14.211 41.375 -56.344 1 17 683 LEU B CA 1
ATOM 10175 C C . LEU B 1 683 ? 14.922 41.844 -55.062 1 17 683 LEU B C 1
ATOM 10177 O O . LEU B 1 683 ? 16.109 41.531 -54.875 1 17 683 LEU B O 1
ATOM 10181 N N . LEU B 1 684 ? 14.539 43.094 -54.469 1 16.45 684 LEU B N 1
ATOM 10182 C CA . LEU B 1 684 ? 15.422 44.219 -54.688 1 16.45 684 LEU B CA 1
ATOM 10183 C C . LEU B 1 684 ? 16.422 44.344 -53.531 1 16.45 684 LEU B C 1
ATOM 10185 O O . LEU B 1 684 ? 17.625 44.469 -53.781 1 16.45 684 LEU B O 1
ATOM 10189 N N . GLN B 1 685 ? 16.094 45.156 -52.406 1 18.95 685 GLN B N 1
ATOM 10190 C CA . GLN B 1 685 ? 16.672 46.5 -52.312 1 18.95 685 GLN B CA 1
ATOM 10191 C C . GLN B 1 685 ? 18.031 46.469 -51.594 1 18.95 685 GLN B C 1
ATOM 10193 O O . GLN B 1 685 ? 18.25 45.625 -50.719 1 18.95 685 GLN B O 1
ATOM 10198 N N . ARG B 1 686 ? 18.891 47.438 -52 1 19.89 686 ARG B N 1
ATOM 10199 C CA . ARG B 1 686 ? 20.109 48.188 -52.312 1 19.89 686 ARG B CA 1
ATOM 10200 C C . ARG B 1 686 ? 20.906 48.562 -51.062 1 19.89 686 ARG B C 1
ATOM 10202 O O . ARG B 1 686 ? 20.344 48.562 -49.969 1 19.89 686 ARG B O 1
ATOM 10209 N N . LYS B 1 687 ? 21.844 49.625 -51.406 1 18.31 687 LYS B N 1
ATOM 10210 C CA . LYS B 1 687 ? 22.75 50.719 -51.719 1 18.31 687 LYS B CA 1
ATOM 10211 C C . LYS B 1 687 ? 22.391 51.969 -50.906 1 18.31 687 LYS B C 1
ATOM 10213 O O . LYS B 1 687 ? 23.047 53 -51.031 1 18.31 687 LYS B O 1
ATOM 10218 N N . ARG B 1 688 ? 21.281 52.562 -50.75 1 18.98 688 ARG B N 1
ATOM 10219 C CA . ARG B 1 688 ? 21.531 53.938 -50.375 1 18.98 688 ARG B CA 1
ATOM 10220 C C . ARG B 1 688 ? 22.156 54.031 -49 1 18.98 688 ARG B C 1
ATOM 10222 O O . ARG B 1 688 ? 22.125 53.094 -48.219 1 18.98 688 ARG B O 1
ATOM 10229 N N . GLY B 1 689 ? 21.734 55.219 -48.344 1 21.03 689 GLY B N 1
ATOM 10230 C CA . GLY B 1 689 ? 22.438 56.188 -47.5 1 21.03 689 GLY B CA 1
ATOM 10231 C C . GLY B 1 689 ? 22.844 55.625 -46.156 1 21.03 689 GLY B C 1
ATOM 10232 O O . GLY B 1 689 ? 22.219 54.688 -45.656 1 21.03 689 GLY B O 1
#

Foldseek 3Di:
DDDDDDDDDDDPPDDPPPPPPPPPPPPPPPPFDKAKAKEKEAEQQQLLLLLLFQVLVVQVVVCVVHVNYAYEYLENLHALHALLCVVVPNLLSQQSVQVSPHAEYEYELRCQQVAPVCCVPPSLVRHNYAYEAQFKPQDDCVRHPQWDWDADPLGATEIEHHHYDQCSCQAHPVVRQPSIHGDHRQVRLLVLLCQQPVPDPVSHHGLAYEYRYAADLVSVLAHDQSHQEYEYHPQQDFDWDHHPNGHIYTYQRHSSQKIKIKMFIARSPSSHTPDIDIDIDGTDRCVPDVPRDTHPVSVVSVVVSCVVSPPQQAAFLFFAQDWWFAAAQLDPVRHGFQAADTLNQQLLQQLQVVLCVVVVVDALKEKDWRVQQQDGILPPPPPRTGTNSSLCSRGVSQFFKWKWKFWLLLVLVLQLQQADDPPDSFRGIDMHMYPQKAWEFAPPDDRSHTTDWIGGNNHTHDNPTHDDIGMYIYGVSVCCQHPNSNSSVVTDDMDTDPPDGSSRSSSNSNNVPHHHYRDPEFRYKYWDWDQEEEAFDKTKIKIFLQEGNDPPDWFQKKWKDWPRHTFWMWGWQQHRDGSHHGGTITMIIGGHHADPAWDWTWIWIDTDVDIDTDIGTYHHDPPPPPPDPDDDDDDDDDPDDDDPDDDDDDDDDDDDDPDDDDDDDDDDDDDDDDDDDDDDDDDDDDDDD/DCPDPDDPCPDDPDDPPPPPPPPPPDPPPPPFDKAKAKEKEAEQQQLLLLLLFQVLVVQVVVCVVHVNYAYEYLENLHALHALLCVVVPNLLSQQSVQVSPHAEYEYELRCQQVAPVCCVPPSLVRHNYAYEAQFKPQDDCVRHPQWDWDADPLGATEIEHHHYDQCSCQAHPVVRQPSIHGDHRQVRLLVLLCQQPVPDPVSHHGLAYEYRYAADLVSVLAHDQSHQEYEYHPQQDFDWDHHPNGHIYTYQRHSSQKIKIKMFIARSVSSHTDDIDIDIDGTDRCVPDVVRDTRPVSVVSVVVSCVVSPPQQAAFLFFAQDWWFAAAQLDPVRHGFQAADTLNQQLLQQLQVVLCVVVVVDALKEKDWRVQQQDGILCPPGPRTGTNSSLCSRGVSQFFKWKWKFWLLLVLVLQLQQADDPPDSFRGIDMHMYPQKAWEFAPPDDRSHTTDWIGGNNHTHDNPTHDDIGMYIYGVSVCCQHPNSNSSVVTDDMDTDPPDGSSRSSSNSNNVPHHHYRDPEFRYKYWDWDQEEEAFDKTKIKIFLQEGNDPPDWFQKKWKDWPRHTFWMWGWQQHRDGSHHGGTITMIIGGHHADPAWDWTWIWIDTDVDIDTDIGTYHHDDPPPPDDPPPDPDDDDDPPPPDDPPPPPDDDDDDDDDPDDDDPDDDDDDDDDDDDDDDDDDDDDDDDD